Protein AF-A0A1I8GLC5-F1 (afdb_monomer_lite)

pLDDT: mean 78.35, std 17.38, range [21.5, 97.81]

Organism: NCBI:txid282301

Secondary structure (DSSP, 8-state):
----------------------------------------------------GGGS--EEEEETTEEEEEEEETTEEEEPPEEEEE--TT---EEETTEEEEEEEEEEE--PPP---TT--EEE--EEEEEEEE-SHHHHTTTTTTEEEEEEEETTEEEEEEEESSHHHHHHHHHHHHTT-HHHHHHHTTEEEEEEEEETTEEEEEEEE----S-------EEETTEEEEEEEESSSS--HHHHHHS-------SSSS--SEEE-GGGTTTTTTTTT--EEEEEEEETTEEEEEEEEE-STTGGG--TTTSS-TTTEEEEESS---SS--SEEESS-BTTTTEEEEEEEE-SSTTT-EEEEEEESS--SSTTTTTS--SSSPEEEE-SSTT--GGGTT-EE-SEEEEEEESS------------EETTTEEEEEEEETTSS--HHHHHHSPP--PPPTT----SEEE-GGGGGHHHHHHHHT--EEEEEEEETTEEEEEEEEE-STTGGG--TTTSSSTTTEEEEESSPPPSS--SEEESS-BTTTTEEEEEEEE-SSTTT-EEEEEEESS--SSTTTGGG-SSSSPEEEE-SSTT--GGGTT-EE-SEEEEEEES------PPPP---EETTTEEEEEEEESSSS--HHHHHHS-------TT----SEEE-GGGTTHHHHHHHH---EEEEEEEETTEEEEEEEEE-STTGGG--TTTTSSTTTEEEEESSPPPSS--SEEESS-BTTTTEEEEEEEE--STTT-EEEEEEESS--SSHHHHTT-SSSS-EEEE-SSTT--TTTTT-EEESEEEEEEE---GGGGTTTTT--S-----SSSPPSS---GGGGGHHHHHHHH---EEEEEEEETTEEEEEEEEE-SSS-TT--TTTTSSGGGEEEEESS---SSS-SEEESS-BGGGTBEEEEEEE-SSTTT-EEEEEEE---S--TT--S-S-EEEEESSTT--IIIIIEEE-SEEEEEEESS-PPP----PPPEEETTTEEEEEEEETT-SS-HHHHHHS-------TT----SEEE-GGGTTHHHHHHHH---EEEEEEEETTEEEEEEEEE-SSSGGG--TTTSSSGGGEEEEESS---SS--SEEETT-BTTTTEEEEEEEE--HHHH-EEEEEEESS--SSTTTGGG--SSS-EEEEESSS--GGGTTEEEESEEEEEE-

Structure (mmCIF, N/CA/C/O backbone):
data_AF-A0A1I8GLC5-F1
#
_entry.id   AF-A0A1I8GLC5-F1
#
loop_
_atom_site.group_PDB
_atom_site.id
_atom_site.type_symbol
_atom_site.label_atom_id
_atom_site.label_alt_id
_atom_site.label_comp_id
_atom_site.label_asym_id
_atom_site.label_entity_id
_atom_site.label_seq_id
_atom_site.pdbx_PDB_ins_code
_atom_site.Cartn_x
_atom_site.Cartn_y
_atom_site.Cartn_z
_atom_site.occupancy
_atom_site.B_iso_or_equiv
_atom_site.auth_seq_id
_atom_site.auth_comp_id
_atom_site.auth_asym_id
_atom_site.auth_atom_id
_atom_site.pdbx_PDB_model_num
ATOM 1 N N . MET A 1 1 ? 18.248 10.975 38.204 1.00 25.31 1 MET A N 1
ATOM 2 C CA . MET A 1 1 ? 18.566 12.358 38.638 1.00 25.31 1 MET A CA 1
ATOM 3 C C . MET A 1 1 ? 17.620 13.337 37.953 1.00 25.31 1 MET A C 1
ATOM 5 O O . MET A 1 1 ? 17.096 12.977 36.908 1.00 25.31 1 MET A O 1
ATOM 9 N N . ARG A 1 2 ? 17.449 14.540 38.527 1.00 27.22 2 ARG A N 1
ATOM 10 C CA . ARG A 1 2 ? 16.588 15.653 38.061 1.00 27.22 2 ARG A CA 1
ATOM 11 C C . ARG A 1 2 ? 15.065 15.410 38.123 1.00 27.22 2 ARG A C 1
ATOM 13 O O . ARG A 1 2 ? 14.393 15.241 37.114 1.00 27.22 2 ARG A O 1
ATOM 20 N N . ARG A 1 3 ? 14.549 15.455 39.359 1.00 21.73 3 ARG A N 1
ATOM 21 C CA . ARG A 1 3 ? 13.333 16.224 39.717 1.00 21.73 3 ARG A CA 1
ATOM 22 C C . ARG A 1 3 ? 13.726 17.711 39.934 1.00 21.73 3 ARG A C 1
ATOM 24 O O . ARG A 1 3 ? 14.911 18.017 39.823 1.00 21.73 3 ARG A O 1
ATOM 31 N N . LEU A 1 4 ? 12.755 18.530 40.367 1.00 25.20 4 LEU A N 1
ATOM 32 C CA . LEU A 1 4 ? 12.850 19.884 40.961 1.00 25.20 4 LEU A CA 1
ATOM 33 C C . LEU A 1 4 ? 12.924 21.083 39.996 1.00 25.20 4 LEU A C 1
ATOM 35 O O . LEU A 1 4 ? 13.971 21.368 39.424 1.00 25.20 4 LEU A O 1
ATOM 39 N N . ALA A 1 5 ? 11.816 21.829 39.933 1.00 24.53 5 ALA A N 1
ATOM 40 C CA . ALA A 1 5 ? 11.692 23.193 40.476 1.00 24.53 5 ALA A CA 1
ATOM 41 C C . ALA A 1 5 ? 10.202 23.455 40.826 1.00 24.53 5 ALA A C 1
ATOM 43 O O . ALA A 1 5 ? 9.338 22.768 40.276 1.00 24.53 5 ALA A O 1
ATOM 44 N N . ALA A 1 6 ? 9.897 24.376 41.749 1.00 24.80 6 ALA A N 1
ATOM 45 C CA . ALA A 1 6 ? 8.532 24.754 42.162 1.00 24.80 6 ALA A CA 1
ATOM 46 C C . ALA A 1 6 ? 8.525 26.114 42.900 1.00 24.80 6 ALA A C 1
ATOM 48 O O . ALA A 1 6 ? 9.559 26.466 43.466 1.00 24.80 6 ALA A O 1
ATOM 49 N N . SER A 1 7 ? 7.358 26.786 42.963 1.00 24.36 7 SER A N 1
ATOM 50 C CA . SER A 1 7 ? 7.078 28.021 43.749 1.00 24.36 7 SER A CA 1
ATOM 51 C C . SER A 1 7 ? 7.859 29.280 43.296 1.00 24.36 7 SER A C 1
ATOM 53 O O . SER A 1 7 ? 8.857 29.144 42.599 1.00 24.36 7 SER A O 1
ATOM 55 N N . LEU A 1 8 ? 7.498 30.544 43.581 1.00 24.31 8 LEU A N 1
ATOM 56 C CA . LEU A 1 8 ? 6.339 31.264 44.187 1.00 24.31 8 LEU A CA 1
ATOM 57 C C . LEU A 1 8 ? 6.307 32.678 43.484 1.00 24.31 8 LEU A C 1
ATOM 59 O O . LEU A 1 8 ? 7.102 32.860 42.567 1.00 24.31 8 LEU A O 1
ATOM 63 N N . LEU A 1 9 ? 5.533 33.751 43.743 1.00 23.97 9 LEU A N 1
ATOM 64 C CA . LEU A 1 9 ? 4.415 34.190 44.613 1.00 23.97 9 LEU A CA 1
ATOM 65 C C . LEU A 1 9 ? 3.821 35.479 43.971 1.00 23.97 9 LEU A C 1
ATOM 67 O O . LEU A 1 9 ? 4.621 36.240 43.433 1.00 23.97 9 LEU A O 1
ATOM 71 N N . LEU A 1 10 ? 2.518 35.813 44.100 1.00 23.16 10 LEU A N 1
ATOM 72 C CA . LEU A 1 10 ? 2.083 37.235 44.164 1.00 23.16 10 LEU A CA 1
ATOM 73 C C . LEU A 1 10 ? 0.655 37.480 44.734 1.00 23.16 10 LEU A C 1
ATOM 75 O O . LEU A 1 10 ? -0.323 37.045 44.143 1.00 23.16 10 LEU A O 1
ATOM 79 N N . LEU A 1 11 ? 0.614 38.220 45.854 1.00 24.47 11 LEU A N 1
ATOM 80 C CA . LEU A 1 11 ? -0.368 39.203 46.388 1.00 24.47 11 LEU A CA 1
ATOM 81 C C . LEU A 1 11 ? -1.914 39.015 46.395 1.00 24.47 11 LEU A C 1
ATOM 83 O O . LEU A 1 11 ? -2.546 38.515 45.471 1.00 24.47 11 LEU A O 1
ATOM 87 N N . LEU A 1 12 ? -2.504 39.552 47.480 1.00 23.91 12 LEU A N 1
ATOM 88 C CA . LEU A 1 12 ? -3.933 39.856 47.721 1.00 23.91 12 LEU A CA 1
ATOM 89 C C . LEU A 1 12 ? -4.229 41.360 47.359 1.00 23.91 12 LEU A C 1
ATOM 91 O O . LEU A 1 12 ? -3.319 42.005 46.850 1.00 23.91 12 LEU A O 1
ATOM 95 N N . ILE A 1 13 ? -5.386 42.034 47.565 1.00 25.25 13 ILE A N 1
ATOM 96 C CA . ILE A 1 13 ? -6.577 41.818 48.428 1.00 25.25 13 ILE A CA 1
ATOM 97 C C . ILE A 1 13 ? -7.810 42.684 47.986 1.00 25.25 13 ILE A C 1
ATOM 99 O O . ILE A 1 13 ? -7.617 43.711 47.347 1.00 25.25 13 ILE A O 1
ATOM 103 N N . LEU A 1 14 ? -9.037 42.305 48.409 1.00 23.02 14 LEU A N 1
ATOM 104 C CA . LEU A 1 14 ? -10.309 43.091 48.542 1.00 23.02 14 LEU A CA 1
ATOM 105 C C . LEU A 1 14 ? -11.090 43.721 47.338 1.00 23.02 14 LEU A C 1
ATOM 107 O O . LEU A 1 14 ? -10.535 44.080 46.310 1.00 23.02 14 LEU A O 1
ATOM 111 N N . GLY A 1 15 ? -12.419 43.896 47.554 1.00 21.50 15 GLY A N 1
ATOM 112 C CA . GLY A 1 15 ? -13.416 44.628 46.721 1.00 21.50 15 GLY A CA 1
ATOM 113 C C . GLY A 1 15 ? -14.234 43.749 45.744 1.00 21.50 15 GLY A C 1
ATOM 114 O O . GLY A 1 15 ? -13.701 43.372 44.711 1.00 21.50 15 GLY A O 1
ATOM 115 N N . VAL A 1 16 ? -15.489 43.298 45.951 1.00 23.27 16 VAL A N 1
ATOM 116 C CA . VAL A 1 16 ? -16.696 43.817 46.661 1.00 23.27 16 VAL A CA 1
ATOM 117 C C . VAL A 1 16 ? -17.223 45.102 45.994 1.00 23.27 16 VAL A C 1
ATOM 119 O O . VAL A 1 16 ? -16.496 46.083 45.941 1.00 23.27 16 VAL A O 1
ATOM 122 N N . SER A 1 17 ? -18.432 45.142 45.409 1.00 22.12 17 SER A N 1
ATOM 123 C CA . SER A 1 17 ? -19.719 45.144 46.138 1.00 22.12 17 SER A CA 1
ATOM 124 C C . SER A 1 17 ? -20.967 44.745 45.307 1.00 22.12 17 SER A C 1
ATOM 126 O O . SER A 1 17 ? -20.898 44.508 44.103 1.00 22.12 17 SER A O 1
ATOM 128 N N . VAL A 1 18 ? -22.124 44.665 45.985 1.00 26.56 18 VAL A N 1
ATOM 129 C CA . VAL A 1 18 ? -23.480 44.481 45.425 1.00 26.56 18 VAL A CA 1
ATOM 130 C C . VAL A 1 18 ? -24.325 45.728 45.727 1.00 26.56 18 VAL A C 1
ATOM 132 O O . VAL A 1 18 ? -24.171 46.329 46.788 1.00 26.56 18 VAL A O 1
ATOM 135 N N . SER A 1 19 ? -25.258 46.073 44.840 1.00 22.52 19 SER A N 1
ATOM 136 C CA . SER A 1 19 ? -26.329 47.065 45.037 1.00 22.52 19 SER A CA 1
ATOM 137 C C . SER A 1 19 ? -27.596 46.578 44.311 1.00 22.52 19 SER A C 1
ATOM 139 O O . SER A 1 19 ? -27.486 45.826 43.345 1.00 22.52 19 SER A O 1
ATOM 141 N N . ALA A 1 20 ? -28.835 46.906 44.686 1.00 25.66 20 ALA A N 1
ATOM 142 C CA . ALA A 1 20 ? -29.449 47.428 45.921 1.00 25.66 20 ALA A CA 1
ATOM 143 C C . ALA A 1 20 ? -30.917 46.895 45.922 1.00 25.66 20 ALA A C 1
ATOM 145 O O . ALA A 1 20 ? -31.362 46.364 44.908 1.00 25.66 20 ALA A O 1
ATOM 146 N N . GLY A 1 21 ? -31.756 46.943 46.961 1.00 22.64 21 GLY A N 1
ATOM 147 C CA . GLY A 1 21 ? -31.679 47.571 48.282 1.00 22.64 21 GLY A CA 1
ATOM 148 C C . GLY A 1 21 ? -32.977 48.350 48.557 1.00 22.64 21 GLY A C 1
ATOM 149 O O . GLY A 1 21 ? -33.245 49.333 47.876 1.00 22.64 21 GLY A O 1
ATOM 150 N N . VAL A 1 22 ? -33.785 47.913 49.532 1.00 22.28 22 VAL A N 1
ATOM 151 C CA . VAL A 1 22 ? -34.987 48.621 50.029 1.00 22.28 22 VAL A CA 1
ATOM 152 C C . VAL A 1 22 ? -35.002 48.530 51.561 1.00 22.28 22 VAL A C 1
ATOM 154 O O . VAL A 1 22 ? -34.568 47.523 52.118 1.00 22.28 22 VAL A O 1
ATOM 157 N N . LYS A 1 23 ? -35.440 49.609 52.222 1.00 23.50 23 LYS A N 1
ATOM 158 C CA . LYS A 1 23 ? -35.367 49.834 53.677 1.00 23.50 23 LYS A CA 1
ATOM 159 C C . LYS A 1 23 ? -36.230 48.887 54.523 1.00 23.50 23 LYS A C 1
ATOM 161 O O . LYS A 1 23 ? -37.310 48.484 54.100 1.00 23.50 23 LYS A O 1
ATOM 166 N N . LEU A 1 24 ? -35.827 48.740 55.786 1.00 23.31 24 LEU A N 1
ATOM 167 C CA . LEU A 1 24 ? -36.687 48.982 56.955 1.00 23.31 24 LEU A CA 1
ATOM 168 C C . LEU A 1 24 ? -35.820 49.538 58.105 1.00 23.31 24 LEU A C 1
ATOM 170 O O . LEU A 1 24 ? -34.596 49.418 58.048 1.00 23.31 24 LEU A O 1
ATOM 174 N N . GLU A 1 25 ? -36.436 50.233 59.063 1.00 26.02 25 GLU A N 1
ATOM 175 C CA . GLU A 1 25 ? -35.759 51.103 60.046 1.00 26.02 25 GLU A CA 1
ATOM 176 C C . GLU A 1 25 ? -35.763 50.509 61.480 1.00 26.02 25 GLU A C 1
ATOM 178 O O . GLU A 1 25 ? -35.969 49.308 61.643 1.00 26.02 25 GLU A O 1
ATOM 183 N N . GLN A 1 26 ? -35.391 51.313 62.483 1.00 23.59 26 GLN A N 1
ATOM 184 C CA . GLN A 1 26 ? -34.868 50.899 63.803 1.00 23.59 26 GLN A CA 1
ATOM 185 C C . GLN A 1 26 ? -35.939 50.618 64.893 1.00 23.59 26 GLN A C 1
ATOM 187 O O . GLN A 1 26 ? -37.137 50.630 64.617 1.00 23.59 26 GLN A O 1
ATOM 192 N N . LEU A 1 27 ? -35.439 50.492 66.137 1.00 22.84 27 LEU A N 1
ATOM 193 C CA . LEU A 1 27 ? -36.086 50.558 67.461 1.00 22.84 27 LEU A CA 1
ATOM 194 C C . LEU A 1 27 ? -36.580 49.208 68.038 1.00 22.84 27 LEU A C 1
ATOM 196 O O . LEU A 1 27 ? -37.245 48.451 67.333 1.00 22.84 27 LEU A O 1
ATOM 200 N N . ASP A 1 28 ? -36.311 48.827 69.299 1.00 23.92 28 ASP A N 1
ATOM 201 C CA . ASP A 1 28 ? -35.378 49.347 70.335 1.00 23.92 28 ASP A CA 1
ATOM 202 C C . ASP A 1 28 ? -35.092 48.255 71.409 1.00 23.92 28 ASP A C 1
ATOM 204 O O . ASP A 1 28 ? -35.753 47.216 71.397 1.00 23.92 28 ASP A O 1
ATOM 208 N N . ASP A 1 29 ? -34.122 48.525 72.302 1.00 22.20 29 ASP A N 1
ATOM 209 C CA . ASP A 1 29 ? -33.812 47.938 73.634 1.00 22.20 29 ASP A CA 1
ATOM 210 C C . ASP A 1 29 ? -33.606 46.401 73.810 1.00 22.20 29 ASP A C 1
ATOM 212 O O . ASP A 1 29 ? -34.290 45.582 73.202 1.00 22.20 29 ASP A O 1
ATOM 216 N N . VAL A 1 30 ? -32.638 45.838 74.565 1.00 25.30 30 VAL A N 1
ATOM 217 C CA . VAL A 1 30 ? -31.755 46.199 75.718 1.00 25.30 30 VAL A CA 1
ATOM 218 C C . VAL A 1 30 ? -32.147 45.475 77.031 1.00 25.30 30 VAL A C 1
ATOM 220 O O . VAL A 1 30 ? -33.319 45.306 77.341 1.00 25.30 30 VAL A O 1
ATOM 223 N N . ASP A 1 31 ? -31.109 44.990 77.730 1.00 25.58 31 ASP A N 1
ATOM 224 C CA . ASP A 1 31 ? -31.003 44.391 79.078 1.00 25.58 31 ASP A CA 1
ATOM 225 C C . ASP A 1 31 ? -31.865 43.188 79.529 1.00 25.58 31 ASP A C 1
ATOM 227 O O . ASP A 1 31 ? -33.080 43.246 79.696 1.00 25.58 31 ASP A O 1
ATOM 231 N N . ALA A 1 32 ? -31.166 42.102 79.897 1.00 26.16 32 ALA A N 1
ATOM 232 C CA . ALA A 1 32 ? -30.929 41.769 81.313 1.00 26.16 32 ALA A CA 1
ATOM 233 C C . ALA A 1 32 ? -29.782 40.738 81.464 1.00 26.16 32 ALA A C 1
ATOM 235 O O . ALA A 1 32 ? -29.655 39.816 80.652 1.00 26.16 32 ALA A O 1
ATOM 236 N N . LEU A 1 33 ? -28.962 40.896 82.507 1.00 24.92 33 LEU A N 1
ATOM 237 C CA . LEU A 1 33 ? -27.822 40.040 82.878 1.00 24.92 33 LEU A CA 1
ATOM 238 C C . LEU A 1 33 ? -28.159 39.109 84.064 1.00 24.92 33 LEU A C 1
ATOM 240 O O . LEU A 1 33 ? -29.128 39.363 84.773 1.00 24.92 33 LEU A O 1
ATOM 244 N N . GLU A 1 34 ? -27.293 38.102 84.278 1.00 27.39 34 GLU A N 1
ATOM 245 C CA . GLU A 1 34 ? -26.980 37.477 85.590 1.00 27.39 34 GLU A CA 1
ATOM 246 C C . GLU A 1 34 ? -28.140 36.734 86.333 1.00 27.39 34 GLU A C 1
ATOM 248 O O . GLU A 1 34 ? -29.308 36.814 85.961 1.00 27.39 34 GLU A O 1
ATOM 253 N N . GLU A 1 35 ? -27.926 35.840 87.311 1.00 26.84 35 GLU A N 1
ATOM 254 C CA . GLU A 1 35 ? -26.699 35.288 87.925 1.00 26.84 35 GLU A CA 1
ATOM 255 C C . GLU A 1 35 ? -26.924 33.818 88.404 1.00 26.84 35 GLU A C 1
ATOM 257 O O . GLU A 1 35 ? -27.913 33.183 88.028 1.00 26.84 35 GLU A O 1
ATOM 262 N N . LEU A 1 36 ? -26.040 33.313 89.283 1.00 27.16 36 LEU A N 1
ATOM 263 C CA . LEU A 1 36 ? -26.113 32.065 90.071 1.00 27.16 36 LEU A CA 1
ATOM 264 C C . LEU A 1 36 ? -25.784 30.741 89.347 1.00 27.16 36 LEU A C 1
ATOM 266 O O . LEU A 1 36 ? -26.641 29.884 89.119 1.00 27.16 36 LEU A O 1
ATOM 270 N N . ASP A 1 37 ? -24.501 30.587 89.009 1.00 24.52 37 ASP A N 1
ATOM 271 C CA . ASP A 1 37 ? -23.523 29.734 89.721 1.00 24.52 37 ASP A CA 1
ATOM 272 C C . ASP A 1 37 ? -23.910 28.372 90.329 1.00 24.52 37 ASP A C 1
ATOM 274 O O . ASP A 1 37 ? -25.022 28.113 90.785 1.00 24.52 37 ASP A O 1
ATOM 278 N N . GLY A 1 38 ? -22.866 27.549 90.505 1.00 23.28 38 GLY A N 1
ATOM 279 C CA . GLY A 1 38 ? -22.768 26.689 91.687 1.00 23.28 38 GLY A CA 1
ATOM 280 C C . GLY A 1 38 ? -22.690 25.188 91.434 1.00 23.28 38 GLY A C 1
ATOM 281 O O . GLY A 1 38 ? -23.600 24.463 91.828 1.00 23.28 38 GLY A O 1
ATOM 282 N N . LEU A 1 39 ? -21.587 24.717 90.835 1.00 25.98 39 LEU A N 1
ATOM 283 C CA . LEU A 1 39 ? -20.775 23.594 91.350 1.00 25.98 39 LEU A CA 1
ATOM 284 C C . LEU A 1 39 ? -19.629 23.264 90.380 1.00 25.98 39 LEU A C 1
ATOM 286 O O . LEU A 1 39 ? -19.792 22.467 89.453 1.00 25.98 39 LEU A O 1
ATOM 290 N N . ASP A 1 40 ? -18.459 23.850 90.632 1.00 27.70 40 ASP A N 1
ATOM 291 C CA . ASP A 1 40 ? -17.203 23.341 90.084 1.00 27.70 40 ASP A CA 1
ATOM 292 C C . ASP A 1 40 ? -16.794 22.027 90.765 1.00 27.70 40 ASP A C 1
ATOM 294 O O . ASP A 1 40 ? -17.152 21.737 91.908 1.00 27.70 40 ASP A O 1
ATOM 298 N N . GLY A 1 41 ? -16.025 21.221 90.036 1.00 26.56 41 GLY A N 1
ATOM 299 C CA . GLY A 1 41 ? -15.488 19.947 90.502 1.00 26.56 41 GLY A CA 1
ATOM 300 C C . GLY A 1 41 ? -14.312 19.544 89.626 1.00 26.56 41 GLY A C 1
ATOM 301 O O . GLY A 1 41 ? -14.499 18.993 88.540 1.00 26.56 41 GLY A O 1
ATOM 302 N N . GLU A 1 42 ? -13.104 19.879 90.074 1.00 28.58 42 GLU A N 1
ATOM 303 C CA . GLU A 1 42 ? -11.890 19.791 89.264 1.00 28.58 42 GLU A CA 1
ATOM 304 C C . GLU A 1 42 ? -11.562 18.365 88.796 1.00 28.58 42 GLU A C 1
ATOM 306 O O . GLU A 1 42 ? -11.506 17.418 89.579 1.00 28.58 42 GLU A O 1
ATOM 311 N N . ILE A 1 43 ? -11.191 18.249 87.520 1.00 28.53 43 ILE A N 1
ATOM 312 C CA . ILE A 1 43 ? -10.132 17.331 87.086 1.00 28.53 43 ILE A CA 1
ATOM 313 C C . ILE A 1 43 ? -9.217 18.153 86.177 1.00 28.53 43 ILE A C 1
ATOM 315 O O . ILE A 1 43 ? -9.510 18.340 84.995 1.00 28.53 43 ILE A O 1
ATOM 319 N N . GLY A 1 44 ? -8.156 18.716 86.755 1.00 26.56 44 GLY A N 1
ATOM 320 C CA . GLY A 1 44 ? -7.232 19.598 86.043 1.00 26.56 44 GLY A CA 1
ATOM 321 C C . GLY A 1 44 ? -6.339 18.876 85.026 1.00 26.56 44 GLY A C 1
ATOM 322 O O . GLY A 1 44 ? -6.214 17.653 85.029 1.00 26.56 44 GLY A O 1
ATOM 323 N N . GLY A 1 45 ? -5.655 19.663 84.188 1.00 31.56 45 GLY A N 1
ATOM 324 C CA . GLY A 1 45 ? -4.452 19.201 83.487 1.00 31.56 45 GLY A CA 1
ATOM 325 C C . GLY A 1 45 ? -4.631 18.510 82.131 1.00 31.56 45 GLY A C 1
ATOM 326 O O . GLY A 1 45 ? -3.884 17.582 81.846 1.00 31.56 45 GLY A O 1
ATOM 327 N N . LEU A 1 46 ? -5.539 18.974 81.261 1.00 31.23 46 LEU A N 1
ATOM 328 C CA . LEU A 1 46 ? -5.522 18.623 79.828 1.00 31.23 46 LEU A CA 1
ATOM 329 C C . LEU A 1 46 ? -5.559 19.885 78.953 1.00 31.23 46 LEU A C 1
ATOM 331 O O . LEU A 1 46 ? -6.372 20.780 79.179 1.00 31.23 46 LEU A O 1
ATOM 335 N N . THR A 1 47 ? -4.681 19.964 77.948 1.00 32.59 47 THR A N 1
ATOM 336 C CA . THR A 1 47 ? -4.574 21.135 77.063 1.00 32.59 47 THR A CA 1
ATOM 337 C C . THR A 1 47 ? -5.770 21.241 76.119 1.00 32.59 47 THR A C 1
ATOM 339 O O . THR A 1 47 ? -6.089 20.318 75.368 1.00 32.59 47 THR A O 1
ATOM 342 N N . GLN A 1 48 ? -6.432 22.399 76.134 1.00 32.72 48 GLN A N 1
ATOM 343 C CA . GLN A 1 48 ? -7.671 22.646 75.393 1.00 32.72 48 GLN A CA 1
ATOM 344 C C . GLN A 1 48 ? -7.412 23.046 73.925 1.00 32.72 48 GLN A C 1
ATOM 346 O O . GLN A 1 48 ? -7.871 24.090 73.461 1.00 32.72 48 GLN A O 1
ATOM 351 N N . ASP A 1 49 ? -6.688 22.206 73.177 1.00 31.98 49 ASP A N 1
ATOM 352 C CA . ASP A 1 49 ? -6.500 22.370 71.727 1.00 31.98 49 ASP A CA 1
ATOM 353 C C . ASP A 1 49 ? -7.867 22.318 71.018 1.00 31.98 49 ASP A C 1
ATOM 355 O O . ASP A 1 49 ? -8.476 21.257 70.853 1.00 31.98 49 ASP A O 1
ATOM 359 N N . SER A 1 50 ? -8.382 23.483 70.615 1.00 33.62 50 SER A N 1
ATOM 360 C CA . SER A 1 50 ? -9.728 23.601 70.045 1.00 33.62 50 SER A CA 1
ATOM 361 C C . SER A 1 50 ? -9.859 22.811 68.731 1.00 33.62 50 SER A C 1
ATOM 363 O O . SER A 1 50 ? -9.218 23.127 67.727 1.00 33.62 50 SER A O 1
ATOM 365 N N . ALA A 1 51 ? -10.704 21.774 68.733 1.00 33.66 51 ALA A N 1
ATOM 366 C CA . ALA A 1 51 ? -10.776 20.737 67.695 1.00 33.66 51 ALA A CA 1
ATOM 367 C C . ALA A 1 51 ? -11.449 21.177 66.370 1.00 33.66 51 ALA A C 1
ATOM 369 O O . ALA A 1 51 ? -12.353 20.518 65.857 1.00 33.66 51 ALA A O 1
ATOM 370 N N . SER A 1 52 ? -10.996 22.290 65.792 1.00 35.09 52 SER A N 1
ATOM 371 C CA . SER A 1 52 ? -11.450 22.819 64.498 1.00 35.09 52 SER A CA 1
ATOM 372 C C . SER A 1 52 ? -10.830 22.100 63.286 1.00 35.09 52 SER A C 1
ATOM 374 O O . SER A 1 52 ? -11.446 22.047 62.221 1.00 35.09 52 SER A O 1
ATOM 376 N N . GLU A 1 53 ? -9.662 21.465 63.440 1.00 37.19 53 GLU A N 1
ATOM 377 C CA . GLU A 1 53 ? -8.964 20.756 62.350 1.00 37.19 53 GLU A CA 1
ATOM 378 C C . GLU A 1 53 ? -9.588 19.396 61.966 1.00 37.19 53 GLU A C 1
ATOM 380 O O . GLU A 1 53 ? -9.215 18.797 60.956 1.00 37.19 53 GLU A O 1
ATOM 385 N N . ALA A 1 54 ? -10.581 18.900 62.714 1.00 36.59 54 ALA A N 1
ATOM 386 C CA . ALA A 1 54 ? -11.227 17.605 62.456 1.00 36.59 54 ALA A CA 1
ATOM 387 C C . ALA A 1 54 ? -12.158 17.584 61.218 1.00 36.59 54 ALA A C 1
ATOM 389 O O . ALA A 1 54 ? -12.705 16.536 60.870 1.00 36.59 54 ALA A O 1
ATOM 390 N N . ALA A 1 55 ? -12.326 18.712 60.517 1.00 38.28 55 ALA A N 1
ATOM 391 C CA . ALA A 1 55 ? -13.202 18.861 59.347 1.00 38.28 55 ALA A CA 1
ATOM 392 C C . ALA A 1 55 ? -12.705 18.155 58.057 1.00 38.28 55 ALA A C 1
ATOM 394 O O . ALA A 1 55 ? -13.297 18.309 56.986 1.00 38.28 55 ALA A O 1
ATOM 395 N N . ALA A 1 56 ? -11.630 17.365 58.133 1.00 39.59 56 ALA A N 1
ATOM 396 C CA . ALA A 1 56 ? -10.960 16.725 57.000 1.00 39.59 56 ALA A CA 1
ATOM 397 C C . ALA A 1 56 ? -11.545 15.346 56.605 1.00 39.59 56 ALA A C 1
ATOM 399 O O . ALA A 1 56 ? -10.820 14.360 56.509 1.00 39.59 56 ALA A O 1
ATOM 400 N N . GLY A 1 57 ? -12.848 15.299 56.305 1.00 47.00 57 GLY A N 1
ATOM 401 C CA . GLY A 1 57 ? -13.494 14.177 55.606 1.00 47.00 57 GLY A CA 1
ATOM 402 C C . GLY A 1 57 ? -13.946 12.992 56.473 1.00 47.00 57 GLY A C 1
ATOM 403 O O . GLY A 1 57 ? -13.147 12.291 57.086 1.00 47.00 57 GLY A O 1
ATOM 404 N N . VAL A 1 58 ? -15.252 12.703 56.433 1.00 56.50 58 VAL A N 1
ATOM 405 C CA . VAL A 1 58 ? -15.804 11.414 56.883 1.00 56.50 58 VAL A CA 1
ATOM 406 C C . VAL A 1 58 ? -15.401 10.337 55.874 1.00 56.50 58 VAL A C 1
ATOM 408 O O . VAL A 1 58 ? -15.680 10.466 54.678 1.00 56.50 58 VAL A O 1
ATOM 411 N N . HIS A 1 59 ? -14.773 9.260 56.338 1.00 63.50 59 HIS A N 1
ATOM 412 C CA . HIS A 1 59 ? -14.419 8.117 55.501 1.00 63.50 59 HIS A CA 1
ATOM 413 C C . HIS A 1 59 ? -15.364 6.938 55.754 1.00 63.50 59 HIS A C 1
ATOM 415 O O . HIS A 1 59 ? -15.692 6.631 56.895 1.00 63.50 59 HIS A O 1
ATOM 421 N N . HIS A 1 60 ? -15.774 6.248 54.688 1.00 71.88 60 HIS A N 1
ATOM 422 C CA . HIS A 1 60 ? -16.561 5.016 54.767 1.00 71.88 60 HIS A CA 1
ATOM 423 C C . HIS A 1 60 ? -15.664 3.792 54.543 1.00 71.88 60 HIS A C 1
ATOM 425 O O . HIS A 1 60 ? -14.774 3.800 53.687 1.00 71.88 60 HIS A O 1
ATOM 431 N N . TYR A 1 61 ? -15.905 2.718 55.289 1.00 65.88 61 TYR A N 1
ATOM 432 C CA . TYR A 1 61 ? -15.250 1.426 55.110 1.00 65.88 61 TYR A CA 1
ATOM 433 C C . TYR A 1 61 ? -16.244 0.296 55.372 1.00 65.88 61 TYR A C 1
ATOM 435 O O . TYR A 1 61 ? -16.848 0.232 56.437 1.00 65.88 61 TYR A O 1
ATOM 443 N N . ASN A 1 62 ? -16.416 -0.612 54.409 1.00 67.00 62 ASN A N 1
ATOM 444 C CA . ASN A 1 62 ? -17.259 -1.787 54.605 1.00 67.00 62 ASN A CA 1
ATOM 445 C C . ASN A 1 62 ? -16.423 -2.939 55.186 1.00 67.00 62 ASN A C 1
ATOM 447 O O . ASN A 1 62 ? -15.481 -3.402 54.538 1.00 67.00 62 ASN A O 1
ATOM 451 N N . HIS A 1 63 ? -16.777 -3.400 56.386 1.00 58.12 63 HIS A N 1
ATOM 452 C CA . HIS A 1 63 ? -16.183 -4.566 57.034 1.00 58.12 63 HIS A CA 1
ATOM 453 C C . HIS A 1 63 ? -17.247 -5.650 57.218 1.00 58.12 63 HIS A C 1
ATOM 455 O O . HIS A 1 63 ? -18.282 -5.409 57.831 1.00 58.12 63 HIS A O 1
ATOM 461 N N . ASN A 1 64 ? -17.015 -6.840 56.656 1.00 53.59 64 ASN A N 1
ATOM 462 C CA . ASN A 1 64 ? -17.909 -8.004 56.753 1.00 53.59 64 ASN A CA 1
ATOM 463 C C . ASN A 1 64 ? -19.392 -7.728 56.393 1.00 53.59 64 ASN A C 1
ATOM 465 O O . ASN A 1 64 ? -20.290 -8.431 56.848 1.00 53.59 64 ASN A O 1
ATOM 469 N N . GLY A 1 65 ? -19.661 -6.722 55.550 1.00 48.78 65 GLY A N 1
ATOM 470 C CA . GLY A 1 65 ? -21.009 -6.288 55.166 1.00 48.78 65 GLY A CA 1
ATOM 471 C C . GLY A 1 65 ? -21.550 -5.093 55.961 1.00 48.78 65 GLY A C 1
ATOM 472 O O . GLY A 1 65 ? -22.482 -4.445 55.489 1.00 48.78 65 GLY A O 1
ATOM 473 N N . VAL A 1 66 ? -20.946 -4.746 57.100 1.00 52.44 66 VAL A N 1
ATOM 474 C CA . VAL A 1 66 ? -21.276 -3.558 57.902 1.00 52.44 66 VAL A CA 1
ATOM 475 C C . VAL A 1 66 ? -20.543 -2.339 57.343 1.00 52.44 66 VAL A C 1
ATOM 477 O O . VAL A 1 66 ? -19.336 -2.385 57.114 1.00 52.44 66 VAL A O 1
ATOM 480 N N . GLU A 1 67 ? -21.255 -1.236 57.123 1.00 61.91 67 GLU A N 1
ATOM 481 C CA . GLU A 1 67 ? -20.650 0.040 56.733 1.00 61.91 67 GLU A CA 1
ATOM 482 C C . GLU A 1 67 ? -20.260 0.847 57.979 1.00 61.91 67 GLU A C 1
ATOM 484 O O . GLU A 1 67 ? -21.114 1.227 58.780 1.00 61.91 67 GLU A O 1
ATOM 489 N N . LEU A 1 68 ? -18.955 1.070 58.145 1.00 68.06 68 LEU A N 1
ATOM 490 C CA . LEU A 1 68 ? -18.356 1.840 59.229 1.00 68.06 68 LEU A CA 1
ATOM 491 C C . LEU A 1 68 ? -17.971 3.229 58.711 1.00 68.06 68 LEU A C 1
ATOM 493 O O . LEU A 1 68 ? -17.206 3.349 57.749 1.00 68.06 68 LEU A O 1
ATOM 497 N N . PHE A 1 69 ? -18.462 4.268 59.379 1.00 72.56 69 PHE A N 1
ATOM 498 C CA . PHE A 1 69 ? -18.012 5.646 59.186 1.00 72.56 69 PHE A CA 1
ATOM 499 C C . PHE A 1 69 ? -16.891 5.929 60.184 1.00 72.56 69 PHE A C 1
ATOM 501 O O . PHE A 1 69 ? -16.977 5.520 61.340 1.00 72.56 69 PHE A O 1
ATOM 508 N N . TYR A 1 70 ? -15.799 6.549 59.742 1.00 73.81 70 TYR A N 1
ATOM 509 C CA . TYR A 1 70 ? -14.634 6.789 60.589 1.00 73.81 70 TYR A CA 1
ATOM 510 C C . TYR A 1 70 ? -13.883 8.069 60.217 1.00 73.81 70 TYR A C 1
ATOM 512 O O . TYR A 1 70 ? -13.887 8.517 59.067 1.00 73.81 70 TYR A O 1
ATOM 520 N N . HIS A 1 71 ? -13.176 8.615 61.204 1.00 70.56 71 HIS A N 1
ATOM 521 C CA . HIS A 1 71 ? -12.280 9.759 61.064 1.00 70.56 71 HIS A CA 1
ATOM 522 C C . HIS A 1 71 ? -10.820 9.319 61.242 1.00 70.56 71 HIS A C 1
ATOM 524 O O . HIS A 1 71 ? -10.526 8.390 61.999 1.00 70.56 71 HIS A O 1
ATOM 530 N N . VAL A 1 72 ? -9.895 9.981 60.540 1.00 68.06 72 VAL A N 1
ATOM 531 C CA . VAL A 1 72 ? -8.446 9.762 60.692 1.00 68.06 72 VAL A CA 1
ATOM 532 C C . VAL A 1 72 ? -7.869 10.856 61.583 1.00 68.06 72 VAL A C 1
ATOM 534 O O . VAL A 1 72 ? -7.964 12.031 61.242 1.00 68.06 72 VAL A O 1
ATOM 537 N N . PHE A 1 73 ? -7.226 10.484 62.691 1.00 59.62 73 PHE A N 1
ATOM 538 C CA . PHE A 1 73 ? -6.589 11.442 63.600 1.00 59.62 73 PHE A CA 1
ATOM 539 C C . PHE A 1 73 ? -5.246 10.916 64.113 1.00 59.62 73 PHE A C 1
ATOM 541 O O . PHE A 1 73 ? -5.178 9.817 64.658 1.00 59.62 73 PHE A O 1
ATOM 548 N N . ARG A 1 74 ? -4.166 11.688 63.909 1.00 60.97 74 ARG A N 1
ATOM 549 C CA . ARG A 1 74 ? -2.780 11.376 64.335 1.00 60.97 74 ARG A CA 1
ATOM 550 C C . ARG A 1 74 ? -2.331 9.914 64.071 1.00 60.97 74 ARG A C 1
ATOM 552 O O . ARG A 1 74 ? -1.548 9.352 64.825 1.00 60.97 74 ARG A O 1
ATOM 559 N N . GLY A 1 75 ? -2.816 9.305 62.981 1.00 63.72 75 GLY A N 1
ATOM 560 C CA . GLY A 1 75 ? -2.508 7.925 62.559 1.00 63.72 75 GLY A CA 1
ATOM 561 C C . GLY A 1 75 ? -3.561 6.866 62.926 1.00 63.72 75 GLY A C 1
ATOM 562 O O . GLY A 1 75 ? -3.593 5.806 62.302 1.00 63.72 75 GLY A O 1
ATOM 563 N N . TYR A 1 76 ? -4.459 7.164 63.865 1.00 68.50 76 TYR A N 1
ATOM 564 C CA . TYR A 1 76 ? -5.555 6.288 64.284 1.00 68.50 76 TYR A CA 1
ATOM 565 C C . TYR A 1 76 ? -6.788 6.434 63.386 1.00 68.50 76 TYR A C 1
ATOM 567 O O . TYR A 1 76 ? -6.996 7.473 62.750 1.00 68.50 76 TYR A O 1
ATOM 575 N N . ARG A 1 77 ? -7.632 5.397 63.368 1.00 79.94 77 ARG A N 1
ATOM 576 C CA . ARG A 1 77 ? -8.967 5.418 62.752 1.00 79.94 77 ARG A CA 1
ATOM 577 C C . ARG A 1 77 ? -10.035 5.249 63.821 1.00 79.94 77 ARG A C 1
ATOM 579 O O . ARG A 1 77 ? -10.193 4.151 64.348 1.00 79.94 77 ARG A O 1
ATOM 586 N N . VAL A 1 78 ? -10.748 6.327 64.125 1.00 76.50 78 VAL A N 1
ATOM 587 C CA . VAL A 1 78 ? -11.798 6.349 65.151 1.00 76.50 78 VAL A CA 1
ATOM 588 C C . VAL A 1 78 ? -13.156 6.202 64.471 1.00 76.50 78 VAL A C 1
ATOM 590 O O . VAL A 1 78 ? -13.509 7.027 63.627 1.00 76.50 78 VAL A O 1
ATOM 593 N N . VAL A 1 79 ? -13.885 5.135 64.799 1.00 77.81 79 VAL A N 1
ATOM 594 C CA . VAL A 1 79 ? -15.200 4.811 64.220 1.00 77.81 79 VAL A CA 1
ATOM 595 C C . VAL A 1 79 ? -16.302 5.633 64.893 1.00 77.81 79 VAL A C 1
ATOM 597 O O . VAL A 1 79 ? -16.310 5.796 66.111 1.00 77.81 79 VAL A O 1
ATOM 600 N N . GLU A 1 80 ? -17.227 6.162 64.094 1.00 74.25 80 GLU A N 1
ATOM 601 C CA . GLU A 1 80 ? -18.361 6.964 64.554 1.00 74.25 80 GLU A CA 1
ATOM 602 C C . GLU A 1 80 ? -19.467 6.068 65.163 1.00 74.25 80 GLU A C 1
ATOM 604 O O . GLU A 1 80 ? -19.877 5.079 64.542 1.00 74.25 80 GLU A O 1
ATOM 609 N N . PRO A 1 81 ? -19.985 6.386 66.365 1.00 73.62 81 PRO A N 1
ATOM 610 C CA . PRO A 1 81 ? -21.082 5.640 66.973 1.00 73.62 81 PRO A CA 1
ATOM 611 C C . PRO A 1 81 ? -22.416 5.954 66.280 1.00 73.62 81 PRO A C 1
ATOM 613 O O . PRO A 1 81 ? -22.722 7.106 65.973 1.00 73.62 81 PRO A O 1
ATOM 616 N N . GLN A 1 82 ? -23.266 4.943 66.093 1.00 74.06 82 GLN A N 1
ATOM 617 C CA . GLN A 1 82 ? -24.625 5.144 65.580 1.00 74.06 82 GLN A CA 1
ATOM 618 C C . GLN A 1 82 ? -25.595 5.380 66.742 1.00 74.06 82 GLN A C 1
ATOM 620 O O . GLN A 1 82 ? -25.648 4.588 67.685 1.00 74.06 82 GLN A O 1
ATOM 625 N N . LEU A 1 83 ? -26.381 6.458 66.658 1.00 70.69 83 LEU A N 1
ATOM 626 C CA . LEU A 1 83 ? -27.409 6.802 67.640 1.00 70.69 83 LEU A CA 1
ATOM 627 C C . LEU A 1 83 ? -28.810 6.391 67.170 1.00 70.69 83 LEU A C 1
ATOM 629 O O . LEU A 1 83 ? -29.243 6.719 66.066 1.00 70.69 83 LEU A O 1
ATOM 633 N N . GLY A 1 84 ? -29.549 5.739 68.064 1.00 69.69 84 GLY A N 1
ATOM 634 C CA . GLY A 1 84 ? -30.983 5.487 67.959 1.00 69.69 84 GLY A CA 1
ATOM 635 C C . GLY A 1 84 ? -31.695 5.757 69.285 1.00 69.69 84 GLY A C 1
ATOM 636 O O . GLY A 1 84 ? -31.063 6.030 70.306 1.00 69.69 84 GLY A O 1
ATOM 637 N N . VAL A 1 85 ? -33.025 5.667 69.282 1.00 71.69 85 VAL A N 1
ATOM 638 C CA . VAL A 1 85 ? -33.847 5.717 70.502 1.00 71.69 85 VAL A CA 1
ATOM 639 C C . VAL A 1 85 ? -34.916 4.636 70.485 1.00 71.69 85 VAL A C 1
ATOM 641 O O . VAL A 1 85 ? -35.484 4.342 69.432 1.00 71.69 85 VAL A O 1
ATOM 644 N N . VAL A 1 86 ? -35.211 4.078 71.658 1.00 70.44 86 VAL A N 1
ATOM 645 C CA . VAL A 1 86 ? -36.265 3.078 71.865 1.00 70.44 86 VAL A CA 1
ATOM 646 C C . VAL A 1 86 ? -37.202 3.481 73.004 1.00 70.44 86 VAL A C 1
ATOM 648 O O . VAL A 1 86 ? -36.889 4.316 73.855 1.00 70.44 86 VAL A O 1
ATOM 651 N N . MET A 1 87 ? -38.398 2.896 72.978 1.00 68.38 87 MET A N 1
ATOM 652 C CA . MET A 1 87 ? -39.400 3.009 74.034 1.00 68.38 87 MET A CA 1
ATOM 653 C C . MET A 1 87 ? -39.145 1.889 75.053 1.00 68.38 87 MET A C 1
ATOM 655 O O . MET A 1 87 ? -39.661 0.789 74.877 1.00 68.38 87 MET A O 1
ATOM 659 N N . GLY A 1 88 ? -38.336 2.151 76.082 1.00 59.66 88 GLY A N 1
ATOM 660 C CA . GLY A 1 88 ? -38.181 1.234 77.220 1.00 59.66 88 GLY A CA 1
ATOM 661 C C . GLY A 1 88 ? -39.447 1.181 78.088 1.00 59.66 88 GLY A C 1
ATOM 662 O O . GLY A 1 88 ? -40.327 2.041 77.966 1.00 59.66 88 GLY A O 1
ATOM 663 N N . GLU A 1 89 ? -39.545 0.205 78.991 1.00 53.69 89 GLU A N 1
ATOM 664 C CA . GLU A 1 89 ? -40.718 0.038 79.870 1.00 53.69 89 GLU A CA 1
ATOM 665 C C . GLU A 1 89 ? -40.952 1.284 80.754 1.00 53.69 89 GLU A C 1
ATOM 667 O O . GLU A 1 89 ? -42.082 1.765 80.872 1.00 53.69 89 GLU A O 1
ATOM 672 N N . ASP A 1 90 ? -39.866 1.928 81.197 1.00 52.59 90 ASP A N 1
ATOM 673 C CA . ASP A 1 90 ? -39.828 3.217 81.909 1.00 52.59 90 ASP A CA 1
ATOM 674 C C . ASP A 1 90 ? -40.267 4.453 81.082 1.00 52.59 90 ASP A C 1
ATOM 676 O O . ASP A 1 90 ? -40.028 5.600 81.481 1.00 52.59 90 ASP A O 1
ATOM 680 N N . THR A 1 91 ? -40.942 4.293 79.934 1.00 56.06 91 THR A N 1
ATOM 681 C CA . THR A 1 91 ? -41.452 5.428 79.131 1.00 56.06 91 THR A CA 1
ATOM 682 C C . THR A 1 91 ? -42.705 6.065 79.764 1.00 56.06 91 THR A C 1
ATOM 684 O O . THR A 1 91 ? -43.812 6.069 79.200 1.00 56.06 91 THR A O 1
ATOM 687 N N . VAL A 1 92 ? -42.532 6.623 80.963 1.00 59.31 92 VAL A N 1
ATOM 688 C CA . VAL A 1 92 ? -43.561 7.199 81.836 1.00 59.31 92 VAL A CA 1
ATOM 689 C C . VAL A 1 92 ? -43.677 8.716 81.639 1.00 59.31 92 VAL A C 1
ATOM 691 O O . VAL A 1 92 ? -42.692 9.450 81.536 1.00 59.31 92 VAL A O 1
ATOM 694 N N . LEU A 1 93 ? -44.919 9.211 81.601 1.00 62.62 93 LEU A N 1
ATOM 695 C CA . LEU A 1 93 ? -45.239 10.637 81.471 1.00 62.62 93 LEU A CA 1
ATOM 696 C C . LEU A 1 93 ? -45.182 11.341 82.841 1.00 62.62 93 LEU A C 1
ATOM 698 O O . LEU A 1 93 ? -46.217 11.637 83.440 1.00 62.62 93 LEU A O 1
ATOM 702 N N . HIS A 1 94 ? -43.980 11.624 83.338 1.00 62.84 94 HIS A N 1
ATOM 703 C CA . HIS A 1 94 ? -43.814 12.310 84.623 1.00 62.84 94 HIS A CA 1
ATOM 704 C C . HIS A 1 94 ? -44.200 13.798 84.554 1.00 62.84 94 HIS A C 1
ATOM 706 O O . HIS A 1 94 ? -43.883 14.504 83.590 1.00 62.84 94 HIS A O 1
ATOM 712 N N . ARG A 1 95 ? -44.811 14.299 85.634 1.00 62.19 95 ARG A N 1
ATOM 713 C CA . ARG A 1 95 ? -44.857 15.731 85.966 1.00 62.19 95 ARG A CA 1
ATOM 714 C C . ARG A 1 95 ? -43.541 16.099 86.660 1.00 62.19 95 ARG A C 1
ATOM 716 O O . ARG A 1 95 ? -43.123 15.401 87.575 1.00 62.19 95 ARG A O 1
ATOM 723 N N . HIS A 1 96 ? -42.892 17.169 86.217 1.00 54.97 96 HIS A N 1
ATOM 724 C CA . HIS A 1 96 ? -41.599 17.638 86.719 1.00 54.97 96 HIS A CA 1
ATOM 725 C C . HIS A 1 96 ? -41.702 19.154 86.937 1.00 54.97 96 HIS A C 1
ATOM 727 O O . HIS A 1 96 ? -41.660 19.936 85.982 1.00 54.97 96 HIS A O 1
ATOM 733 N N . HIS A 1 97 ? -41.941 19.560 88.187 1.00 62.84 97 HIS A N 1
ATOM 734 C CA . HIS A 1 97 ? -42.461 20.889 88.544 1.00 62.84 97 HIS A CA 1
ATOM 735 C C . HIS A 1 97 ? -43.690 21.264 87.675 1.00 62.84 97 HIS A C 1
ATOM 737 O O . HIS A 1 97 ? -44.650 20.492 87.571 1.00 62.84 97 HIS A O 1
ATOM 743 N N . HIS A 1 98 ? -43.663 22.425 87.013 1.00 59.34 98 HIS A N 1
ATOM 744 C CA . HIS A 1 98 ? -44.734 22.935 86.144 1.00 59.34 98 HIS A CA 1
ATOM 745 C C . HIS A 1 98 ? -44.676 22.412 84.691 1.00 59.34 98 HIS A C 1
ATOM 747 O O . HIS A 1 98 ? -45.373 22.932 83.821 1.00 59.34 98 HIS A O 1
ATOM 753 N N . ARG A 1 99 ? -43.843 21.406 84.384 1.00 66.81 99 ARG A N 1
ATOM 754 C CA . ARG A 1 99 ? -43.695 20.835 83.030 1.00 66.81 99 ARG A CA 1
ATOM 755 C C . ARG A 1 99 ? -43.922 19.322 83.030 1.00 66.81 99 ARG A C 1
ATOM 757 O O . ARG A 1 99 ? -43.941 18.675 84.074 1.00 66.81 99 ARG A O 1
ATOM 764 N N . TYR A 1 100 ? -44.100 18.756 81.842 1.00 79.25 100 TYR A N 1
ATOM 765 C CA . TYR A 1 100 ? -44.254 17.314 81.627 1.00 79.25 100 TYR A CA 1
ATOM 766 C C . TYR A 1 100 ? -43.016 16.767 80.916 1.00 79.25 100 TYR A C 1
ATOM 768 O O . TYR A 1 100 ? -42.432 17.475 80.097 1.00 79.25 100 TYR A O 1
ATOM 776 N N . ARG A 1 101 ? -42.618 15.525 81.204 1.00 83.31 101 ARG A N 1
ATOM 777 C CA . ARG A 1 101 ? -41.468 14.859 80.574 1.00 83.31 101 ARG A CA 1
ATOM 778 C C . ARG A 1 101 ? -41.899 13.561 79.892 1.00 83.31 101 ARG A C 1
ATOM 780 O O . ARG A 1 101 ? -42.705 12.815 80.439 1.00 83.31 101 ARG A O 1
ATOM 787 N N . VAL A 1 102 ? -41.327 13.288 78.723 1.00 83.19 102 VAL A N 1
ATOM 788 C CA . VAL A 1 102 ? -41.242 11.949 78.121 1.00 83.19 102 VAL A CA 1
ATOM 789 C C . VAL A 1 102 ? -39.761 11.606 78.033 1.00 83.19 102 VAL A C 1
ATOM 791 O O . VAL A 1 102 ? -38.993 12.392 77.482 1.00 83.19 102 VAL A O 1
ATOM 794 N N . SER A 1 103 ? -39.362 10.468 78.589 1.00 82.12 103 SER A N 1
ATOM 795 C CA . SER A 1 103 ? -37.994 9.950 78.515 1.00 82.12 103 SER A CA 1
ATOM 796 C C . SER A 1 103 ? -37.973 8.764 77.549 1.00 82.12 103 SER A C 1
ATOM 798 O O . SER A 1 103 ? -38.826 7.890 77.658 1.00 82.12 103 SER A O 1
ATOM 800 N N . LEU A 1 104 ? -37.035 8.759 76.602 1.00 82.56 104 LEU A N 1
ATOM 801 C CA . LEU A 1 104 ? -36.728 7.637 75.713 1.00 82.56 104 LEU A CA 1
ATOM 802 C C . LEU A 1 104 ? -35.328 7.123 76.033 1.00 82.56 104 LEU A C 1
ATOM 804 O O . LEU A 1 104 ? -34.442 7.914 76.363 1.00 82.56 104 LEU A O 1
ATOM 808 N N . GLU A 1 105 ? -35.113 5.826 75.889 1.00 82.75 105 GLU A N 1
ATOM 809 C CA . GLU A 1 105 ? -33.793 5.223 76.046 1.00 82.75 105 GLU A CA 1
ATOM 810 C C . GLU A 1 105 ? -32.973 5.438 74.765 1.00 82.75 105 GLU A C 1
ATOM 812 O O . GLU A 1 105 ? -33.508 5.315 73.660 1.00 82.75 105 GLU A O 1
ATOM 817 N N . MET A 1 106 ? -31.690 5.792 74.886 1.00 80.94 106 MET A N 1
ATOM 818 C CA . MET A 1 106 ? -30.793 5.951 73.738 1.00 80.94 106 MET A CA 1
ATOM 819 C C . MET A 1 106 ? -30.010 4.666 73.485 1.00 80.94 106 MET A C 1
ATOM 821 O O . MET A 1 106 ? -29.184 4.261 74.297 1.00 80.94 106 MET A O 1
ATOM 825 N N . VAL A 1 107 ? -30.208 4.072 72.310 1.00 78.38 107 VAL A N 1
ATOM 826 C CA . VAL A 1 107 ? -29.386 2.954 71.837 1.00 78.38 107 VAL A CA 1
ATOM 827 C C . VAL A 1 107 ? -28.161 3.537 71.144 1.00 78.38 107 VAL A C 1
ATOM 829 O O . VAL A 1 107 ? -28.285 4.220 70.127 1.00 78.38 107 VAL A O 1
ATOM 832 N N . ILE A 1 108 ? -26.979 3.276 71.699 1.00 77.19 108 ILE A N 1
ATOM 833 C CA . ILE A 1 108 ? -25.694 3.721 71.154 1.00 77.19 108 ILE A CA 1
ATOM 834 C C . ILE A 1 108 ? -24.964 2.487 70.630 1.00 77.19 108 ILE A C 1
ATOM 836 O O . ILE A 1 108 ? -24.465 1.692 71.423 1.00 77.19 108 ILE A O 1
ATOM 840 N N . LYS A 1 109 ? -24.882 2.326 69.306 1.00 76.75 109 LYS A N 1
ATOM 841 C CA . LYS A 1 109 ? -24.092 1.250 68.700 1.00 76.75 109 LYS A CA 1
ATOM 842 C C . LYS A 1 109 ? -22.671 1.734 68.429 1.00 76.75 109 LYS A C 1
ATOM 844 O O . LYS A 1 109 ? -22.460 2.665 67.651 1.00 76.75 109 LYS A O 1
ATOM 849 N N . ASN A 1 110 ? -21.712 1.109 69.100 1.00 72.94 110 ASN A N 1
ATOM 850 C CA . ASN A 1 110 ? -20.306 1.531 69.156 1.00 72.94 110 ASN A CA 1
ATOM 851 C C . ASN A 1 110 ? -19.341 0.350 69.401 1.00 72.94 110 ASN A C 1
ATOM 853 O O . ASN A 1 110 ? -18.136 0.510 69.516 1.00 72.94 110 ASN A O 1
ATOM 857 N N . ASP A 1 111 ? -19.891 -0.848 69.496 1.00 69.81 111 ASP A N 1
ATOM 858 C CA . ASP A 1 111 ? -19.291 -2.143 69.791 1.00 69.81 111 ASP A CA 1
ATOM 859 C C . ASP A 1 111 ? -18.933 -2.897 68.497 1.00 69.81 111 ASP A C 1
ATOM 861 O O . ASP A 1 111 ? -19.163 -4.094 68.356 1.00 69.81 111 ASP A O 1
ATOM 865 N N . TYR A 1 112 ? -18.408 -2.182 67.499 1.00 75.56 112 TYR A N 1
ATOM 866 C CA . TYR A 1 112 ? -18.074 -2.775 66.204 1.00 75.56 112 TYR A CA 1
ATOM 867 C C . TYR A 1 112 ? -16.864 -3.710 66.313 1.00 75.56 112 TYR A C 1
ATOM 869 O O . TYR A 1 112 ? -15.853 -3.344 66.915 1.00 75.56 112 TYR A O 1
ATOM 877 N N . GLU A 1 113 ? -16.932 -4.875 65.662 1.00 73.50 113 GLU A N 1
ATOM 878 C CA . GLU A 1 113 ? -15.748 -5.689 65.370 1.00 73.50 113 GLU A CA 1
ATOM 879 C C . GLU A 1 113 ? -14.815 -4.905 64.436 1.00 73.50 113 GLU A C 1
ATOM 881 O O . GLU A 1 113 ? -15.211 -4.495 63.338 1.00 73.50 113 GLU A O 1
ATOM 886 N N . LEU A 1 114 ? -13.578 -4.669 64.878 1.00 74.12 114 LEU A N 1
ATOM 887 C CA . LEU A 1 114 ? -12.619 -3.827 64.164 1.00 74.12 114 LEU A CA 1
ATOM 888 C C . LEU A 1 114 ? -11.587 -4.655 63.381 1.00 74.12 114 LEU A C 1
ATOM 890 O O . LEU A 1 114 ? -11.156 -5.709 63.853 1.00 74.12 114 LEU A O 1
ATOM 894 N N . PRO A 1 115 ? -11.121 -4.182 62.207 1.00 69.25 115 PRO A N 1
ATOM 895 C CA . PRO A 1 115 ? -10.188 -4.950 61.390 1.00 69.25 115 PRO A CA 1
ATOM 896 C C . PRO A 1 115 ? -8.812 -5.086 62.055 1.00 69.25 115 PRO A C 1
ATOM 898 O O . PRO A 1 115 ? -8.065 -4.111 62.163 1.00 69.25 115 PRO A O 1
ATOM 901 N N . HIS A 1 116 ? -8.425 -6.312 62.414 1.00 58.12 116 HIS A N 1
ATOM 902 C CA . HIS A 1 116 ? -7.060 -6.619 62.846 1.00 58.12 116 HIS A CA 1
ATOM 903 C C . HIS A 1 116 ? -6.063 -6.358 61.702 1.00 58.12 116 HIS A C 1
ATOM 905 O O . HIS A 1 116 ? -5.947 -7.139 60.756 1.00 58.12 116 HIS A O 1
ATOM 911 N N . SER A 1 117 ? -5.334 -5.242 61.786 1.00 54.81 117 SER A N 1
ATOM 912 C CA . SER A 1 117 ? -4.345 -4.816 60.794 1.00 54.81 117 SER A CA 1
ATOM 913 C C . SER A 1 117 ? -3.033 -4.441 61.476 1.00 54.81 117 SER A C 1
ATOM 915 O O . SER A 1 117 ? -2.988 -3.534 62.300 1.00 54.81 117 SER A O 1
ATOM 917 N N . THR A 1 118 ? -1.939 -5.102 61.099 1.00 47.34 118 THR A N 1
ATOM 918 C CA . THR A 1 118 ? -0.598 -4.904 61.687 1.00 47.34 118 THR A CA 1
ATOM 919 C C . THR A 1 118 ? 0.062 -3.566 61.331 1.00 47.34 118 THR A C 1
ATOM 921 O O . THR A 1 118 ? 1.193 -3.318 61.738 1.00 47.34 118 THR A O 1
ATOM 924 N N . SER A 1 119 ? -0.614 -2.702 60.567 1.00 50.06 119 SER A N 1
ATOM 925 C CA . SER A 1 119 ? -0.106 -1.397 60.126 1.00 50.06 119 SER A CA 1
ATOM 926 C C . SER A 1 119 ? -1.074 -0.227 60.344 1.00 50.06 119 SER A C 1
ATOM 928 O O . SER A 1 119 ? -0.736 0.899 59.978 1.00 50.06 119 SER A O 1
ATOM 930 N N . ILE A 1 120 ? -2.273 -0.464 60.897 1.00 59.41 120 ILE A N 1
ATOM 931 C CA . ILE A 1 120 ? -3.320 0.557 61.078 1.00 59.41 120 ILE A CA 1
ATOM 932 C C . ILE A 1 120 ? -4.104 0.278 62.367 1.00 59.41 120 ILE A C 1
ATOM 934 O O . ILE A 1 120 ? -4.856 -0.694 62.439 1.00 59.41 120 ILE A O 1
ATOM 938 N N . SER A 1 121 ? -3.997 1.177 63.346 1.00 72.00 121 SER A N 1
ATOM 939 C CA . SER A 1 121 ? -4.747 1.103 64.605 1.00 72.00 121 SER A CA 1
ATOM 940 C C . SER A 1 121 ? -6.172 1.649 64.445 1.00 72.00 121 SER A C 1
ATOM 942 O O . SER A 1 121 ? -6.373 2.856 64.277 1.00 72.00 121 SER A O 1
ATOM 944 N N . TRP A 1 122 ? -7.163 0.760 64.512 1.00 77.00 122 TRP A N 1
ATOM 945 C CA . TRP A 1 122 ? -8.589 1.101 64.585 1.00 77.00 122 TRP A CA 1
ATOM 946 C C . TRP A 1 122 ? -9.058 1.192 66.042 1.00 77.00 122 TRP A C 1
ATOM 948 O O . TRP A 1 122 ? -8.599 0.420 66.880 1.00 77.00 122 TRP A O 1
ATOM 958 N N . MET A 1 123 ? -9.990 2.102 66.337 1.00 77.00 123 MET A N 1
ATOM 959 C CA . MET A 1 123 ? -10.593 2.278 67.665 1.00 77.00 123 MET A CA 1
ATOM 960 C C . MET A 1 123 ? -12.085 2.630 67.557 1.00 77.00 123 MET A C 1
ATOM 962 O O . MET A 1 123 ? -12.487 3.399 66.683 1.00 77.00 123 MET A O 1
ATOM 966 N N . ASN A 1 124 ? -12.894 2.102 68.477 1.00 79.50 124 ASN A N 1
ATOM 967 C CA . ASN A 1 124 ? -14.278 2.534 68.696 1.00 79.50 124 ASN A CA 1
ATOM 968 C C . ASN A 1 124 ? -14.293 3.787 69.592 1.00 79.50 124 ASN A C 1
ATOM 970 O O . ASN A 1 124 ? -13.369 3.992 70.380 1.00 79.50 124 ASN A O 1
ATOM 974 N N . PHE A 1 125 ? -15.314 4.640 69.483 1.00 79.56 125 PHE A N 1
ATOM 975 C CA . PHE A 1 125 ? -15.337 5.949 70.145 1.00 79.56 125 PHE A CA 1
ATOM 976 C C . PHE A 1 125 ? -15.906 5.872 71.578 1.00 79.56 125 PHE A C 1
ATOM 978 O O . PHE A 1 125 ? -17.094 5.602 71.749 1.00 79.56 125 PHE A O 1
ATOM 985 N N . PRO A 1 126 ? -15.128 6.118 72.647 1.00 78.06 126 PRO A N 1
ATOM 986 C CA . PRO A 1 126 ? -15.614 5.979 74.020 1.00 78.06 126 PRO A CA 1
ATOM 987 C C . PRO A 1 126 ? -16.507 7.166 74.421 1.00 78.06 126 PRO A C 1
ATOM 989 O O . PRO A 1 126 ? -16.023 8.198 74.885 1.00 78.06 126 PRO A O 1
ATOM 992 N N . VAL A 1 127 ? -17.827 7.022 74.257 1.00 79.44 127 VAL A N 1
ATOM 993 C CA . VAL A 1 127 ? -18.822 8.055 74.602 1.00 79.44 127 VAL A CA 1
ATOM 994 C C . VAL A 1 127 ? -18.847 8.314 76.118 1.00 79.44 127 VAL A C 1
ATOM 996 O O . VAL A 1 127 ? -19.444 7.562 76.894 1.00 79.44 127 VAL A O 1
ATOM 999 N N . LYS A 1 128 ? -18.238 9.424 76.550 1.00 82.56 128 LYS A N 1
ATOM 1000 C CA . LYS A 1 128 ? -18.239 9.894 77.945 1.00 82.56 128 LYS A CA 1
ATOM 1001 C C . LYS A 1 128 ? -19.552 10.614 78.272 1.00 82.56 128 LYS A C 1
ATOM 1003 O O . LYS A 1 128 ? -20.201 10.261 79.263 1.00 82.56 128 LYS A O 1
ATOM 1008 N N . SER A 1 129 ? -19.982 11.548 77.417 1.00 82.38 129 SER A N 1
ATOM 1009 C CA . SER A 1 129 ? -21.254 12.280 77.538 1.00 82.38 129 SER A CA 1
ATOM 1010 C C . SER A 1 129 ? -21.927 12.549 76.181 1.00 82.38 129 SER A C 1
ATOM 1012 O O . SER A 1 129 ? -21.308 12.421 75.125 1.00 82.38 129 SER A O 1
ATOM 1014 N N . ILE A 1 130 ? -23.216 12.908 76.211 1.00 84.00 130 ILE A N 1
ATOM 1015 C CA . ILE A 1 130 ? -24.003 13.353 75.051 1.00 84.00 130 ILE A CA 1
ATOM 1016 C C . ILE A 1 130 ? -24.872 14.539 75.487 1.00 84.00 130 ILE A C 1
ATOM 1018 O O . ILE A 1 130 ? -25.480 14.492 76.556 1.00 84.00 130 ILE A O 1
ATOM 1022 N N . THR A 1 131 ? -24.992 15.566 74.645 1.00 83.94 131 THR A N 1
ATOM 1023 C CA . THR A 1 131 ? -26.030 16.611 74.741 1.00 83.94 131 THR A CA 1
ATOM 1024 C C . THR A 1 131 ? -26.885 16.647 73.466 1.00 83.94 131 THR A C 1
ATOM 1026 O O . THR A 1 131 ? -26.511 16.061 72.452 1.00 83.94 131 THR A O 1
ATOM 1029 N N . SER A 1 132 ? -28.055 17.298 73.497 1.00 85.44 132 SER A N 1
ATOM 1030 C CA . SER A 1 132 ? -29.000 17.338 72.363 1.00 85.44 132 SER A CA 1
ATOM 1031 C C . SER A 1 132 ? -29.691 18.695 72.225 1.00 85.44 132 SER A C 1
ATOM 1033 O O . SER A 1 132 ? -30.276 19.176 73.202 1.00 85.44 132 SER A O 1
ATOM 1035 N N . ARG A 1 133 ? -29.740 19.264 71.017 1.00 81.25 133 ARG A N 1
ATOM 1036 C CA . ARG A 1 133 ? -30.475 20.505 70.720 1.00 81.25 133 ARG A CA 1
ATOM 1037 C C . ARG A 1 133 ? -31.326 20.391 69.456 1.00 81.25 133 ARG A C 1
ATOM 1039 O O . ARG A 1 133 ? -30.930 19.759 68.484 1.00 81.25 133 ARG A O 1
ATOM 1046 N N . PHE A 1 134 ? -32.473 21.071 69.446 1.00 76.94 134 PHE A N 1
ATOM 1047 C CA . PHE A 1 134 ? -33.261 21.258 68.226 1.00 76.94 134 PHE A CA 1
ATOM 1048 C C . PHE A 1 134 ? -32.605 22.284 67.293 1.00 76.94 134 PHE A C 1
ATOM 1050 O O . PHE A 1 134 ? -32.555 23.472 67.630 1.00 76.94 134 PHE A O 1
ATOM 1057 N N . VAL A 1 135 ? -32.169 21.835 66.116 1.00 65.00 135 VAL A N 1
ATOM 1058 C CA . VAL A 1 135 ? -31.732 22.681 64.993 1.00 65.00 135 VAL A CA 1
ATOM 1059 C C . VAL A 1 135 ? -32.928 23.124 64.141 1.00 65.00 135 VAL A C 1
ATOM 1061 O O . VAL A 1 135 ? -33.991 22.510 64.175 1.00 65.00 135 VAL A O 1
ATOM 1064 N N . GLN A 1 136 ? -32.771 24.234 63.406 1.00 60.91 136 GLN A N 1
ATOM 1065 C CA . GLN A 1 136 ? -33.774 24.781 62.473 1.00 60.91 136 GLN A CA 1
ATOM 1066 C C . GLN A 1 136 ? -35.218 24.835 63.030 1.00 60.91 136 GLN A C 1
ATOM 1068 O O . GLN A 1 136 ? -36.176 24.432 62.370 1.00 60.91 136 GLN A O 1
ATOM 1073 N N . ARG A 1 137 ? -35.404 25.364 64.250 1.00 57.22 137 ARG A N 1
ATOM 1074 C CA . ARG A 1 137 ? -36.710 25.372 64.951 1.00 57.22 137 ARG A CA 1
ATOM 1075 C C . ARG A 1 137 ? -37.887 25.909 64.124 1.00 57.22 137 ARG A C 1
ATOM 1077 O O . ARG A 1 137 ? -39.005 25.432 64.306 1.00 57.22 137 ARG A O 1
ATOM 1084 N N . VAL A 1 138 ? -37.637 26.858 63.218 1.00 53.62 138 VAL A N 1
ATOM 1085 C CA . VAL A 1 138 ? -38.642 27.417 62.295 1.00 53.62 138 VAL A CA 1
ATOM 1086 C C . VAL A 1 138 ? -39.188 26.342 61.341 1.00 53.62 138 VAL A C 1
ATOM 1088 O O . VAL A 1 138 ? -40.401 26.225 61.196 1.00 53.62 138 VAL A O 1
ATOM 1091 N N . ALA A 1 139 ? -38.324 25.496 60.768 1.00 55.97 139 ALA A N 1
ATOM 1092 C CA . ALA A 1 139 ? -38.717 24.410 59.863 1.00 55.97 139 ALA A CA 1
ATOM 1093 C C . ALA A 1 139 ? -39.433 23.250 60.584 1.00 55.97 139 ALA A C 1
ATOM 1095 O O . ALA A 1 139 ? -40.333 22.631 60.018 1.00 55.97 139 ALA A O 1
ATOM 1096 N N . CYS A 1 140 ? -39.100 22.987 61.854 1.00 61.75 140 CYS A N 1
ATOM 1097 C CA . CYS A 1 140 ? -39.795 21.973 62.658 1.00 61.75 140 CYS A CA 1
ATOM 1098 C C . CYS A 1 140 ? -41.252 22.361 63.010 1.00 61.75 140 CYS A C 1
ATOM 1100 O O . CYS A 1 140 ? -42.102 21.494 63.253 1.00 61.75 140 CYS A O 1
ATOM 1102 N N . GLY A 1 141 ? -41.561 23.663 63.055 1.00 67.88 141 GLY A N 1
ATOM 1103 C CA . GLY A 1 141 ? -42.914 24.192 63.234 1.00 67.88 141 GLY A CA 1
ATOM 1104 C C . GLY A 1 141 ? -43.686 23.575 64.413 1.00 67.88 141 GLY A C 1
ATOM 1105 O O . GLY A 1 141 ? -43.205 23.492 65.546 1.00 67.88 141 GLY A O 1
ATOM 1106 N N . ASN A 1 142 ? -44.913 23.116 64.148 1.00 69.19 142 ASN A N 1
ATOM 1107 C CA . ASN A 1 142 ? -45.834 22.598 65.169 1.00 69.19 142 ASN A CA 1
ATOM 1108 C C . ASN A 1 142 ? -45.412 21.261 65.823 1.00 69.19 142 ASN A C 1
ATOM 1110 O O . ASN A 1 142 ? -46.070 20.843 66.784 1.00 69.19 142 ASN A O 1
ATOM 1114 N N . LEU A 1 143 ? -44.345 20.599 65.351 1.00 67.44 143 LEU A N 1
ATOM 1115 C CA . LEU A 1 143 ? -43.772 19.411 66.001 1.00 67.44 143 LEU A CA 1
ATOM 1116 C C . LEU A 1 143 ? -42.939 19.809 67.232 1.00 67.44 143 LEU A C 1
ATOM 1118 O O . LEU A 1 143 ? -43.218 19.321 68.327 1.00 67.44 143 LEU A O 1
ATOM 1122 N N . CYS A 1 144 ? -41.998 20.747 67.077 1.00 71.56 144 CYS A N 1
ATOM 1123 C CA . CYS A 1 144 ? -41.127 21.228 68.159 1.00 71.56 144 CYS A CA 1
ATOM 1124 C C . CYS A 1 144 ? -41.773 22.303 69.056 1.00 71.56 144 CYS A C 1
ATOM 1126 O O . CYS A 1 144 ? -41.272 22.576 70.148 1.00 71.56 144 CYS A O 1
ATOM 1128 N N . ARG A 1 145 ? -42.868 22.947 68.621 1.00 78.38 145 ARG A N 1
ATOM 1129 C CA . ARG A 1 145 ? -43.515 24.043 69.368 1.00 78.38 145 ARG A CA 1
ATOM 1130 C C . ARG A 1 145 ? -43.917 23.602 70.786 1.00 78.38 145 ARG A C 1
ATOM 1132 O O . ARG A 1 145 ? -44.773 22.737 70.957 1.00 78.38 145 ARG A O 1
ATOM 1139 N N . GLY A 1 146 ? -43.303 24.223 71.797 1.00 74.62 146 GLY A N 1
ATOM 1140 C CA . GLY A 1 146 ? -43.537 23.924 73.216 1.00 74.62 146 GLY A CA 1
ATOM 1141 C C . GLY A 1 146 ? -42.778 22.708 73.770 1.00 74.62 146 GLY A C 1
ATOM 1142 O O . GLY A 1 146 ? -43.155 22.225 74.840 1.00 74.62 146 GLY A O 1
ATOM 1143 N N . VAL A 1 147 ? -41.741 22.224 73.071 1.00 80.44 147 VAL A N 1
ATOM 1144 C CA . VAL A 1 147 ? -40.891 21.084 73.462 1.00 80.44 147 VAL A CA 1
ATOM 1145 C C . VAL A 1 147 ? -39.416 21.514 73.565 1.00 80.44 147 VAL A C 1
ATOM 1147 O O . VAL A 1 147 ? -38.908 22.214 72.690 1.00 80.44 147 VAL A O 1
ATOM 1150 N N . LYS A 1 148 ? -38.705 21.073 74.611 1.00 83.81 148 LYS A N 1
ATOM 1151 C CA . LYS A 1 148 ? -37.235 21.154 74.744 1.00 83.81 148 LYS A CA 1
ATOM 1152 C C . LYS A 1 148 ? -36.633 19.745 74.850 1.00 83.81 148 LYS A C 1
ATOM 1154 O O . LYS A 1 148 ? -37.258 18.865 75.434 1.00 83.81 148 LYS A O 1
ATOM 1159 N N . SER A 1 149 ? -35.434 19.547 74.308 1.00 86.19 149 SER A N 1
ATOM 1160 C CA . SER A 1 149 ? -34.662 18.295 74.349 1.00 86.19 149 SER A CA 1
ATOM 1161 C C . SER A 1 149 ? -33.493 18.391 75.334 1.00 86.19 149 SER A C 1
ATOM 1163 O O . SER A 1 149 ? -32.797 19.404 75.323 1.00 86.19 149 SER A O 1
ATOM 1165 N N . ALA A 1 150 ? -33.229 17.346 76.120 1.00 84.88 150 ALA A N 1
ATOM 1166 C CA . ALA A 1 150 ? -31.962 17.175 76.841 1.00 84.88 150 ALA A CA 1
ATOM 1167 C C . ALA A 1 150 ? -31.653 15.689 77.082 1.00 84.88 150 ALA A C 1
ATOM 1169 O O . ALA A 1 150 ? -32.564 14.897 77.332 1.00 84.88 150 ALA A O 1
ATOM 1170 N N . VAL A 1 151 ? -30.375 15.312 77.056 1.00 86.06 151 VAL A N 1
ATOM 1171 C CA . VAL A 1 151 ? -29.925 13.945 77.364 1.00 86.06 151 VAL A CA 1
ATOM 1172 C C . VAL A 1 151 ? -29.450 13.867 78.816 1.00 86.06 151 VAL A C 1
ATOM 1174 O O . VAL A 1 151 ? -28.799 14.784 79.306 1.00 86.06 151 VAL A O 1
ATOM 1177 N N . THR A 1 152 ? -29.785 12.779 79.511 1.00 84.31 152 THR A N 1
ATOM 1178 C CA . THR A 1 152 ? -29.348 12.494 80.890 1.00 84.31 152 THR A CA 1
ATOM 1179 C C . THR A 1 152 ? -28.783 11.082 80.982 1.00 84.31 152 THR A C 1
ATOM 1181 O O . THR A 1 152 ? -29.396 10.161 80.444 1.00 84.31 152 THR A O 1
ATOM 1184 N N . LYS A 1 153 ? -27.681 10.885 81.710 1.00 82.50 153 LYS A N 1
ATOM 1185 C CA . LYS A 1 153 ? -27.128 9.554 82.009 1.00 82.50 153 LYS A CA 1
ATOM 1186 C C . LYS A 1 153 ? -27.683 9.044 83.348 1.00 82.50 153 LYS A C 1
ATOM 1188 O O . LYS A 1 153 ? -27.741 9.816 84.301 1.00 82.50 153 LYS A O 1
ATOM 1193 N N . ARG A 1 154 ? -28.109 7.779 83.430 1.00 78.56 154 ARG A N 1
ATOM 1194 C CA . ARG A 1 154 ? -28.586 7.108 84.661 1.00 78.56 154 ARG A CA 1
ATOM 1195 C C . ARG A 1 154 ? -28.184 5.638 84.628 1.00 78.56 154 ARG A C 1
ATOM 1197 O O . ARG A 1 154 ? -28.400 4.994 83.610 1.00 78.56 154 ARG A O 1
ATOM 1204 N N . GLY A 1 155 ? -27.600 5.114 85.709 1.00 72.69 155 GLY A N 1
ATOM 1205 C CA . GLY A 1 155 ? -27.162 3.708 85.765 1.00 72.69 155 GLY A CA 1
ATOM 1206 C C . GLY A 1 155 ? -26.193 3.317 84.638 1.00 72.69 155 GLY A C 1
ATOM 1207 O O . GLY A 1 155 ? -26.239 2.201 84.143 1.00 72.69 155 GLY A O 1
ATOM 1208 N N . GLY A 1 156 ? -25.384 4.265 84.150 1.00 71.88 156 GLY A N 1
ATOM 1209 C CA . GLY A 1 156 ? -24.543 4.103 82.957 1.00 71.88 156 GLY A CA 1
ATOM 1210 C C . GLY A 1 156 ? -25.247 4.393 81.621 1.00 71.88 156 GLY A C 1
ATOM 1211 O O . GLY A 1 156 ? -24.601 4.933 80.724 1.00 71.88 156 GLY A O 1
ATOM 1212 N N . GLN A 1 157 ? -26.553 4.133 81.508 1.00 81.12 157 GLN A N 1
ATOM 1213 C CA . GLN A 1 157 ? -27.328 4.274 80.270 1.00 81.12 157 GLN A CA 1
ATOM 1214 C C . GLN A 1 157 ? -27.723 5.730 79.963 1.00 81.12 157 GLN A C 1
ATOM 1216 O O . GLN A 1 157 ? -27.942 6.542 80.867 1.00 81.12 157 GLN A O 1
ATOM 1221 N N . PHE A 1 158 ? -27.829 6.077 78.677 1.00 85.56 158 PHE A N 1
ATOM 1222 C CA . PHE A 1 158 ? -28.220 7.415 78.216 1.00 85.56 158 PHE A CA 1
ATOM 1223 C C . PHE A 1 158 ? -29.713 7.496 77.866 1.00 85.56 158 PHE A C 1
ATOM 1225 O O . PHE A 1 158 ? -30.273 6.602 77.239 1.00 85.56 158 PHE A O 1
ATOM 1232 N N . TRP A 1 159 ? -30.354 8.607 78.236 1.00 84.69 159 TRP A N 1
ATOM 1233 C CA . TRP A 1 159 ? -31.791 8.834 78.054 1.00 84.69 159 TRP A CA 1
ATOM 1234 C C . TRP A 1 159 ? -32.063 10.190 77.405 1.00 84.69 159 TRP A C 1
ATOM 1236 O O . TRP A 1 159 ? -31.645 11.221 77.935 1.00 84.69 159 TRP A O 1
ATOM 1246 N N . LEU A 1 160 ? -32.809 10.207 76.299 1.00 87.69 160 LEU A N 1
ATOM 1247 C CA . LEU A 1 160 ? -33.283 11.422 75.637 1.00 87.69 160 LEU A CA 1
ATOM 1248 C C . LEU A 1 160 ? -34.607 11.870 76.261 1.00 87.69 160 LEU A C 1
ATOM 1250 O O . LEU A 1 160 ? -35.614 11.169 76.196 1.00 87.69 160 LEU A O 1
ATOM 1254 N N . ASN A 1 161 ? -34.630 13.070 76.831 1.00 86.12 161 ASN A N 1
ATOM 1255 C CA . ASN A 1 161 ? -35.798 13.631 77.494 1.00 86.12 161 ASN A CA 1
ATOM 1256 C C . ASN A 1 161 ? -36.410 14.756 76.655 1.00 86.12 161 ASN A C 1
ATOM 1258 O O . ASN A 1 161 ? -35.757 15.761 76.365 1.00 86.12 161 ASN A O 1
ATOM 1262 N N . PHE A 1 162 ? -37.697 14.624 76.343 1.00 86.12 162 PHE A N 1
ATOM 1263 C CA . PHE A 1 162 ? -38.528 15.696 75.808 1.00 86.12 162 PHE A CA 1
ATOM 1264 C C . PHE A 1 162 ? -39.329 16.336 76.945 1.00 86.12 162 PHE A C 1
ATOM 1266 O O . PHE A 1 162 ? -40.196 15.700 77.545 1.00 86.12 162 PHE A O 1
ATOM 1273 N N . TYR A 1 163 ? -39.048 17.605 77.230 1.00 84.31 163 TYR A N 1
ATOM 1274 C CA . TYR A 1 163 ? -39.758 18.415 78.218 1.00 84.31 163 TYR A CA 1
ATOM 1275 C C . TYR A 1 163 ? -40.795 19.290 77.516 1.00 84.31 163 TYR A C 1
ATOM 1277 O O . TYR A 1 163 ? -40.444 20.088 76.647 1.00 84.31 163 TYR A O 1
ATOM 1285 N N . CYS A 1 164 ? -42.062 19.177 77.908 1.00 83.19 164 CYS A N 1
ATOM 1286 C CA . CYS A 1 164 ? -43.176 19.894 77.297 1.00 83.19 164 CYS A CA 1
ATOM 1287 C C . CYS A 1 164 ? -43.862 20.846 78.276 1.00 83.19 164 CYS A C 1
ATOM 1289 O O . CYS A 1 164 ? -44.074 20.517 79.445 1.00 83.19 164 CYS A O 1
ATOM 1291 N N . HIS A 1 165 ? -44.318 21.988 77.764 1.00 77.38 165 HIS A N 1
ATOM 1292 C CA . HIS A 1 165 ? -45.063 22.978 78.550 1.00 77.38 165 HIS A CA 1
ATOM 1293 C C . HIS A 1 165 ? -46.511 22.558 78.896 1.00 77.38 165 HIS A C 1
ATOM 1295 O O . HIS A 1 165 ? -47.165 23.245 79.670 1.00 77.38 165 HIS A O 1
ATOM 1301 N N . SER A 1 166 ? -47.037 21.437 78.375 1.00 80.44 166 SER A N 1
ATOM 1302 C CA . SER A 1 166 ? -48.339 20.900 78.811 1.00 80.44 166 SER A CA 1
ATOM 1303 C C . SER A 1 166 ? -48.492 19.387 78.605 1.00 80.44 166 SER A C 1
ATOM 1305 O O . SER A 1 166 ? -47.826 18.782 77.755 1.00 80.44 166 SER A O 1
ATOM 1307 N N . LYS A 1 167 ? -49.432 18.783 79.353 1.00 78.62 167 LYS A N 1
ATOM 1308 C CA . LYS A 1 167 ? -49.775 17.349 79.288 1.00 78.62 167 LYS A CA 1
ATOM 1309 C C . LYS A 1 167 ? -50.136 16.926 77.861 1.00 78.62 167 LYS A C 1
ATOM 1311 O O . LYS A 1 167 ? -49.622 15.932 77.361 1.00 78.62 167 LYS A O 1
ATOM 1316 N N . LYS A 1 168 ? -50.953 17.735 77.172 1.00 80.75 168 LYS A N 1
ATOM 1317 C CA . LYS A 1 168 ? -51.420 17.498 75.793 1.00 80.75 168 LYS A CA 1
ATOM 1318 C C . LYS A 1 168 ? -50.261 17.428 74.788 1.00 80.75 168 LYS A C 1
ATOM 1320 O O . LYS A 1 168 ? -50.293 16.593 73.887 1.00 80.75 168 LYS A O 1
ATOM 1325 N N . VAL A 1 169 ? -49.218 18.248 74.963 1.00 80.81 169 VAL A N 1
ATOM 1326 C CA . VAL A 1 169 ? -48.028 18.233 74.094 1.00 80.81 169 VAL A CA 1
ATOM 1327 C C . VAL A 1 169 ? -47.169 16.991 74.350 1.00 80.81 169 VAL A C 1
ATOM 1329 O O . VAL A 1 169 ? -46.810 16.313 73.390 1.00 80.81 169 VAL A O 1
ATOM 1332 N N . CYS A 1 170 ? -46.894 16.626 75.606 1.00 82.31 170 CYS A N 1
ATOM 1333 C CA . CYS A 1 170 ? -46.072 15.441 75.892 1.00 82.31 170 CYS A CA 1
ATOM 1334 C C . CYS A 1 170 ? -46.799 14.114 75.617 1.00 82.31 170 CYS A C 1
ATOM 1336 O O . CYS A 1 170 ? -46.180 13.198 75.083 1.00 82.31 170 CYS A O 1
ATOM 1338 N N . SER A 1 171 ? -48.118 14.019 75.828 1.00 80.12 171 SER A N 1
ATOM 1339 C CA . SER A 1 171 ? -48.902 12.861 75.364 1.00 80.12 171 SER A CA 1
ATOM 1340 C C . SER A 1 171 ? -48.851 12.698 73.839 1.00 80.12 171 SER A C 1
ATOM 1342 O O . SER A 1 171 ? -48.792 11.575 73.344 1.00 80.12 171 SER A O 1
ATOM 1344 N N . ARG A 1 172 ? -48.823 13.806 73.082 1.00 82.44 172 ARG A N 1
ATOM 1345 C CA . ARG A 1 172 ? -48.651 13.799 71.619 1.00 82.44 172 ARG A CA 1
ATOM 1346 C C . ARG A 1 172 ? -47.252 13.320 71.210 1.00 82.44 172 ARG A C 1
ATOM 1348 O O . ARG A 1 172 ? -47.156 12.491 70.313 1.00 82.44 172 ARG A O 1
ATOM 1355 N N . VAL A 1 173 ? -46.196 13.778 71.891 1.00 77.88 173 VAL A N 1
ATOM 1356 C CA . VAL A 1 173 ? -44.814 13.302 71.667 1.00 77.88 173 VAL A CA 1
ATOM 1357 C C . VAL A 1 173 ? -44.693 11.805 71.979 1.00 77.88 173 VAL A C 1
ATOM 1359 O O . VAL A 1 173 ? -44.244 11.054 71.117 1.00 77.88 173 VAL A O 1
ATOM 1362 N N . ARG A 1 174 ? -45.180 11.345 73.145 1.00 81.12 174 ARG A N 1
ATOM 1363 C CA . ARG A 1 174 ? -45.216 9.916 73.518 1.00 81.12 174 ARG A CA 1
ATOM 1364 C C . ARG A 1 174 ? -45.921 9.080 72.446 1.00 81.12 174 ARG A C 1
ATOM 1366 O O . ARG A 1 174 ? -45.398 8.044 72.053 1.00 81.12 174 ARG A O 1
ATOM 1373 N N . ARG A 1 175 ? -47.061 9.560 71.925 1.00 78.00 175 ARG A N 1
ATOM 1374 C CA . ARG A 1 175 ? -47.829 8.869 70.876 1.00 78.00 175 ARG A CA 1
ATOM 1375 C C . ARG A 1 175 ? -47.082 8.763 69.545 1.00 78.00 175 ARG A C 1
ATOM 1377 O O . ARG A 1 175 ? -47.263 7.769 68.859 1.00 78.00 175 ARG A O 1
ATOM 1384 N N . TYR A 1 176 ? -46.257 9.739 69.161 1.00 79.00 176 TYR A N 1
ATOM 1385 C CA . TYR A 1 176 ? -45.455 9.623 67.935 1.00 79.00 176 TYR A CA 1
ATOM 1386 C C . TYR A 1 176 ? -44.444 8.470 68.034 1.00 79.00 176 TYR A C 1
ATOM 1388 O O . TYR A 1 176 ? -44.353 7.650 67.122 1.00 79.00 176 TYR A O 1
ATOM 1396 N N . PHE A 1 177 ? -43.709 8.383 69.148 1.00 72.06 177 PHE A N 1
ATOM 1397 C CA . PHE A 1 177 ? -42.704 7.334 69.345 1.00 72.06 177 PHE A CA 1
ATOM 1398 C C . PHE A 1 177 ? -43.333 5.958 69.621 1.00 72.06 177 PHE A C 1
ATOM 1400 O O . PHE A 1 177 ? -42.841 4.966 69.090 1.00 72.06 177 PHE A O 1
ATOM 1407 N N . SER A 1 178 ? -44.471 5.882 70.325 1.00 67.75 178 SER A N 1
ATOM 1408 C CA . SER A 1 178 ? -45.139 4.605 70.641 1.00 67.75 178 SER A CA 1
ATOM 1409 C C . SER A 1 178 ? -45.737 3.861 69.438 1.00 67.75 178 SER A C 1
ATOM 1411 O O . SER A 1 178 ? -46.119 2.707 69.584 1.00 67.75 178 SER A O 1
ATOM 1413 N N . ILE A 1 179 ? -45.861 4.505 68.272 1.00 59.53 179 ILE A N 1
ATOM 1414 C CA . ILE A 1 179 ? -46.244 3.857 67.001 1.00 59.53 179 ILE A CA 1
ATOM 1415 C C . ILE A 1 179 ? -45.193 4.060 65.892 1.00 59.53 179 ILE A C 1
ATOM 1417 O O . ILE A 1 179 ? -45.511 3.895 64.717 1.00 59.53 179 ILE A O 1
ATOM 1421 N N . ASN A 1 180 ? -43.960 4.451 66.255 1.00 61.97 180 ASN A N 1
ATOM 1422 C CA . ASN A 1 180 ? -42.836 4.718 65.341 1.00 61.97 180 ASN A CA 1
ATOM 1423 C C . ASN A 1 180 ? -43.236 5.522 64.080 1.00 61.97 180 ASN A C 1
ATOM 1425 O O . ASN A 1 180 ? -42.936 5.143 62.945 1.00 61.97 180 ASN A O 1
ATOM 1429 N N . SER A 1 181 ? -44.002 6.600 64.269 1.00 64.12 181 SER A N 1
ATOM 1430 C CA . SER A 1 181 ? -44.665 7.277 63.155 1.00 64.12 181 SER A CA 1
ATOM 1431 C C . SER A 1 181 ? -43.717 8.180 62.346 1.00 64.12 181 SER A C 1
ATOM 1433 O O . SER A 1 181 ? -42.677 8.617 62.845 1.00 64.12 181 SER A O 1
ATOM 1435 N N . PRO A 1 182 ? -44.089 8.600 61.121 1.00 64.50 182 PRO A N 1
ATOM 1436 C CA . PRO A 1 182 ? -43.322 9.604 60.374 1.00 64.50 182 PRO A CA 1
ATOM 1437 C C . PRO A 1 182 ? -43.106 10.919 61.149 1.00 64.50 182 PRO A C 1
ATOM 1439 O O . PRO A 1 182 ? -42.166 11.662 60.874 1.00 64.50 182 PRO A O 1
ATOM 1442 N N . GLN A 1 183 ? -43.954 11.215 62.144 1.00 72.50 183 GLN A N 1
ATOM 1443 C CA . GLN A 1 183 ? -43.795 12.364 63.034 1.00 72.50 183 GLN A CA 1
ATOM 1444 C C . GLN A 1 183 ? -42.742 12.149 64.134 1.00 72.50 183 GLN A C 1
ATOM 1446 O O . GLN A 1 183 ? -42.118 13.136 64.515 1.00 72.50 183 GLN A O 1
ATOM 1451 N N . SER A 1 184 ? -42.490 10.924 64.624 1.00 69.12 184 SER A N 1
ATOM 1452 C CA . SER A 1 184 ? -41.347 10.684 65.526 1.00 69.12 184 SER A CA 1
ATOM 1453 C C . SER A 1 184 ? -40.036 10.762 64.757 1.00 69.12 184 SER A C 1
ATOM 1455 O O . SER A 1 184 ? -39.115 11.435 65.206 1.00 69.12 184 SER A O 1
ATOM 1457 N N . GLN A 1 185 ? -39.989 10.175 63.559 1.00 67.31 185 GLN A N 1
ATOM 1458 C CA . GLN A 1 185 ? -38.823 10.233 62.674 1.00 67.31 185 GLN A CA 1
ATOM 1459 C C . GLN A 1 185 ? -38.484 11.682 62.289 1.00 67.31 185 GLN A C 1
ATOM 1461 O O . GLN A 1 185 ? -37.321 12.070 62.348 1.00 67.31 185 GLN A O 1
ATOM 1466 N N . ARG A 1 186 ? -39.487 12.529 62.005 1.00 70.62 186 ARG A N 1
ATOM 1467 C CA . ARG A 1 186 ? -39.277 13.979 61.821 1.00 70.62 186 ARG A CA 1
ATOM 1468 C C . ARG A 1 186 ? -38.882 14.714 63.097 1.00 70.62 186 ARG A C 1
ATOM 1470 O O . ARG A 1 186 ? -37.982 15.538 63.039 1.00 70.62 186 ARG A O 1
ATOM 1477 N N . LEU A 1 187 ? -39.520 14.444 64.236 1.00 74.44 187 LEU A N 1
ATOM 1478 C CA . LEU A 1 187 ? -39.188 15.121 65.496 1.00 74.44 187 LEU A CA 1
ATOM 1479 C C . LEU A 1 187 ? -37.765 14.780 65.975 1.00 74.44 187 LEU A C 1
ATOM 1481 O O . LEU A 1 187 ? -37.080 15.651 66.503 1.00 74.44 187 LEU A O 1
ATOM 1485 N N . PHE A 1 188 ? -37.311 13.547 65.747 1.00 72.88 188 PHE A N 1
ATOM 1486 C CA . PHE A 1 188 ? -35.925 13.126 65.952 1.00 72.88 188 PHE A CA 1
ATOM 1487 C C . PHE A 1 188 ? -34.996 13.749 64.895 1.00 72.88 188 PHE A C 1
ATOM 1489 O O . PHE A 1 188 ? -33.961 14.294 65.254 1.00 72.88 188 PHE A O 1
ATOM 1496 N N . GLY A 1 189 ? -35.423 13.807 63.626 1.00 67.44 189 GLY A N 1
ATOM 1497 C CA . GLY A 1 189 ? -34.731 14.455 62.498 1.00 67.44 189 GLY A CA 1
ATOM 1498 C C . GLY A 1 189 ? -34.498 15.971 62.594 1.00 67.44 189 GLY A C 1
ATOM 1499 O O . GLY A 1 189 ? -33.832 16.529 61.730 1.00 67.44 189 GLY A O 1
ATOM 1500 N N . PHE A 1 190 ? -35.011 16.647 63.627 1.00 74.69 190 PHE A N 1
ATOM 1501 C CA . PHE A 1 190 ? -34.646 18.033 63.956 1.00 74.69 190 PHE A CA 1
ATOM 1502 C C . PHE A 1 190 ? -33.688 18.138 65.157 1.00 74.69 190 PHE A C 1
ATOM 1504 O O . PHE A 1 190 ? -33.414 19.245 65.622 1.00 74.69 190 PHE A O 1
ATOM 1511 N N . LEU A 1 191 ? -33.168 17.017 65.669 1.00 75.50 191 LEU A N 1
ATOM 1512 C CA . LEU A 1 191 ? -32.169 16.987 66.736 1.00 75.50 191 LEU A CA 1
ATOM 1513 C C . LEU A 1 191 ? -30.745 16.858 66.187 1.00 75.50 191 LEU A C 1
ATOM 1515 O O . LEU A 1 191 ? -30.407 15.956 65.417 1.00 75.50 191 LEU A O 1
ATOM 1519 N N . GLU A 1 192 ? -29.894 17.749 66.678 1.00 81.19 192 GLU A N 1
ATOM 1520 C CA . GLU A 1 192 ? -28.444 17.641 66.628 1.00 81.19 192 GLU A CA 1
ATOM 1521 C C . GLU A 1 192 ? -27.952 17.208 68.011 1.00 81.19 192 GLU A C 1
ATOM 1523 O O . GLU A 1 192 ? -28.302 17.813 69.030 1.00 81.19 192 GLU A O 1
ATOM 1528 N N . PHE A 1 193 ? -27.158 16.145 68.040 1.00 80.06 193 PHE A N 1
ATOM 1529 C CA . PHE A 1 193 ? -26.540 15.586 69.229 1.00 80.06 193 PHE A CA 1
ATOM 1530 C C . PHE A 1 193 ? -25.049 15.909 69.217 1.00 80.06 193 PHE A C 1
ATOM 1532 O O . PHE A 1 193 ? -24.383 15.758 68.196 1.00 80.06 193 PHE A O 1
ATOM 1539 N N . THR A 1 194 ? -24.516 16.319 70.361 1.00 80.75 194 THR A N 1
ATOM 1540 C CA . THR A 1 194 ? -23.077 16.525 70.542 1.00 80.75 194 THR A CA 1
ATOM 1541 C C . THR A 1 194 ? -22.569 15.454 71.492 1.00 80.75 194 THR A C 1
ATOM 1543 O O . THR A 1 194 ? -22.885 15.491 72.682 1.00 80.75 194 THR A O 1
ATOM 1546 N N . LEU A 1 195 ? -21.825 14.484 70.964 1.00 82.12 195 LEU A N 1
ATOM 1547 C CA . LEU A 1 195 ? -21.191 13.424 71.741 1.00 82.12 195 LEU A CA 1
ATOM 1548 C C . LEU A 1 195 ? -19.777 13.862 72.120 1.00 82.12 195 LEU A C 1
ATOM 1550 O O . LEU A 1 195 ? -19.066 14.423 71.288 1.00 82.12 195 LEU A O 1
ATOM 1554 N N . VAL A 1 196 ? -19.357 13.561 73.347 1.00 80.38 196 VAL A N 1
ATOM 1555 C CA . VAL A 1 196 ? -18.001 13.825 73.840 1.00 80.38 196 VAL A CA 1
ATOM 1556 C C . VAL A 1 196 ? -17.373 12.517 74.302 1.00 80.38 196 VAL A C 1
ATOM 1558 O O . VAL A 1 196 ? -17.997 11.757 75.045 1.00 80.38 196 VAL A O 1
ATOM 1561 N N . GLY A 1 197 ? -16.135 12.264 73.889 1.00 78.12 197 GLY A N 1
ATOM 1562 C CA . GLY A 1 197 ? -15.335 11.111 74.303 1.00 78.12 197 GLY A CA 1
ATOM 1563 C C . GLY A 1 197 ? -13.907 11.510 74.658 1.00 78.12 197 GLY A C 1
ATOM 1564 O O . GLY A 1 197 ? -13.487 12.624 74.354 1.00 78.12 197 GLY A O 1
ATOM 1565 N N . ILE A 1 198 ? -13.162 10.618 75.314 1.00 74.31 198 ILE A N 1
ATOM 1566 C CA . ILE A 1 198 ? -11.737 10.824 75.626 1.00 74.31 198 ILE A CA 1
ATOM 1567 C C . ILE A 1 198 ? -10.949 9.593 75.180 1.00 74.31 198 ILE A C 1
ATOM 1569 O O . ILE A 1 198 ? -11.273 8.479 75.585 1.00 74.31 198 ILE A O 1
ATOM 1573 N N . ILE A 1 199 ? -9.922 9.793 74.354 1.00 67.12 199 ILE A N 1
ATOM 1574 C CA . ILE A 1 199 ? -9.024 8.740 73.855 1.00 67.12 199 ILE A CA 1
ATOM 1575 C C . ILE A 1 199 ? -7.592 9.217 74.092 1.00 67.12 199 ILE A C 1
ATOM 1577 O O . ILE A 1 199 ? -7.219 10.249 73.543 1.00 67.12 199 ILE A O 1
ATOM 1581 N N . HIS A 1 200 ? -6.807 8.463 74.873 1.00 61.97 200 HIS A N 1
ATOM 1582 C CA . HIS A 1 200 ? -5.396 8.757 75.182 1.00 61.97 200 HIS A CA 1
ATOM 1583 C C . HIS A 1 200 ? -5.167 10.252 75.484 1.00 61.97 200 HIS A C 1
ATOM 1585 O O . HIS A 1 200 ? -4.552 10.966 74.698 1.00 61.97 200 HIS A O 1
ATOM 1591 N N . GLU A 1 201 ? -5.757 10.719 76.592 1.00 66.38 201 GLU A N 1
ATOM 1592 C CA . GLU A 1 201 ? -5.676 12.098 77.118 1.00 66.38 201 GLU A CA 1
ATOM 1593 C C . GLU A 1 201 ? -6.300 13.215 76.253 1.00 66.38 201 GLU A C 1
ATOM 1595 O O . GLU A 1 201 ? -6.498 14.321 76.742 1.00 66.38 201 GLU A O 1
ATOM 1600 N N . HIS A 1 202 ? -6.741 12.955 75.020 1.00 63.47 202 HIS A N 1
ATOM 1601 C CA . HIS A 1 202 ? -7.420 13.967 74.201 1.00 63.47 202 HIS A CA 1
ATOM 1602 C C . HIS A 1 202 ? -8.951 13.856 74.256 1.00 63.47 202 HIS A C 1
ATOM 1604 O O . HIS A 1 202 ? -9.515 12.766 74.123 1.00 63.47 202 HIS A O 1
ATOM 1610 N N . GLN A 1 203 ? -9.636 14.998 74.407 1.00 71.19 203 GLN A N 1
ATOM 1611 C CA . GLN A 1 203 ? -11.094 15.105 74.298 1.00 71.19 203 GLN A CA 1
ATOM 1612 C C . GLN A 1 203 ? -11.522 15.251 72.830 1.00 71.19 203 GLN A C 1
ATOM 1614 O O . GLN A 1 203 ? -11.052 16.129 72.113 1.00 71.19 203 GLN A O 1
ATOM 1619 N N . PHE A 1 204 ? -12.479 14.428 72.407 1.00 67.81 204 PHE A N 1
ATOM 1620 C CA . PHE A 1 204 ? -13.055 14.429 71.063 1.00 67.81 204 PHE A CA 1
ATOM 1621 C C . PHE A 1 204 ? -14.536 14.802 71.115 1.00 67.81 204 PHE A C 1
ATOM 1623 O O . PHE A 1 204 ? -15.244 14.411 72.046 1.00 67.81 204 PHE A O 1
ATOM 1630 N N . VAL A 1 205 ? -15.012 15.520 70.095 1.00 69.00 205 VAL A N 1
ATOM 1631 C CA . VAL A 1 205 ? -16.401 15.986 69.990 1.00 69.00 205 VAL A CA 1
ATOM 1632 C C . VAL A 1 205 ? -16.965 15.640 68.611 1.00 69.00 205 VAL A C 1
ATOM 1634 O O . VAL A 1 205 ? -16.389 16.022 67.596 1.00 69.00 205 VAL A O 1
ATOM 1637 N N . PHE A 1 206 ? -18.105 14.945 68.570 1.00 70.69 206 PHE A N 1
ATOM 1638 C CA . PHE A 1 206 ? -18.851 14.657 67.339 1.00 70.69 206 PHE A CA 1
ATOM 1639 C C . PHE A 1 206 ? -20.210 15.365 67.354 1.00 70.69 206 PHE A C 1
ATOM 1641 O O . PHE A 1 206 ? -20.976 15.219 68.307 1.00 70.69 206 PHE A O 1
ATOM 1648 N N . HIS A 1 207 ? -20.535 16.089 66.278 1.00 69.12 207 HIS A N 1
ATOM 1649 C CA . HIS A 1 207 ? -21.851 16.701 66.063 1.00 69.12 207 HIS A CA 1
ATOM 1650 C C . HIS A 1 207 ? -22.703 15.825 65.137 1.00 69.12 207 HIS A C 1
ATOM 1652 O O . HIS A 1 207 ? -22.758 16.033 63.924 1.00 69.12 207 HIS A O 1
ATOM 1658 N N . TRP A 1 208 ? -23.373 14.837 65.722 1.00 63.44 208 TRP A N 1
ATOM 1659 C CA . TRP A 1 208 ? -24.241 13.908 65.008 1.00 63.44 208 TRP A CA 1
ATOM 1660 C C . TRP A 1 208 ? -25.619 14.535 64.771 1.00 63.44 208 TRP A C 1
ATOM 1662 O O . TRP A 1 208 ? -26.363 14.818 65.714 1.00 63.44 208 TRP A O 1
ATOM 1672 N N . ARG A 1 209 ? -25.999 14.752 63.510 1.00 63.25 209 ARG A N 1
ATOM 1673 C CA . ARG A 1 209 ? -27.370 15.150 63.154 1.00 63.25 209 ARG A CA 1
ATOM 1674 C C . ARG A 1 209 ? -28.181 13.918 62.801 1.00 63.25 209 ARG A C 1
ATOM 1676 O O . ARG A 1 209 ? -27.794 13.172 61.904 1.00 63.25 209 ARG A O 1
ATOM 1683 N N . SER A 1 210 ? -29.355 13.770 63.414 1.00 54.38 210 SER A N 1
ATOM 1684 C CA . SER A 1 210 ? -30.362 12.871 62.857 1.00 54.38 210 SER A CA 1
ATOM 1685 C C . SER A 1 210 ? -30.754 13.417 61.485 1.00 54.38 210 SER A C 1
ATOM 1687 O O . SER A 1 210 ? -31.371 14.476 61.404 1.00 54.38 210 SER A O 1
ATOM 1689 N N . GLY A 1 211 ? -30.374 12.718 60.413 1.00 44.72 211 GLY A N 1
ATOM 1690 C CA . GLY A 1 211 ? -30.649 13.155 59.043 1.00 44.72 211 GLY A CA 1
ATOM 1691 C C . GLY A 1 211 ? -32.138 13.420 58.799 1.00 44.72 211 GLY A C 1
ATOM 1692 O O . GLY A 1 211 ? -33.000 12.774 59.402 1.00 44.72 211 GLY A O 1
ATOM 1693 N N . GLU A 1 212 ? -32.439 14.377 57.919 1.00 34.59 212 GLU A N 1
ATOM 1694 C CA . GLU A 1 212 ? -33.811 14.812 57.656 1.00 34.59 212 GLU A CA 1
ATOM 1695 C C . GLU A 1 212 ? -34.722 13.638 57.271 1.00 34.59 212 GLU A C 1
ATOM 1697 O O . GLU A 1 212 ? -34.532 12.989 56.240 1.00 34.59 212 GLU A O 1
ATOM 1702 N N . ALA A 1 213 ? -35.813 13.454 58.019 1.00 32.94 213 ALA A N 1
ATOM 1703 C CA . ALA A 1 213 ? -36.973 12.694 57.556 1.00 32.94 213 ALA A CA 1
ATOM 1704 C C . ALA A 1 213 ? -37.812 13.526 56.558 1.00 32.94 213 ALA A C 1
ATOM 1706 O O . ALA A 1 213 ? -39.026 13.739 56.709 1.00 32.94 213 ALA A O 1
ATOM 1707 N N . GLY A 1 214 ? -37.140 13.986 55.499 1.00 32.12 214 GLY A N 1
ATOM 1708 C CA . GLY A 1 214 ? -37.763 14.094 54.188 1.00 32.12 214 GLY A CA 1
ATOM 1709 C C . GLY A 1 214 ? -38.217 12.709 53.712 1.00 32.12 214 GLY A C 1
ATOM 1710 O O . GLY A 1 214 ? -37.961 11.687 54.353 1.00 32.12 214 GLY A O 1
ATOM 1711 N N . GLU A 1 215 ? -38.912 12.651 52.582 1.00 34.19 215 GLU A N 1
ATOM 1712 C CA . GLU A 1 215 ? -39.121 11.362 51.920 1.00 34.19 215 GLU A CA 1
ATOM 1713 C C . GLU A 1 215 ? -37.738 10.789 51.584 1.00 34.19 215 GLU A C 1
ATOM 1715 O O . GLU A 1 215 ? -36.969 11.461 50.896 1.00 34.19 215 GLU A O 1
ATOM 1720 N N . LYS A 1 216 ? -37.396 9.583 52.075 1.00 33.59 216 LYS A N 1
ATOM 1721 C CA . LYS A 1 216 ? -36.138 8.920 51.686 1.00 33.59 216 LYS A CA 1
ATOM 1722 C C . LYS A 1 216 ? -36.088 8.916 50.153 1.00 33.59 216 LYS A C 1
ATOM 1724 O O . LYS A 1 216 ? -36.974 8.294 49.558 1.00 33.59 216 LYS A O 1
ATOM 1729 N N . PRO A 1 217 ? -35.124 9.604 49.509 1.00 40.31 217 PRO A N 1
ATOM 1730 C CA . PRO A 1 217 ? -35.125 9.740 48.060 1.00 40.31 217 PRO A CA 1
ATOM 1731 C C . PRO A 1 217 ? -35.048 8.340 47.462 1.00 40.31 217 PRO A C 1
ATOM 1733 O O . PRO A 1 217 ? -34.103 7.606 47.750 1.00 40.31 217 PRO A O 1
ATOM 1736 N N . VAL A 1 218 ? -36.084 7.951 46.706 1.00 53.84 218 VAL A N 1
ATOM 1737 C CA . VAL A 1 218 ? -36.282 6.559 46.270 1.00 53.84 218 VAL A CA 1
ATOM 1738 C C . VAL A 1 218 ? -35.012 6.072 45.589 1.00 53.84 218 VAL A C 1
ATOM 1740 O O . VAL A 1 218 ? -34.630 6.600 44.542 1.00 53.84 218 VAL A O 1
ATOM 1743 N N . GLU A 1 219 ? -34.349 5.099 46.212 1.00 59.88 219 GLU A N 1
ATOM 1744 C CA . GLU A 1 219 ? -32.957 4.792 45.910 1.00 59.88 219 GLU A CA 1
ATOM 1745 C C . GLU A 1 219 ? -32.797 4.340 44.451 1.00 59.88 219 GLU A C 1
ATOM 1747 O O . GLU A 1 219 ? -33.468 3.429 43.951 1.00 59.88 219 GLU A O 1
ATOM 1752 N N . ALA A 1 220 ? -31.915 5.035 43.740 1.00 67.06 220 ALA A N 1
ATOM 1753 C CA . ALA A 1 220 ? -31.698 4.840 42.321 1.00 67.06 220 ALA A CA 1
ATOM 1754 C C . ALA A 1 220 ? -30.929 3.534 42.068 1.00 67.06 220 ALA A C 1
ATOM 1756 O O . ALA A 1 220 ? -29.726 3.465 42.313 1.00 67.06 220 ALA A O 1
ATOM 1757 N N . PHE A 1 221 ? -31.579 2.505 41.508 1.00 79.88 221 PHE A N 1
ATOM 1758 C CA . PHE A 1 221 ? -30.862 1.283 41.127 1.00 79.88 221 PHE A CA 1
ATOM 1759 C C . PHE A 1 221 ? -29.908 1.550 39.950 1.00 79.88 221 PHE A C 1
ATOM 1761 O O . PHE A 1 221 ? -30.295 1.546 38.775 1.00 79.88 221 PHE A O 1
ATOM 1768 N N . HIS A 1 222 ? -28.640 1.782 40.280 1.00 83.00 222 HIS A N 1
ATOM 1769 C CA . HIS A 1 222 ? -27.560 2.007 39.330 1.00 83.00 222 HIS A CA 1
ATOM 1770 C C . HIS A 1 222 ? -27.000 0.682 38.793 1.00 83.00 222 HIS A C 1
ATOM 1772 O O . HIS A 1 222 ? -26.462 -0.137 39.536 1.00 83.00 222 HIS A O 1
ATOM 1778 N N . PHE A 1 223 ? -27.113 0.480 37.476 1.00 81.44 223 PHE A N 1
ATOM 1779 C CA . PHE A 1 223 ? -26.698 -0.759 36.792 1.00 81.44 223 PHE A CA 1
ATOM 1780 C C . PHE A 1 223 ? -25.528 -0.572 35.812 1.00 81.44 223 PHE A C 1
ATOM 1782 O O . PHE A 1 223 ? -24.906 -1.546 35.397 1.00 81.44 223 PHE A O 1
ATOM 1789 N N . GLU A 1 224 ? -25.262 0.673 35.423 1.00 81.75 224 GLU A N 1
ATOM 1790 C CA . GLU A 1 224 ? -24.216 1.142 34.511 1.00 81.75 224 GLU A CA 1
ATOM 1791 C C . GLU A 1 224 ? -23.867 2.580 34.942 1.00 81.75 224 GLU A C 1
ATOM 1793 O O . GLU A 1 224 ? -24.741 3.299 35.439 1.00 81.75 224 GLU A O 1
ATOM 1798 N N . ASP A 1 225 ? -22.616 3.008 34.757 1.00 77.94 225 ASP A N 1
ATOM 1799 C CA . ASP A 1 225 ? -22.158 4.332 35.200 1.00 77.94 225 ASP A CA 1
ATOM 1800 C C . ASP A 1 225 ? -23.026 5.456 34.606 1.00 77.94 225 ASP A C 1
ATOM 1802 O O . ASP A 1 225 ? -23.336 5.466 33.411 1.00 77.94 225 ASP A O 1
ATOM 1806 N N . GLY A 1 226 ? -23.465 6.389 35.456 1.00 80.69 226 GLY A N 1
ATOM 1807 C CA . GLY A 1 226 ? -24.335 7.500 35.056 1.00 80.69 226 GLY A CA 1
ATOM 1808 C C . GLY A 1 226 ? -25.767 7.113 34.649 1.00 80.69 226 GLY A C 1
ATOM 1809 O O . GLY A 1 226 ? -26.445 7.931 34.020 1.00 80.69 226 GLY A O 1
ATOM 1810 N N . LYS A 1 227 ? -26.242 5.895 34.969 1.00 89.38 227 LYS A N 1
ATOM 1811 C CA . LYS A 1 227 ? -27.605 5.427 34.646 1.00 89.38 227 LYS A CA 1
ATOM 1812 C C . LYS A 1 227 ? -28.362 4.883 35.856 1.00 89.38 227 LYS A C 1
ATOM 1814 O O . LYS A 1 227 ? -27.962 3.870 36.428 1.00 89.38 227 LYS A O 1
ATOM 1819 N N . ALA A 1 228 ? -29.498 5.502 36.173 1.00 89.31 228 ALA A N 1
ATOM 1820 C CA . ALA A 1 228 ? -30.435 5.051 37.204 1.00 89.31 228 ALA A CA 1
ATOM 1821 C C . ALA A 1 228 ? -31.647 4.355 36.561 1.00 89.31 228 ALA A C 1
ATOM 1823 O O . ALA A 1 228 ? -32.325 4.933 35.709 1.00 89.31 228 ALA A O 1
ATOM 1824 N N . LEU A 1 229 ? -31.912 3.095 36.913 1.00 90.44 229 LEU A N 1
ATOM 1825 C CA . LEU A 1 229 ? -32.956 2.292 36.274 1.00 90.44 229 LEU A CA 1
ATOM 1826 C C . LEU A 1 229 ? -34.360 2.670 36.771 1.00 90.44 229 LEU A C 1
ATOM 1828 O O . LEU A 1 229 ? -34.648 2.559 37.957 1.00 90.44 229 LEU A O 1
ATOM 1832 N N . LEU A 1 230 ? -35.266 2.995 35.845 1.00 90.00 230 LEU A N 1
ATOM 1833 C CA . LEU A 1 230 ? -36.690 3.180 36.144 1.00 90.00 230 LEU A CA 1
ATOM 1834 C C . LEU A 1 230 ? -37.497 1.898 35.903 1.00 90.00 230 LEU A C 1
ATOM 1836 O O . LEU A 1 230 ? -38.403 1.574 36.666 1.00 90.00 230 LEU A O 1
ATOM 1840 N N . TYR A 1 231 ? -37.185 1.153 34.839 1.00 92.38 231 TYR A N 1
ATOM 1841 C CA . TYR A 1 231 ? -37.903 -0.071 34.477 1.00 92.38 231 TYR A CA 1
ATOM 1842 C C . TYR A 1 231 ? -37.042 -1.007 33.623 1.00 92.38 231 TYR A C 1
ATOM 1844 O O . TYR A 1 231 ? -36.273 -0.561 32.772 1.00 92.38 231 TYR A O 1
ATOM 1852 N N . THR A 1 232 ? -37.209 -2.321 33.772 1.00 93.38 232 THR A N 1
ATOM 1853 C CA . THR A 1 232 ? -36.755 -3.285 32.758 1.00 93.38 232 THR A CA 1
ATOM 1854 C C . THR A 1 232 ? -37.633 -4.525 32.733 1.00 93.38 232 THR A C 1
ATOM 1856 O O . THR A 1 232 ? -38.126 -4.963 33.769 1.00 93.38 232 THR A O 1
ATOM 1859 N N . ILE A 1 233 ? -37.763 -5.132 31.554 1.00 93.88 233 ILE A N 1
ATOM 1860 C CA . ILE A 1 233 ? -38.407 -6.431 31.365 1.00 93.88 233 ILE A CA 1
ATOM 1861 C C . ILE A 1 233 ? -37.681 -7.239 30.283 1.00 93.88 233 ILE A C 1
ATOM 1863 O O . ILE A 1 233 ? -37.285 -6.707 29.242 1.00 93.88 233 ILE A O 1
ATOM 1867 N N . LYS A 1 234 ? -37.473 -8.534 30.531 1.00 94.62 234 LYS A N 1
ATOM 1868 C CA . LYS A 1 234 ? -36.994 -9.498 29.532 1.00 94.62 234 LYS A CA 1
ATOM 1869 C C . LYS A 1 234 ? -38.175 -9.985 28.681 1.00 94.62 234 LYS A C 1
ATOM 1871 O O . LYS A 1 234 ? -39.258 -10.203 29.210 1.00 94.62 234 LYS A O 1
ATOM 1876 N N . SER A 1 235 ? -37.969 -10.191 27.381 1.00 94.69 235 SER A N 1
ATOM 1877 C CA . SER A 1 235 ? -38.987 -10.787 26.503 1.00 94.69 235 SER A CA 1
ATOM 1878 C C . SER A 1 235 ? -39.379 -12.192 26.975 1.00 94.69 235 SER A C 1
ATOM 1880 O O . SER A 1 235 ? -38.497 -12.929 27.428 1.00 94.69 235 SER A O 1
ATOM 1882 N N . ASN A 1 236 ? -40.623 -12.602 26.728 1.00 94.12 236 ASN A N 1
ATOM 1883 C CA . ASN A 1 236 ? -41.115 -13.967 26.939 1.00 94.12 236 ASN A CA 1
ATOM 1884 C C . ASN A 1 236 ? -40.940 -14.485 28.388 1.00 94.12 236 ASN A C 1
ATOM 1886 O O . ASN A 1 236 ? -40.291 -15.506 28.612 1.00 94.12 236 ASN A O 1
ATOM 1890 N N . ILE A 1 237 ? -41.504 -13.776 29.375 1.00 93.44 237 ILE A N 1
ATOM 1891 C CA . ILE A 1 237 ? -41.468 -14.152 30.808 1.00 93.44 237 ILE A CA 1
ATOM 1892 C C . ILE A 1 237 ? -42.849 -14.326 31.471 1.00 93.44 237 ILE A C 1
ATOM 1894 O O . ILE A 1 237 ? -42.914 -14.526 32.679 1.00 93.44 237 ILE A O 1
ATOM 1898 N N . GLY A 1 238 ? -43.947 -14.230 30.715 1.00 91.94 238 GLY A N 1
ATOM 1899 C CA . GLY A 1 238 ? -45.317 -14.366 31.234 1.00 91.94 238 GLY A CA 1
ATOM 1900 C C . GLY A 1 238 ? -45.884 -13.099 31.883 1.00 91.94 238 GLY A C 1
ATOM 1901 O O . GLY A 1 238 ? -46.833 -13.183 32.650 1.00 91.94 238 GLY A O 1
ATOM 1902 N N . GLN A 1 239 ? -45.307 -11.928 31.604 1.00 91.69 239 GLN A N 1
ATOM 1903 C CA . GLN A 1 239 ? -45.678 -10.653 32.229 1.00 91.69 239 GLN A CA 1
ATOM 1904 C C . GLN A 1 239 ? -45.919 -9.585 31.158 1.00 91.69 239 GLN A C 1
ATOM 1906 O O . GLN A 1 239 ? -45.201 -9.543 30.161 1.00 91.69 239 GLN A O 1
ATOM 1911 N N . THR A 1 240 ? -46.917 -8.721 31.354 1.00 91.31 240 THR A N 1
ATOM 1912 C CA . THR A 1 240 ? -47.240 -7.641 30.404 1.00 91.31 240 THR A CA 1
ATOM 1913 C C . THR A 1 240 ? -46.531 -6.348 30.787 1.00 91.31 240 THR A C 1
ATOM 1915 O O . THR A 1 240 ? -46.497 -5.971 31.960 1.00 91.31 240 THR A O 1
ATOM 1918 N N . VAL A 1 241 ? -45.962 -5.646 29.810 1.00 92.75 241 VAL A N 1
ATOM 1919 C CA . VAL A 1 241 ? -45.262 -4.376 30.019 1.00 92.75 241 VAL A CA 1
ATOM 1920 C C . VAL A 1 241 ? -46.209 -3.320 30.549 1.00 92.75 241 VAL A C 1
ATOM 1922 O O . VAL A 1 241 ? -45.869 -2.669 31.530 1.00 92.75 241 VAL A O 1
ATOM 1925 N N . TYR A 1 242 ? -47.403 -3.182 29.965 1.00 90.50 242 TYR A N 1
ATOM 1926 C CA . TYR A 1 242 ? -48.340 -2.144 30.390 1.00 90.50 242 TYR A CA 1
ATOM 1927 C C . TYR A 1 242 ? -48.700 -2.270 31.873 1.00 90.50 242 TYR A C 1
ATOM 1929 O O . TYR A 1 242 ? -48.389 -1.366 32.642 1.00 90.50 242 TYR A O 1
ATOM 1937 N N . ALA A 1 243 ? -49.252 -3.412 32.306 1.00 89.56 243 ALA A N 1
ATOM 1938 C CA . ALA A 1 243 ? -49.656 -3.584 33.702 1.00 89.56 243 ALA A CA 1
ATOM 1939 C C . ALA A 1 243 ? -48.454 -3.532 34.658 1.00 89.56 243 ALA A C 1
ATOM 1941 O O . ALA A 1 243 ? -48.499 -2.843 35.672 1.00 89.56 243 ALA A O 1
ATOM 1942 N N . THR A 1 244 ? -47.337 -4.193 34.326 1.00 90.38 244 THR A N 1
ATOM 1943 C CA . THR A 1 244 ? -46.164 -4.208 35.221 1.00 90.38 244 THR A CA 1
ATOM 1944 C C . THR A 1 244 ? -45.387 -2.892 35.277 1.00 90.38 244 THR A C 1
ATOM 1946 O O . THR A 1 244 ? -44.497 -2.782 36.125 1.00 90.38 244 THR A O 1
ATOM 1949 N N . TYR A 1 245 ? -45.716 -1.925 34.414 1.00 89.75 245 TYR A N 1
ATOM 1950 C CA . TYR A 1 245 ? -45.239 -0.544 34.450 1.00 89.75 245 TYR A CA 1
ATOM 1951 C C . TYR A 1 245 ? -46.241 0.394 35.152 1.00 89.75 245 TYR A C 1
ATOM 1953 O O . TYR A 1 245 ? -45.826 1.232 35.953 1.00 89.75 245 TYR A O 1
ATOM 1961 N N . THR A 1 246 ? -47.550 0.257 34.895 1.00 87.31 246 THR A N 1
ATOM 1962 C CA . THR A 1 246 ? -48.578 1.150 35.466 1.00 87.31 246 THR A CA 1
ATOM 1963 C C . THR A 1 246 ? -48.972 0.818 36.902 1.00 87.31 246 THR A C 1
ATOM 1965 O O . THR A 1 246 ? -49.355 1.721 37.639 1.00 87.31 246 THR A O 1
ATOM 1968 N N . THR A 1 247 ? -48.908 -0.448 37.315 1.00 82.38 247 THR A N 1
ATOM 1969 C CA . THR A 1 247 ? -49.320 -0.862 38.662 1.00 82.38 247 THR A CA 1
ATOM 1970 C C . THR A 1 247 ? -48.270 -0.473 39.702 1.00 82.38 247 THR A C 1
ATOM 1972 O O . THR A 1 247 ? -47.102 -0.850 39.576 1.00 82.38 247 THR A O 1
ATOM 1975 N N . LYS A 1 248 ? -48.703 0.235 40.755 1.00 68.00 248 LYS A N 1
ATOM 1976 C CA . LYS A 1 248 ? -47.915 0.445 41.978 1.00 68.00 248 LYS A CA 1
ATOM 1977 C C . LYS A 1 248 ? -47.630 -0.904 42.627 1.00 68.00 248 LYS A C 1
ATOM 1979 O O . LYS A 1 248 ? -48.558 -1.650 42.926 1.00 68.00 248 LYS A O 1
ATOM 1984 N N . GLY A 1 249 ? -46.360 -1.226 42.824 1.00 55.53 249 GLY A N 1
ATOM 1985 C CA . GLY A 1 249 ? -45.956 -2.507 43.386 1.00 55.53 249 GLY A CA 1
ATOM 1986 C C . GLY A 1 249 ? -44.458 -2.544 43.611 1.00 55.53 249 GLY A C 1
ATOM 1987 O O . GLY A 1 249 ? -43.694 -2.579 42.643 1.00 55.53 249 GLY A O 1
ATOM 1988 N N . GLN A 1 250 ? -44.067 -2.552 44.885 1.00 53.69 250 GLN A N 1
ATOM 1989 C CA . GLN A 1 250 ? -42.674 -2.596 45.312 1.00 53.69 250 GLN A CA 1
ATOM 1990 C C . GLN A 1 250 ? -41.964 -3.794 44.676 1.00 53.69 250 GLN A C 1
ATOM 1992 O O . GLN A 1 250 ? -42.364 -4.948 44.846 1.00 53.69 250 GLN A O 1
ATOM 1997 N N . ARG A 1 251 ? -40.882 -3.525 43.945 1.00 60.56 251 ARG A N 1
ATOM 1998 C CA . ARG A 1 251 ? -39.952 -4.555 43.476 1.00 60.56 251 ARG A CA 1
ATOM 1999 C C . ARG A 1 251 ? -38.604 -4.287 44.113 1.00 60.56 251 ARG A C 1
ATOM 2001 O O . ARG A 1 251 ? -37.903 -3.370 43.699 1.00 60.56 251 ARG A O 1
ATOM 2008 N N . VAL A 1 252 ? -38.293 -5.098 45.126 1.00 58.09 252 VAL A N 1
ATOM 2009 C CA . VAL A 1 252 ? -37.085 -5.014 45.960 1.00 58.09 252 VAL A CA 1
ATOM 2010 C C . VAL A 1 252 ? -35.850 -4.712 45.110 1.00 58.09 252 VAL A C 1
ATOM 2012 O O . VAL A 1 252 ? -35.622 -5.353 44.078 1.00 58.09 252 VAL A O 1
ATOM 2015 N N . ILE A 1 253 ? -35.066 -3.726 45.551 1.00 61.31 253 ILE A N 1
ATOM 2016 C CA . ILE A 1 253 ? -33.833 -3.304 44.886 1.00 61.31 253 ILE A CA 1
ATOM 2017 C C . ILE A 1 253 ? -32.894 -4.521 44.790 1.00 61.31 253 ILE A C 1
ATOM 2019 O O . ILE A 1 253 ? -32.605 -5.147 45.812 1.00 61.31 253 ILE A O 1
ATOM 2023 N N . PRO A 1 254 ? -32.432 -4.914 43.586 1.00 60.06 254 PRO A N 1
ATOM 2024 C CA . PRO A 1 254 ? -31.595 -6.098 43.440 1.00 60.06 254 PRO A CA 1
ATOM 2025 C C . PRO A 1 254 ? -30.271 -5.967 44.204 1.00 60.06 254 PRO A C 1
ATOM 2027 O O . PRO A 1 254 ? -29.441 -5.125 43.873 1.00 60.06 254 PRO A O 1
ATOM 2030 N N . SER A 1 255 ? -30.010 -6.882 45.143 1.00 54.94 255 SER A N 1
ATOM 2031 C CA . SER A 1 255 ? -28.775 -6.948 45.954 1.00 54.94 255 SER A CA 1
ATOM 2032 C C . SER A 1 255 ? -27.492 -7.275 45.167 1.00 54.94 255 SER A C 1
ATOM 2034 O O . SER A 1 255 ? -26.438 -7.539 45.741 1.00 54.94 255 SER A O 1
ATOM 2036 N N . LYS A 1 256 ? -27.560 -7.286 43.832 1.00 56.22 256 LYS A N 1
ATOM 2037 C CA . LYS A 1 256 ? -26.443 -7.509 42.908 1.00 56.22 256 LYS A CA 1
ATOM 2038 C C . LYS A 1 256 ? -26.564 -6.503 41.765 1.00 56.22 256 LYS A C 1
ATOM 2040 O O . LYS A 1 256 ? -27.662 -6.307 41.246 1.00 56.22 256 LYS A O 1
ATOM 2045 N N . LYS A 1 257 ? -25.437 -5.946 41.296 1.00 59.06 257 LYS A N 1
ATOM 2046 C CA . LYS A 1 257 ? -25.337 -4.972 40.176 1.00 59.06 257 LYS A CA 1
ATOM 2047 C C . LYS A 1 257 ? -25.718 -5.544 38.787 1.00 59.06 257 LYS A C 1
ATOM 2049 O O . LYS A 1 257 ? -25.193 -5.130 37.760 1.00 59.06 257 LYS A O 1
ATOM 2054 N N . SER A 1 258 ? -26.607 -6.535 38.729 1.00 72.88 258 SER A N 1
ATOM 2055 C CA . SER A 1 258 ? -27.038 -7.243 37.522 1.00 72.88 258 SER A CA 1
ATOM 2056 C C . SER A 1 258 ? -28.524 -7.011 37.251 1.00 72.88 258 SER A C 1
ATOM 2058 O O . SER A 1 258 ? -29.354 -7.199 38.136 1.00 72.88 258 SER A O 1
ATOM 2060 N N . LEU A 1 259 ? -28.873 -6.673 36.008 1.00 83.62 259 LEU A N 1
ATOM 2061 C CA . LEU A 1 259 ? -30.250 -6.371 35.601 1.00 83.62 259 LEU A CA 1
ATOM 2062 C C . LEU A 1 259 ? -31.213 -7.569 35.825 1.00 83.62 259 LEU A C 1
ATOM 2064 O O . LEU A 1 259 ? -31.086 -8.577 35.117 1.00 83.62 259 LEU A O 1
ATOM 2068 N N . PRO A 1 260 ? -32.230 -7.466 36.707 1.00 86.06 260 PRO A N 1
ATOM 2069 C CA . PRO A 1 260 ? -33.182 -8.551 36.989 1.00 86.06 260 PRO A CA 1
ATOM 2070 C C . PRO A 1 260 ? -34.058 -8.885 35.768 1.00 86.06 260 PRO A C 1
ATOM 2072 O O . PRO A 1 260 ? -34.066 -8.148 34.781 1.00 86.06 260 PRO A O 1
ATOM 2075 N N . LYS A 1 261 ? -34.811 -9.998 35.787 1.00 88.56 261 LYS A N 1
ATOM 2076 C CA . LYS A 1 261 ? -35.732 -10.354 34.677 1.00 88.56 261 LYS A CA 1
ATOM 2077 C C . LYS A 1 261 ? -36.840 -9.306 34.475 1.00 88.56 261 LYS A C 1
ATOM 2079 O O . LYS A 1 261 ? -37.250 -9.085 33.338 1.00 88.56 261 LYS A O 1
ATOM 2084 N N . LEU A 1 262 ? -37.293 -8.689 35.566 1.00 89.69 262 LEU A N 1
ATOM 2085 C CA . LEU A 1 262 ? -38.335 -7.667 35.632 1.00 89.69 262 LEU A CA 1
ATOM 2086 C C . LEU A 1 262 ? -38.057 -6.755 36.838 1.00 89.69 262 LEU A C 1
ATOM 2088 O O . LEU A 1 262 ? -37.751 -7.265 37.912 1.00 89.69 262 LEU A O 1
ATOM 2092 N N . TYR A 1 263 ? -38.154 -5.437 36.668 1.00 89.06 263 TYR A N 1
ATOM 2093 C CA . TYR A 1 263 ? -38.070 -4.440 37.744 1.00 89.06 263 TYR A CA 1
ATOM 2094 C C . TYR A 1 263 ? -38.806 -3.155 37.347 1.00 89.06 263 TYR A C 1
ATOM 2096 O O . TYR A 1 263 ? -38.887 -2.826 36.163 1.00 89.06 263 TYR A O 1
ATOM 2104 N N . ARG A 1 264 ? -39.328 -2.447 38.350 1.00 88.44 264 ARG A N 1
ATOM 2105 C CA . ARG A 1 264 ? -39.970 -1.130 38.280 1.00 88.44 264 ARG A CA 1
ATOM 2106 C C . ARG A 1 264 ? -39.493 -0.357 39.511 1.00 88.44 264 ARG A C 1
ATOM 2108 O O . ARG A 1 264 ? -39.546 -0.923 40.597 1.00 88.44 264 ARG A O 1
ATOM 2115 N N . SER A 1 265 ? -39.039 0.878 39.334 1.00 85.19 265 SER A N 1
ATOM 2116 C CA . SER A 1 265 ? -38.692 1.783 40.431 1.00 85.19 265 SER A CA 1
ATOM 2117 C C . SER A 1 265 ? -39.904 2.608 40.851 1.00 85.19 265 SER A C 1
ATOM 2119 O O . SER A 1 265 ? -40.654 3.084 39.995 1.00 85.19 265 SER A O 1
ATOM 2121 N N . ASP A 1 266 ? -40.047 2.851 42.151 1.00 79.75 266 ASP A N 1
ATOM 2122 C CA . ASP A 1 266 ? -41.083 3.733 42.702 1.00 79.75 266 ASP A CA 1
ATOM 2123 C C . ASP A 1 266 ? -40.795 5.223 42.386 1.00 79.75 266 ASP A C 1
ATOM 2125 O O . ASP A 1 266 ? -41.674 6.076 42.504 1.00 79.75 266 ASP A O 1
ATOM 2129 N N . GLN A 1 267 ? -39.611 5.544 41.832 1.00 80.62 267 GLN A N 1
ATOM 2130 C CA . GLN A 1 267 ? -39.326 6.836 41.184 1.00 80.62 267 GLN A CA 1
ATOM 2131 C C . GLN A 1 267 ? -40.337 7.179 40.074 1.00 80.62 267 GLN A C 1
ATOM 2133 O O . GLN A 1 267 ? -40.544 8.353 39.776 1.00 80.62 267 GLN A O 1
ATOM 2138 N N . LEU A 1 268 ? -40.986 6.175 39.472 1.00 84.19 268 LEU A N 1
ATOM 2139 C CA . LEU A 1 268 ? -42.010 6.368 38.444 1.00 84.19 268 LEU A CA 1
ATOM 2140 C C . LEU A 1 268 ? -43.341 6.922 38.977 1.00 84.19 268 LEU A C 1
ATOM 2142 O O . LEU A 1 268 ? -44.083 7.521 38.198 1.00 84.19 268 LEU A O 1
ATOM 2146 N N . ASP A 1 269 ? -43.656 6.743 40.264 1.00 81.06 269 ASP A N 1
ATOM 2147 C CA . ASP A 1 269 ? -44.953 7.156 40.823 1.00 81.06 269 ASP A CA 1
ATOM 2148 C C . ASP A 1 269 ? -45.050 8.659 41.093 1.00 81.06 269 ASP A C 1
ATOM 2150 O O . ASP A 1 269 ? -46.116 9.241 40.897 1.00 81.06 269 ASP A O 1
ATOM 2154 N N . SER A 1 270 ? -43.928 9.287 41.451 1.00 78.06 270 SER A N 1
ATOM 2155 C CA . SER A 1 270 ? -43.795 10.741 41.620 1.00 78.06 270 SER A CA 1
ATOM 2156 C C . SER A 1 270 ? -42.701 11.282 40.689 1.00 78.06 270 SER A C 1
ATOM 2158 O O . SER A 1 270 ? -41.771 11.964 41.109 1.00 78.06 270 SER A O 1
ATOM 2160 N N . LEU A 1 271 ? -42.778 10.939 39.398 1.00 80.81 271 LEU A N 1
ATOM 2161 C CA . LEU A 1 271 ? -41.713 11.202 38.416 1.00 80.81 271 LEU A CA 1
ATOM 2162 C C . LEU A 1 271 ? -41.334 12.692 38.263 1.00 80.81 271 LEU A C 1
ATOM 2164 O O . LEU A 1 271 ? -40.224 12.989 37.837 1.00 80.81 271 LEU A O 1
ATOM 2168 N N . SER A 1 272 ? -42.215 13.635 38.605 1.00 81.31 272 SER A N 1
ATOM 2169 C CA . SER A 1 272 ? -41.921 15.077 38.582 1.00 81.31 272 SER A CA 1
ATOM 2170 C C . SER A 1 272 ? -41.019 15.548 39.731 1.00 81.31 272 SER A C 1
ATOM 2172 O O . SER A 1 272 ? -40.216 16.456 39.515 1.00 81.31 272 SER A O 1
ATOM 2174 N N . SER A 1 273 ? -41.115 14.941 40.921 1.00 77.38 273 SER A N 1
ATOM 2175 C CA . SER A 1 273 ? -40.230 15.213 42.067 1.00 77.38 273 SER A CA 1
ATOM 2176 C C . SER A 1 273 ? -38.982 14.330 42.041 1.00 77.38 273 SER A C 1
ATOM 2178 O O . SER A 1 273 ? -37.869 14.806 42.253 1.00 77.38 273 SER A O 1
ATOM 2180 N N . ASN A 1 274 ? -39.148 13.049 41.707 1.00 76.31 274 ASN A N 1
ATOM 2181 C CA . ASN A 1 274 ? -38.131 12.013 41.910 1.00 76.31 274 ASN A CA 1
ATOM 2182 C C . ASN A 1 274 ? -37.045 11.984 40.818 1.00 76.31 274 ASN A C 1
ATOM 2184 O O . ASN A 1 274 ? -36.195 11.096 40.813 1.00 76.31 274 ASN A O 1
ATOM 2188 N N . ILE A 1 275 ? -37.062 12.941 39.884 1.00 76.25 275 ILE A N 1
ATOM 2189 C CA . ILE A 1 275 ? -36.119 13.002 38.761 1.00 76.25 275 ILE A CA 1
ATOM 2190 C C . ILE A 1 275 ? -34.796 13.701 39.094 1.00 76.25 275 ILE A C 1
ATOM 2192 O O . ILE A 1 275 ? -33.835 13.567 38.338 1.00 76.25 275 ILE A O 1
ATOM 2196 N N . GLY A 1 276 ? -34.733 14.445 40.206 1.00 77.56 276 GLY A N 1
ATOM 2197 C CA . GLY A 1 276 ? -33.536 15.177 40.630 1.00 77.56 276 GLY A CA 1
ATOM 2198 C C . GLY A 1 276 ? -32.939 16.030 39.505 1.00 77.56 276 GLY A C 1
ATOM 2199 O O . GLY A 1 276 ? -33.665 16.697 38.760 1.00 77.56 276 GLY A O 1
ATOM 2200 N N . ASP A 1 277 ? -31.619 15.964 39.340 1.00 82.75 277 ASP A N 1
ATOM 2201 C CA . ASP A 1 277 ? -30.879 16.686 38.296 1.00 82.75 277 ASP A CA 1
ATOM 2202 C C . ASP A 1 277 ? -30.876 16.007 36.919 1.00 82.75 277 ASP A C 1
ATOM 2204 O O . ASP A 1 277 ? -30.331 16.572 35.967 1.00 82.75 277 ASP A O 1
ATOM 2208 N N . TYR A 1 278 ? -31.480 14.821 36.774 1.00 88.00 278 TYR A N 1
ATOM 2209 C CA . TYR A 1 278 ? -31.426 14.075 35.519 1.00 88.00 278 TYR A CA 1
ATOM 2210 C C . TYR A 1 278 ? -32.110 14.822 34.368 1.00 88.00 278 TYR A C 1
ATOM 2212 O O . TYR A 1 278 ? -33.280 15.206 34.438 1.00 88.00 278 TYR A O 1
ATOM 2220 N N . LYS A 1 279 ? -31.363 15.009 33.276 1.00 91.38 279 LYS A N 1
ATOM 2221 C CA . LYS A 1 279 ? -31.819 15.758 32.094 1.00 91.38 279 LYS A CA 1
ATOM 2222 C C . LYS A 1 279 ? -32.571 14.899 31.078 1.00 91.38 279 LYS A C 1
ATOM 2224 O O . LYS A 1 279 ? -33.374 15.441 30.319 1.00 91.38 279 LYS A O 1
ATOM 2229 N N . LEU A 1 280 ? -32.327 13.585 31.053 1.00 94.25 280 LEU A N 1
ATOM 2230 C CA . LEU A 1 280 ? -32.843 12.673 30.028 1.00 94.25 280 LEU A CA 1
ATOM 2231 C C . LEU A 1 280 ? -33.497 11.419 30.627 1.00 94.25 280 LEU A C 1
ATOM 2233 O O . LEU A 1 280 ? -32.913 10.769 31.495 1.00 94.25 280 LEU A O 1
ATOM 2237 N N . ILE A 1 281 ? -34.645 11.014 30.067 1.00 95.31 281 ILE A N 1
ATOM 2238 C CA . ILE A 1 281 ? -35.120 9.621 30.137 1.00 95.31 281 ILE A CA 1
ATOM 2239 C C . ILE A 1 281 ? -34.782 8.929 28.817 1.00 95.31 281 ILE A C 1
ATOM 2241 O O . ILE A 1 281 ? -35.008 9.462 27.730 1.00 95.31 281 ILE A O 1
ATOM 2245 N N . VAL A 1 282 ? -34.265 7.709 28.907 1.00 96.12 282 VAL A N 1
ATOM 2246 C CA . VAL A 1 282 ? -33.922 6.866 27.763 1.00 96.12 282 VAL A CA 1
ATOM 2247 C C . VAL A 1 282 ? -34.759 5.600 27.813 1.00 96.12 282 VAL A C 1
ATOM 2249 O O . VAL A 1 282 ? -34.743 4.886 28.813 1.00 96.12 282 VAL A O 1
ATOM 2252 N N . ALA A 1 283 ? -35.444 5.293 26.714 1.00 96.94 283 ALA A N 1
ATOM 2253 C CA . ALA A 1 283 ? -36.037 3.983 26.479 1.00 96.94 283 ALA A CA 1
ATOM 2254 C C . ALA A 1 283 ? -35.155 3.217 25.484 1.00 96.94 283 ALA A C 1
ATOM 2256 O O . ALA A 1 283 ? -34.796 3.757 24.436 1.00 96.94 283 ALA A O 1
ATOM 2257 N N . GLU A 1 284 ? -34.817 1.954 25.752 1.00 95.94 284 GLU A N 1
ATOM 2258 C CA . GLU A 1 284 ? -34.030 1.145 24.813 1.00 95.94 284 GLU A CA 1
ATOM 2259 C C . GLU A 1 284 ? -34.378 -0.346 24.818 1.00 95.94 284 GLU A C 1
ATOM 2261 O O . GLU A 1 284 ? -34.769 -0.933 25.825 1.00 95.94 284 GLU A O 1
ATOM 2266 N N . MET A 1 285 ? -34.175 -0.980 23.665 1.00 96.19 285 MET A N 1
ATOM 2267 C CA . MET A 1 285 ? -34.230 -2.425 23.484 1.00 96.19 285 MET A CA 1
ATOM 2268 C C . MET A 1 285 ? -32.816 -2.984 23.319 1.00 96.19 285 MET A C 1
ATOM 2270 O O . MET A 1 285 ? -32.007 -2.449 22.553 1.00 96.19 285 MET A O 1
ATOM 2274 N N . ARG A 1 286 ? -32.523 -4.100 23.994 1.00 92.44 286 ARG A N 1
ATOM 2275 C CA . ARG A 1 286 ? -31.240 -4.811 23.920 1.00 92.44 286 ARG A CA 1
ATOM 2276 C C . ARG A 1 286 ? -31.384 -6.229 23.372 1.00 92.44 286 ARG A C 1
ATOM 2278 O O . ARG A 1 286 ? -32.323 -6.947 23.716 1.00 92.44 286 ARG A O 1
ATOM 2285 N N . LYS A 1 287 ? -30.395 -6.659 22.585 1.00 89.31 287 LYS A N 1
ATOM 2286 C CA . LYS A 1 287 ? -30.195 -8.047 22.152 1.00 89.31 287 LYS A CA 1
ATOM 2287 C C . LYS A 1 287 ? -28.783 -8.513 22.495 1.00 89.31 287 LYS A C 1
ATOM 2289 O O . LYS A 1 287 ? -27.822 -7.811 22.191 1.00 89.31 287 LYS A O 1
ATOM 2294 N N . HIS A 1 288 ? -28.651 -9.665 23.151 1.00 83.75 288 HIS A N 1
ATOM 2295 C CA . HIS A 1 288 ? -27.382 -10.197 23.671 1.00 83.75 288 HIS A CA 1
ATOM 2296 C C . HIS A 1 288 ? -26.561 -9.119 24.420 1.00 83.75 288 HIS A C 1
ATOM 2298 O O . HIS A 1 288 ? -25.378 -8.908 24.158 1.00 83.75 288 HIS A O 1
ATOM 2304 N N . GLY A 1 289 ? -27.235 -8.348 25.284 1.00 80.19 289 GLY A N 1
ATOM 2305 C CA . GLY A 1 289 ? -26.657 -7.235 26.052 1.00 80.19 289 GLY A CA 1
ATOM 2306 C C . GLY A 1 289 ? -26.399 -5.928 25.280 1.00 80.19 289 GLY A C 1
ATOM 2307 O O . GLY A 1 289 ? -26.170 -4.903 25.913 1.00 80.19 289 GLY A O 1
ATOM 2308 N N . ARG A 1 290 ? -26.475 -5.917 23.942 1.00 82.31 290 ARG A N 1
ATOM 2309 C CA . ARG A 1 290 ? -26.191 -4.744 23.092 1.00 82.31 290 ARG A CA 1
ATOM 2310 C C . ARG A 1 290 ? -27.466 -3.982 22.739 1.00 82.31 290 ARG A C 1
ATOM 2312 O O . ARG A 1 290 ? -28.469 -4.610 22.418 1.00 82.31 290 ARG A O 1
ATOM 2319 N N . VAL A 1 291 ? -27.420 -2.650 22.731 1.00 89.00 291 VAL A N 1
ATOM 2320 C CA . VAL A 1 291 ? -28.537 -1.800 22.275 1.00 89.00 291 VAL A CA 1
ATOM 2321 C C . VAL A 1 291 ? -28.810 -2.038 20.786 1.00 89.00 291 VAL A C 1
ATOM 2323 O O . VAL A 1 291 ? -27.885 -2.016 19.973 1.00 89.00 291 VAL A O 1
ATOM 2326 N N . VAL A 1 292 ? -30.076 -2.277 20.434 1.00 85.38 292 VAL A N 1
ATOM 2327 C CA . VAL A 1 292 ? -30.528 -2.521 19.050 1.00 85.38 292 VAL A CA 1
ATOM 2328 C C . VAL A 1 292 ? -31.573 -1.518 18.558 1.00 85.38 292 VAL A C 1
ATOM 2330 O O . VAL A 1 292 ? -31.625 -1.264 17.357 1.00 85.38 292 VAL A O 1
ATOM 2333 N N . ALA A 1 293 ? -32.324 -0.900 19.473 1.00 91.88 293 ALA A N 1
ATOM 2334 C CA . ALA A 1 293 ? -33.138 0.289 19.228 1.00 91.88 293 ALA A CA 1
ATOM 2335 C C . ALA A 1 293 ? -33.181 1.162 20.494 1.00 91.88 293 ALA A C 1
ATOM 2337 O O . ALA A 1 293 ? -33.105 0.625 21.600 1.00 91.88 293 ALA A O 1
ATOM 2338 N N . GLN A 1 294 ? -33.279 2.484 20.350 1.00 95.06 294 GLN A N 1
ATOM 2339 C CA . GLN A 1 294 ? -33.278 3.443 21.462 1.00 95.06 294 GLN A CA 1
ATOM 2340 C C . GLN A 1 294 ? -33.987 4.748 21.072 1.00 95.06 294 GLN A C 1
ATOM 2342 O O . GLN A 1 294 ? -33.848 5.206 19.937 1.00 95.06 294 GLN A O 1
ATOM 2347 N N . LEU A 1 295 ? -34.692 5.347 22.034 1.00 95.88 295 LEU A N 1
ATOM 2348 C CA . LEU A 1 295 ? -35.275 6.690 21.980 1.00 95.88 295 LEU A CA 1
ATOM 2349 C C . LEU A 1 295 ? -34.841 7.474 23.226 1.00 95.88 295 LEU A C 1
ATOM 2351 O O . LEU A 1 295 ? -34.902 6.948 24.340 1.00 95.88 295 LEU A O 1
ATOM 2355 N N . VAL A 1 296 ? -34.411 8.722 23.040 1.00 95.31 296 VAL A N 1
ATOM 2356 C CA . VAL A 1 296 ? -33.944 9.617 24.113 1.00 95.31 296 VAL A CA 1
ATOM 2357 C C . VAL A 1 296 ? -34.896 10.805 24.234 1.00 95.31 296 VAL A C 1
ATOM 2359 O O . VAL A 1 296 ? -35.214 11.425 23.222 1.00 95.31 296 VAL A O 1
ATOM 2362 N N . PHE A 1 297 ? -35.329 11.140 25.450 1.00 95.00 297 PHE A N 1
ATOM 2363 C CA . PHE A 1 297 ? -36.328 12.177 25.729 1.00 95.00 297 PHE A CA 1
ATOM 2364 C C . PHE A 1 297 ? -35.801 13.224 26.717 1.00 95.00 297 PHE A C 1
ATOM 2366 O O . PHE A 1 297 ? -35.239 12.863 27.750 1.00 95.00 297 PHE A O 1
ATOM 2373 N N . ASP A 1 298 ? -36.025 14.507 26.423 1.00 92.75 298 ASP A N 1
ATOM 2374 C CA . ASP A 1 298 ? -35.741 15.622 27.328 1.00 92.75 298 ASP A CA 1
ATOM 2375 C C . ASP A 1 298 ? -36.834 15.763 28.395 1.00 92.75 298 ASP A C 1
ATOM 2377 O O . ASP A 1 298 ? -38.036 15.876 28.116 1.00 92.75 298 ASP A O 1
ATOM 2381 N N . VAL A 1 299 ? -36.370 15.777 29.638 1.00 90.88 299 VAL A N 1
ATOM 2382 C CA . VAL A 1 299 ? -37.159 15.913 30.864 1.00 90.88 299 VAL A CA 1
ATOM 2383 C C . VAL A 1 299 ? -36.631 17.032 31.764 1.00 90.88 299 VAL A C 1
ATOM 2385 O O . VAL A 1 299 ? -37.207 17.294 32.817 1.00 90.88 299 VAL A O 1
ATOM 2388 N N . SER A 1 300 ? -35.575 17.738 31.340 1.00 85.44 300 SER A N 1
ATOM 2389 C CA . SER A 1 300 ? -35.085 18.935 32.028 1.00 85.44 300 SER A CA 1
ATOM 2390 C C . SER A 1 300 ? -36.103 20.079 31.969 1.00 85.44 300 SER A C 1
ATOM 2392 O O . SER A 1 300 ? -36.254 20.829 32.934 1.00 85.44 300 SER A O 1
ATOM 2394 N N . THR A 1 301 ? -36.857 20.165 30.868 1.00 78.69 301 THR A N 1
ATOM 2395 C CA . THR A 1 301 ? -37.884 21.181 30.621 1.00 78.69 301 THR A CA 1
ATOM 2396 C C . THR A 1 301 ? -39.272 20.772 31.135 1.00 78.69 301 THR A C 1
ATOM 2398 O O . THR A 1 301 ? -39.736 19.636 30.970 1.00 78.69 301 THR A O 1
ATOM 2401 N N . ASN A 1 302 ? -39.980 21.734 31.738 1.00 75.75 302 ASN A N 1
ATOM 2402 C CA . ASN A 1 302 ? -41.348 21.594 32.254 1.00 75.75 302 ASN A CA 1
ATOM 2403 C C . ASN A 1 302 ? -41.540 20.441 33.267 1.00 75.75 302 ASN A C 1
ATOM 2405 O O . ASN A 1 302 ? -42.561 19.760 33.234 1.00 75.75 302 ASN A O 1
ATOM 2409 N N . LYS A 1 303 ? -40.585 20.226 34.191 1.00 80.25 303 LYS A N 1
ATOM 2410 C CA . LYS A 1 303 ? -40.632 19.149 35.212 1.00 80.25 303 LYS A CA 1
ATOM 2411 C C . LYS A 1 303 ? -41.964 19.061 35.976 1.00 80.25 303 LYS A C 1
ATOM 2413 O O . LYS A 1 303 ? -42.465 17.962 36.183 1.00 80.25 303 LYS A O 1
ATOM 2418 N N . LYS A 1 304 ? -42.587 20.201 36.317 1.00 77.06 304 LYS A N 1
ATOM 2419 C CA . LYS A 1 304 ? -43.892 20.261 37.012 1.00 77.06 304 LYS A CA 1
ATOM 2420 C C . LYS A 1 304 ? -45.033 19.544 36.270 1.00 77.06 304 LYS A C 1
ATOM 2422 O O . LYS A 1 304 ? -45.977 19.110 36.916 1.00 77.06 304 LYS A O 1
ATOM 2427 N N . THR A 1 305 ? -44.965 19.414 34.940 1.00 80.56 305 THR A N 1
ATOM 2428 C CA . THR A 1 305 ? -45.992 18.717 34.142 1.00 80.56 305 THR A CA 1
ATOM 2429 C C . THR A 1 305 ? -45.672 17.243 33.896 1.00 80.56 305 THR A C 1
ATOM 2431 O O . THR A 1 305 ? -46.487 16.537 33.302 1.00 80.56 305 THR A O 1
ATOM 2434 N N . LEU A 1 306 ? -44.490 16.768 34.299 1.00 86.75 306 LEU A N 1
ATOM 2435 C CA . LEU A 1 306 ? -44.007 15.426 33.991 1.00 86.75 306 LEU A CA 1
ATOM 2436 C C . LEU A 1 306 ? -44.776 14.367 34.790 1.00 86.75 306 LEU A C 1
ATOM 2438 O O . LEU A 1 306 ? -44.933 14.478 36.002 1.00 86.75 306 LEU A O 1
ATOM 2442 N N . ASN A 1 307 ? -45.242 13.320 34.116 1.00 85.94 307 ASN A N 1
ATOM 2443 C CA . ASN A 1 307 ? -45.933 12.202 34.748 1.00 85.94 307 ASN A CA 1
ATOM 2444 C C . ASN A 1 307 ? -45.548 10.866 34.102 1.00 85.94 307 ASN A C 1
ATOM 2446 O O . ASN A 1 307 ? -44.873 10.827 33.071 1.00 85.94 307 ASN A O 1
ATOM 2450 N N . LEU A 1 308 ? -46.028 9.775 34.704 1.00 86.62 308 LEU A N 1
ATOM 2451 C CA . LEU A 1 308 ? -45.793 8.381 34.316 1.00 86.62 308 LEU A CA 1
ATOM 2452 C C . LEU A 1 308 ? -45.956 8.088 32.810 1.00 86.62 308 LEU A C 1
ATOM 2454 O O . LEU A 1 308 ? -45.325 7.162 32.308 1.00 86.62 308 LEU A O 1
ATOM 2458 N N . MET A 1 309 ? -46.785 8.858 32.092 1.00 85.81 309 MET A N 1
ATOM 2459 C CA . MET A 1 309 ? -47.183 8.592 30.705 1.00 85.81 309 MET A CA 1
ATOM 2460 C C . MET A 1 309 ? -46.666 9.622 29.687 1.00 85.81 309 MET A C 1
ATOM 2462 O O . MET A 1 309 ? -46.465 9.272 28.525 1.00 85.81 309 MET A O 1
ATOM 2466 N N . ASN A 1 310 ? -46.478 10.891 30.074 1.00 88.44 310 ASN A N 1
ATOM 2467 C CA . ASN A 1 310 ? -46.223 11.984 29.120 1.00 88.44 310 ASN A CA 1
ATOM 2468 C C . ASN A 1 310 ? -44.738 12.281 28.840 1.00 88.44 310 ASN A C 1
ATOM 2470 O O . ASN A 1 310 ? -44.432 13.080 27.951 1.00 88.44 310 ASN A O 1
ATOM 2474 N N . TRP A 1 311 ? -43.811 11.623 29.545 1.00 92.38 311 TRP A N 1
ATOM 2475 C CA . TRP A 1 311 ? -42.385 11.671 29.209 1.00 92.38 311 TRP A CA 1
ATOM 2476 C C . TRP A 1 311 ? -42.109 11.026 27.838 1.00 92.38 311 TRP A C 1
ATOM 2478 O O . TRP A 1 311 ? -41.296 11.536 27.067 1.00 92.38 311 TRP A O 1
ATOM 2488 N N . PHE A 1 312 ? -42.842 9.958 27.497 1.00 94.88 312 PHE A N 1
ATOM 2489 C CA . PHE A 1 312 ? -42.752 9.238 26.222 1.00 94.88 312 PHE A CA 1
ATOM 2490 C C . PHE A 1 312 ? -43.563 9.946 25.121 1.00 94.88 312 PHE A C 1
ATOM 2492 O O . PHE A 1 312 ? -44.511 9.400 24.555 1.00 94.88 312 PHE A O 1
ATOM 2499 N N . SER A 1 313 ? -43.201 11.198 24.840 1.00 91.88 313 SER A N 1
ATOM 2500 C CA . SER A 1 313 ? -43.867 12.068 23.864 1.00 91.88 313 SER A CA 1
ATOM 2501 C C . SER A 1 313 ? -42.938 12.407 22.691 1.00 91.88 313 SER A C 1
ATOM 2503 O O . SER A 1 313 ? -41.764 12.713 22.926 1.00 91.88 313 SER A O 1
ATOM 2505 N N . PRO A 1 314 ? -43.434 12.470 21.438 1.00 92.38 314 PRO A N 1
ATOM 2506 C CA . PRO A 1 314 ? -42.631 12.929 20.306 1.00 92.38 314 PRO A CA 1
ATOM 2507 C C . PRO A 1 314 ? -42.170 14.389 20.459 1.00 92.38 314 PRO A C 1
ATOM 2509 O O . PRO A 1 314 ? -41.127 14.753 19.920 1.00 92.38 314 PRO A O 1
ATOM 2512 N N . THR A 1 315 ? -42.872 15.225 21.239 1.00 90.31 315 THR A N 1
ATOM 2513 C CA . THR A 1 315 ? -42.424 16.602 21.527 1.00 90.31 315 THR A CA 1
ATOM 2514 C C . THR A 1 315 ? -41.128 16.621 22.339 1.00 90.31 315 THR A C 1
ATOM 2516 O O . THR A 1 315 ? -40.228 17.406 22.032 1.00 90.31 315 THR A O 1
ATOM 2519 N N . ARG A 1 316 ? -40.992 15.706 23.308 1.00 91.69 316 ARG A N 1
ATOM 2520 C CA . ARG A 1 316 ? -39.816 15.549 24.180 1.00 91.69 316 ARG A CA 1
ATOM 2521 C C . ARG A 1 316 ? -38.662 14.781 23.530 1.00 91.69 316 ARG A C 1
ATOM 2523 O O . ARG A 1 316 ? -37.568 14.781 24.081 1.00 91.69 316 ARG A O 1
ATOM 2530 N N . LEU A 1 317 ? -38.862 14.143 22.376 1.00 93.19 317 LEU A N 1
ATOM 2531 C CA . LEU A 1 317 ? -37.818 13.368 21.698 1.00 93.19 317 LEU A CA 1
ATOM 2532 C C . LEU A 1 317 ? -36.583 14.234 21.362 1.00 93.19 317 LEU A C 1
ATOM 2534 O O . LEU A 1 317 ? -36.712 15.351 20.856 1.00 93.19 317 LEU A O 1
ATOM 2538 N N . VAL A 1 318 ? -35.390 13.699 21.623 1.00 89.31 318 VAL A N 1
ATOM 2539 C CA . VAL A 1 318 ? -34.079 14.331 21.379 1.00 89.31 318 VAL A CA 1
ATOM 2540 C C . VAL A 1 318 ? -33.327 13.624 20.253 1.00 89.31 318 VAL A C 1
ATOM 2542 O O . VAL A 1 318 ? -32.813 14.282 19.353 1.00 89.31 318 VAL A O 1
ATOM 2545 N N . SER A 1 319 ? -33.253 12.292 20.302 1.00 87.44 319 SER A N 1
ATOM 2546 C CA . SER A 1 319 ? -32.547 11.471 19.311 1.00 87.44 319 SER A CA 1
ATOM 2547 C C . SER A 1 319 ? -33.042 10.025 19.305 1.00 87.44 319 SER A C 1
ATOM 2549 O O . SER A 1 319 ? -33.743 9.575 20.221 1.00 87.44 319 SER A O 1
ATOM 2551 N N . SER A 1 320 ? -32.685 9.292 18.250 1.00 88.31 320 SER A N 1
ATOM 2552 C CA . SER A 1 320 ? -33.209 7.954 17.982 1.00 88.31 320 SER A CA 1
ATOM 2553 C C . SER A 1 320 ? -32.240 7.056 17.203 1.00 88.31 320 SER A C 1
ATOM 2555 O O . SER A 1 320 ? -31.410 7.495 16.410 1.00 88.31 320 SER A O 1
ATOM 2557 N N . PHE A 1 321 ? -32.324 5.752 17.461 1.00 85.12 321 PHE A N 1
ATOM 2558 C CA . PHE A 1 321 ? -31.411 4.739 16.927 1.00 85.12 321 PHE A CA 1
ATOM 2559 C C . PHE A 1 321 ? -32.186 3.435 16.666 1.00 85.12 321 PHE A C 1
ATOM 2561 O O . PHE A 1 321 ? -32.935 3.027 17.551 1.00 85.12 321 PHE A O 1
ATOM 2568 N N . PRO A 1 322 ? -32.020 2.733 15.523 1.00 70.62 322 PRO A N 1
ATOM 2569 C CA . PRO A 1 322 ? -30.861 2.755 14.619 1.00 70.62 322 PRO A CA 1
ATOM 2570 C C . PRO A 1 322 ? -30.880 3.789 13.484 1.00 70.62 322 PRO A C 1
ATOM 2572 O O . PRO A 1 322 ? -29.920 3.860 12.716 1.00 70.62 322 PRO A O 1
ATOM 2575 N N . TYR A 1 323 ? -31.936 4.589 13.374 1.00 72.75 323 TYR A N 1
ATOM 2576 C CA . TYR A 1 323 ? -32.053 5.700 12.431 1.00 72.75 323 TYR A CA 1
ATOM 2577 C C . TYR A 1 323 ? -32.844 6.841 13.077 1.00 72.75 323 TYR A C 1
ATOM 2579 O O . TYR A 1 323 ? -33.637 6.585 13.982 1.00 72.75 323 TYR A O 1
ATOM 2587 N N . GLU A 1 324 ? -32.648 8.071 12.596 1.00 78.50 324 GLU A N 1
ATOM 2588 C CA . GLU A 1 324 ? -33.337 9.232 13.164 1.00 78.50 324 GLU A CA 1
ATOM 2589 C C . GLU A 1 324 ? -34.805 9.322 12.730 1.00 78.50 324 GLU A C 1
ATOM 2591 O O . GLU A 1 324 ? -35.147 9.045 11.573 1.00 78.50 324 GLU A O 1
ATOM 2596 N N . ILE A 1 325 ? -35.664 9.730 13.664 1.00 82.31 325 ILE A N 1
ATOM 2597 C CA . ILE A 1 325 ? -37.111 9.882 13.495 1.00 82.31 325 ILE A CA 1
ATOM 2598 C C . ILE A 1 325 ? -37.526 11.320 13.836 1.00 82.31 325 ILE A C 1
ATOM 2600 O O . ILE A 1 325 ? -36.943 11.955 14.711 1.00 82.31 325 ILE A O 1
ATOM 2604 N N . GLY A 1 326 ? -38.522 11.852 13.123 1.00 81.00 326 GLY A N 1
ATOM 2605 C CA . GLY A 1 326 ? -39.033 13.205 13.368 1.00 81.00 326 GLY A CA 1
ATOM 2606 C C . GLY A 1 326 ? -39.873 13.315 14.647 1.00 81.00 326 GLY A C 1
ATOM 2607 O O . GLY A 1 326 ? -40.072 12.336 15.360 1.00 81.00 326 GLY A O 1
ATOM 2608 N N . LYS A 1 327 ? -40.425 14.509 14.901 1.00 87.31 327 LYS A N 1
ATOM 2609 C CA . LYS A 1 327 ? -41.407 14.762 15.980 1.00 87.31 327 LYS A CA 1
ATOM 2610 C C . LYS A 1 327 ? -42.872 14.676 15.518 1.00 87.31 327 LYS A C 1
ATOM 2612 O O . LYS A 1 327 ? -43.783 14.916 16.300 1.00 87.31 327 LYS A O 1
ATOM 2617 N N . THR A 1 328 ? -43.106 14.350 14.248 1.00 86.81 328 THR A N 1
ATOM 2618 C CA . THR A 1 328 ? -44.422 14.333 13.587 1.00 86.81 328 THR A CA 1
ATOM 2619 C C . THR A 1 328 ? -44.524 13.152 12.613 1.00 86.81 328 THR A C 1
ATOM 2621 O O . THR A 1 328 ? -43.542 12.446 12.380 1.00 86.81 328 THR A O 1
ATOM 2624 N N . GLY A 1 329 ? -45.714 12.912 12.047 1.00 85.69 329 GLY A N 1
ATOM 2625 C CA . GLY A 1 329 ? -45.938 11.822 11.086 1.00 85.69 329 GLY A CA 1
ATOM 2626 C C . GLY A 1 329 ? -46.129 10.438 11.720 1.00 85.69 329 GLY A C 1
ATOM 2627 O O . GLY A 1 329 ? -45.945 9.426 11.047 1.00 85.69 329 GLY A O 1
ATOM 2628 N N . PHE A 1 330 ? -46.488 10.388 13.005 1.00 91.94 330 PHE A N 1
ATOM 2629 C CA . PHE A 1 330 ? -46.860 9.163 13.713 1.00 91.94 330 PHE A CA 1
ATOM 2630 C C . PHE A 1 330 ? -48.375 9.062 13.852 1.00 91.94 330 PHE A C 1
ATOM 2632 O O . PHE A 1 330 ? -49.030 10.062 14.133 1.00 91.94 330 PHE A O 1
ATOM 2639 N N . ASN A 1 331 ? -48.912 7.848 13.748 1.00 90.50 331 ASN A N 1
ATOM 2640 C CA . ASN A 1 331 ? -50.288 7.550 14.149 1.00 90.50 331 ASN A CA 1
ATOM 2641 C C . ASN A 1 331 ? -50.381 6.762 15.466 1.00 90.50 331 ASN A C 1
ATOM 2643 O O . ASN A 1 331 ? -51.440 6.729 16.082 1.00 90.50 331 ASN A O 1
ATOM 2647 N N . TYR A 1 332 ? -49.257 6.224 15.949 1.00 92.44 332 TYR A N 1
ATOM 2648 C CA . TYR A 1 332 ? -49.062 5.898 17.360 1.00 92.44 332 TYR A CA 1
ATOM 2649 C C . TYR A 1 332 ? -47.685 6.393 17.803 1.00 92.44 332 TYR A C 1
ATOM 2651 O O . TYR A 1 332 ? -46.681 6.071 17.175 1.00 92.44 332 TYR A O 1
ATOM 2659 N N . PHE A 1 333 ? -47.634 7.153 18.893 1.00 95.00 333 PHE A N 1
ATOM 2660 C CA . PHE A 1 333 ? -46.417 7.411 19.665 1.00 95.00 333 PHE A CA 1
ATOM 2661 C C . PHE A 1 333 ? -46.849 7.517 21.129 1.00 95.00 333 PHE A C 1
ATOM 2663 O O . PHE A 1 333 ? -47.038 8.610 21.656 1.00 95.00 333 PHE A O 1
ATOM 2670 N N . SER A 1 334 ? -47.138 6.378 21.761 1.00 93.12 334 SER A N 1
ATOM 2671 C CA . SER A 1 334 ? -47.619 6.363 23.146 1.00 93.12 334 SER A CA 1
ATOM 2672 C C . SER A 1 334 ? -47.390 5.025 23.846 1.00 93.12 334 SER A C 1
ATOM 2674 O O . SER A 1 334 ? -47.276 3.966 23.226 1.00 93.12 334 SER A O 1
ATOM 2676 N N . MET A 1 335 ? -47.358 5.069 25.177 1.00 91.31 335 MET A N 1
ATOM 2677 C CA . MET A 1 335 ? -47.134 3.892 26.022 1.00 91.31 335 MET A CA 1
ATOM 2678 C C . MET A 1 335 ? -48.328 2.932 26.027 1.00 91.31 335 MET A C 1
ATOM 2680 O O . MET A 1 335 ? -48.130 1.719 25.992 1.00 91.31 335 MET A O 1
ATOM 2684 N N . ALA A 1 336 ? -49.555 3.462 25.984 1.00 88.69 336 ALA A N 1
ATOM 2685 C CA . ALA A 1 336 ? -50.777 2.667 25.843 1.00 88.69 336 ALA A CA 1
ATOM 2686 C C . ALA A 1 336 ? -50.967 2.086 24.427 1.00 88.69 336 ALA A C 1
ATOM 2688 O O . ALA A 1 336 ? -51.605 1.043 24.283 1.00 88.69 336 ALA A O 1
ATOM 2689 N N . GLY A 1 337 ? -50.417 2.753 23.402 1.00 91.06 337 GLY A N 1
ATOM 2690 C CA . GLY A 1 337 ? -50.408 2.306 22.011 1.00 91.06 337 GLY A CA 1
ATOM 2691 C C . GLY A 1 337 ? -51.778 1.855 21.493 1.00 91.06 337 GLY A C 1
ATOM 2692 O O . GLY A 1 337 ? -52.771 2.571 21.629 1.00 91.06 337 GLY A O 1
ATOM 2693 N N . HIS A 1 338 ? -51.840 0.666 20.889 1.00 91.25 338 HIS A N 1
ATOM 2694 C CA . HIS A 1 338 ? -53.087 0.102 20.372 1.00 91.25 338 HIS A CA 1
ATOM 2695 C C . HIS A 1 338 ? -53.694 -0.907 21.362 1.00 91.25 338 HIS A C 1
ATOM 2697 O O . HIS A 1 338 ? -53.363 -2.099 21.354 1.00 91.25 338 HIS A O 1
ATOM 2703 N N . LYS A 1 339 ? -54.616 -0.417 22.207 1.00 87.94 339 LYS A N 1
ATOM 2704 C CA . LYS A 1 339 ? -55.248 -1.164 23.315 1.00 87.94 339 LYS A CA 1
ATOM 2705 C C . LYS A 1 339 ? -55.866 -2.509 22.896 1.00 87.94 339 LYS A C 1
ATOM 2707 O O . LYS A 1 339 ? -55.672 -3.496 23.603 1.00 87.94 339 LYS A O 1
ATOM 2712 N N . ALA A 1 340 ? -56.566 -2.578 21.758 1.00 88.00 340 ALA A N 1
ATOM 2713 C CA . ALA A 1 340 ? -57.273 -3.789 21.316 1.00 88.00 340 ALA A CA 1
ATOM 2714 C C . ALA A 1 340 ? -56.318 -4.957 20.992 1.00 88.00 340 ALA A C 1
ATOM 2716 O O . ALA A 1 340 ? -56.538 -6.100 21.411 1.00 88.00 340 ALA A O 1
ATOM 2717 N N . LEU A 1 341 ? -55.197 -4.671 20.319 1.00 89.12 341 LEU A N 1
ATOM 2718 C CA . LEU A 1 341 ? -54.139 -5.658 20.069 1.00 89.12 341 LEU A CA 1
ATOM 2719 C C . LEU A 1 341 ? -53.103 -5.753 21.202 1.00 89.12 341 LEU A C 1
ATOM 2721 O O . LEU A 1 341 ? -52.231 -6.610 21.127 1.00 89.12 341 LEU A O 1
ATOM 2725 N N . LYS A 1 342 ? -53.231 -4.949 22.269 1.00 92.81 342 LYS A N 1
ATOM 2726 C CA . LYS A 1 342 ? -52.277 -4.860 23.392 1.00 92.81 342 LYS A CA 1
ATOM 2727 C C . LYS A 1 342 ? -50.841 -4.576 22.905 1.00 92.81 342 LYS A C 1
ATOM 2729 O O . LYS A 1 342 ? -49.884 -5.194 23.367 1.00 92.81 342 LYS A O 1
ATOM 2734 N N . ARG A 1 343 ? -50.711 -3.643 21.950 1.00 94.06 343 ARG A N 1
ATOM 2735 C CA . ARG A 1 343 ? -49.420 -3.122 21.465 1.00 94.06 343 ARG A CA 1
ATOM 2736 C C . ARG A 1 343 ? -49.042 -1.878 22.259 1.00 94.06 343 ARG A C 1
ATOM 2738 O O . ARG A 1 343 ? -49.702 -0.855 22.101 1.00 94.06 343 ARG A O 1
ATOM 2745 N N . THR A 1 344 ? -48.014 -1.961 23.091 1.00 94.44 344 THR A N 1
ATOM 2746 C CA . THR A 1 344 ? -47.620 -0.952 24.087 1.00 94.44 344 THR A CA 1
ATOM 2747 C C . THR A 1 344 ? -46.216 -0.407 23.792 1.00 94.44 344 THR A C 1
ATOM 2749 O O . THR A 1 344 ? -45.494 -0.951 22.951 1.00 94.44 344 THR A O 1
ATOM 2752 N N . PHE A 1 345 ? -45.871 0.753 24.373 1.00 94.94 345 PHE A N 1
ATOM 2753 C CA . PHE A 1 345 ? -44.710 1.577 23.963 1.00 94.94 345 PHE A CA 1
ATOM 2754 C C . PHE A 1 345 ? -44.6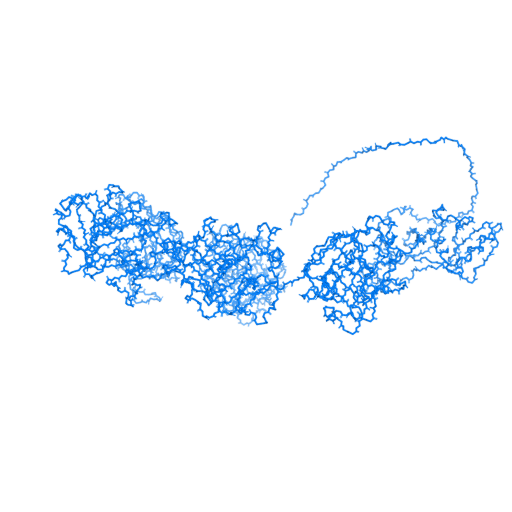15 1.755 22.432 1.00 94.94 345 PHE A C 1
ATOM 2756 O O . PHE A 1 345 ? -43.541 1.712 21.833 1.00 94.94 345 PHE A O 1
ATOM 2763 N N . PHE A 1 346 ? -45.765 1.907 21.774 1.00 94.75 346 PHE A N 1
ATOM 2764 C CA . PHE A 1 346 ? -45.897 1.726 20.334 1.00 94.75 346 PHE A CA 1
ATOM 2765 C C . PHE A 1 346 ? -45.560 3.021 19.586 1.00 94.75 346 PHE A C 1
ATOM 2767 O O . PHE A 1 346 ? -46.162 4.066 19.845 1.00 94.75 346 PHE A O 1
ATOM 2774 N N . VAL A 1 347 ? -44.600 2.940 18.656 1.00 96.38 347 VAL A N 1
ATOM 2775 C CA . VAL A 1 347 ? -44.143 4.068 17.827 1.00 96.38 347 VAL A CA 1
ATOM 2776 C C . VAL A 1 347 ? -44.241 3.674 16.357 1.00 96.38 347 VAL A C 1
ATOM 2778 O O . VAL A 1 347 ? -43.479 2.835 15.868 1.00 96.38 347 VAL A O 1
ATOM 2781 N N . ASN A 1 348 ? -45.209 4.256 15.652 1.00 92.88 348 ASN A N 1
ATOM 2782 C CA . ASN A 1 348 ? -45.671 3.808 14.346 1.00 92.88 348 ASN A CA 1
ATOM 2783 C C . ASN A 1 348 ? -46.106 4.976 13.446 1.00 92.88 348 ASN A C 1
ATOM 2785 O O . ASN A 1 348 ? -46.788 5.891 13.901 1.00 92.88 348 ASN A O 1
ATOM 2789 N N . TYR A 1 349 ? -45.726 4.921 12.166 1.00 88.44 349 TYR A N 1
ATOM 2790 C CA . TYR A 1 349 ? -46.015 5.959 11.168 1.00 88.44 349 TYR A CA 1
ATOM 2791 C C . TYR A 1 349 ? -47.296 5.654 10.389 1.00 88.44 349 TYR A C 1
ATOM 2793 O O . TYR A 1 349 ? -48.166 6.504 10.231 1.00 88.44 349 TYR A O 1
ATOM 2801 N N . VAL A 1 350 ? -47.410 4.416 9.895 1.00 86.38 350 VAL A N 1
ATOM 2802 C CA . VAL A 1 350 ? -48.510 3.962 9.037 1.00 86.38 350 VAL A CA 1
ATOM 2803 C C . VAL A 1 350 ? -49.081 2.676 9.615 1.00 86.38 350 VAL A C 1
ATOM 2805 O O . VAL A 1 350 ? -48.349 1.710 9.828 1.00 86.38 350 VAL A O 1
ATOM 2808 N N . TYR A 1 351 ? -50.384 2.675 9.883 1.00 82.06 351 TYR A N 1
ATOM 2809 C CA . TYR A 1 351 ? -51.133 1.556 10.462 1.00 82.06 351 TYR A CA 1
ATOM 2810 C C . TYR A 1 351 ? -52.251 1.216 9.483 1.00 82.06 351 TYR A C 1
ATOM 2812 O O . TYR A 1 351 ? -53.196 1.987 9.338 1.00 82.06 351 TYR A O 1
ATOM 2820 N N . ARG A 1 352 ? -52.065 0.151 8.702 1.00 80.75 352 ARG A N 1
ATOM 2821 C CA . ARG A 1 352 ? -52.935 -0.209 7.561 1.00 80.75 352 ARG A CA 1
ATOM 2822 C C . ARG A 1 352 ? -53.031 -1.732 7.438 1.00 80.75 352 ARG A C 1
ATOM 2824 O O . ARG A 1 352 ? -52.840 -2.303 6.364 1.00 80.75 352 ARG A O 1
ATOM 2831 N N . GLY A 1 353 ? -53.243 -2.380 8.583 1.00 75.38 353 GLY A N 1
ATOM 2832 C CA . GLY A 1 353 ? -53.221 -3.832 8.736 1.00 75.38 353 GLY A CA 1
ATOM 2833 C C . GLY A 1 353 ? -51.819 -4.435 8.598 1.00 75.38 353 GLY A C 1
ATOM 2834 O O . GLY A 1 353 ? -50.873 -3.802 8.124 1.00 75.38 353 GLY A O 1
ATOM 2835 N N . CYS A 1 354 ? -51.686 -5.709 8.973 1.00 83.38 354 CYS A N 1
ATOM 2836 C CA . CYS A 1 354 ? -50.397 -6.405 9.040 1.00 83.38 354 CYS A CA 1
ATOM 2837 C C . CYS A 1 354 ? -49.483 -6.242 7.805 1.00 83.38 354 CYS A C 1
ATOM 2839 O O . CYS A 1 354 ? -48.279 -6.074 8.002 1.00 83.38 354 CYS A O 1
ATOM 2841 N N . PRO A 1 355 ? -49.971 -6.266 6.545 1.00 82.81 355 PRO A N 1
ATOM 2842 C CA . PRO A 1 355 ? -49.106 -6.070 5.381 1.00 82.81 355 PRO A CA 1
ATOM 2843 C C . PRO A 1 355 ? -48.625 -4.621 5.205 1.00 82.81 355 PRO A C 1
ATOM 2845 O O . PRO A 1 355 ? -47.598 -4.409 4.558 1.00 82.81 355 PRO A O 1
ATOM 2848 N N . GLY A 1 356 ? -49.358 -3.634 5.733 1.00 79.81 356 GLY A N 1
ATOM 2849 C CA . GLY A 1 356 ? -49.096 -2.198 5.597 1.00 79.81 356 GLY A CA 1
ATOM 2850 C C . GLY A 1 356 ? -48.305 -1.564 6.745 1.00 79.81 356 GLY A C 1
ATOM 2851 O O . GLY A 1 356 ? -47.640 -0.553 6.511 1.00 79.81 356 GLY A O 1
ATOM 2852 N N . ASP A 1 357 ? -48.351 -2.154 7.942 1.00 86.25 357 ASP A N 1
ATOM 2853 C CA . ASP A 1 357 ? -47.770 -1.589 9.166 1.00 86.25 357 ASP A CA 1
ATOM 2854 C C . ASP A 1 357 ? -46.281 -1.217 9.014 1.00 86.25 357 ASP A C 1
ATOM 2856 O O . ASP A 1 357 ? -45.428 -2.041 8.661 1.00 86.25 357 ASP A O 1
ATOM 2860 N N . THR A 1 358 ? -45.976 0.054 9.291 1.00 84.44 358 THR A N 1
ATOM 2861 C CA . THR A 1 358 ? -44.637 0.656 9.210 1.00 84.44 358 THR A CA 1
ATOM 2862 C C . THR A 1 358 ? -44.412 1.547 10.427 1.00 84.44 358 THR A C 1
ATOM 2864 O O . THR A 1 358 ? -45.088 2.565 10.591 1.00 84.44 358 THR A O 1
ATOM 2867 N N . GLY A 1 359 ? -43.433 1.194 11.259 1.00 89.31 359 GLY A N 1
ATOM 2868 C CA . GLY A 1 359 ? -43.128 1.892 12.504 1.00 89.31 359 GLY A CA 1
ATOM 2869 C C . GLY A 1 359 ? -41.667 1.776 12.919 1.00 89.31 359 GLY A C 1
ATOM 2870 O O . GLY A 1 359 ? -40.864 1.151 12.230 1.00 89.31 359 GLY A O 1
ATOM 2871 N N . PHE A 1 360 ? -41.345 2.390 14.055 1.00 92.94 360 PHE A N 1
ATOM 2872 C CA . PHE A 1 360 ? -40.024 2.336 14.669 1.00 92.94 360 PHE A CA 1
ATOM 2873 C C . PHE A 1 360 ? -39.877 1.098 15.561 1.00 92.94 360 PHE A C 1
ATOM 2875 O O . PHE A 1 360 ? -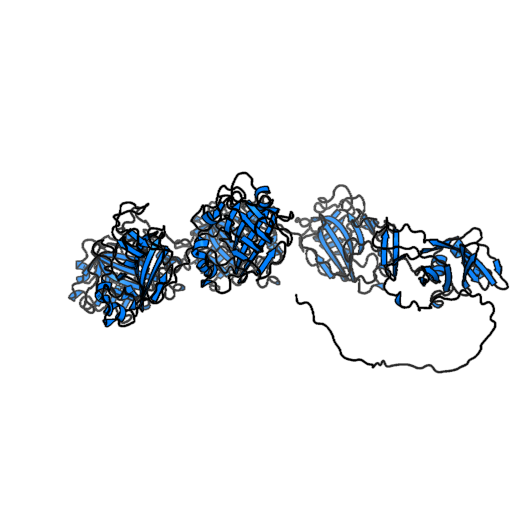38.972 0.290 15.334 1.00 92.94 360 PHE A O 1
ATOM 2882 N N . TRP A 1 361 ? -40.783 0.925 16.533 1.00 96.19 361 TRP A N 1
ATOM 2883 C CA . TRP A 1 361 ? -40.837 -0.250 17.409 1.00 96.19 361 TRP A CA 1
ATOM 2884 C C . TRP A 1 361 ? -42.237 -0.513 17.981 1.00 96.19 361 TRP A C 1
ATOM 2886 O O . TRP A 1 361 ? -43.157 0.295 17.821 1.00 96.19 361 TRP A O 1
ATOM 2896 N N . MET A 1 362 ? -42.403 -1.660 18.637 1.00 93.88 362 MET A N 1
ATOM 2897 C CA . MET A 1 362 ? -43.656 -2.142 19.213 1.00 93.88 362 MET A CA 1
ATOM 2898 C C . MET A 1 362 ? -43.375 -3.195 20.293 1.00 93.88 362 MET A C 1
ATOM 2900 O O . MET A 1 362 ? -42.554 -4.087 20.079 1.00 93.88 362 MET A O 1
ATOM 2904 N N . ILE A 1 363 ? -44.070 -3.128 21.429 1.00 96.25 363 ILE A N 1
ATOM 2905 C CA . ILE A 1 363 ? -44.093 -4.215 22.413 1.00 96.25 363 ILE A CA 1
ATOM 2906 C C . ILE A 1 363 ? -45.468 -4.884 22.381 1.00 96.25 363 ILE A C 1
ATOM 2908 O O . ILE A 1 363 ? -46.480 -4.194 22.452 1.00 96.25 363 ILE A O 1
ATOM 2912 N N . ALA A 1 364 ? -45.520 -6.210 22.254 1.00 94.62 364 ALA A N 1
ATOM 2913 C CA . ALA A 1 364 ? -46.770 -6.965 22.262 1.00 94.62 364 ALA A CA 1
ATOM 2914 C C . ALA A 1 364 ? -46.963 -7.669 23.610 1.00 94.62 364 ALA A C 1
ATOM 2916 O O . ALA A 1 364 ? -46.223 -8.591 23.963 1.00 94.62 364 ALA A O 1
ATOM 2917 N N . ASP A 1 365 ? -48.002 -7.254 24.336 1.00 93.81 365 ASP A N 1
ATOM 2918 C CA . ASP A 1 365 ? -48.387 -7.808 25.639 1.00 93.81 365 ASP A CA 1
ATOM 2919 C C . ASP A 1 365 ? -49.326 -9.028 25.526 1.00 93.81 365 ASP A C 1
ATOM 2921 O O . ASP A 1 365 ? -49.749 -9.598 26.530 1.00 93.81 365 ASP A O 1
ATOM 2925 N N . LYS A 1 366 ? -49.624 -9.473 24.299 1.00 92.31 366 LYS A N 1
ATOM 2926 C CA . LYS A 1 366 ? -50.233 -10.774 23.977 1.00 92.31 366 LYS A CA 1
ATOM 2927 C C . LYS A 1 366 ? -49.677 -11.294 22.647 1.00 92.31 366 LYS A C 1
ATOM 2929 O O . LYS A 1 366 ? -49.044 -10.536 21.916 1.00 92.31 366 LYS A O 1
ATOM 2934 N N . LYS A 1 367 ? -49.960 -12.556 22.304 1.00 92.38 367 LYS A N 1
ATOM 2935 C CA . LYS A 1 367 ? -49.620 -13.143 20.996 1.00 92.38 367 LYS A CA 1
ATOM 2936 C C . LYS A 1 367 ? -50.286 -12.321 19.887 1.00 92.38 367 LYS A C 1
ATOM 2938 O O . LYS A 1 367 ? -51.504 -12.375 19.721 1.00 92.38 367 LYS A O 1
ATOM 2943 N N . ASP A 1 368 ? -49.499 -11.522 19.174 1.00 92.00 368 ASP A N 1
ATOM 2944 C CA . ASP A 1 368 ? -50.021 -10.583 18.180 1.00 92.00 368 ASP A CA 1
ATOM 2945 C C . ASP A 1 368 ? -50.617 -11.318 16.966 1.00 92.00 368 ASP A C 1
ATOM 2947 O O . ASP A 1 368 ? -50.227 -12.441 16.642 1.00 92.00 368 ASP A O 1
ATOM 2951 N N . VAL A 1 369 ? -51.574 -10.693 16.276 1.00 89.88 369 VAL A N 1
ATOM 2952 C CA . VAL A 1 369 ? -52.250 -11.272 15.102 1.00 89.88 369 VAL A CA 1
ATOM 2953 C C . VAL A 1 369 ? -51.349 -11.341 13.860 1.00 89.88 369 VAL A C 1
ATOM 2955 O O . VAL A 1 369 ? -51.501 -12.254 13.042 1.00 89.88 369 VAL A O 1
ATOM 2958 N N . CYS A 1 370 ? -50.375 -10.440 13.722 1.00 89.12 370 CYS A N 1
ATOM 2959 C CA . CYS A 1 370 ? -49.555 -10.300 12.524 1.00 89.12 370 CYS A CA 1
ATOM 2960 C C . CYS A 1 370 ? -48.416 -11.324 12.438 1.00 89.12 370 CYS A C 1
ATOM 2962 O O . CYS A 1 370 ? -47.629 -11.505 13.363 1.00 89.12 370 CYS A O 1
ATOM 2964 N N . SER A 1 371 ? -48.254 -11.937 11.263 1.00 85.94 371 SER A N 1
ATOM 2965 C CA . SER A 1 371 ? -47.202 -12.927 10.970 1.00 85.94 371 SER A CA 1
ATOM 2966 C C . SER A 1 371 ? -45.768 -12.379 11.019 1.00 85.94 371 SER A C 1
ATOM 2968 O O . SER A 1 371 ? -44.824 -13.157 11.161 1.00 85.94 371 SER A O 1
ATOM 2970 N N . TRP A 1 372 ? -45.587 -11.058 10.915 1.00 85.00 372 TRP A N 1
ATOM 2971 C CA . TRP A 1 372 ? -44.297 -10.397 11.136 1.00 85.00 372 TRP A CA 1
ATOM 2972 C C . TRP A 1 372 ? -44.002 -10.114 12.608 1.00 85.00 372 TRP A C 1
ATOM 2974 O O . TRP A 1 372 ? -42.845 -9.879 12.924 1.00 85.00 372 TRP A O 1
ATOM 2984 N N . ALA A 1 373 ? -45.008 -10.119 13.488 1.00 83.69 373 ALA A N 1
ATOM 2985 C CA . ALA A 1 373 ? -44.784 -10.079 14.926 1.00 83.69 373 ALA A CA 1
ATOM 2986 C C . ALA A 1 373 ? -44.429 -11.498 15.378 1.00 83.69 373 ALA A C 1
ATOM 2988 O O . ALA A 1 373 ? -43.250 -11.770 15.537 1.00 83.69 373 ALA A O 1
ATOM 2989 N N . LYS A 1 374 ? -45.409 -12.421 15.358 1.00 83.06 374 LYS A N 1
ATOM 2990 C CA . LYS A 1 374 ? -45.421 -13.843 15.802 1.00 83.06 374 LYS A CA 1
ATOM 2991 C C . LYS A 1 374 ? -44.115 -14.676 15.816 1.00 83.06 374 LYS A C 1
ATOM 2993 O O . LYS A 1 374 ? -44.101 -15.706 16.479 1.00 83.06 374 LYS A O 1
ATOM 2998 N N . LYS A 1 375 ? -43.054 -14.326 15.083 1.00 82.56 375 LYS A N 1
ATOM 2999 C CA . LYS A 1 375 ? -41.772 -15.054 15.008 1.00 82.56 375 LYS A CA 1
ATOM 3000 C C . LYS A 1 375 ? -40.847 -14.843 16.217 1.00 82.56 375 LYS A C 1
ATOM 3002 O O . LYS A 1 375 ? -39.942 -15.653 16.403 1.00 82.56 375 LYS A O 1
ATOM 3007 N N . GLY A 1 376 ? -41.011 -13.778 17.004 1.00 80.88 376 GLY A N 1
ATOM 3008 C CA . GLY A 1 376 ? -40.287 -13.584 18.270 1.00 80.88 376 GLY A CA 1
ATOM 3009 C C . GLY A 1 376 ? -41.055 -14.077 19.504 1.00 80.88 376 GLY A C 1
ATOM 3010 O O . GLY A 1 376 ? -40.470 -14.148 20.590 1.00 80.88 376 GLY A O 1
ATOM 3011 N N . TRP A 1 377 ? -42.328 -14.455 19.338 1.00 88.62 377 TRP A N 1
ATOM 3012 C CA . TRP A 1 377 ? -43.173 -15.063 20.365 1.00 88.62 377 TRP A CA 1
ATOM 3013 C C . TRP A 1 377 ? -42.727 -16.495 20.692 1.00 88.62 377 TRP A C 1
ATOM 3015 O O . TRP A 1 377 ? -42.731 -17.379 19.837 1.00 88.62 377 TRP A O 1
ATOM 3025 N N . LYS A 1 378 ? -42.393 -16.745 21.959 1.00 88.88 378 LYS A N 1
ATOM 3026 C CA . LYS A 1 378 ? -41.934 -18.033 22.507 1.00 88.88 378 LYS A CA 1
ATOM 3027 C C . LYS A 1 378 ? -42.868 -18.524 23.616 1.00 88.88 378 LYS A C 1
ATOM 3029 O O . LYS A 1 378 ? -42.433 -18.841 24.717 1.00 88.88 378 LYS A O 1
ATOM 3034 N N . GLY A 1 379 ? -44.167 -18.513 23.335 1.00 86.38 379 GLY A N 1
ATOM 3035 C CA . GLY A 1 379 ? -45.223 -18.950 24.254 1.00 86.38 379 GLY A CA 1
ATOM 3036 C C . GLY A 1 379 ? -45.826 -17.827 25.104 1.00 86.38 379 GLY A C 1
ATOM 3037 O O . GLY A 1 379 ? -47.047 -17.792 25.235 1.00 86.38 379 GLY A O 1
ATOM 3038 N N . SER A 1 380 ? -45.018 -16.871 25.574 1.00 92.75 380 SER A N 1
ATOM 3039 C CA . SER A 1 380 ? -45.407 -15.938 26.647 1.00 92.75 380 SER A CA 1
ATOM 3040 C C . SER A 1 380 ? -45.104 -14.464 26.348 1.00 92.75 380 SER A C 1
ATOM 3042 O O . SER A 1 380 ? -44.191 -14.145 25.594 1.00 92.75 380 SER A O 1
ATOM 3044 N N . ALA A 1 381 ? -45.812 -13.545 27.015 1.00 90.69 381 ALA A N 1
ATOM 3045 C CA . ALA A 1 381 ? -45.553 -12.102 26.935 1.00 90.69 381 ALA A CA 1
ATOM 3046 C C . ALA A 1 381 ? -44.269 -11.676 27.695 1.00 90.69 381 ALA A C 1
ATOM 3048 O O . ALA A 1 381 ? -43.845 -12.382 28.616 1.00 90.69 381 ALA A O 1
ATOM 3049 N N . PRO A 1 382 ? -43.640 -10.533 27.362 1.00 94.94 382 PRO A N 1
ATOM 3050 C CA . PRO A 1 382 ? -43.925 -9.680 26.212 1.00 94.94 382 PRO A CA 1
ATOM 3051 C C . PRO A 1 382 ? -43.032 -10.043 25.016 1.00 94.94 382 PRO A C 1
ATOM 3053 O O . PRO A 1 382 ? -41.915 -10.544 25.184 1.00 94.94 382 PRO A O 1
ATOM 3056 N N . GLU A 1 383 ? -43.479 -9.728 23.805 1.00 94.81 383 GLU A N 1
ATOM 3057 C CA . GLU A 1 383 ? -42.632 -9.755 22.607 1.00 94.81 383 GLU A CA 1
ATOM 3058 C C . GLU A 1 383 ? -42.129 -8.340 22.274 1.00 94.81 383 GLU A C 1
ATOM 3060 O O . GLU A 1 383 ? -42.896 -7.381 22.283 1.00 94.81 383 GLU A O 1
ATOM 3065 N N . LEU A 1 384 ? -40.828 -8.200 21.990 1.00 96.31 384 LEU A N 1
ATOM 3066 C CA . LEU A 1 384 ? -40.156 -6.909 21.796 1.00 96.31 384 LEU A CA 1
ATOM 3067 C C . LEU A 1 384 ? -39.726 -6.746 20.332 1.00 96.31 384 LEU A C 1
ATOM 3069 O O . LEU A 1 384 ? -38.680 -7.270 19.936 1.00 96.31 384 LEU A O 1
ATOM 3073 N N . VAL A 1 385 ? -40.520 -6.032 19.531 1.00 94.94 385 VAL A N 1
ATOM 3074 C CA . VAL A 1 385 ? -40.295 -5.841 18.089 1.00 94.94 385 VAL A CA 1
ATOM 3075 C C . VAL A 1 385 ? -39.730 -4.449 17.803 1.00 94.94 385 VAL A C 1
ATOM 3077 O O . VAL A 1 385 ? -40.254 -3.445 18.273 1.00 94.94 385 VAL A O 1
ATOM 3080 N N . TYR A 1 386 ? -38.694 -4.362 16.974 1.00 93.31 386 TYR A N 1
ATOM 3081 C CA . TYR A 1 386 ? -38.126 -3.103 16.488 1.00 93.31 386 TYR A CA 1
ATOM 3082 C C . TYR A 1 386 ? -37.786 -3.178 14.995 1.00 93.31 386 TYR A C 1
ATOM 3084 O O . TYR A 1 386 ? -37.707 -4.261 14.410 1.00 93.31 386 TYR A O 1
ATOM 3092 N N . SER A 1 387 ? -37.577 -2.016 14.379 1.00 83.75 387 SER A N 1
ATOM 3093 C CA . SER A 1 387 ? -37.162 -1.871 12.981 1.00 83.75 387 SER A CA 1
ATOM 3094 C C . SER A 1 387 ? -35.691 -1.471 12.845 1.00 83.75 387 SER A C 1
ATOM 3096 O O . SER A 1 387 ? -35.119 -0.841 13.732 1.00 83.75 387 SER A O 1
ATOM 3098 N N . GLN A 1 388 ? -35.063 -1.809 11.713 1.00 71.88 388 GLN A N 1
ATOM 3099 C CA . GLN A 1 388 ? -33.683 -1.389 11.409 1.00 71.88 388 GLN A CA 1
ATOM 3100 C C . GLN A 1 388 ? -33.582 -0.336 10.299 1.00 71.88 388 GLN A C 1
ATOM 3102 O O . GLN A 1 388 ? -32.515 0.247 10.111 1.00 71.88 388 GLN A O 1
ATOM 3107 N N . VAL A 1 389 ? -34.662 -0.093 9.551 1.00 61.00 389 VAL A N 1
ATOM 3108 C CA . VAL A 1 389 ? -34.671 0.818 8.396 1.00 61.00 389 VAL A CA 1
ATOM 3109 C C . VAL A 1 389 ? -35.959 1.641 8.376 1.00 61.00 389 VAL A C 1
ATOM 3111 O O . VAL A 1 389 ? -37.047 1.068 8.369 1.00 61.00 389 VAL A O 1
ATOM 3114 N N . SER A 1 390 ? -35.837 2.969 8.299 1.00 73.56 390 SER A N 1
ATOM 3115 C CA . SER A 1 390 ? -36.989 3.869 8.153 1.00 73.56 390 SER A CA 1
ATOM 3116 C C . SER A 1 390 ? -37.788 3.586 6.875 1.00 73.56 390 SER A C 1
ATOM 3118 O O . SER A 1 390 ? -37.221 3.237 5.833 1.00 73.56 390 SER A O 1
ATOM 3120 N N . GLY A 1 391 ? -39.111 3.745 6.952 1.00 67.69 391 GLY A N 1
ATOM 3121 C CA . GLY A 1 391 ? -40.021 3.658 5.805 1.00 67.69 391 GLY A CA 1
ATOM 3122 C C . GLY A 1 391 ? -40.163 2.273 5.156 1.00 67.69 391 GLY A C 1
ATOM 3123 O O . GLY A 1 391 ? -40.714 2.185 4.062 1.00 67.69 391 GLY A O 1
ATOM 3124 N N . ILE A 1 392 ? -39.673 1.194 5.781 1.00 67.25 392 ILE A N 1
ATOM 3125 C CA . ILE A 1 392 ? -39.907 -0.184 5.317 1.00 67.25 392 ILE A CA 1
ATOM 3126 C C . ILE A 1 392 ? -40.908 -0.886 6.235 1.00 67.25 392 ILE A C 1
ATOM 3128 O O . ILE A 1 392 ? -40.729 -0.934 7.452 1.00 67.25 392 ILE A O 1
ATOM 3132 N N . LYS A 1 393 ? -41.938 -1.477 5.627 1.00 79.19 393 LYS A N 1
ATOM 3133 C CA . LYS A 1 393 ? -43.004 -2.220 6.308 1.00 79.19 393 LYS A CA 1
ATOM 3134 C C . LYS A 1 393 ? -42.440 -3.392 7.111 1.00 79.19 393 LYS A C 1
ATOM 3136 O O . LYS A 1 393 ? -41.554 -4.101 6.627 1.00 79.19 393 LYS A O 1
ATOM 3141 N N . TYR A 1 394 ? -42.994 -3.667 8.290 1.00 78.06 394 TYR A N 1
ATOM 3142 C CA . TYR A 1 394 ? -42.577 -4.814 9.110 1.00 78.06 394 TYR A CA 1
ATOM 3143 C C . TYR A 1 394 ? -42.715 -6.148 8.348 1.00 78.06 394 TYR A C 1
ATOM 3145 O O . TYR A 1 394 ? -41.814 -6.991 8.389 1.00 78.06 394 TYR A O 1
ATOM 3153 N N . SER A 1 395 ? -43.786 -6.273 7.555 1.00 78.12 395 SER A N 1
ATOM 3154 C CA . SER A 1 395 ? -44.068 -7.383 6.631 1.00 78.12 395 SER A CA 1
ATOM 3155 C C . SER A 1 395 ? -42.951 -7.669 5.616 1.00 78.12 395 SER A C 1
ATOM 3157 O O . SER A 1 395 ? -42.764 -8.817 5.221 1.00 78.12 395 SER A O 1
ATOM 3159 N N . GLN A 1 396 ? -42.157 -6.664 5.232 1.00 73.62 396 GLN A N 1
ATOM 3160 C CA . GLN A 1 396 ? -41.067 -6.776 4.252 1.00 73.62 396 GLN A CA 1
ATOM 3161 C C . GLN A 1 396 ? -39.729 -7.219 4.879 1.00 73.62 396 GLN A C 1
ATOM 3163 O O . GLN A 1 396 ? -38.660 -6.972 4.322 1.00 73.62 396 GLN A O 1
ATOM 3168 N N . GLY A 1 397 ? -39.769 -7.870 6.047 1.00 67.75 397 GLY A N 1
ATOM 3169 C CA . GLY A 1 397 ? -38.575 -8.342 6.757 1.00 67.75 397 GLY A CA 1
ATOM 3170 C C . GLY A 1 397 ? -37.848 -7.251 7.549 1.00 67.75 397 GLY A C 1
ATOM 3171 O O . GLY A 1 397 ? -36.645 -7.365 7.776 1.00 67.75 397 GLY A O 1
ATOM 3172 N N . ASN A 1 398 ? -38.568 -6.199 7.957 1.00 77.31 398 ASN A N 1
ATOM 3173 C CA . ASN A 1 398 ? -38.061 -5.136 8.835 1.00 77.31 398 ASN A CA 1
ATOM 3174 C C . ASN A 1 398 ? -38.526 -5.294 10.297 1.00 77.31 398 ASN A C 1
ATOM 3176 O O . ASN A 1 398 ? -38.269 -4.415 11.107 1.00 77.31 398 ASN A O 1
ATOM 3180 N N . ALA A 1 399 ? -39.203 -6.394 10.643 1.00 84.25 399 ALA A N 1
ATOM 3181 C CA . ALA A 1 399 ? -39.448 -6.787 12.029 1.00 84.25 399 ALA A CA 1
ATOM 3182 C C . ALA A 1 399 ? -38.248 -7.569 12.589 1.00 84.25 399 ALA A C 1
ATOM 3184 O O . ALA A 1 399 ? -37.891 -8.633 12.074 1.00 84.25 399 ALA A O 1
ATOM 3185 N N . PHE A 1 400 ? -37.638 -7.038 13.647 1.00 88.88 400 PHE A N 1
ATOM 3186 C CA . PHE A 1 400 ? -36.532 -7.645 14.384 1.00 88.88 400 PHE A CA 1
ATOM 3187 C C . PHE A 1 400 ? -36.882 -7.751 15.870 1.00 88.88 400 PHE A C 1
ATOM 3189 O O . PHE A 1 400 ? -37.620 -6.925 16.394 1.00 88.88 400 PHE A O 1
ATOM 3196 N N . TYR A 1 401 ? -36.318 -8.744 16.561 1.00 92.62 401 TYR A N 1
ATOM 3197 C CA . TYR A 1 401 ? -36.732 -9.106 17.923 1.00 92.62 401 TYR A CA 1
ATOM 3198 C C . TYR A 1 401 ? -35.605 -8.870 18.930 1.00 92.62 401 TYR A C 1
ATOM 3200 O O . TYR A 1 401 ? -34.479 -9.345 18.728 1.00 92.62 401 TYR A O 1
ATOM 3208 N N . ALA A 1 402 ? -35.901 -8.154 20.011 1.00 94.25 402 ALA A N 1
ATOM 3209 C CA . ALA A 1 402 ? -34.990 -7.892 21.124 1.00 94.25 402 ALA A CA 1
ATOM 3210 C C . ALA A 1 402 ? -35.250 -8.840 22.309 1.00 94.25 402 ALA A C 1
ATOM 3212 O O . ALA A 1 402 ? -36.324 -9.424 22.422 1.00 94.25 402 ALA A O 1
ATOM 3213 N N . ASP A 1 403 ? -34.267 -8.991 23.200 1.00 94.56 403 ASP A N 1
ATOM 3214 C CA . ASP A 1 403 ? -34.364 -9.914 24.341 1.00 94.56 403 ASP A CA 1
ATOM 3215 C C . ASP A 1 403 ? -34.783 -9.197 25.639 1.00 94.56 403 ASP A C 1
ATOM 3217 O O . ASP A 1 403 ? -35.238 -9.841 26.583 1.00 94.56 403 ASP A O 1
ATOM 3221 N N . ARG A 1 404 ? -34.599 -7.870 25.718 1.00 95.25 404 ARG A N 1
ATOM 3222 C CA . ARG A 1 404 ? -34.884 -7.033 26.898 1.00 95.25 404 ARG A CA 1
ATOM 3223 C C . ARG A 1 404 ? -35.260 -5.604 26.494 1.00 95.25 404 ARG A C 1
ATOM 3225 O O . ARG A 1 404 ? -34.651 -5.054 25.579 1.00 95.25 404 ARG A O 1
ATOM 3232 N N . PHE A 1 405 ? -36.191 -4.997 27.225 1.00 97.38 405 PHE A N 1
ATOM 3233 C CA . PHE A 1 405 ? -36.520 -3.568 27.194 1.00 97.38 405 PHE A CA 1
ATOM 3234 C C . PHE A 1 405 ? -36.087 -2.895 28.508 1.00 97.38 405 PHE A C 1
ATOM 3236 O O . PHE A 1 405 ? -36.091 -3.536 29.566 1.00 97.38 405 PHE A O 1
ATOM 3243 N N . LEU A 1 406 ? -35.669 -1.630 28.444 1.00 95.38 406 LEU A N 1
ATOM 3244 C CA . LEU A 1 406 ? -35.235 -0.816 29.582 1.00 95.38 406 LEU A CA 1
ATOM 3245 C C . LEU A 1 406 ? -35.771 0.616 29.459 1.00 95.38 406 LEU A C 1
ATOM 3247 O O . LEU A 1 406 ? -35.844 1.154 28.355 1.00 95.38 406 LEU A O 1
ATOM 3251 N N . VAL A 1 407 ? -36.041 1.241 30.605 1.00 95.44 407 VAL A N 1
ATOM 3252 C CA . VAL A 1 407 ? -36.211 2.691 30.766 1.00 95.44 407 VAL A CA 1
ATOM 3253 C C . VAL A 1 407 ? -35.303 3.152 31.909 1.00 95.44 407 VAL A C 1
ATOM 3255 O O . VAL A 1 407 ? -35.312 2.536 32.977 1.00 95.44 407 VAL A O 1
ATOM 3258 N N . TYR A 1 408 ? -34.506 4.201 31.703 1.00 93.50 408 TYR A N 1
ATOM 3259 C CA . TYR A 1 408 ? -33.580 4.737 32.711 1.00 93.50 408 TYR A CA 1
ATOM 3260 C C . TYR A 1 408 ? -33.378 6.250 32.598 1.00 93.50 408 TYR A C 1
ATOM 3262 O O . TYR A 1 408 ? -33.596 6.839 31.540 1.00 93.50 408 TYR A O 1
ATOM 3270 N N . LEU A 1 409 ? -32.927 6.850 33.697 1.00 92.62 409 LEU A N 1
ATOM 3271 C CA . LEU A 1 409 ? -32.492 8.239 33.805 1.00 92.62 409 LEU A CA 1
ATOM 3272 C C . LEU A 1 409 ? -30.990 8.367 33.545 1.00 92.62 409 LEU A C 1
ATOM 3274 O O . LEU A 1 409 ? -30.214 7.489 33.932 1.00 92.62 409 LEU A O 1
ATOM 3278 N N . THR A 1 410 ? -30.575 9.458 32.899 1.00 92.44 410 THR A N 1
ATOM 3279 C CA . THR A 1 410 ? -29.158 9.805 32.711 1.00 92.44 410 THR A CA 1
ATOM 3280 C C . THR A 1 410 ? -28.962 11.299 32.412 1.00 92.44 410 THR A C 1
ATOM 3282 O O . THR A 1 410 ? -29.914 12.020 32.110 1.00 92.44 410 THR A O 1
ATOM 3285 N N . ASN A 1 411 ? -27.715 11.768 32.507 1.00 88.81 411 ASN A N 1
ATOM 3286 C CA . ASN A 1 411 ? -27.308 13.140 32.184 1.00 88.81 411 ASN A CA 1
ATOM 3287 C C . ASN A 1 411 ? -26.572 13.274 30.843 1.00 88.81 411 ASN A C 1
ATOM 3289 O O . ASN A 1 411 ? -26.449 14.386 30.332 1.00 88.81 411 ASN A O 1
ATOM 3293 N N . GLU A 1 412 ? -26.128 12.168 30.241 1.00 86.00 412 GLU A N 1
ATOM 3294 C CA . GLU A 1 412 ? -25.497 12.168 28.920 1.00 86.00 412 GLU A CA 1
ATOM 3295 C C . GLU A 1 412 ? -26.408 11.535 27.870 1.00 86.00 412 GLU A C 1
ATOM 3297 O O . GLU A 1 412 ? -26.926 10.440 28.077 1.00 86.00 412 GLU A O 1
ATOM 3302 N N . THR A 1 413 ? -26.539 12.161 26.696 1.00 80.88 413 THR A N 1
ATOM 3303 C CA . THR A 1 413 ? -27.184 11.530 25.534 1.00 80.88 413 THR A CA 1
ATOM 3304 C C . THR A 1 413 ? -26.412 10.261 25.160 1.00 80.88 413 THR A C 1
ATOM 3306 O O . THR A 1 413 ? -25.274 10.377 24.676 1.00 80.88 413 THR A O 1
ATOM 3309 N N . PRO A 1 414 ? -26.979 9.049 25.334 1.00 78.75 414 PRO A N 1
ATOM 3310 C CA . PRO A 1 414 ? -26.238 7.832 25.055 1.00 78.75 414 PRO A CA 1
ATOM 3311 C C . PRO A 1 414 ? -25.858 7.769 23.579 1.00 78.75 414 PRO A C 1
ATOM 3313 O O . PRO A 1 414 ? -26.635 8.123 22.695 1.00 78.75 414 PRO A O 1
ATOM 3316 N N . LYS A 1 415 ? -24.646 7.289 23.303 1.00 70.75 415 LYS A N 1
ATOM 3317 C CA . LYS A 1 415 ? -24.143 7.074 21.941 1.00 70.75 415 LYS A CA 1
ATOM 3318 C C . LYS A 1 415 ? -24.155 5.565 21.668 1.00 70.75 415 LYS A C 1
ATOM 3320 O O . LYS A 1 415 ? -23.127 4.912 21.878 1.00 70.75 415 LYS A O 1
ATOM 3325 N N . PRO A 1 416 ? -25.304 4.972 21.279 1.00 60.38 416 PRO A N 1
ATOM 3326 C CA . PRO A 1 416 ? -25.417 3.533 21.072 1.00 60.38 416 PRO A CA 1
ATOM 3327 C C . PRO A 1 416 ? -24.405 3.082 20.020 1.00 60.38 416 PRO A C 1
ATOM 3329 O O . PRO A 1 416 ? -24.303 3.669 18.943 1.00 60.38 416 PRO A O 1
ATOM 3332 N N . ARG A 1 417 ? -23.626 2.039 20.332 1.00 50.28 417 ARG A N 1
ATOM 3333 C CA . ARG A 1 417 ? -22.632 1.488 19.400 1.00 50.28 417 ARG A CA 1
ATOM 3334 C C . ARG A 1 417 ? -23.387 0.741 18.287 1.00 50.28 417 ARG A C 1
ATOM 3336 O O . ARG A 1 417 ? -23.942 -0.319 18.579 1.00 50.28 417 ARG A O 1
ATOM 3343 N N . PRO A 1 418 ? -23.437 1.256 17.041 1.00 49.44 418 PRO A N 1
ATOM 3344 C CA . PRO A 1 418 ? -24.306 0.720 15.996 1.00 49.44 418 PRO A CA 1
ATOM 3345 C C . PRO A 1 418 ? -24.058 -0.762 15.719 1.00 49.44 418 PRO A C 1
ATOM 3347 O O . PRO A 1 418 ? -22.905 -1.191 15.609 1.00 49.44 418 PRO A O 1
ATOM 3350 N N . VAL A 1 419 ? -25.151 -1.526 15.583 1.00 46.62 419 VAL A N 1
ATOM 3351 C CA . VAL A 1 419 ? -25.132 -2.987 15.425 1.00 46.62 419 VAL A CA 1
ATOM 3352 C C . VAL A 1 419 ? -24.163 -3.376 14.299 1.00 46.62 419 VAL A C 1
ATOM 3354 O O . VAL A 1 419 ? -24.366 -2.970 13.150 1.00 46.62 419 VAL A O 1
ATOM 3357 N N . PRO A 1 420 ? -23.096 -4.146 14.592 1.00 52.09 420 PRO A N 1
ATOM 3358 C CA . PRO A 1 420 ? -22.105 -4.503 13.589 1.00 52.09 420 PRO A CA 1
ATOM 3359 C C . PRO A 1 420 ? -22.681 -5.393 12.479 1.00 52.09 420 PRO A C 1
ATOM 3361 O O . PRO A 1 420 ? -22.650 -6.616 12.586 1.00 52.09 420 PRO A O 1
ATOM 3364 N N . TYR A 1 421 ? -23.123 -4.801 11.363 1.00 59.78 421 TYR A N 1
ATOM 3365 C CA . TYR A 1 421 ? -23.254 -5.551 10.111 1.00 59.78 421 TYR A CA 1
ATOM 3366 C C . TYR A 1 421 ? -21.893 -6.206 9.811 1.00 59.78 421 TYR A C 1
ATOM 3368 O O . TYR A 1 421 ? -20.888 -5.478 9.748 1.00 59.78 421 TYR A O 1
ATOM 3376 N N . PRO A 1 422 ? -21.808 -7.541 9.682 1.00 62.00 422 PRO A N 1
ATOM 3377 C CA . PRO A 1 422 ? -20.548 -8.201 9.378 1.00 62.00 422 PRO A CA 1
ATOM 3378 C C . PRO A 1 422 ? -20.067 -7.776 7.989 1.00 62.00 422 PRO A C 1
ATOM 3380 O O . PRO A 1 422 ? -20.834 -7.747 7.027 1.00 62.00 422 PRO A O 1
ATOM 3383 N N . PHE A 1 423 ? -18.785 -7.429 7.890 1.00 72.25 423 PHE A N 1
ATOM 3384 C CA . PHE A 1 423 ? -18.134 -7.268 6.597 1.00 72.25 423 PHE A CA 1
ATOM 3385 C C . PHE A 1 423 ? -17.870 -8.673 6.055 1.00 72.25 423 PHE A C 1
ATOM 3387 O O . PHE A 1 423 ? -17.084 -9.404 6.653 1.00 72.25 423 PHE A O 1
ATOM 3394 N N . PHE A 1 424 ? -18.503 -9.056 4.944 1.00 81.12 424 PHE A N 1
ATOM 3395 C CA . PHE A 1 424 ? -18.048 -10.233 4.210 1.00 81.12 424 PHE A CA 1
ATOM 3396 C C . PHE A 1 424 ? -16.688 -9.888 3.598 1.00 81.12 424 PHE A C 1
ATOM 3398 O O . PHE A 1 424 ? -16.598 -9.014 2.734 1.00 81.12 424 PHE A O 1
ATOM 3405 N N . ARG A 1 425 ? -15.629 -10.507 4.122 1.00 84.88 425 ARG A N 1
ATOM 3406 C CA . ARG A 1 425 ? -14.251 -10.296 3.680 1.00 84.88 425 ARG A CA 1
ATOM 3407 C C . ARG A 1 425 ? -13.837 -11.393 2.713 1.00 84.88 425 ARG A C 1
ATOM 3409 O O . ARG A 1 425 ? -14.141 -12.556 2.948 1.00 84.88 425 ARG A O 1
ATOM 3416 N N . PHE A 1 426 ? -13.117 -11.012 1.669 1.00 83.31 426 PHE A N 1
ATOM 3417 C CA . PHE A 1 426 ? -12.453 -11.920 0.738 1.00 83.31 426 PHE A CA 1
ATOM 3418 C C . PHE A 1 426 ? -11.066 -11.355 0.415 1.00 83.31 426 PHE A C 1
ATOM 3420 O O . PHE A 1 426 ? -10.865 -10.147 0.516 1.00 83.31 426 PHE A O 1
ATOM 3427 N N . GLU A 1 427 ? -10.106 -12.211 0.050 1.00 83.44 427 GLU A N 1
ATOM 3428 C CA . GLU A 1 427 ? -8.747 -11.785 -0.346 1.00 83.44 427 GLU A CA 1
ATOM 3429 C C . GLU A 1 427 ? -8.089 -10.816 0.665 1.00 83.44 427 GLU A C 1
ATOM 3431 O O . GLU A 1 427 ? -7.511 -9.793 0.297 1.00 83.44 427 GLU A O 1
ATOM 3436 N N . GLY A 1 428 ? -8.210 -11.128 1.960 1.00 79.06 428 GLY A N 1
ATOM 3437 C CA . GLY A 1 428 ? -7.696 -10.301 3.052 1.00 79.06 428 GLY A CA 1
ATOM 3438 C C . GLY A 1 428 ? -8.687 -9.231 3.516 1.00 79.06 428 GLY A C 1
ATOM 3439 O O . GLY A 1 428 ? -9.666 -9.531 4.204 1.00 79.06 428 GLY A O 1
ATOM 3440 N N . ASP A 1 429 ? -8.404 -7.962 3.216 1.00 81.50 429 ASP A N 1
ATOM 3441 C CA . ASP A 1 429 ? -9.108 -6.811 3.790 1.00 81.50 429 ASP A CA 1
ATOM 3442 C C . ASP A 1 429 ? -10.272 -6.271 2.937 1.00 81.50 429 ASP A C 1
ATOM 3444 O O . ASP A 1 429 ? -11.054 -5.455 3.436 1.00 81.50 429 ASP A O 1
ATOM 3448 N N . LYS A 1 430 ? -10.476 -6.776 1.713 1.00 90.50 430 LYS A N 1
ATOM 3449 C CA . LYS A 1 430 ? -11.566 -6.347 0.820 1.00 90.50 430 LYS A CA 1
ATOM 3450 C C . LYS A 1 430 ? -12.933 -6.699 1.410 1.00 90.50 430 LYS A C 1
ATOM 3452 O O . LYS A 1 430 ? -13.279 -7.870 1.562 1.00 90.50 430 LYS A O 1
ATOM 3457 N N . ALA A 1 431 ? -13.744 -5.689 1.714 1.00 91.19 431 ALA A N 1
ATOM 3458 C CA . ALA A 1 431 ? -15.109 -5.876 2.197 1.00 91.19 431 ALA A CA 1
ATOM 3459 C C . ALA A 1 431 ? -16.103 -5.876 1.025 1.00 91.19 431 ALA A C 1
ATOM 3461 O O . ALA A 1 431 ? -16.352 -4.834 0.415 1.00 91.19 431 ALA A O 1
ATOM 3462 N N . LEU A 1 432 ? -16.683 -7.034 0.705 1.00 91.44 432 LEU A N 1
ATOM 3463 C CA . LEU A 1 432 ? -17.560 -7.200 -0.452 1.00 91.44 432 LEU A CA 1
ATOM 3464 C C . LEU A 1 432 ? -18.853 -6.380 -0.307 1.00 91.44 432 LEU A C 1
ATOM 3466 O O . LEU A 1 432 ? -19.601 -6.515 0.666 1.00 91.44 432 LEU A O 1
ATOM 3470 N N . LEU A 1 433 ? -19.137 -5.552 -1.313 1.00 91.94 433 LEU A N 1
ATOM 3471 C CA . LEU A 1 433 ? -20.383 -4.795 -1.431 1.00 91.94 433 LEU A CA 1
ATOM 3472 C C . LEU A 1 433 ? -21.343 -5.467 -2.419 1.00 91.94 433 LEU A C 1
ATOM 3474 O O . LEU A 1 433 ? -22.532 -5.587 -2.124 1.00 91.94 433 LEU A O 1
ATOM 3478 N N . TYR A 1 434 ? -20.835 -5.932 -3.562 1.00 93.62 434 TYR A N 1
ATOM 3479 C CA . TYR A 1 434 ? -21.612 -6.598 -4.606 1.00 93.62 434 TYR A CA 1
ATOM 3480 C C . TYR A 1 434 ? -20.736 -7.541 -5.443 1.00 93.62 434 TYR A C 1
ATOM 3482 O O . TYR A 1 434 ? -19.559 -7.262 -5.653 1.00 93.62 434 TYR A O 1
ATOM 3490 N N . THR A 1 435 ? -21.295 -8.627 -5.972 1.00 94.06 435 THR A N 1
ATOM 3491 C CA . THR A 1 435 ? -20.703 -9.358 -7.107 1.00 94.06 435 THR A CA 1
ATOM 3492 C C . THR A 1 435 ? -21.790 -10.033 -7.932 1.00 94.06 435 THR A C 1
ATOM 3494 O O . THR A 1 435 ? -22.828 -10.410 -7.387 1.00 94.06 435 THR A O 1
ATOM 3497 N N . ILE A 1 436 ? -21.538 -10.186 -9.232 1.00 94.38 436 ILE A N 1
ATOM 3498 C CA . ILE A 1 436 ? -22.352 -10.962 -10.167 1.00 94.38 436 ILE A CA 1
ATOM 3499 C C . ILE A 1 436 ? -21.431 -11.655 -11.185 1.00 94.38 436 ILE A C 1
ATOM 3501 O O . ILE A 1 436 ? -20.509 -11.025 -11.710 1.00 94.38 436 ILE A O 1
ATOM 3505 N N . LYS A 1 437 ? -21.639 -12.950 -11.445 1.00 94.56 437 LYS A N 1
ATOM 3506 C CA . LYS A 1 437 ? -21.035 -13.658 -12.589 1.00 94.56 437 LYS A CA 1
ATOM 3507 C C . LYS A 1 437 ? -21.787 -13.327 -13.883 1.00 94.56 437 LYS A C 1
ATOM 3509 O O . LYS A 1 437 ? -22.979 -13.038 -13.841 1.00 94.56 437 LYS A O 1
ATOM 3514 N N . SER A 1 438 ? -21.109 -13.405 -15.025 1.00 94.94 438 SER A N 1
ATOM 3515 C CA . SER A 1 438 ? -21.758 -13.333 -16.339 1.00 94.94 438 SER A CA 1
ATOM 3516 C C . SER A 1 438 ? -22.701 -14.523 -16.570 1.00 94.94 438 SER A C 1
ATOM 3518 O O . SER A 1 438 ? -22.444 -15.604 -16.043 1.00 94.94 438 SER A O 1
ATOM 3520 N N . ASN A 1 439 ? -23.718 -14.354 -17.417 1.00 93.44 439 ASN A N 1
ATOM 3521 C CA . ASN A 1 439 ? -24.587 -15.422 -17.928 1.00 93.44 439 ASN A CA 1
ATOM 3522 C C . ASN A 1 439 ? -25.355 -16.251 -16.861 1.00 93.44 439 ASN A C 1
ATOM 3524 O O . ASN A 1 439 ? -25.709 -17.396 -17.113 1.00 93.44 439 ASN A O 1
ATOM 3528 N N . ILE A 1 440 ? -25.670 -15.687 -15.683 1.00 90.50 440 ILE A N 1
ATOM 3529 C CA . ILE A 1 440 ? -26.374 -16.396 -14.584 1.00 90.50 440 ILE A CA 1
ATOM 3530 C C . ILE A 1 440 ? -27.909 -16.220 -14.550 1.00 90.50 440 ILE A C 1
ATOM 3532 O O . ILE A 1 440 ? -28.544 -16.524 -13.540 1.00 90.50 440 ILE A O 1
ATOM 3536 N N . GLY A 1 441 ? -28.512 -15.649 -15.593 1.00 89.75 441 GLY A N 1
ATOM 3537 C CA . GLY A 1 441 ? -29.956 -15.388 -15.668 1.00 89.75 441 GLY A CA 1
ATOM 3538 C C . GLY A 1 441 ? -30.447 -14.254 -14.754 1.00 89.75 441 GLY A C 1
ATOM 3539 O O . GLY A 1 441 ? -31.633 -14.185 -14.436 1.00 89.75 441 GLY A O 1
ATOM 3540 N N . GLN A 1 442 ? -29.559 -13.363 -14.297 1.00 89.38 442 GLN A N 1
ATOM 3541 C CA . GLN A 1 442 ? -29.891 -12.275 -13.365 1.00 89.38 442 GLN A CA 1
ATOM 3542 C C . GLN A 1 442 ? -29.448 -10.916 -13.910 1.00 89.38 442 GLN A C 1
ATOM 3544 O O . GLN A 1 442 ? -28.367 -10.776 -14.469 1.00 89.38 442 GLN A O 1
ATOM 3549 N N . THR A 1 443 ? -30.275 -9.893 -13.702 1.00 92.06 443 THR A N 1
ATOM 3550 C CA . THR A 1 443 ? -30.012 -8.520 -14.159 1.00 92.06 443 THR A CA 1
ATOM 3551 C C . THR A 1 443 ? -29.302 -7.713 -13.076 1.00 92.06 443 THR A C 1
ATOM 3553 O O . THR A 1 443 ? -29.836 -7.519 -11.980 1.00 92.06 443 THR A O 1
ATOM 3556 N N . ALA A 1 444 ? -28.095 -7.234 -13.376 1.00 92.69 444 ALA A N 1
ATOM 3557 C CA . ALA A 1 444 ? -27.212 -6.549 -12.449 1.00 92.69 444 ALA A CA 1
ATOM 3558 C C . ALA A 1 444 ? -27.828 -5.269 -11.872 1.00 92.69 444 ALA A C 1
ATOM 3560 O O . ALA A 1 444 ? -27.676 -5.000 -10.681 1.00 92.69 444 ALA A O 1
ATOM 3561 N N . TYR A 1 445 ? -28.571 -4.489 -12.664 1.00 92.12 445 TYR A N 1
ATOM 3562 C CA . TYR A 1 445 ? -29.227 -3.283 -12.151 1.00 92.12 445 TYR A CA 1
ATOM 3563 C C . TYR A 1 445 ? -30.361 -3.620 -11.169 1.00 92.12 445 TYR A C 1
ATOM 3565 O O . TYR A 1 445 ? -30.486 -2.978 -10.122 1.00 92.12 445 TYR A O 1
ATOM 3573 N N . LYS A 1 446 ? -31.158 -4.659 -11.457 1.00 90.25 446 LYS A N 1
ATOM 3574 C CA . LYS A 1 446 ? -32.262 -5.117 -10.593 1.00 90.25 446 LYS A CA 1
ATOM 3575 C C . LYS A 1 446 ? -31.732 -5.671 -9.269 1.00 90.25 446 LYS A C 1
ATOM 3577 O O . LYS A 1 446 ? -32.236 -5.304 -8.206 1.00 90.25 446 LYS A O 1
ATOM 3582 N N . THR A 1 447 ? -30.706 -6.519 -9.318 1.00 89.88 447 THR A N 1
ATOM 3583 C CA . THR A 1 447 ? -30.119 -7.151 -8.128 1.00 89.88 447 THR A CA 1
ATOM 3584 C C . THR A 1 447 ? -29.307 -6.165 -7.288 1.00 89.88 447 THR A C 1
ATOM 3586 O O . THR A 1 447 ? -29.433 -6.195 -6.067 1.00 89.88 447 THR A O 1
ATOM 3589 N N . PHE A 1 448 ? -28.556 -5.238 -7.895 1.00 90.12 448 PHE A N 1
ATOM 3590 C CA . PHE A 1 448 ? -27.829 -4.185 -7.174 1.00 90.12 448 PHE A CA 1
ATOM 3591 C C . PHE A 1 448 ? -28.777 -3.211 -6.448 1.00 90.12 448 PHE A C 1
ATOM 3593 O O . PHE A 1 448 ? -28.549 -2.863 -5.283 1.00 90.12 448 PHE A O 1
ATOM 3600 N N . LYS A 1 449 ? -29.875 -2.806 -7.109 1.00 86.69 449 LYS A N 1
ATOM 3601 C CA . LYS A 1 449 ? -30.899 -1.888 -6.571 1.00 86.69 449 LYS A CA 1
ATOM 3602 C C . LYS A 1 449 ? -31.777 -2.513 -5.476 1.00 86.69 449 LYS A C 1
ATOM 3604 O O . LYS A 1 449 ? -32.299 -1.777 -4.639 1.00 86.69 449 LYS A O 1
ATOM 3609 N N . LYS A 1 450 ? -31.939 -3.841 -5.441 1.00 80.44 450 LYS A N 1
ATOM 3610 C CA . LYS A 1 450 ? -32.696 -4.551 -4.392 1.00 80.44 450 LYS A CA 1
ATOM 3611 C C . LYS A 1 450 ? -32.061 -4.305 -3.010 1.00 80.44 450 LYS A C 1
ATOM 3613 O O . LYS A 1 450 ? -30.880 -4.591 -2.822 1.00 80.44 450 LYS A O 1
ATOM 3618 N N . LYS A 1 451 ? -32.834 -3.799 -2.033 1.00 63.62 451 LYS A N 1
ATOM 3619 C CA . LYS A 1 451 ? -32.375 -3.665 -0.630 1.00 63.62 451 LYS A CA 1
ATOM 3620 C C . LYS A 1 451 ? -31.945 -5.042 -0.095 1.00 63.62 451 LYS A C 1
ATOM 3622 O O . LYS A 1 451 ? -32.578 -6.049 -0.408 1.00 63.62 451 LYS A O 1
ATOM 3627 N N . GLY A 1 452 ? -30.833 -5.095 0.642 1.00 56.88 452 GLY A N 1
ATOM 3628 C CA . GLY A 1 452 ? -30.009 -6.311 0.733 1.00 56.88 452 GLY A CA 1
ATOM 3629 C C . GLY A 1 452 ? -30.665 -7.530 1.401 1.00 56.88 452 GLY A C 1
ATOM 3630 O O . GLY A 1 452 ? -30.948 -7.506 2.600 1.00 56.88 452 GLY A O 1
ATOM 3631 N N . THR A 1 453 ? -30.801 -8.630 0.647 1.00 56.06 453 THR A N 1
ATOM 3632 C CA . THR A 1 453 ? -31.259 -9.950 1.127 1.00 56.06 453 THR A CA 1
ATOM 3633 C C . THR A 1 453 ? -30.365 -11.085 0.598 1.00 56.06 453 THR A C 1
ATOM 3635 O O . THR A 1 453 ? -30.734 -11.788 -0.341 1.00 56.06 453 THR A O 1
ATOM 3638 N N . THR A 1 454 ? -29.195 -11.269 1.207 1.00 53.16 454 THR A N 1
ATOM 3639 C CA . THR A 1 454 ? -28.343 -12.466 1.058 1.00 53.16 454 THR A CA 1
ATOM 3640 C C . THR A 1 454 ? -27.627 -12.709 2.382 1.00 53.16 454 THR A C 1
ATOM 3642 O O . THR A 1 454 ? -27.122 -11.754 2.978 1.00 53.16 454 THR A O 1
ATOM 3645 N N . MET A 1 455 ? -27.585 -13.960 2.845 1.00 53.81 455 MET A N 1
ATOM 3646 C CA . MET A 1 455 ? -26.710 -14.352 3.957 1.00 53.81 455 MET A CA 1
ATOM 3647 C C . MET A 1 455 ? -25.243 -14.303 3.495 1.00 53.81 455 MET A C 1
ATOM 3649 O O . MET A 1 455 ? -24.970 -14.299 2.293 1.00 53.81 455 MET A O 1
ATOM 3653 N N . ILE A 1 456 ? -24.297 -14.234 4.433 1.00 62.44 456 ILE A N 1
ATOM 3654 C CA . ILE A 1 456 ? -22.879 -14.437 4.103 1.00 62.44 456 ILE A CA 1
ATOM 3655 C C . ILE A 1 456 ? -22.663 -15.951 3.942 1.00 62.44 456 ILE A C 1
ATOM 3657 O O . ILE A 1 456 ? -23.101 -16.683 4.832 1.00 62.44 456 ILE A O 1
ATOM 3661 N N . PRO A 1 457 ? -22.032 -16.432 2.853 1.00 58.84 457 PRO A N 1
ATOM 3662 C CA . PRO A 1 457 ? -21.697 -17.847 2.700 1.00 58.84 457 PRO A CA 1
ATOM 3663 C C . PRO A 1 457 ? -20.827 -18.343 3.858 1.00 58.84 457 PRO A C 1
ATOM 3665 O O . PRO A 1 457 ? -19.839 -17.699 4.214 1.00 58.84 457 PRO A O 1
ATOM 3668 N N . SER A 1 458 ? -21.186 -19.487 4.440 1.00 53.62 458 SER A N 1
ATOM 3669 C CA . SER A 1 458 ? -20.452 -20.106 5.553 1.00 53.62 458 SER A CA 1
ATOM 3670 C C . SER A 1 458 ? -19.058 -20.602 5.156 1.00 53.62 458 SER A C 1
ATOM 3672 O O . SER A 1 458 ? -18.186 -20.692 6.013 1.00 53.62 458 SER A O 1
ATOM 3674 N N . ASP A 1 459 ? -18.830 -20.869 3.868 1.00 60.31 459 ASP A N 1
ATOM 3675 C CA . ASP A 1 459 ? -17.543 -21.300 3.310 1.00 60.31 459 ASP A CA 1
ATOM 3676 C C . ASP A 1 459 ? -16.591 -20.139 2.955 1.00 60.31 459 ASP A C 1
ATOM 3678 O O . ASP A 1 459 ? -15.461 -20.371 2.526 1.00 60.31 459 ASP A O 1
ATOM 3682 N N . GLY A 1 460 ? -17.047 -18.888 3.093 1.00 61.91 460 GLY A N 1
ATOM 3683 C CA . GLY A 1 460 ? -16.280 -17.683 2.770 1.00 61.91 460 GLY A CA 1
ATOM 3684 C C . GLY A 1 460 ? -15.985 -17.453 1.278 1.00 61.91 460 GLY A C 1
ATOM 3685 O O . GLY A 1 460 ? -15.270 -16.501 0.954 1.00 61.91 460 GLY A O 1
ATOM 3686 N N . LYS A 1 461 ? -16.508 -18.270 0.351 1.00 75.75 461 LYS A N 1
ATOM 3687 C CA . LYS A 1 461 ? -16.207 -18.153 -1.089 1.00 75.75 461 LYS A CA 1
ATOM 3688 C C . LYS A 1 461 ? -17.091 -17.111 -1.775 1.00 75.75 461 LYS A C 1
ATOM 3690 O O . LYS A 1 461 ? -18.196 -16.813 -1.332 1.00 75.75 461 LYS A O 1
ATOM 3695 N N . LEU A 1 462 ? -16.616 -16.550 -2.893 1.00 82.31 462 LEU A N 1
ATOM 3696 C CA . LEU A 1 462 ? -17.368 -15.563 -3.680 1.00 82.31 462 LEU A CA 1
ATOM 3697 C C . LEU A 1 462 ? -18.563 -16.218 -4.410 1.00 82.31 462 LEU A C 1
ATOM 3699 O O . LEU A 1 462 ? -18.352 -16.890 -5.427 1.00 82.31 462 LEU A O 1
ATOM 3703 N N . PRO A 1 463 ? -19.821 -15.981 -3.988 1.00 83.25 463 PRO A N 1
ATOM 3704 C CA . PRO A 1 463 ? -20.990 -16.602 -4.608 1.00 83.25 463 PRO A CA 1
ATOM 3705 C C . PRO A 1 463 ? -21.238 -16.026 -6.008 1.00 83.25 463 PRO A C 1
ATOM 3707 O O . PRO A 1 463 ? -20.733 -14.955 -6.348 1.00 83.25 463 PRO A O 1
ATOM 3710 N N . ASN A 1 464 ? -22.042 -16.702 -6.832 1.00 86.50 464 ASN A N 1
ATOM 3711 C CA . ASN A 1 464 ? -22.359 -16.229 -8.190 1.00 86.50 464 ASN A CA 1
ATOM 3712 C C . ASN A 1 464 ? -23.106 -14.881 -8.202 1.00 86.50 464 ASN A C 1
ATOM 3714 O O . ASN A 1 464 ? -22.953 -14.113 -9.148 1.00 86.50 464 ASN A O 1
ATOM 3718 N N . LEU A 1 465 ? -23.860 -14.575 -7.141 1.00 88.06 465 LEU A N 1
ATOM 3719 C CA . LEU A 1 465 ? -24.517 -13.291 -6.901 1.00 88.06 465 LEU A CA 1
ATOM 3720 C C . LEU A 1 465 ? -24.492 -12.969 -5.399 1.00 88.06 465 LEU A C 1
ATOM 3722 O O . LEU A 1 465 ? -24.815 -13.827 -4.581 1.00 88.06 465 LEU A O 1
ATOM 3726 N N . TYR A 1 466 ? -24.165 -11.730 -5.026 1.00 86.81 466 TYR A N 1
ATOM 3727 C CA . TYR A 1 466 ? -24.325 -11.222 -3.655 1.00 86.81 466 TYR A CA 1
ATOM 3728 C C . TYR A 1 466 ? -24.482 -9.703 -3.644 1.00 86.81 466 TYR A C 1
ATOM 3730 O O . TYR A 1 466 ? -23.834 -9.011 -4.427 1.00 86.81 466 TYR A O 1
ATOM 3738 N N . ARG A 1 467 ? -25.303 -9.174 -2.724 1.00 87.75 467 ARG A N 1
ATOM 3739 C CA . ARG A 1 467 ? -25.517 -7.729 -2.535 1.00 87.75 467 ARG A CA 1
ATOM 3740 C C . ARG A 1 467 ? -25.603 -7.397 -1.041 1.00 87.75 467 ARG A C 1
ATOM 3742 O O . ARG A 1 467 ? -26.569 -7.738 -0.361 1.00 87.75 467 ARG A O 1
ATOM 3749 N N . SER A 1 468 ? -24.594 -6.697 -0.531 1.00 85.56 468 SER A N 1
ATOM 3750 C CA . SER A 1 468 ? -24.435 -6.366 0.889 1.00 85.56 468 SER A CA 1
ATOM 3751 C C . SER A 1 468 ? -25.457 -5.340 1.396 1.00 85.56 468 SER A C 1
ATOM 3753 O O . SER A 1 468 ? -25.828 -4.411 0.676 1.00 85.56 468 SER A O 1
ATOM 3755 N N . LYS A 1 469 ? -25.844 -5.424 2.678 1.00 79.94 469 LYS A N 1
ATOM 3756 C CA . LYS A 1 469 ? -26.572 -4.342 3.381 1.00 79.94 469 LYS A CA 1
ATOM 3757 C C . LYS A 1 469 ? -25.701 -3.097 3.632 1.00 79.94 469 LYS A C 1
ATOM 3759 O O . LYS A 1 469 ? -26.228 -2.012 3.868 1.00 79.94 469 LYS A O 1
ATOM 3764 N N . LEU A 1 470 ? -24.374 -3.212 3.515 1.00 82.31 470 LEU A N 1
ATOM 3765 C CA . LEU A 1 470 ? -23.453 -2.072 3.620 1.00 82.31 470 LEU A CA 1
ATOM 3766 C C . LEU A 1 470 ? -23.679 -1.027 2.510 1.00 82.31 470 LEU A C 1
ATOM 3768 O O . LEU A 1 470 ? -23.420 0.153 2.726 1.00 82.31 470 LEU A O 1
ATOM 3772 N N . LEU A 1 471 ? -24.233 -1.433 1.358 1.00 86.12 471 LEU A N 1
ATOM 3773 C CA . LEU A 1 471 ? -24.641 -0.522 0.279 1.00 86.12 471 LEU A CA 1
ATOM 3774 C C . LEU A 1 471 ? -25.810 0.400 0.668 1.00 86.12 471 LEU A C 1
ATOM 3776 O O . LEU A 1 471 ? -25.875 1.528 0.187 1.00 86.12 471 LEU A O 1
ATOM 3780 N N . ASP A 1 472 ? -26.701 -0.041 1.562 1.00 82.50 472 ASP A N 1
ATOM 3781 C CA . ASP A 1 472 ? -27.799 0.792 2.077 1.00 82.50 472 ASP A CA 1
ATOM 3782 C C . ASP A 1 472 ? -27.313 1.781 3.157 1.00 82.50 472 ASP A C 1
ATOM 3784 O O . ASP A 1 472 ? -28.012 2.732 3.492 1.00 82.50 472 ASP A O 1
ATOM 3788 N N . THR A 1 473 ? -26.109 1.569 3.705 1.00 77.50 473 THR A N 1
ATOM 3789 C CA . THR A 1 473 ? -25.557 2.290 4.868 1.00 77.50 473 THR A CA 1
ATOM 3790 C C . THR A 1 473 ? -24.144 2.837 4.610 1.00 77.50 473 THR A C 1
ATOM 3792 O O . THR A 1 473 ? -23.343 2.980 5.534 1.00 77.50 473 THR A O 1
ATOM 3795 N N . LEU A 1 474 ? -23.826 3.171 3.350 1.00 82.81 474 LEU A N 1
ATOM 3796 C CA . LEU A 1 474 ? -22.465 3.506 2.897 1.00 82.81 474 LEU A CA 1
ATOM 3797 C C . LEU A 1 474 ? -21.694 4.521 3.770 1.00 82.81 474 LEU A C 1
ATOM 3799 O O . LEU A 1 474 ? -20.546 4.217 4.099 1.00 82.81 474 LEU A O 1
ATOM 3803 N N . PRO A 1 475 ? -22.259 5.667 4.210 1.00 83.69 475 PRO A N 1
ATOM 3804 C CA . PRO A 1 475 ? -21.548 6.601 5.092 1.00 83.69 475 PRO A CA 1
ATOM 3805 C C . PRO A 1 475 ? -21.062 5.963 6.395 1.00 83.69 475 PRO A C 1
ATOM 3807 O O . PRO A 1 475 ? -19.948 6.224 6.851 1.00 83.69 475 PRO A O 1
ATOM 3810 N N . PHE A 1 476 ? -21.888 5.093 6.981 1.00 74.88 476 PHE A N 1
ATOM 3811 C CA . PHE A 1 476 ? -21.544 4.349 8.183 1.00 74.88 476 PHE A CA 1
ATOM 3812 C C . PHE A 1 476 ? -20.550 3.221 7.885 1.00 74.88 476 PHE A C 1
ATOM 3814 O O . PHE A 1 476 ? -19.593 3.049 8.638 1.00 74.88 476 PHE A O 1
ATOM 3821 N N . ALA A 1 477 ? -20.720 2.496 6.775 1.00 80.00 477 ALA A N 1
ATOM 3822 C CA . ALA A 1 477 ? -19.788 1.451 6.351 1.00 80.00 477 ALA A CA 1
ATOM 3823 C C . ALA A 1 477 ? -18.359 1.998 6.166 1.00 80.00 477 ALA A C 1
ATOM 3825 O O . ALA A 1 477 ? -17.413 1.400 6.678 1.00 80.00 477 ALA A O 1
ATOM 3826 N N . VAL A 1 478 ? -18.212 3.165 5.525 1.00 85.56 478 VAL A N 1
ATOM 3827 C CA . VAL A 1 478 ? -16.940 3.901 5.393 1.00 85.56 478 VAL A CA 1
ATOM 3828 C C . VAL A 1 478 ? -16.409 4.319 6.766 1.00 85.56 478 VAL A C 1
ATOM 3830 O O . VAL A 1 478 ? -15.311 3.914 7.145 1.00 85.56 478 VAL A O 1
ATOM 3833 N N . LYS A 1 479 ? -17.201 5.058 7.561 1.00 79.00 479 LYS A N 1
ATOM 3834 C CA . LYS A 1 479 ? -16.759 5.577 8.871 1.00 79.00 479 LYS A CA 1
ATOM 3835 C C . LYS A 1 479 ? -16.345 4.468 9.852 1.00 79.00 479 LYS A C 1
ATOM 3837 O O . LYS A 1 479 ? -15.417 4.668 10.625 1.00 79.00 479 LYS A O 1
ATOM 3842 N N . ARG A 1 480 ? -17.017 3.310 9.833 1.00 74.38 480 ARG A N 1
ATOM 3843 C CA . ARG A 1 480 ? -16.738 2.173 10.731 1.00 74.38 480 ARG A CA 1
ATOM 3844 C C . ARG A 1 480 ? -15.565 1.298 10.278 1.00 74.38 480 ARG A C 1
ATOM 3846 O O . ARG A 1 480 ? -14.947 0.659 11.121 1.00 74.38 480 ARG A O 1
ATOM 3853 N N . SER A 1 481 ? -15.287 1.215 8.979 1.00 78.94 481 SER A N 1
ATOM 3854 C CA . SER A 1 481 ? -14.167 0.415 8.457 1.00 78.94 481 SER A CA 1
ATOM 3855 C C . SER A 1 481 ? -12.849 1.188 8.384 1.00 78.94 481 SER A C 1
ATOM 3857 O O . SER A 1 481 ? -11.791 0.568 8.358 1.00 78.94 481 SER A O 1
ATOM 3859 N N . GLY A 1 482 ? -12.907 2.523 8.305 1.00 82.62 482 GLY A N 1
ATOM 3860 C CA . GLY A 1 482 ? -11.755 3.354 7.940 1.00 82.62 482 GLY A CA 1
ATOM 3861 C C . GLY A 1 482 ? -11.380 3.246 6.455 1.00 82.62 482 GLY A C 1
ATOM 3862 O O . GLY A 1 482 ? -10.331 3.734 6.041 1.00 82.62 482 GLY A O 1
ATOM 3863 N N . TYR A 1 483 ? -12.208 2.591 5.636 1.00 91.19 483 TYR A N 1
ATOM 3864 C CA . TYR A 1 483 ? -11.899 2.297 4.239 1.00 91.19 483 TYR A CA 1
ATOM 3865 C C . TYR A 1 483 ? -12.316 3.453 3.334 1.00 91.19 483 TYR A C 1
ATOM 3867 O O . TYR A 1 483 ? -13.497 3.679 3.070 1.00 91.19 483 TYR A O 1
ATOM 3875 N N . GLY A 1 484 ? -11.318 4.202 2.866 1.00 90.31 484 GLY A N 1
ATOM 3876 C CA . GLY A 1 484 ? -11.519 5.410 2.073 1.00 90.31 484 GLY A CA 1
ATOM 3877 C C . GLY A 1 484 ? -11.853 5.186 0.598 1.00 90.31 484 GLY A C 1
ATOM 3878 O O . GLY A 1 484 ? -12.199 6.165 -0.062 1.00 90.31 484 GLY A O 1
ATOM 3879 N N . LYS A 1 485 ? -11.746 3.959 0.060 1.00 95.25 485 LYS A N 1
ATOM 3880 C CA . LYS A 1 485 ? -11.955 3.674 -1.371 1.00 95.25 485 LYS A CA 1
ATOM 3881 C C . LYS A 1 485 ? -13.018 2.598 -1.596 1.00 95.25 485 LYS A C 1
ATOM 3883 O O . LYS A 1 485 ? -13.003 1.559 -0.937 1.00 95.25 485 LYS A O 1
ATOM 3888 N N . ILE A 1 486 ? -13.898 2.819 -2.573 1.00 96.38 486 ILE A N 1
ATOM 3889 C CA . ILE A 1 486 ? -14.677 1.744 -3.204 1.00 96.38 486 ILE A CA 1
ATOM 3890 C C . ILE A 1 486 ? -14.010 1.405 -4.531 1.00 96.38 486 ILE A C 1
ATOM 3892 O O . ILE A 1 486 ? -13.662 2.294 -5.304 1.00 96.38 486 ILE A O 1
ATOM 3896 N N . VAL A 1 487 ? -13.855 0.118 -4.802 1.00 96.62 487 VAL A N 1
ATOM 3897 C CA . VAL A 1 487 ? -13.345 -0.406 -6.064 1.00 96.62 487 VAL A CA 1
ATOM 3898 C C . VAL A 1 487 ? -14.473 -1.156 -6.758 1.00 96.62 487 VAL A C 1
ATOM 3900 O O . VAL A 1 487 ? -15.141 -1.981 -6.134 1.00 96.62 487 VAL A O 1
ATOM 3903 N N . ALA A 1 488 ? -14.678 -0.874 -8.041 1.00 97.19 488 ALA A N 1
ATOM 3904 C CA . ALA A 1 488 ? -15.431 -1.733 -8.945 1.00 97.19 488 ALA A CA 1
ATOM 3905 C C . ALA A 1 488 ? -14.437 -2.400 -9.904 1.00 97.19 488 ALA A C 1
ATOM 3907 O O . ALA A 1 488 ? -13.543 -1.727 -10.415 1.00 97.19 488 ALA A O 1
ATOM 3908 N N . GLU A 1 489 ? -14.571 -3.699 -10.158 1.00 96.88 489 GLU A N 1
ATOM 3909 C CA . GLU A 1 489 ? -13.681 -4.436 -11.059 1.00 96.88 489 GLU A CA 1
ATOM 3910 C C . GLU A 1 489 ? -14.383 -5.570 -11.812 1.00 96.88 489 GLU A C 1
ATOM 3912 O O . GLU A 1 489 ? -15.347 -6.167 -11.333 1.00 96.88 489 GLU A O 1
ATOM 3917 N N . MET A 1 490 ? -13.864 -5.867 -12.999 1.00 97.56 490 MET A N 1
ATOM 3918 C CA . MET A 1 490 ? -14.180 -7.041 -13.803 1.00 97.56 490 MET A CA 1
ATOM 3919 C C . MET A 1 490 ? -12.999 -8.009 -13.779 1.00 97.56 490 MET A C 1
ATOM 3921 O O . MET A 1 490 ? -11.837 -7.585 -13.783 1.00 97.56 490 MET A O 1
ATOM 3925 N N . ARG A 1 491 ? -13.292 -9.308 -13.786 1.00 94.94 491 ARG A N 1
ATOM 3926 C CA . ARG A 1 491 ? -12.300 -10.384 -13.770 1.00 94.94 491 ARG A CA 1
ATOM 3927 C C . ARG A 1 491 ? -12.511 -11.396 -14.885 1.00 94.94 491 ARG A C 1
ATOM 3929 O O . ARG A 1 491 ? -13.601 -11.490 -15.438 1.00 94.94 491 ARG A O 1
ATOM 3936 N N . THR A 1 492 ? -11.462 -12.166 -15.145 1.00 93.38 492 THR A N 1
ATOM 3937 C CA . THR A 1 492 ? -11.529 -13.426 -15.884 1.00 93.38 492 THR A CA 1
ATOM 3938 C C . THR A 1 492 ? -10.807 -14.471 -15.037 1.00 93.38 492 THR A C 1
ATOM 3940 O O . THR A 1 492 ? -9.578 -14.462 -14.932 1.00 93.38 492 THR A O 1
ATOM 3943 N N . GLY A 1 493 ? -11.573 -15.311 -14.339 1.00 88.56 493 GLY A N 1
ATOM 3944 C CA . GLY A 1 493 ? -11.048 -16.201 -13.305 1.00 88.56 493 GLY A CA 1
ATOM 3945 C C . GLY A 1 493 ? -10.586 -15.411 -12.074 1.00 88.56 493 GLY A C 1
ATOM 3946 O O . GLY A 1 493 ? -11.323 -14.591 -11.526 1.00 88.56 493 GLY A O 1
ATOM 3947 N N . SER A 1 494 ? -9.351 -15.634 -11.619 1.00 83.94 494 SER A N 1
ATOM 3948 C CA . SER A 1 494 ? -8.765 -14.884 -10.494 1.00 83.94 494 SER A CA 1
ATOM 3949 C C . SER A 1 494 ? -8.277 -13.479 -10.879 1.00 83.94 494 SER A C 1
ATOM 3951 O O . SER A 1 494 ? -8.210 -12.598 -10.019 1.00 83.94 494 SER A O 1
ATOM 3953 N N . LYS A 1 495 ? -7.957 -13.256 -12.158 1.00 88.06 495 LYS A N 1
ATOM 3954 C CA . LYS A 1 495 ? -7.262 -12.073 -12.685 1.00 88.06 495 LYS A CA 1
ATOM 3955 C C . LYS A 1 495 ? -8.207 -10.896 -12.917 1.00 88.06 495 LYS A C 1
ATOM 3957 O O . LYS A 1 495 ? -9.243 -11.050 -13.556 1.00 88.06 495 LYS A O 1
ATOM 3962 N N . VAL A 1 496 ? -7.816 -9.703 -12.463 1.00 92.38 496 VAL A N 1
ATOM 3963 C CA . VAL A 1 496 ? -8.527 -8.449 -12.767 1.00 92.38 496 VAL A CA 1
ATOM 3964 C C . VAL A 1 496 ? -8.185 -7.985 -14.182 1.00 92.38 496 VAL A C 1
ATOM 3966 O O . VAL A 1 496 ? -7.011 -7.889 -14.536 1.00 92.38 496 VAL A O 1
ATOM 3969 N N . VAL A 1 497 ? -9.211 -7.692 -14.984 1.00 91.50 497 VAL A N 1
ATOM 3970 C CA . VAL A 1 497 ? -9.075 -7.302 -16.401 1.00 91.50 497 VAL A CA 1
ATOM 3971 C C . VAL A 1 497 ? -9.543 -5.872 -16.690 1.00 91.50 497 VAL A C 1
ATOM 3973 O O . VAL A 1 497 ? -9.018 -5.241 -17.606 1.00 91.50 497 VAL A O 1
ATOM 3976 N N . ALA A 1 498 ? -10.431 -5.321 -15.857 1.00 94.31 498 ALA A N 1
ATOM 3977 C CA . ALA A 1 498 ? -10.743 -3.892 -15.810 1.00 94.31 498 ALA A CA 1
ATOM 3978 C C . ALA A 1 498 ? -11.090 -3.458 -14.374 1.00 94.31 498 ALA A C 1
ATOM 3980 O O . ALA A 1 498 ? -11.662 -4.239 -13.616 1.00 94.31 498 ALA A O 1
ATOM 3981 N N . GLN A 1 499 ? -10.763 -2.225 -13.983 1.00 96.00 499 GLN A N 1
ATOM 3982 C CA . GLN A 1 499 ? -11.033 -1.685 -12.643 1.00 96.00 499 GLN A CA 1
ATOM 3983 C C . GLN A 1 499 ? -11.265 -0.167 -12.688 1.00 96.00 499 GLN A C 1
ATOM 3985 O O . GLN A 1 499 ? -10.618 0.536 -13.464 1.00 96.00 499 GLN A O 1
ATOM 3990 N N . VAL A 1 500 ? -12.141 0.343 -11.817 1.00 95.38 500 VAL A N 1
ATOM 3991 C CA . VAL A 1 500 ? -12.300 1.778 -11.524 1.00 95.38 500 VAL A CA 1
ATOM 3992 C C . VAL A 1 500 ? -12.348 1.996 -10.012 1.00 95.38 500 VAL A C 1
ATOM 3994 O O . VAL A 1 500 ? -13.039 1.280 -9.281 1.00 95.38 500 VAL A O 1
ATOM 3997 N N . VAL A 1 501 ? -11.606 3.000 -9.550 1.00 95.44 501 VAL A N 1
ATOM 3998 C CA . VAL A 1 501 ? -11.382 3.307 -8.134 1.00 95.44 501 VAL A CA 1
ATOM 3999 C C . VAL A 1 501 ? -12.083 4.613 -7.769 1.00 95.44 501 VAL A C 1
ATOM 4001 O O . VAL A 1 501 ? -11.896 5.631 -8.438 1.00 95.44 501 VAL A O 1
ATOM 4004 N N . PHE A 1 502 ? -12.861 4.601 -6.687 1.00 94.88 502 PHE A N 1
ATOM 4005 C CA . PHE A 1 502 ? -13.687 5.719 -6.232 1.00 94.88 502 PHE A CA 1
ATOM 4006 C C . PHE A 1 502 ? -13.319 6.174 -4.821 1.00 94.88 502 PHE A C 1
ATOM 4008 O O . PHE A 1 502 ? -13.202 5.360 -3.904 1.00 94.88 502 PHE A O 1
ATOM 4015 N N . ASP A 1 503 ? -13.202 7.486 -4.629 1.00 93.50 503 ASP A N 1
ATOM 4016 C CA . ASP A 1 503 ? -12.962 8.099 -3.330 1.00 93.50 503 ASP A CA 1
ATOM 4017 C C . ASP A 1 503 ? -14.256 8.318 -2.543 1.00 93.50 503 ASP A C 1
ATOM 4019 O O . ASP A 1 503 ? -15.177 9.012 -2.988 1.00 93.50 503 ASP A O 1
ATOM 4023 N N . VAL A 1 504 ? -14.310 7.749 -1.342 1.00 93.50 504 VAL A N 1
ATOM 4024 C CA . VAL A 1 504 ? -15.444 7.854 -0.417 1.00 93.50 504 VAL A CA 1
ATOM 4025 C C . VAL A 1 504 ? -15.054 8.406 0.960 1.00 93.50 504 VAL A C 1
ATOM 4027 O O . VAL A 1 504 ? -15.944 8.667 1.776 1.00 93.50 504 VAL A O 1
ATOM 4030 N N . SER A 1 505 ? -13.761 8.662 1.214 1.00 88.56 505 SER A N 1
ATOM 4031 C CA . SER A 1 505 ? -13.322 9.345 2.443 1.00 88.56 505 SER A CA 1
ATOM 4032 C C . SER A 1 505 ? -13.705 10.829 2.451 1.00 88.56 505 SER A C 1
ATOM 4034 O O . SER A 1 505 ? -13.957 11.398 3.510 1.00 88.56 505 SER A O 1
ATOM 4036 N N . THR A 1 506 ? -13.799 11.460 1.278 1.00 81.38 506 THR A N 1
ATOM 4037 C CA . THR A 1 506 ? -14.200 12.866 1.148 1.00 81.38 506 THR A CA 1
ATOM 4038 C C . THR A 1 506 ? -15.722 13.025 1.067 1.00 81.38 506 THR A C 1
ATOM 4040 O O . THR A 1 506 ? -16.437 12.261 0.404 1.00 81.38 506 THR A O 1
ATOM 4043 N N . ASN A 1 507 ? -16.241 14.059 1.740 1.00 81.75 507 ASN A N 1
ATOM 4044 C CA . ASN A 1 507 ? -17.670 14.388 1.788 1.00 81.75 507 ASN A CA 1
ATOM 4045 C C . ASN A 1 507 ? -18.574 13.210 2.213 1.00 81.75 507 ASN A C 1
ATOM 4047 O O . ASN A 1 507 ? -19.673 13.045 1.683 1.00 81.75 507 ASN A O 1
ATOM 4051 N N . THR A 1 508 ? -18.143 12.388 3.178 1.00 80.81 508 THR A N 1
ATOM 4052 C CA . THR A 1 508 ? -18.873 11.177 3.607 1.00 80.81 508 THR A CA 1
ATOM 4053 C C . THR A 1 508 ? -20.276 11.481 4.149 1.00 80.81 508 THR A C 1
ATOM 4055 O O . THR A 1 508 ? -21.181 10.679 3.947 1.00 80.81 508 THR A O 1
ATOM 4058 N N . LYS A 1 509 ? -20.511 12.671 4.735 1.00 74.56 509 LYS A N 1
ATOM 4059 C CA . LYS A 1 509 ? -21.863 13.149 5.114 1.00 74.56 509 LYS A CA 1
ATOM 4060 C C . LYS A 1 509 ? -22.838 13.231 3.923 1.00 74.56 509 LYS A C 1
ATOM 4062 O O . LYS A 1 509 ? -24.036 13.097 4.122 1.00 74.56 509 LYS A O 1
ATOM 4067 N N . LYS A 1 510 ? -22.332 13.457 2.702 1.00 80.75 510 LYS A N 1
ATOM 4068 C CA . LYS A 1 510 ? -23.111 13.532 1.450 1.00 80.75 510 LYS A CA 1
ATOM 4069 C C . LYS A 1 510 ? -23.010 12.249 0.606 1.00 80.75 510 LYS A C 1
ATOM 4071 O O . LYS A 1 510 ? -23.536 12.217 -0.502 1.00 80.75 510 LYS A O 1
ATOM 4076 N N . LEU A 1 511 ? -22.313 11.206 1.067 1.00 86.12 511 LEU A N 1
ATOM 4077 C CA . LEU A 1 511 ? -22.191 9.928 0.353 1.00 86.12 511 LEU A CA 1
ATOM 4078 C C . LEU A 1 511 ? -23.519 9.156 0.407 1.00 86.12 511 LEU A C 1
ATOM 4080 O O . LEU A 1 511 ? -24.163 9.103 1.449 1.00 86.12 511 LEU A O 1
ATOM 4084 N N . ASN A 1 512 ? -23.930 8.525 -0.693 1.00 83.31 512 ASN A N 1
ATOM 4085 C CA . ASN A 1 512 ? -25.113 7.663 -0.714 1.00 83.31 512 ASN A CA 1
ATOM 4086 C C . ASN A 1 512 ? -24.998 6.539 -1.763 1.00 83.31 512 ASN A C 1
ATOM 4088 O O . ASN A 1 512 ? -24.039 6.477 -2.534 1.00 83.31 512 ASN A O 1
ATOM 4092 N N . PHE A 1 513 ? -25.996 5.648 -1.795 1.00 83.44 513 PHE A N 1
ATOM 4093 C CA . PHE A 1 513 ? -26.082 4.517 -2.732 1.00 83.44 513 PHE A CA 1
ATOM 4094 C C . PHE A 1 513 ? -25.992 4.923 -4.215 1.00 83.44 513 PHE A C 1
ATOM 4096 O O . PHE A 1 513 ? -25.557 4.124 -5.041 1.00 83.44 513 PHE A O 1
ATOM 4103 N N . GLN A 1 514 ? -26.380 6.153 -4.562 1.00 79.56 514 GLN A N 1
ATOM 4104 C CA . GLN A 1 514 ? -26.398 6.629 -5.943 1.00 79.56 514 GLN A CA 1
ATOM 4105 C C . GLN A 1 514 ? -25.080 7.304 -6.357 1.00 79.56 514 GLN A C 1
ATOM 4107 O O . GLN A 1 514 ? -24.620 7.108 -7.478 1.00 79.56 514 GLN A O 1
ATOM 4112 N N . ASN A 1 515 ? -24.462 8.093 -5.472 1.00 86.06 515 ASN A N 1
ATOM 4113 C CA . ASN A 1 515 ? -23.381 9.010 -5.849 1.00 86.06 515 ASN A CA 1
ATOM 4114 C C . ASN A 1 515 ? -21.949 8.490 -5.630 1.00 86.06 515 ASN A C 1
ATOM 4116 O O . ASN A 1 515 ? -21.001 9.205 -5.961 1.00 86.06 515 ASN A O 1
ATOM 4120 N N . TRP A 1 516 ? -21.763 7.269 -5.116 1.00 92.31 516 TRP A N 1
ATOM 4121 C CA . TRP A 1 516 ? -20.429 6.665 -4.990 1.00 92.31 516 TRP A CA 1
ATOM 4122 C C . TRP A 1 516 ? -19.792 6.370 -6.364 1.00 92.31 516 TRP A C 1
ATOM 4124 O O . TRP A 1 516 ? -18.617 6.665 -6.564 1.00 92.31 516 TRP A O 1
ATOM 4134 N N . PHE A 1 517 ? -20.579 5.871 -7.326 1.00 93.81 517 PHE A N 1
ATOM 4135 C CA . PHE A 1 517 ? -20.153 5.582 -8.702 1.00 93.81 517 PHE A CA 1
ATOM 4136 C C . PHE A 1 517 ? -20.338 6.830 -9.579 1.00 93.81 517 PHE A C 1
ATOM 4138 O O . PHE A 1 517 ? -21.290 6.937 -10.352 1.00 93.81 517 PHE A O 1
ATOM 4145 N N . THR A 1 518 ? -19.461 7.823 -9.415 1.00 89.69 518 THR A N 1
ATOM 4146 C CA . THR A 1 518 ? -19.531 9.104 -10.143 1.00 89.69 518 THR A CA 1
ATOM 4147 C C . THR A 1 518 ? -18.156 9.590 -10.600 1.00 89.69 518 THR A C 1
ATOM 4149 O O . THR A 1 518 ? -17.150 9.387 -9.919 1.00 89.69 518 THR A O 1
ATOM 4152 N N . ARG A 1 519 ? -18.112 10.302 -11.739 1.00 88.81 519 ARG A N 1
ATOM 4153 C CA . ARG A 1 519 ? -16.870 10.856 -12.321 1.00 88.81 519 ARG A CA 1
ATOM 4154 C C . ARG A 1 519 ? -16.090 11.770 -11.365 1.00 88.81 519 ARG A C 1
ATOM 4156 O O . ARG A 1 519 ? -14.873 11.866 -11.461 1.00 88.81 519 ARG A O 1
ATOM 4163 N N . THR A 1 520 ? -16.784 12.435 -10.439 1.00 88.19 520 THR A N 1
ATOM 4164 C CA . THR A 1 520 ? -16.197 13.342 -9.439 1.00 88.19 520 THR A CA 1
ATOM 4165 C C . THR A 1 520 ? -15.495 12.598 -8.305 1.00 88.19 520 THR A C 1
ATOM 4167 O O . THR A 1 520 ? -14.555 13.138 -7.730 1.00 88.19 520 THR A O 1
ATOM 4170 N N . ARG A 1 521 ? -15.902 11.355 -8.014 1.00 90.88 521 ARG A N 1
ATOM 4171 C CA . ARG A 1 521 ? -15.226 10.464 -7.059 1.00 90.88 521 ARG A CA 1
ATOM 4172 C C . ARG A 1 521 ? -14.158 9.582 -7.706 1.00 90.88 521 ARG A C 1
ATOM 4174 O O . ARG A 1 521 ? -13.384 8.975 -6.978 1.00 90.88 521 ARG A O 1
ATOM 4181 N N . MET A 1 522 ? -14.089 9.498 -9.035 1.00 91.75 522 MET A N 1
ATOM 4182 C CA . MET A 1 522 ? -13.097 8.671 -9.729 1.00 91.75 522 MET A CA 1
ATOM 4183 C C . MET A 1 522 ? -11.659 9.137 -9.433 1.00 91.75 522 MET A C 1
ATOM 4185 O O . MET A 1 522 ? -11.304 10.302 -9.648 1.00 91.75 522 MET A O 1
ATOM 4189 N N . VAL A 1 523 ? -10.836 8.202 -8.954 1.00 90.12 523 VAL A N 1
ATOM 4190 C CA . VAL A 1 523 ? -9.413 8.387 -8.627 1.00 90.12 523 VAL A CA 1
ATOM 4191 C C . VAL A 1 523 ? -8.534 7.876 -9.764 1.00 90.12 523 VAL A C 1
ATOM 4193 O O . VAL A 1 523 ? -7.698 8.620 -10.267 1.00 90.12 523 VAL A O 1
ATOM 4196 N N . SER A 1 524 ? -8.737 6.623 -10.171 1.00 89.88 524 SER A N 1
ATOM 4197 C CA . SER A 1 524 ? -7.928 5.923 -11.170 1.00 89.88 524 SER A CA 1
ATOM 4198 C C . SER A 1 524 ? -8.720 4.792 -11.837 1.00 89.88 524 SER A C 1
ATOM 4200 O O . SER A 1 524 ? -9.817 4.429 -11.396 1.00 89.88 524 SER A O 1
ATOM 4202 N N . SER A 1 525 ? -8.165 4.248 -12.921 1.00 91.00 525 SER A N 1
ATOM 4203 C CA . SER A 1 525 ? -8.766 3.180 -13.721 1.00 91.00 525 SER A CA 1
ATOM 4204 C C . SER A 1 525 ? -7.706 2.315 -14.411 1.00 91.00 525 SER A C 1
ATOM 4206 O O . SER A 1 525 ? -6.576 2.747 -14.631 1.00 91.00 525 SER A O 1
ATOM 4208 N N . PHE A 1 526 ? -8.095 1.095 -14.770 1.00 90.50 526 PHE A N 1
ATOM 4209 C CA . PHE A 1 526 ? -7.270 0.067 -15.410 1.00 90.50 526 PHE A CA 1
ATOM 4210 C C . PHE A 1 526 ? -8.136 -0.687 -16.437 1.00 90.50 526 PHE A C 1
ATOM 4212 O O . PHE A 1 526 ? -9.282 -0.987 -16.102 1.00 90.50 526 PHE A O 1
ATOM 4219 N N . PRO A 1 527 ? -7.657 -1.017 -17.653 1.00 84.81 527 PRO A N 1
ATOM 4220 C CA . PRO A 1 527 ? -6.253 -1.061 -18.080 1.00 84.81 527 PRO A CA 1
ATOM 4221 C C . PRO A 1 527 ? -5.675 0.254 -18.635 1.00 84.81 527 PRO A C 1
ATOM 4223 O O . PRO A 1 527 ? -4.548 0.263 -19.125 1.00 84.81 527 PRO A O 1
ATOM 4226 N N . TYR A 1 528 ? -6.390 1.377 -18.558 1.00 83.25 528 TYR A N 1
ATOM 4227 C CA . TYR A 1 528 ? -5.834 2.692 -18.892 1.00 83.25 528 TYR A CA 1
ATOM 4228 C C . TYR A 1 528 ? -6.473 3.823 -18.081 1.00 83.25 528 TYR A C 1
ATOM 4230 O O . TYR A 1 528 ? -7.576 3.680 -17.549 1.00 83.25 528 TYR A O 1
ATOM 4238 N N . GLU A 1 529 ? -5.773 4.958 -18.008 1.00 82.62 529 GLU A N 1
ATOM 4239 C CA . GLU A 1 529 ? -6.221 6.167 -17.312 1.00 82.62 529 GLU A CA 1
ATOM 4240 C C . GLU A 1 529 ? -7.418 6.809 -18.036 1.00 82.62 529 GLU A C 1
ATOM 4242 O O . GLU A 1 529 ? -7.351 7.168 -19.215 1.00 82.62 529 GLU A O 1
ATOM 4247 N N . LEU A 1 530 ? -8.530 6.958 -17.318 1.00 85.38 530 LEU A N 1
ATOM 4248 C CA . LEU A 1 530 ? -9.725 7.646 -17.782 1.00 85.38 530 LEU A CA 1
ATOM 4249 C C . LEU A 1 530 ? -9.655 9.142 -17.456 1.00 85.38 530 LEU A C 1
ATOM 4251 O O . LEU A 1 530 ? -9.512 9.543 -16.300 1.00 85.38 530 LEU A O 1
ATOM 4255 N N . LYS A 1 531 ? -9.851 9.985 -18.476 1.00 80.75 531 LYS A N 1
ATOM 4256 C CA . LYS A 1 531 ? -10.050 11.431 -18.290 1.00 80.75 531 LYS A CA 1
ATOM 4257 C C . LYS A 1 531 ? -11.321 11.683 -17.470 1.00 80.75 531 LYS A C 1
ATOM 4259 O O . LYS A 1 531 ? -12.294 10.951 -17.594 1.00 80.75 531 LYS A O 1
ATOM 4264 N N . LYS A 1 532 ? -11.358 12.758 -16.675 1.00 78.31 532 LYS A N 1
ATOM 4265 C CA . LYS A 1 532 ? -12.552 13.142 -15.882 1.00 78.31 532 LYS A CA 1
ATOM 4266 C C . LYS A 1 532 ? -13.663 13.823 -16.707 1.00 78.31 532 LYS A C 1
ATOM 4268 O O . LYS A 1 532 ? -14.734 14.119 -16.177 1.00 78.31 532 LYS A O 1
ATOM 4273 N N . THR A 1 533 ? -13.423 14.055 -17.996 1.00 77.94 533 THR A N 1
ATOM 4274 C CA . THR A 1 533 ? -14.308 14.733 -18.956 1.00 77.94 533 THR A CA 1
ATOM 4275 C C . THR A 1 533 ? -14.447 13.914 -20.244 1.00 77.94 533 THR A C 1
ATOM 4277 O O . THR A 1 533 ? -13.631 13.036 -20.517 1.00 77.94 533 THR A O 1
ATOM 4280 N N . GLY A 1 534 ? -15.482 14.200 -21.044 1.00 79.38 534 GLY A N 1
ATOM 4281 C CA . GLY A 1 534 ? -15.729 13.503 -22.314 1.00 79.38 534 GLY A CA 1
ATOM 4282 C C . GLY A 1 534 ? -16.524 12.196 -22.206 1.00 79.38 534 GLY A C 1
ATOM 4283 O O . GLY A 1 534 ? -16.514 11.419 -23.152 1.00 79.38 534 GLY A O 1
ATOM 4284 N N . PHE A 1 535 ? -17.211 11.951 -21.084 1.00 85.81 535 PHE A N 1
ATOM 4285 C CA . PHE A 1 535 ? -18.199 10.874 -20.959 1.00 85.81 535 PHE A CA 1
ATOM 4286 C C . PHE A 1 535 ? -19.590 11.335 -21.382 1.00 85.81 535 PHE A C 1
ATOM 4288 O O . PHE A 1 535 ? -19.998 12.438 -21.016 1.00 85.81 535 PHE A O 1
ATOM 4295 N N . ASN A 1 536 ? -20.350 10.447 -22.024 1.00 86.12 536 ASN A N 1
ATOM 4296 C CA . ASN A 1 536 ? -21.799 10.590 -22.178 1.00 86.12 536 ASN A CA 1
ATOM 4297 C C . ASN A 1 536 ? -22.610 9.569 -21.359 1.00 86.12 536 ASN A C 1
ATOM 4299 O O . ASN A 1 536 ? -23.763 9.839 -21.041 1.00 86.12 536 ASN A O 1
ATOM 4303 N N . PHE A 1 537 ? -21.991 8.473 -20.904 1.00 88.81 537 PHE A N 1
ATOM 4304 C CA . PHE A 1 537 ? -22.518 7.660 -19.804 1.00 88.81 537 PHE A CA 1
ATOM 4305 C C . PHE A 1 537 ? -21.434 7.424 -18.750 1.00 88.81 537 PHE A C 1
ATOM 4307 O O . PHE A 1 537 ? -20.314 7.038 -19.075 1.00 88.81 537 PHE A O 1
ATOM 4314 N N . PHE A 1 538 ? -21.777 7.665 -17.484 1.00 92.62 538 PHE A N 1
ATOM 4315 C CA . PHE A 1 538 ? -20.967 7.311 -16.316 1.00 92.62 538 PHE A CA 1
ATOM 4316 C C . PHE A 1 538 ? -21.912 7.096 -15.123 1.00 92.62 538 PHE A C 1
ATOM 4318 O O . PHE A 1 538 ? -22.092 7.982 -14.287 1.00 92.62 538 PHE A O 1
ATOM 4325 N N . SER A 1 539 ? -22.603 5.954 -15.077 1.00 91.25 539 SER A N 1
ATOM 4326 C CA . SER A 1 539 ? -23.492 5.607 -13.955 1.00 91.25 539 SER A CA 1
ATOM 4327 C C . SER A 1 539 ? -23.782 4.104 -13.887 1.00 91.25 539 SER A C 1
ATOM 4329 O O . SER A 1 539 ? -23.727 3.400 -14.895 1.00 91.25 539 SER A O 1
ATOM 4331 N N . PHE A 1 540 ? -24.156 3.596 -12.706 1.00 91.25 540 PHE A N 1
ATOM 4332 C CA . PHE A 1 540 ? -24.600 2.201 -12.569 1.00 91.25 540 PHE A CA 1
ATOM 4333 C C . PHE A 1 54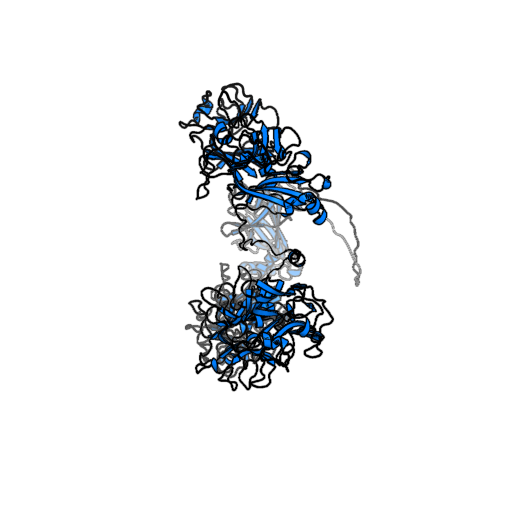0 ? -25.954 1.928 -13.244 1.00 91.25 540 PHE A C 1
ATOM 4335 O O . PHE A 1 540 ? -26.216 0.797 -13.643 1.00 91.25 540 PHE A O 1
ATOM 4342 N N . ALA A 1 541 ? -26.783 2.960 -13.436 1.00 89.56 541 ALA A N 1
ATOM 4343 C CA . ALA A 1 541 ? -28.005 2.867 -14.231 1.00 89.56 541 ALA A CA 1
ATOM 4344 C C . ALA A 1 541 ? -27.718 2.763 -15.740 1.00 89.56 541 ALA A C 1
ATOM 4346 O O . ALA A 1 541 ? -28.433 2.045 -16.436 1.00 89.56 541 ALA A O 1
ATOM 4347 N N . GLY A 1 542 ? -26.680 3.450 -16.228 1.00 90.44 542 GLY A N 1
ATOM 4348 C CA . GLY A 1 542 ? -26.271 3.459 -17.631 1.00 90.44 542 GLY A CA 1
ATOM 4349 C C . GLY A 1 542 ? -27.404 3.824 -18.597 1.00 90.44 542 GLY A C 1
ATOM 4350 O O . GLY A 1 542 ? -28.197 4.724 -18.319 1.00 90.44 542 GLY A O 1
ATOM 4351 N N . HIS A 1 543 ? -27.479 3.133 -19.736 1.00 90.44 543 HIS A N 1
ATOM 4352 C CA . HIS A 1 543 ? -28.496 3.370 -20.757 1.00 90.44 543 HIS A CA 1
ATOM 4353 C C . HIS A 1 543 ? -29.669 2.381 -20.635 1.00 90.44 543 HIS A C 1
ATOM 4355 O O . HIS A 1 543 ? -29.618 1.240 -21.104 1.00 90.44 543 HIS A O 1
ATOM 4361 N N . GLN A 1 544 ? -30.752 2.838 -19.999 1.00 87.50 544 GLN A N 1
ATOM 4362 C CA . GLN A 1 544 ? -31.898 2.005 -19.613 1.00 87.50 544 GLN A CA 1
ATOM 4363 C C . GLN A 1 544 ? -32.771 1.506 -20.776 1.00 87.50 544 GLN A C 1
ATOM 4365 O O . GLN A 1 544 ? -33.466 0.507 -20.590 1.00 87.50 544 GLN A O 1
ATOM 4370 N N . ALA A 1 545 ? -32.729 2.119 -21.964 1.00 86.38 545 ALA A N 1
ATOM 4371 C CA . ALA A 1 545 ? -33.431 1.595 -23.142 1.00 86.38 545 ALA A CA 1
ATOM 4372 C C . ALA A 1 545 ? -32.743 0.336 -23.702 1.00 86.38 545 ALA A C 1
ATOM 4374 O O . ALA A 1 545 ? -33.406 -0.673 -23.938 1.00 86.38 545 ALA A O 1
ATOM 4375 N N . HIS A 1 546 ? -31.406 0.329 -23.814 1.00 86.25 546 HIS A N 1
ATOM 4376 C CA . HIS A 1 546 ? -30.668 -0.873 -24.232 1.00 86.25 546 HIS A CA 1
ATOM 4377 C C . HIS A 1 546 ? -30.331 -1.847 -23.086 1.00 86.25 546 HIS A C 1
ATOM 4379 O O . HIS A 1 546 ? -29.982 -2.986 -23.369 1.00 86.25 546 HIS A O 1
ATOM 4385 N N . LYS A 1 547 ? -30.552 -1.459 -21.818 1.00 92.00 547 LYS A N 1
ATOM 4386 C CA . LYS A 1 547 ? -30.164 -2.197 -20.591 1.00 92.00 547 LYS A CA 1
ATOM 4387 C C . LYS A 1 547 ? -28.643 -2.363 -20.440 1.00 92.00 547 LYS A C 1
ATOM 4389 O O . LYS A 1 547 ? -28.163 -3.333 -19.863 1.00 92.00 547 LYS A O 1
ATOM 4394 N N . ARG A 1 548 ? -27.885 -1.365 -20.901 1.00 92.81 548 ARG A N 1
ATOM 4395 C CA . ARG A 1 548 ? -26.439 -1.246 -20.662 1.00 92.81 548 ARG A CA 1
ATOM 4396 C C . ARG A 1 548 ? -26.216 -0.600 -19.297 1.00 92.81 548 ARG A C 1
ATOM 4398 O O . ARG A 1 548 ? -26.440 0.598 -19.155 1.00 92.81 548 ARG A O 1
ATOM 4405 N N . THR A 1 549 ? -25.823 -1.377 -18.295 1.00 93.94 549 THR A N 1
ATOM 4406 C CA . THR A 1 549 ? -25.695 -0.966 -16.881 1.00 93.94 549 THR A CA 1
ATOM 4407 C C . THR A 1 549 ? -24.221 -0.875 -16.465 1.00 93.94 549 THR A C 1
ATOM 4409 O O . THR A 1 549 ? -23.345 -1.270 -17.236 1.00 93.94 549 THR A O 1
ATOM 4412 N N . PHE A 1 550 ? -23.912 -0.274 -15.303 1.00 94.31 550 PHE A N 1
ATOM 4413 C CA . PHE A 1 550 ? -22.520 0.039 -14.891 1.00 94.31 550 PHE A CA 1
ATOM 4414 C C . PHE A 1 550 ? -21.694 0.722 -15.994 1.00 94.31 550 PHE A C 1
ATOM 4416 O O . PHE A 1 550 ? -20.486 0.544 -16.107 1.00 94.31 550 PHE A O 1
ATOM 4423 N N . PHE A 1 551 ? -22.369 1.524 -16.816 1.00 93.44 551 PHE A N 1
ATOM 4424 C CA . PHE A 1 551 ? -21.890 1.918 -18.129 1.00 93.44 551 PHE A CA 1
ATOM 4425 C C . PHE A 1 551 ? -20.963 3.133 -18.028 1.00 93.44 551 PHE A C 1
ATOM 4427 O O . PHE A 1 551 ? -21.348 4.173 -17.480 1.00 93.44 551 PHE A O 1
ATOM 4434 N N . ILE A 1 552 ? -19.747 2.988 -18.563 1.00 94.38 552 ILE A N 1
ATOM 4435 C CA . ILE A 1 552 ? -18.757 4.062 -18.697 1.00 94.38 552 ILE A CA 1
ATOM 4436 C C . ILE A 1 552 ? -18.409 4.179 -20.180 1.00 94.38 552 ILE A C 1
ATOM 4438 O O . ILE A 1 552 ? -17.792 3.282 -20.761 1.00 94.38 552 ILE A O 1
ATOM 4442 N N . ASN A 1 553 ? -18.845 5.277 -20.795 1.00 90.25 553 ASN A N 1
ATOM 4443 C CA . ASN A 1 553 ? -18.810 5.466 -22.238 1.00 90.25 553 ASN A CA 1
ATOM 4444 C C . ASN A 1 553 ? -18.478 6.911 -22.631 1.00 90.25 553 ASN A C 1
ATOM 4446 O O . ASN A 1 553 ? -19.003 7.859 -22.041 1.00 90.25 553 ASN A O 1
ATOM 4450 N N . ASN A 1 554 ? -17.633 7.063 -23.654 1.00 84.44 554 ASN A N 1
ATOM 4451 C CA . ASN A 1 554 ? -17.085 8.349 -24.091 1.00 84.44 554 ASN A CA 1
ATOM 4452 C C . ASN A 1 554 ? -17.835 8.890 -25.318 1.00 84.44 554 ASN A C 1
ATOM 4454 O O . ASN A 1 554 ? -18.144 10.074 -25.412 1.00 84.44 554 ASN A O 1
ATOM 4458 N N . ARG A 1 555 ? -18.144 8.007 -26.274 1.00 82.38 555 ARG A N 1
ATOM 4459 C CA . ARG A 1 555 ? -18.832 8.333 -27.528 1.00 82.38 555 ARG A CA 1
ATOM 4460 C C . ARG A 1 555 ? -19.884 7.267 -27.790 1.00 82.38 555 ARG A C 1
ATOM 4462 O O . ARG A 1 555 ? -19.561 6.085 -27.815 1.00 82.38 555 ARG A O 1
ATOM 4469 N N . TYR A 1 556 ? -21.137 7.679 -27.938 1.00 77.31 556 TYR A N 1
ATOM 4470 C CA . TYR A 1 556 ? -22.270 6.800 -28.246 1.00 77.31 556 TYR A CA 1
ATOM 4471 C C . TYR A 1 556 ? -22.815 7.277 -29.589 1.00 77.31 556 TYR A C 1
ATOM 4473 O O . TYR A 1 556 ? -23.282 8.413 -29.678 1.00 77.31 556 TYR A O 1
ATOM 4481 N N . ARG A 1 557 ? -22.608 6.493 -30.648 1.00 78.62 557 ARG A N 1
ATOM 4482 C CA . ARG A 1 557 ? -22.943 6.851 -32.043 1.00 78.62 557 ARG A CA 1
ATOM 4483 C C . ARG A 1 557 ? -23.343 5.602 -32.843 1.00 78.62 557 ARG A C 1
ATOM 4485 O O . ARG A 1 557 ? -22.959 5.447 -33.999 1.00 78.62 557 ARG A O 1
ATOM 4492 N N . GLY A 1 558 ? -24.079 4.699 -32.197 1.00 76.06 558 GLY A N 1
ATOM 4493 C CA . GLY A 1 558 ? -24.494 3.419 -32.766 1.00 76.06 558 GLY A CA 1
ATOM 4494 C C . GLY A 1 558 ? -23.362 2.389 -32.809 1.00 76.06 558 GLY A C 1
ATOM 4495 O O . GLY A 1 558 ? -22.195 2.690 -32.557 1.00 76.06 558 GLY A O 1
ATOM 4496 N N . CYS A 1 559 ? -23.698 1.146 -33.154 1.00 80.06 559 CYS A N 1
ATOM 4497 C CA . CYS A 1 559 ? -22.812 -0.009 -32.969 1.00 80.06 559 CYS A CA 1
ATOM 4498 C C . CYS A 1 559 ? -21.429 0.114 -33.633 1.00 80.06 559 CYS A C 1
ATOM 4500 O O . CYS A 1 559 ? -20.446 -0.368 -33.074 1.00 80.06 559 CYS A O 1
ATOM 4502 N N . GLY A 1 560 ? -21.341 0.773 -34.794 1.00 77.62 560 GLY A N 1
ATOM 4503 C CA . GLY A 1 560 ? -20.082 1.039 -35.501 1.00 77.62 560 GLY A CA 1
ATOM 4504 C C . GLY A 1 560 ? -19.325 2.293 -35.037 1.00 77.62 560 GLY A C 1
ATOM 4505 O O . GLY A 1 560 ? -18.226 2.548 -35.528 1.00 77.62 560 GLY A O 1
ATOM 4506 N N . GLY A 1 561 ? -19.894 3.094 -34.131 1.00 81.12 561 GLY A N 1
ATOM 4507 C CA . GLY A 1 561 ? -19.352 4.365 -33.632 1.00 81.12 561 GLY A CA 1
ATOM 4508 C C . GLY A 1 561 ? -19.098 4.419 -32.118 1.00 81.12 561 GLY A C 1
ATOM 4509 O O . GLY A 1 561 ? -18.479 5.379 -31.652 1.00 81.12 561 GLY A O 1
ATOM 4510 N N . ASP A 1 562 ? -19.561 3.420 -31.362 1.00 85.19 562 ASP A N 1
ATOM 4511 C CA . ASP A 1 562 ? -19.460 3.374 -29.900 1.00 85.19 562 ASP A CA 1
ATOM 4512 C C . ASP A 1 562 ? -18.009 3.181 -29.407 1.00 85.19 562 ASP A C 1
ATOM 4514 O O . ASP A 1 562 ? -17.277 2.285 -29.842 1.00 85.19 562 ASP A O 1
ATOM 4518 N N . VAL A 1 563 ? -17.612 4.026 -28.449 1.00 87.38 563 VAL A N 1
ATOM 4519 C CA . VAL A 1 563 ? -16.304 4.032 -27.776 1.00 87.38 563 VAL A CA 1
ATOM 4520 C C . VAL A 1 563 ? -16.525 4.269 -26.283 1.00 87.38 563 VAL A C 1
ATOM 4522 O O . VAL A 1 563 ? -17.023 5.327 -25.884 1.00 87.38 563 VAL A O 1
ATOM 4525 N N . GLY A 1 564 ? -16.098 3.326 -25.447 1.00 90.12 564 GLY A N 1
ATOM 4526 C CA . GLY A 1 564 ? -16.221 3.429 -23.995 1.00 90.12 564 GLY A CA 1
ATOM 4527 C C . GLY A 1 564 ? -15.065 2.787 -23.241 1.00 90.12 564 GLY A C 1
ATOM 4528 O O . GLY A 1 564 ? -13.921 2.850 -23.688 1.00 90.12 564 GLY A O 1
ATOM 4529 N N . PHE A 1 565 ? -15.378 2.244 -22.068 1.00 93.50 565 PHE A N 1
ATOM 4530 C CA . PHE A 1 565 ? -14.429 1.585 -21.171 1.00 93.50 565 PHE A CA 1
ATOM 4531 C C . PHE A 1 565 ? -14.940 0.214 -20.711 1.00 93.50 565 PHE A C 1
ATOM 4533 O O . PHE A 1 565 ? -14.212 -0.775 -20.771 1.00 93.50 565 PHE A O 1
ATOM 4540 N N . TRP A 1 566 ? -16.203 0.154 -20.273 1.00 95.31 566 TRP A N 1
ATOM 4541 C CA . TRP A 1 566 ? -16.893 -1.097 -19.962 1.00 95.31 566 TRP A CA 1
ATOM 4542 C C . TRP A 1 566 ? -18.421 -0.961 -20.021 1.00 95.31 566 TRP A C 1
ATOM 4544 O O . TRP A 1 566 ? -18.964 0.151 -20.025 1.00 95.31 566 TRP A O 1
ATOM 4554 N N . VAL A 1 567 ? -19.115 -2.099 -20.025 1.00 94.50 567 VAL A N 1
ATOM 4555 C CA . VAL A 1 567 ? -20.569 -2.218 -19.871 1.00 94.50 567 VAL A CA 1
ATOM 4556 C C . VAL A 1 567 ? -20.940 -3.549 -19.207 1.00 94.50 567 VAL A C 1
ATOM 4558 O O . VAL A 1 567 ? -20.320 -4.580 -19.459 1.00 94.50 567 VAL A O 1
ATOM 4561 N N . VAL A 1 568 ? -21.974 -3.523 -18.364 1.00 96.31 568 VAL A N 1
ATOM 4562 C CA . VAL A 1 568 ? -22.664 -4.708 -17.839 1.00 96.31 568 VAL A CA 1
ATOM 4563 C C . VAL A 1 568 ? -24.027 -4.791 -18.526 1.00 96.31 568 VAL A C 1
ATOM 4565 O O . VAL A 1 568 ? -24.946 -4.036 -18.199 1.00 96.31 568 VAL A O 1
ATOM 4568 N N . SER A 1 569 ? -24.133 -5.650 -19.535 1.00 94.69 569 SER A N 1
ATOM 4569 C CA . SER A 1 569 ? -25.301 -5.759 -20.410 1.00 94.69 569 SER A CA 1
ATOM 4570 C C . SER A 1 569 ? -26.345 -6.694 -19.803 1.00 94.69 569 SER A C 1
ATOM 4572 O O . SER A 1 569 ? -26.127 -7.900 -19.692 1.00 94.69 569 SER A O 1
ATOM 4574 N N . ASP A 1 570 ? -27.484 -6.140 -19.386 1.00 94.06 570 ASP A N 1
ATOM 4575 C CA . ASP A 1 570 ? -28.558 -6.864 -18.688 1.00 94.06 570 ASP A CA 1
ATOM 4576 C C . ASP A 1 570 ? -29.530 -7.590 -19.650 1.00 94.06 570 ASP A C 1
ATOM 4578 O O . ASP A 1 570 ? -30.549 -8.128 -19.215 1.00 94.06 570 ASP A O 1
ATOM 4582 N N . ARG A 1 571 ? -29.233 -7.620 -20.958 1.00 91.75 571 ARG A N 1
ATOM 4583 C CA . ARG A 1 571 ? -29.925 -8.413 -21.994 1.00 91.75 571 ARG A CA 1
ATOM 4584 C C . ARG A 1 571 ? -29.015 -8.645 -23.208 1.00 91.75 571 ARG A C 1
ATOM 4586 O O . ARG A 1 571 ? -27.969 -8.015 -23.303 1.00 91.75 571 ARG A O 1
ATOM 4593 N N . LYS A 1 572 ? -29.455 -9.478 -24.160 1.00 90.31 572 LYS A N 1
ATOM 4594 C CA . LYS A 1 572 ? -28.850 -9.580 -25.498 1.00 90.31 572 LYS A CA 1
ATOM 4595 C C . LYS A 1 572 ? -28.990 -8.226 -26.203 1.00 90.31 572 LYS A C 1
ATOM 4597 O O . LYS A 1 572 ? -30.109 -7.727 -26.345 1.00 90.31 572 LYS A O 1
ATOM 4602 N N . ASP A 1 573 ? -27.876 -7.604 -26.569 1.00 86.94 573 ASP A N 1
ATOM 4603 C CA . ASP A 1 573 ? -27.856 -6.233 -27.085 1.00 86.94 573 ASP A CA 1
ATOM 4604 C C . ASP A 1 573 ? -28.110 -6.200 -28.606 1.00 86.94 573 ASP A C 1
ATOM 4606 O O . ASP A 1 573 ? -28.020 -7.209 -29.307 1.00 86.94 573 ASP A O 1
ATOM 4610 N N . VAL A 1 574 ? -28.441 -5.022 -29.134 1.00 86.56 574 VAL A N 1
ATOM 4611 C CA . VAL A 1 574 ? -28.607 -4.790 -30.577 1.00 86.56 574 VAL A CA 1
ATOM 4612 C C . VAL A 1 574 ? -27.266 -4.776 -31.323 1.00 86.56 574 VAL A C 1
ATOM 4614 O O . VAL A 1 574 ? -27.229 -4.982 -32.533 1.00 86.56 574 VAL A O 1
ATOM 4617 N N . CYS A 1 575 ? -26.150 -4.557 -30.621 1.00 85.06 575 CYS A N 1
ATOM 4618 C CA . CYS A 1 575 ? -24.819 -4.503 -31.208 1.00 85.06 575 CYS A CA 1
ATOM 4619 C C . CYS A 1 575 ? -24.087 -5.851 -31.161 1.00 85.06 575 CYS A C 1
ATOM 4621 O O . CYS A 1 575 ? -23.798 -6.407 -30.101 1.00 85.06 575 CYS A O 1
ATOM 4623 N N . SER A 1 576 ? -23.667 -6.326 -32.335 1.00 84.50 576 SER A N 1
ATOM 4624 C CA . SER A 1 576 ? -22.936 -7.590 -32.523 1.00 84.50 576 SER A CA 1
ATOM 4625 C C . SER A 1 576 ? -21.588 -7.684 -31.794 1.00 84.50 576 SER A C 1
ATOM 4627 O O . SER A 1 576 ? -21.077 -8.789 -31.615 1.00 84.50 576 SER A O 1
ATOM 4629 N N . TRP A 1 577 ? -21.008 -6.563 -31.345 1.00 84.81 577 TRP A N 1
ATOM 4630 C CA . TRP A 1 577 ? -19.776 -6.567 -30.548 1.00 84.81 577 TRP A CA 1
ATOM 4631 C C . TRP A 1 577 ? -19.976 -7.024 -29.096 1.00 84.81 577 TRP A C 1
ATOM 4633 O O . TRP A 1 577 ? -19.007 -7.467 -28.492 1.00 84.81 577 TRP A O 1
ATOM 4643 N N . ASP A 1 578 ? -21.194 -6.947 -28.550 1.00 81.75 578 ASP A N 1
ATOM 4644 C CA . ASP A 1 578 ? -21.539 -7.413 -27.193 1.00 81.75 578 ASP A CA 1
ATOM 4645 C C . ASP A 1 578 ? -21.943 -8.898 -27.223 1.00 81.75 578 ASP A C 1
ATOM 4647 O O . ASP A 1 578 ? -21.452 -9.733 -26.464 1.00 81.75 578 ASP A O 1
ATOM 4651 N N . ASN A 1 579 ? -22.754 -9.261 -28.221 1.00 85.69 579 ASN A N 1
ATOM 4652 C CA . ASN A 1 579 ? -23.358 -10.588 -28.362 1.00 85.69 579 ASN A CA 1
ATOM 4653 C C . ASN A 1 579 ? -22.364 -11.760 -28.498 1.00 85.69 579 ASN A C 1
ATOM 4655 O O . ASN A 1 579 ? -22.783 -12.907 -28.375 1.00 85.69 579 ASN A O 1
ATOM 4659 N N . LYS A 1 580 ? -21.062 -11.510 -28.697 1.00 85.62 580 LYS A N 1
ATOM 4660 C CA . LYS A 1 580 ? -20.022 -12.558 -28.669 1.00 85.62 580 LYS A CA 1
ATOM 4661 C C . LYS A 1 580 ? -19.798 -13.166 -27.275 1.00 85.62 580 LYS A C 1
ATOM 4663 O O . LYS A 1 580 ? -19.298 -14.281 -27.201 1.00 85.62 580 LYS A O 1
ATOM 4668 N N . GLY A 1 581 ? -20.167 -12.465 -26.198 1.00 86.06 581 GLY A N 1
ATOM 4669 C CA . GLY A 1 581 ? -20.135 -12.981 -24.821 1.00 86.06 581 GLY A CA 1
ATOM 4670 C C . GLY A 1 581 ? -21.487 -13.484 -24.297 1.00 86.06 581 GLY A C 1
ATOM 4671 O O . GLY A 1 581 ? -21.607 -13.790 -23.107 1.00 86.06 581 GLY A O 1
ATOM 4672 N N . TRP A 1 582 ? -22.519 -13.521 -25.152 1.00 89.38 582 TRP A N 1
ATOM 4673 C CA . TRP A 1 582 ? -23.875 -13.934 -24.787 1.00 89.38 582 TRP A CA 1
ATOM 4674 C C . TRP A 1 582 ? -24.044 -15.452 -24.929 1.00 89.38 582 TRP A C 1
ATOM 4676 O O . TRP A 1 582 ? -24.295 -15.971 -26.016 1.00 89.38 582 TRP A O 1
ATOM 4686 N N . HIS A 1 583 ? -23.989 -16.160 -23.805 1.00 88.62 583 HIS A N 1
ATOM 4687 C CA . HIS A 1 583 ? -24.199 -17.606 -23.697 1.00 88.62 583 HIS A CA 1
ATOM 4688 C C . HIS A 1 583 ? -25.604 -17.912 -23.151 1.00 88.62 583 HIS A C 1
ATOM 4690 O O . HIS A 1 583 ? -25.783 -18.654 -22.190 1.00 88.62 583 HIS A O 1
ATOM 4696 N N . GLY A 1 584 ? -26.619 -17.283 -23.752 1.00 83.00 584 GLY A N 1
ATOM 4697 C CA . GLY A 1 584 ? -28.035 -17.548 -23.470 1.00 83.00 584 GLY A CA 1
ATOM 4698 C C . GLY A 1 584 ? -28.636 -16.816 -22.264 1.00 83.00 584 GLY A C 1
ATOM 4699 O O . GLY A 1 584 ? -29.837 -16.943 -22.039 1.00 83.00 584 GLY A O 1
ATOM 4700 N N . SER A 1 585 ? -27.868 -16.040 -21.488 1.00 91.69 585 SER A N 1
ATOM 4701 C CA . SER A 1 585 ? -28.388 -15.401 -20.269 1.00 91.69 585 SER A CA 1
ATOM 4702 C C . SER A 1 585 ? -27.689 -14.102 -19.861 1.00 91.69 585 SER A C 1
ATOM 4704 O O . SER A 1 585 ? -26.554 -13.830 -20.228 1.00 91.69 585 SER A O 1
ATOM 4706 N N . ALA A 1 586 ? -28.370 -13.295 -19.041 1.00 91.19 586 ALA A N 1
ATOM 4707 C CA . ALA A 1 586 ? -27.822 -12.052 -18.496 1.00 91.19 586 ALA A CA 1
ATOM 4708 C C . ALA A 1 586 ? -26.980 -12.285 -17.216 1.00 91.19 586 ALA A C 1
ATOM 4710 O O . ALA A 1 586 ? -27.249 -13.238 -16.477 1.00 91.19 586 ALA A O 1
ATOM 4711 N N . PRO A 1 587 ? -26.001 -11.415 -16.903 1.00 96.00 587 PRO A N 1
ATOM 4712 C CA . PRO A 1 587 ? -25.518 -10.297 -17.712 1.00 96.00 587 PRO A CA 1
ATOM 4713 C C . PRO A 1 587 ? -24.312 -10.695 -18.581 1.00 96.00 587 PRO A C 1
ATOM 4715 O O . PRO A 1 587 ? -23.608 -11.654 -18.265 1.00 96.00 587 PRO A O 1
ATOM 4718 N N . VAL A 1 588 ? -24.001 -9.909 -19.610 1.00 96.12 588 VAL A N 1
ATOM 4719 C CA . VAL A 1 588 ? -22.690 -9.954 -20.290 1.00 96.12 588 VAL A CA 1
ATOM 4720 C C . VAL A 1 588 ? -21.804 -8.842 -19.735 1.00 96.12 588 VAL A C 1
ATOM 4722 O O . VAL A 1 588 ? -22.282 -7.753 -19.417 1.00 96.12 588 VAL A O 1
ATOM 4725 N N . LEU A 1 589 ? -20.514 -9.125 -19.552 1.00 96.94 589 LEU A N 1
ATOM 4726 C CA . LEU A 1 589 ? -19.552 -8.213 -18.933 1.00 96.94 589 LEU A CA 1
ATOM 4727 C C . LEU A 1 589 ? -18.475 -7.864 -19.963 1.00 96.94 589 LEU A C 1
ATOM 4729 O O . LEU A 1 589 ? -17.616 -8.696 -20.255 1.00 96.94 589 LEU A O 1
ATOM 4733 N N . VAL A 1 590 ? -18.532 -6.653 -20.520 1.00 95.50 590 VAL A N 1
ATOM 4734 C CA . VAL A 1 590 ? -17.621 -6.205 -21.585 1.00 95.50 590 VAL A CA 1
ATOM 4735 C C . VAL A 1 590 ? -16.715 -5.096 -21.078 1.00 95.50 590 VAL A C 1
ATOM 4737 O O . VAL A 1 590 ? -17.187 -4.157 -20.441 1.00 95.50 590 VAL A O 1
ATOM 4740 N N . TYR A 1 591 ? -15.433 -5.155 -21.421 1.00 94.75 591 TYR A N 1
ATOM 4741 C CA . TYR A 1 591 ? -14.452 -4.098 -21.184 1.00 94.75 591 TYR A CA 1
ATOM 4742 C C . TYR A 1 591 ? -13.569 -3.869 -22.419 1.00 94.75 591 TYR A C 1
ATOM 4744 O O . TYR A 1 591 ? -13.590 -4.646 -23.375 1.00 94.75 591 TYR A O 1
ATOM 4752 N N . THR A 1 592 ? -12.784 -2.793 -22.403 1.00 90.94 592 THR A N 1
ATOM 4753 C CA . THR A 1 592 ? -11.859 -2.416 -23.485 1.00 90.94 592 THR A CA 1
ATOM 4754 C C . THR A 1 592 ? -10.408 -2.367 -23.016 1.00 90.94 592 THR A C 1
ATOM 4756 O O . THR A 1 592 ? -10.135 -1.887 -21.915 1.00 90.94 592 THR A O 1
ATOM 4759 N N . GLN A 1 593 ? -9.459 -2.767 -23.869 1.00 83.75 593 GLN A N 1
ATOM 4760 C CA . GLN A 1 593 ? -8.022 -2.691 -23.556 1.00 83.75 593 GLN A CA 1
ATOM 4761 C C . GLN A 1 593 ? -7.316 -1.454 -24.124 1.00 83.75 593 GLN A C 1
ATOM 4763 O O . GLN A 1 593 ? -6.332 -1.003 -23.540 1.00 83.75 593 GLN A O 1
ATOM 4768 N N . VAL A 1 594 ? -7.797 -0.892 -25.240 1.00 80.56 594 VAL A N 1
ATOM 4769 C CA . VAL A 1 594 ? -7.152 0.246 -25.918 1.00 80.56 594 VAL A CA 1
ATOM 4770 C C . VAL A 1 594 ? -8.032 1.500 -25.810 1.00 80.56 594 VAL A C 1
ATOM 4772 O O . VAL A 1 594 ? -9.193 1.447 -26.222 1.00 80.56 594 VAL A O 1
ATOM 4775 N N . PRO A 1 595 ? -7.522 2.643 -25.310 1.00 83.06 595 PRO A N 1
ATOM 4776 C CA . PRO A 1 595 ? -8.306 3.870 -25.222 1.00 83.06 595 PRO A CA 1
ATOM 4777 C C . PRO A 1 595 ? -8.657 4.419 -26.609 1.00 83.06 595 PRO A C 1
ATOM 4779 O O . PRO A 1 595 ? -7.845 4.404 -27.530 1.00 83.06 595 PRO A O 1
ATOM 4782 N N . ASN A 1 596 ? -9.863 4.974 -26.735 1.00 81.12 596 ASN A N 1
ATOM 4783 C CA . ASN A 1 596 ? -10.406 5.625 -27.938 1.00 81.12 596 ASN A CA 1
ATOM 4784 C C . ASN A 1 596 ? -10.649 4.728 -29.175 1.00 81.12 596 ASN A C 1
ATOM 4786 O O . ASN A 1 596 ? -11.206 5.222 -30.155 1.00 81.12 596 ASN A O 1
ATOM 4790 N N . LYS A 1 597 ? -10.299 3.436 -29.137 1.00 83.88 597 LYS A N 1
ATOM 4791 C CA . LYS A 1 597 ? -10.610 2.455 -30.193 1.00 83.88 597 LYS A CA 1
ATOM 4792 C C . LYS A 1 597 ? -12.052 1.935 -30.042 1.00 83.88 597 LYS A C 1
ATOM 4794 O O . LYS A 1 597 ? -12.503 1.710 -28.916 1.00 83.88 597 LYS A O 1
ATOM 4799 N N . ARG A 1 598 ? -12.789 1.739 -31.142 1.00 85.94 598 ARG A N 1
ATOM 4800 C CA . ARG A 1 598 ? -14.217 1.350 -31.098 1.00 85.94 598 ARG A CA 1
ATOM 4801 C C . ARG A 1 598 ? -14.407 -0.104 -30.682 1.00 85.94 598 ARG A C 1
ATOM 4803 O O . ARG A 1 598 ? -13.583 -0.954 -31.017 1.00 85.94 598 ARG A O 1
ATOM 4810 N N . TYR A 1 599 ? -15.534 -0.417 -30.039 1.00 85.25 599 TYR A N 1
ATOM 4811 C CA . TYR A 1 599 ? -15.888 -1.806 -29.704 1.00 85.25 599 TYR A CA 1
ATOM 4812 C C . TYR A 1 599 ? -15.929 -2.705 -30.956 1.00 85.25 599 TYR A C 1
ATOM 4814 O O . TYR A 1 599 ? -15.365 -3.801 -30.948 1.00 85.25 599 TYR A O 1
ATOM 4822 N N . SER A 1 600 ? -16.509 -2.196 -32.051 1.00 83.31 600 SER A N 1
ATOM 4823 C CA . SER A 1 600 ? -16.612 -2.861 -33.360 1.00 83.31 600 SER A CA 1
ATOM 4824 C C . SER A 1 600 ? -15.267 -3.183 -34.022 1.00 83.31 600 SER A C 1
ATOM 4826 O O . SER A 1 600 ? -15.171 -4.160 -34.755 1.00 83.31 600 SER A O 1
ATOM 4828 N N . GLU A 1 601 ? -14.207 -2.424 -33.733 1.00 81.88 601 GLU A N 1
ATOM 4829 C CA . GLU A 1 601 ? -12.860 -2.610 -34.301 1.00 81.88 601 GLU A CA 1
ATOM 4830 C C . GLU A 1 601 ? -12.078 -3.746 -33.597 1.00 81.88 601 GLU A C 1
ATOM 4832 O O . GLU A 1 601 ? -10.847 -3.793 -33.648 1.00 81.88 601 GLU A O 1
ATOM 4837 N N . GLY A 1 602 ? -12.761 -4.642 -32.875 1.00 79.75 602 GLY A N 1
ATOM 4838 C CA . GLY A 1 602 ? -12.127 -5.649 -32.021 1.00 79.75 602 GLY A CA 1
ATOM 4839 C C . GLY A 1 602 ? -11.456 -5.012 -30.803 1.00 79.75 602 GLY A C 1
ATOM 4840 O O . GLY A 1 602 ? -10.256 -5.187 -30.586 1.00 79.75 602 GLY A O 1
ATOM 4841 N N . ASN A 1 603 ? -12.204 -4.191 -30.059 1.00 86.88 603 ASN A N 1
ATOM 4842 C CA . ASN A 1 603 ? -11.802 -3.679 -28.738 1.00 86.88 603 ASN A CA 1
ATOM 4843 C C . ASN A 1 603 ? -12.762 -4.125 -27.619 1.00 86.88 603 ASN A C 1
ATOM 4845 O O . ASN A 1 603 ? -12.557 -3.746 -26.474 1.00 86.88 603 ASN A O 1
ATOM 4849 N N . ALA A 1 604 ? -13.810 -4.893 -27.937 1.00 89.88 604 ALA A N 1
ATOM 4850 C CA . ALA A 1 604 ? -14.683 -5.530 -26.954 1.00 89.88 604 ALA A CA 1
ATOM 4851 C C . ALA A 1 604 ? -14.049 -6.839 -26.448 1.00 89.88 604 ALA A C 1
ATOM 4853 O O . ALA A 1 604 ? -13.809 -7.753 -27.236 1.00 89.88 604 ALA A O 1
ATOM 4854 N N . PHE A 1 605 ? -13.789 -6.916 -25.143 1.00 92.25 605 PHE A N 1
ATOM 4855 C CA . PHE A 1 605 ? -13.266 -8.090 -24.440 1.00 92.25 605 PHE A CA 1
ATOM 4856 C C . PHE A 1 605 ? -14.222 -8.497 -23.315 1.00 92.25 605 PHE A C 1
ATOM 4858 O O . PHE A 1 605 ? -14.912 -7.642 -22.762 1.00 92.25 605 PHE A O 1
ATOM 4865 N N . PHE A 1 606 ? -14.246 -9.782 -22.955 1.00 94.12 606 PHE A N 1
ATOM 4866 C CA . PHE A 1 606 ? -15.251 -10.347 -22.048 1.00 94.12 606 PHE A CA 1
ATOM 4867 C C . PHE A 1 606 ? -14.671 -10.791 -20.702 1.00 94.12 606 PHE A C 1
ATOM 4869 O O . PHE A 1 606 ? -13.558 -11.315 -20.622 1.00 94.12 606 PHE A O 1
ATOM 4876 N N . ALA A 1 607 ? -15.452 -10.576 -19.646 1.00 96.12 607 ALA A N 1
ATOM 4877 C CA . ALA A 1 607 ? -15.139 -10.905 -18.260 1.00 96.12 607 ALA A CA 1
ATOM 4878 C C . ALA A 1 607 ? -16.124 -11.952 -17.703 1.00 96.12 607 ALA A C 1
ATOM 4880 O O . ALA A 1 607 ? -17.300 -11.953 -18.062 1.00 96.12 607 ALA A O 1
ATOM 4881 N N . ASP A 1 608 ? -15.669 -12.822 -16.796 1.00 95.50 608 ASP A N 1
ATOM 4882 C CA . ASP A 1 608 ? -16.513 -13.859 -16.181 1.00 95.50 608 ASP A CA 1
ATOM 4883 C C . ASP A 1 608 ? -17.266 -13.355 -14.939 1.00 95.50 608 ASP A C 1
ATOM 4885 O O . ASP A 1 608 ? -18.329 -13.879 -14.595 1.00 95.50 608 ASP A O 1
ATOM 4889 N N . ARG A 1 609 ? -16.740 -12.325 -14.261 1.00 96.06 609 ARG A N 1
ATOM 4890 C CA . ARG A 1 609 ? -17.294 -11.795 -13.007 1.00 96.06 609 ARG A CA 1
ATOM 4891 C C . ARG A 1 609 ? -17.090 -10.288 -12.853 1.00 96.06 609 ARG A C 1
ATOM 4893 O O . ARG A 1 609 ? -16.006 -9.769 -13.098 1.00 96.06 609 ARG A O 1
ATOM 4900 N N . PHE A 1 610 ? -18.111 -9.605 -12.338 1.00 97.81 610 PHE A N 1
ATOM 4901 C CA . PHE A 1 610 ? -18.049 -8.227 -11.847 1.00 97.81 610 PHE A CA 1
ATOM 4902 C C . PHE A 1 610 ? -18.112 -8.203 -10.312 1.00 97.81 610 PHE A C 1
ATOM 4904 O O . PHE A 1 610 ? -18.830 -8.994 -9.690 1.00 97.81 610 PHE A O 1
ATOM 4911 N N . ILE A 1 611 ? -17.343 -7.313 -9.685 1.00 96.44 611 ILE A N 1
ATOM 4912 C CA . ILE A 1 611 ? -17.182 -7.197 -8.230 1.00 96.44 611 ILE A CA 1
ATOM 4913 C C . ILE A 1 611 ? -17.170 -5.713 -7.841 1.00 96.44 611 ILE A C 1
ATOM 4915 O O . ILE A 1 611 ? -16.537 -4.896 -8.502 1.00 96.44 611 ILE A O 1
ATOM 4919 N N . VAL A 1 612 ? -17.823 -5.365 -6.732 1.00 96.31 612 VAL A N 1
ATOM 4920 C CA . VAL A 1 612 ? -17.683 -4.071 -6.051 1.00 96.31 612 VAL A CA 1
ATOM 4921 C C . VAL A 1 612 ? -17.338 -4.326 -4.586 1.00 96.31 612 VAL A C 1
ATOM 4923 O O . VAL A 1 612 ? -18.029 -5.093 -3.911 1.00 96.31 612 VAL A O 1
ATOM 4926 N N . TYR A 1 613 ? -16.297 -3.678 -4.069 1.00 95.12 613 TYR A N 1
ATOM 4927 C CA . TYR A 1 613 ? -15.855 -3.823 -2.680 1.00 95.12 613 TYR A CA 1
ATOM 4928 C C . TYR A 1 613 ? -15.319 -2.518 -2.089 1.00 95.12 613 TYR A C 1
ATOM 4930 O O . TYR A 1 613 ? -14.943 -1.590 -2.799 1.00 95.12 613 TYR A O 1
ATOM 4938 N N . LEU A 1 614 ? -15.301 -2.456 -0.762 1.00 94.31 614 LEU A N 1
ATOM 4939 C CA . LEU A 1 614 ? -14.788 -1.351 0.040 1.00 94.31 614 LEU A CA 1
ATOM 4940 C C . LEU A 1 614 ? -13.414 -1.744 0.616 1.00 94.31 614 LEU A C 1
ATOM 4942 O O . LEU A 1 614 ? -13.260 -2.866 1.103 1.00 94.31 614 LEU A O 1
ATOM 4946 N N . THR A 1 615 ? -12.424 -0.849 0.562 1.00 93.69 615 THR A N 1
ATOM 4947 C CA . THR A 1 615 ? -11.037 -1.129 0.985 1.00 93.69 615 THR A CA 1
ATOM 4948 C C . THR A 1 615 ? -10.275 0.119 1.462 1.00 93.69 615 THR A C 1
ATOM 4950 O O . THR A 1 615 ? -10.596 1.253 1.089 1.00 93.69 615 THR A O 1
ATOM 4953 N N . SER A 1 616 ? -9.243 -0.078 2.286 1.00 87.25 616 SER A N 1
ATOM 4954 C CA . SER A 1 616 ? -8.194 0.919 2.546 1.00 87.25 616 SER A CA 1
ATOM 4955 C C . SER A 1 616 ? -7.062 0.851 1.514 1.00 87.25 616 SER A C 1
ATOM 4957 O O . SER A 1 616 ? -6.482 1.886 1.190 1.00 87.25 616 SER A O 1
ATOM 4959 N N . LYS A 1 617 ? -6.765 -0.341 0.978 1.00 85.62 617 LYS A N 1
ATOM 4960 C CA . LYS A 1 617 ? -5.690 -0.596 0.009 1.00 85.62 617 LYS A CA 1
ATOM 4961 C C . LYS A 1 617 ? -6.256 -0.968 -1.358 1.00 85.62 617 LYS A C 1
ATOM 4963 O O . LYS A 1 617 ? -7.045 -1.903 -1.490 1.00 85.62 617 LYS A O 1
ATOM 4968 N N . VAL A 1 618 ? -5.821 -0.248 -2.383 1.00 83.12 618 VAL A N 1
ATOM 4969 C CA . VAL A 1 618 ? -6.118 -0.552 -3.786 1.00 83.12 618 VAL A CA 1
ATOM 4970 C C . VAL A 1 618 ? -4.908 -1.297 -4.357 1.00 83.12 618 VAL A C 1
ATOM 4972 O O . VAL A 1 618 ? -3.798 -0.790 -4.206 1.00 83.12 618 VAL A O 1
ATOM 4975 N N . PRO A 1 619 ? -5.071 -2.480 -4.977 1.00 71.00 619 PRO A N 1
ATOM 4976 C CA . PRO A 1 619 ? -3.966 -3.151 -5.657 1.00 71.00 619 PRO A CA 1
ATOM 4977 C C . PRO A 1 619 ? -3.438 -2.295 -6.814 1.00 71.00 619 PRO A C 1
ATOM 4979 O O . PRO A 1 619 ? -4.224 -1.833 -7.641 1.00 71.00 619 PRO A O 1
ATOM 4982 N N . GLU A 1 620 ? -2.122 -2.115 -6.915 1.00 69.62 620 GLU A N 1
ATOM 4983 C CA . GLU A 1 620 ? -1.523 -1.495 -8.099 1.00 69.62 620 GLU A CA 1
ATOM 4984 C C . GLU A 1 620 ? -1.585 -2.479 -9.272 1.00 69.62 620 GLU A C 1
ATOM 4986 O O . GLU A 1 620 ? -0.858 -3.471 -9.331 1.00 69.62 620 GLU A O 1
ATOM 4991 N N . LEU A 1 621 ? -2.508 -2.225 -10.201 1.00 74.00 621 LEU A N 1
ATOM 4992 C CA . LEU A 1 621 ? -2.683 -3.030 -11.403 1.00 74.00 621 LEU A CA 1
ATOM 4993 C C . LEU A 1 621 ? -1.917 -2.398 -12.569 1.00 74.00 621 LEU A C 1
ATOM 4995 O O . LEU A 1 621 ? -2.136 -1.239 -12.925 1.00 74.00 621 LEU A O 1
ATOM 4999 N N . HIS A 1 622 ? -1.042 -3.175 -13.205 1.00 63.28 622 HIS A N 1
ATOM 5000 C CA . HIS A 1 622 ? -0.274 -2.738 -14.371 1.00 63.28 622 HIS A CA 1
ATOM 5001 C C . HIS A 1 622 ? -0.658 -3.574 -15.598 1.00 63.28 622 HIS A C 1
ATOM 5003 O O . HIS A 1 622 ? -0.497 -4.796 -15.541 1.00 63.28 622 HIS A O 1
ATOM 5009 N N . PRO A 1 623 ? -1.155 -2.970 -16.699 1.00 58.94 623 PRO A N 1
ATOM 5010 C CA . PRO A 1 623 ? -1.715 -3.721 -17.825 1.00 58.94 623 PRO A CA 1
ATOM 5011 C C . PRO A 1 623 ? -0.666 -4.665 -18.388 1.00 58.94 623 PRO A C 1
ATOM 5013 O O . PRO A 1 623 ? 0.433 -4.203 -18.710 1.00 58.94 623 PRO A O 1
ATOM 5016 N N . GLU A 1 624 ? -0.964 -5.967 -18.429 1.00 54.66 624 GLU A N 1
ATOM 5017 C CA . GLU A 1 624 ? -0.022 -6.981 -18.909 1.00 54.66 624 GLU A CA 1
ATOM 5018 C C . GLU A 1 624 ? 0.575 -6.550 -20.244 1.00 54.66 624 GLU A C 1
ATOM 5020 O O . GLU A 1 624 ? -0.141 -6.190 -21.180 1.00 54.66 624 GLU A O 1
ATOM 5025 N N . LEU A 1 625 ? 1.907 -6.524 -20.298 1.00 60.56 625 LEU A N 1
ATOM 5026 C CA . LEU A 1 625 ? 2.598 -6.125 -21.510 1.00 60.56 625 LEU A CA 1
ATOM 5027 C C . LEU A 1 625 ? 2.352 -7.189 -22.582 1.00 60.56 625 LEU A C 1
ATOM 5029 O O . LEU A 1 625 ? 2.580 -8.368 -22.298 1.00 60.56 625 LEU A O 1
ATOM 5033 N N . PRO A 1 626 ? 1.951 -6.799 -23.808 1.00 66.19 626 PRO A N 1
ATOM 5034 C CA . PRO A 1 626 ? 1.896 -7.734 -24.921 1.00 66.19 626 PRO A CA 1
ATOM 5035 C C . PRO A 1 626 ? 3.252 -8.441 -25.117 1.00 66.19 626 PRO A C 1
ATOM 5037 O O . PRO A 1 626 ? 4.283 -7.849 -24.770 1.00 66.19 626 PRO A O 1
ATOM 5040 N N . PRO A 1 627 ? 3.280 -9.674 -25.658 1.00 69.50 627 PRO A N 1
ATOM 5041 C CA . PRO A 1 627 ? 4.472 -10.521 -25.702 1.00 69.50 627 PRO A CA 1
ATOM 5042 C C . PRO A 1 627 ? 5.761 -9.814 -26.149 1.00 69.50 627 PRO A C 1
ATOM 5044 O O . PRO A 1 627 ? 5.804 -9.088 -27.143 1.00 69.50 627 PRO A O 1
ATOM 5047 N N . VAL A 1 628 ? 6.825 -10.031 -25.372 1.00 81.00 628 VAL A N 1
ATOM 5048 C CA . VAL A 1 628 ? 8.105 -9.316 -25.467 1.00 81.00 628 VAL A CA 1
ATOM 5049 C C . VAL A 1 628 ? 9.092 -10.136 -26.307 1.00 81.00 628 VAL A C 1
ATOM 5051 O O . VAL A 1 628 ? 9.852 -10.943 -25.766 1.00 81.00 628 VAL A O 1
ATOM 5054 N N . PHE A 1 629 ? 9.119 -9.934 -27.625 1.00 86.44 629 PHE A N 1
ATOM 5055 C CA . PHE A 1 629 ? 10.103 -10.593 -28.490 1.00 86.44 629 PHE A CA 1
ATOM 5056 C C . PHE A 1 629 ? 11.490 -9.956 -28.286 1.00 86.44 629 PHE A C 1
ATOM 5058 O O . PHE A 1 629 ? 11.826 -8.920 -28.863 1.00 86.44 629 PHE A O 1
ATOM 5065 N N . ARG A 1 630 ? 12.330 -10.595 -27.460 1.00 87.31 630 ARG A N 1
ATOM 5066 C CA . ARG A 1 630 ? 13.749 -10.234 -27.309 1.00 87.31 630 ARG A CA 1
ATOM 5067 C C . ARG A 1 630 ? 14.621 -10.905 -28.365 1.00 87.31 630 ARG A C 1
ATOM 5069 O O . ARG A 1 630 ? 14.557 -12.118 -28.528 1.00 87.31 630 ARG A O 1
ATOM 5076 N N . PHE A 1 631 ? 15.473 -10.113 -29.012 1.00 81.94 631 PHE A N 1
ATOM 5077 C CA . PHE A 1 631 ? 16.495 -10.565 -29.960 1.00 81.94 631 PHE A CA 1
ATOM 5078 C C . PHE A 1 631 ? 17.817 -9.818 -29.714 1.00 81.94 631 PHE A C 1
ATOM 5080 O O . PHE A 1 631 ? 17.835 -8.767 -29.067 1.00 81.94 631 PHE A O 1
ATOM 5087 N N . GLU A 1 632 ? 18.936 -10.368 -30.204 1.00 75.81 632 GLU A N 1
ATOM 5088 C CA . GLU A 1 632 ? 20.288 -9.790 -30.049 1.00 75.81 632 GLU A CA 1
ATOM 5089 C C . GLU A 1 632 ? 20.582 -9.353 -28.595 1.00 75.81 632 GLU A C 1
ATOM 5091 O O . GLU A 1 632 ? 20.958 -8.212 -28.295 1.00 75.81 632 GLU A O 1
ATOM 5096 N N . GLY A 1 633 ? 20.330 -10.280 -27.665 1.00 74.12 633 GLY A N 1
ATOM 5097 C CA . GLY A 1 633 ? 20.352 -10.046 -26.226 1.00 74.12 633 GLY A CA 1
ATOM 5098 C C . GLY A 1 633 ? 19.125 -9.264 -25.758 1.00 74.12 633 GLY A C 1
ATOM 5099 O O . GLY A 1 633 ? 18.129 -9.844 -25.338 1.00 74.12 633 GLY A O 1
ATOM 5100 N N . ASN A 1 634 ? 19.211 -7.932 -25.777 1.00 78.06 634 ASN A N 1
ATOM 5101 C CA . ASN A 1 634 ? 18.268 -7.056 -25.069 1.00 78.06 634 ASN A CA 1
ATOM 5102 C C . ASN A 1 634 ? 17.450 -6.099 -25.953 1.00 78.06 634 ASN A C 1
ATOM 5104 O O . ASN A 1 634 ? 16.719 -5.272 -25.403 1.00 78.06 634 ASN A O 1
ATOM 5108 N N . LYS A 1 635 ? 17.529 -6.191 -27.289 1.00 87.44 635 LYS A N 1
ATOM 5109 C CA . LYS A 1 635 ? 16.609 -5.444 -28.165 1.00 87.44 635 LYS A CA 1
ATOM 5110 C C . LYS A 1 635 ? 15.209 -6.049 -28.040 1.00 87.44 635 LYS A C 1
ATOM 5112 O O . LYS A 1 635 ? 15.075 -7.269 -28.001 1.00 87.44 635 LYS A O 1
ATOM 5117 N N . ASN A 1 636 ? 14.174 -5.217 -27.977 1.00 90.31 636 ASN A N 1
ATOM 5118 C CA . ASN A 1 636 ? 12.780 -5.667 -27.925 1.00 90.31 636 ASN A CA 1
ATOM 5119 C C . ASN A 1 636 ? 12.075 -5.326 -29.239 1.00 90.31 636 ASN A C 1
ATOM 5121 O O . ASN A 1 636 ? 11.858 -4.148 -29.529 1.00 90.31 636 ASN A O 1
ATOM 5125 N N . LEU A 1 637 ? 11.787 -6.343 -30.047 1.00 92.19 637 LEU A N 1
ATOM 5126 C CA . LEU A 1 637 ? 11.281 -6.205 -31.406 1.00 92.19 637 LEU A CA 1
ATOM 5127 C C . LEU A 1 637 ? 9.853 -5.649 -31.407 1.00 92.19 637 LEU A C 1
ATOM 5129 O O . LEU A 1 637 ? 8.954 -6.216 -30.793 1.00 92.19 637 LEU A O 1
ATOM 5133 N N . LEU A 1 638 ? 9.646 -4.550 -32.131 1.00 92.19 638 LEU A N 1
ATOM 5134 C CA . LEU A 1 638 ? 8.321 -3.991 -32.402 1.00 92.19 638 LEU A CA 1
ATOM 5135 C C . LEU A 1 638 ? 7.819 -4.380 -33.793 1.00 92.19 638 LEU A C 1
ATOM 5137 O O . LEU A 1 638 ? 6.629 -4.620 -33.966 1.00 92.19 638 LEU A O 1
ATOM 5141 N N . TYR A 1 639 ? 8.717 -4.435 -34.778 1.00 94.12 639 TYR A N 1
ATOM 5142 C CA . TYR A 1 639 ? 8.395 -4.801 -36.154 1.00 94.12 639 TYR A CA 1
ATOM 5143 C C . TYR A 1 639 ? 9.639 -5.306 -36.894 1.00 94.12 639 TYR A C 1
ATOM 5145 O O . TYR A 1 639 ? 10.734 -4.781 -36.688 1.00 94.12 639 TYR A O 1
ATOM 5153 N N . THR A 1 640 ? 9.495 -6.267 -37.804 1.00 94.25 640 THR A N 1
ATOM 5154 C CA . THR A 1 640 ? 10.493 -6.514 -38.859 1.00 94.25 640 THR A CA 1
ATOM 5155 C C . THR A 1 640 ? 9.816 -6.989 -40.130 1.00 94.25 640 THR A C 1
ATOM 5157 O O . THR A 1 640 ? 8.775 -7.637 -40.070 1.00 94.25 640 THR A O 1
ATOM 5160 N N . ILE A 1 641 ? 10.429 -6.685 -41.272 1.00 93.50 641 ILE A N 1
ATOM 5161 C CA . ILE A 1 641 ? 10.066 -7.256 -42.564 1.00 93.50 641 ILE A CA 1
ATOM 5162 C C . ILE A 1 641 ? 11.322 -7.435 -43.431 1.00 93.50 641 ILE A C 1
ATOM 5164 O O . ILE A 1 641 ? 12.236 -6.604 -43.375 1.00 93.50 641 ILE A O 1
ATOM 5168 N N . LYS A 1 642 ? 11.387 -8.514 -44.217 1.00 93.81 642 LYS A N 1
ATOM 5169 C CA . LYS A 1 642 ? 12.354 -8.665 -45.317 1.00 93.81 642 LYS A CA 1
ATOM 5170 C C . LYS A 1 642 ? 11.894 -7.922 -46.578 1.00 93.81 642 LYS A C 1
ATOM 5172 O O . LYS A 1 642 ? 10.702 -7.692 -46.757 1.00 93.81 642 LYS A O 1
ATOM 5177 N N . SER A 1 643 ? 12.827 -7.557 -47.455 1.00 93.00 643 SER A N 1
ATOM 5178 C CA . SER A 1 643 ? 12.484 -7.106 -48.809 1.00 93.00 643 SER A CA 1
ATOM 5179 C C . SER A 1 643 ? 12.002 -8.277 -49.678 1.00 93.00 643 SER A C 1
ATOM 5181 O O . SER A 1 643 ? 12.326 -9.430 -49.396 1.00 93.00 643 SER A O 1
ATOM 5183 N N . ASN A 1 644 ? 11.243 -7.978 -50.738 1.00 92.19 644 ASN A N 1
ATOM 5184 C CA . ASN A 1 644 ? 10.781 -8.946 -51.745 1.00 92.19 644 ASN A CA 1
ATOM 5185 C C . ASN A 1 644 ? 10.036 -10.184 -51.170 1.00 92.19 644 ASN A C 1
ATOM 5187 O O . ASN A 1 644 ? 10.371 -11.320 -51.506 1.00 92.19 644 ASN A O 1
ATOM 5191 N N . ILE A 1 645 ? 9.020 -9.981 -50.314 1.00 91.62 645 ILE A N 1
ATOM 5192 C CA . ILE A 1 645 ? 8.197 -11.063 -49.722 1.00 91.62 645 ILE A CA 1
ATOM 5193 C C . ILE A 1 645 ? 6.684 -10.995 -50.028 1.00 91.62 645 ILE A C 1
ATOM 5195 O O . ILE A 1 645 ? 5.919 -11.759 -49.449 1.00 91.62 645 ILE A O 1
ATOM 5199 N N . GLY A 1 646 ? 6.228 -10.072 -50.878 1.00 90.00 646 GLY A N 1
ATOM 5200 C CA . GLY A 1 646 ? 4.812 -9.858 -51.232 1.00 90.00 646 GLY A CA 1
ATOM 5201 C C . GLY A 1 646 ? 4.041 -8.904 -50.310 1.00 90.00 646 GLY A C 1
ATOM 5202 O O . GLY A 1 646 ? 3.072 -8.278 -50.742 1.00 90.00 646 GLY A O 1
ATOM 5203 N N . GLU A 1 647 ? 4.494 -8.741 -49.069 1.00 90.50 647 GLU A N 1
ATOM 5204 C CA . GLU A 1 647 ? 3.797 -7.985 -48.024 1.00 90.50 647 GLU A CA 1
ATOM 5205 C C . GLU A 1 647 ? 4.058 -6.471 -48.058 1.00 90.50 647 GLU A C 1
ATOM 5207 O O . GLU A 1 647 ? 5.168 -6.010 -48.327 1.00 90.50 647 GLU A O 1
ATOM 5212 N N . LYS A 1 648 ? 3.028 -5.676 -47.741 1.00 90.12 648 LYS A N 1
ATOM 5213 C CA . LYS A 1 648 ? 3.069 -4.201 -47.814 1.00 90.12 648 LYS A CA 1
ATOM 5214 C C . LYS A 1 648 ? 3.229 -3.600 -46.419 1.00 90.12 648 LYS A C 1
ATOM 5216 O O . LYS A 1 648 ? 2.347 -3.747 -45.569 1.00 90.12 648 LYS A O 1
ATOM 5221 N N . VAL A 1 649 ? 4.316 -2.864 -46.194 1.00 90.88 649 VAL A N 1
ATOM 5222 C CA . VAL A 1 649 ? 4.700 -2.331 -44.877 1.00 90.88 649 VAL A CA 1
ATOM 5223 C C . VAL A 1 649 ? 3.654 -1.385 -44.310 1.00 90.88 649 VAL A C 1
ATOM 5225 O O . VAL A 1 649 ? 3.402 -1.415 -43.106 1.00 90.88 649 VAL A O 1
ATOM 5228 N N . TYR A 1 650 ? 2.994 -0.575 -45.144 1.00 89.50 650 TYR A N 1
ATOM 5229 C CA . TYR A 1 650 ? 1.946 0.313 -44.643 1.00 89.50 650 TYR A CA 1
ATOM 5230 C C . TYR A 1 650 ? 0.781 -0.451 -43.994 1.00 89.50 650 TYR A C 1
ATOM 5232 O O . TYR A 1 650 ? 0.257 -0.001 -42.975 1.00 89.50 650 TYR A O 1
ATOM 5240 N N . THR A 1 651 ? 0.369 -1.597 -44.545 1.00 87.56 651 THR A N 1
ATOM 5241 C CA . THR A 1 651 ? -0.752 -2.382 -44.005 1.00 87.56 651 THR A CA 1
ATOM 5242 C C . THR A 1 651 ? -0.329 -3.263 -42.837 1.00 87.56 651 THR A C 1
ATOM 5244 O O . THR A 1 651 ? -1.022 -3.268 -41.820 1.00 87.56 651 THR A O 1
ATOM 5247 N N . THR A 1 652 ? 0.812 -3.948 -42.933 1.00 89.69 652 THR A N 1
ATOM 5248 C CA . THR A 1 652 ? 1.284 -4.879 -41.893 1.00 89.69 652 THR A CA 1
ATOM 5249 C C . THR A 1 652 ? 1.823 -4.174 -40.648 1.00 89.69 652 THR A C 1
ATOM 5251 O O . THR A 1 652 ? 1.719 -4.721 -39.557 1.00 89.69 652 THR A O 1
ATOM 5254 N N . PHE A 1 653 ? 2.342 -2.945 -40.757 1.00 89.00 653 PHE A N 1
ATOM 5255 C CA . PHE A 1 653 ? 2.717 -2.143 -39.585 1.00 89.00 653 PHE A CA 1
ATOM 5256 C C . PHE A 1 653 ? 1.486 -1.548 -38.871 1.00 89.00 653 PHE A C 1
ATOM 5258 O O . PHE A 1 653 ? 1.423 -1.514 -37.637 1.00 89.00 653 PHE A O 1
ATOM 5265 N N . LYS A 1 654 ? 0.503 -1.071 -39.652 1.00 84.50 654 LYS A N 1
ATOM 5266 C CA . LYS A 1 654 ? -0.699 -0.354 -39.184 1.00 84.50 654 LYS A CA 1
ATOM 5267 C C . LYS A 1 654 ? -1.743 -1.264 -38.543 1.00 84.50 654 LYS A C 1
ATOM 5269 O O . LYS A 1 654 ? -2.296 -0.904 -37.506 1.00 84.50 654 LYS A O 1
ATOM 5274 N N . ASN A 1 655 ? -2.045 -2.393 -39.172 1.00 80.00 655 ASN A N 1
ATOM 5275 C CA . ASN A 1 655 ? -3.093 -3.301 -38.718 1.00 80.00 655 ASN A CA 1
ATOM 5276 C C . ASN A 1 655 ? -2.530 -4.300 -37.690 1.00 80.00 655 ASN A C 1
ATOM 5278 O O . ASN A 1 655 ? -1.322 -4.517 -37.619 1.00 80.00 655 ASN A O 1
ATOM 5282 N N . ARG A 1 656 ? -3.405 -4.933 -36.898 1.00 68.44 656 ARG A N 1
ATOM 5283 C CA . ARG A 1 656 ? -3.025 -6.141 -36.149 1.00 68.44 656 ARG A CA 1
ATOM 5284 C C . ARG A 1 656 ? -3.012 -7.329 -37.104 1.00 68.44 656 ARG A C 1
ATOM 5286 O O . ARG A 1 656 ? -3.996 -7.543 -37.806 1.00 68.44 656 ARG A O 1
ATOM 5293 N N . GLY A 1 657 ? -1.919 -8.081 -37.106 1.00 61.75 657 GLY A N 1
ATOM 5294 C CA . GLY A 1 657 ? -1.728 -9.248 -37.956 1.00 61.75 657 GLY A CA 1
ATOM 5295 C C . GLY A 1 657 ? -0.301 -9.775 -37.838 1.00 61.75 657 GLY A C 1
ATOM 5296 O O . GLY A 1 657 ? 0.646 -8.993 -37.827 1.00 61.75 657 GLY A O 1
ATOM 5297 N N . ASN A 1 658 ? -0.180 -11.101 -37.774 1.00 59.84 658 ASN A N 1
ATOM 5298 C CA . ASN A 1 658 ? 1.071 -11.851 -37.651 1.00 59.84 658 ASN A CA 1
ATOM 5299 C C . ASN A 1 658 ? 1.911 -11.513 -36.392 1.00 59.84 658 ASN A C 1
ATOM 5301 O O . ASN A 1 658 ? 2.936 -10.823 -36.438 1.00 59.84 658 ASN A O 1
ATOM 5305 N N . ASN A 1 659 ? 1.432 -12.033 -35.255 1.00 63.34 659 ASN A N 1
ATOM 5306 C CA . ASN A 1 659 ? 1.991 -11.824 -33.914 1.00 63.34 659 ASN A CA 1
ATOM 5307 C C . ASN A 1 659 ? 2.852 -13.011 -33.418 1.00 63.34 659 ASN A C 1
ATOM 5309 O O . ASN A 1 659 ? 3.316 -12.982 -32.275 1.00 63.34 659 ASN A O 1
ATOM 5313 N N . GLU A 1 660 ? 3.032 -14.065 -34.220 1.00 69.50 660 GLU A N 1
ATOM 5314 C CA . GLU A 1 660 ? 3.724 -15.286 -33.794 1.00 69.50 660 GLU A CA 1
ATOM 5315 C C . GLU A 1 660 ? 5.222 -15.044 -33.570 1.00 69.50 660 GLU A C 1
ATOM 5317 O O . GLU A 1 660 ? 5.907 -14.392 -34.361 1.00 69.50 660 GLU A O 1
ATOM 5322 N N . ILE A 1 661 ? 5.733 -15.560 -32.450 1.00 79.06 661 ILE A N 1
ATOM 5323 C CA . ILE A 1 661 ? 7.150 -15.504 -32.088 1.00 79.06 661 ILE A CA 1
ATOM 5324 C C . ILE A 1 661 ? 7.724 -16.903 -32.339 1.00 79.06 661 ILE A C 1
ATOM 5326 O O . ILE A 1 661 ? 7.301 -17.831 -31.647 1.00 79.06 661 ILE A O 1
ATOM 5330 N N . PRO A 1 662 ? 8.674 -17.071 -33.279 1.00 78.19 662 PRO A N 1
ATOM 5331 C CA . PRO A 1 662 ? 9.343 -18.348 -33.511 1.00 78.19 662 PRO A CA 1
ATOM 5332 C C . PRO A 1 662 ? 9.933 -18.942 -32.225 1.00 78.19 662 PRO A C 1
ATOM 5334 O O . PRO A 1 662 ? 10.465 -18.213 -31.381 1.00 78.19 662 PRO A O 1
ATOM 5337 N N . SER A 1 663 ? 9.853 -20.265 -32.075 1.00 76.12 663 SER A N 1
ATOM 5338 C CA . SER A 1 663 ? 10.326 -20.993 -30.887 1.00 76.12 663 SER A CA 1
ATOM 5339 C C . SER A 1 663 ? 11.835 -20.830 -30.656 1.00 76.12 663 SER A C 1
ATOM 5341 O O . SER A 1 663 ? 12.268 -20.647 -29.518 1.00 76.12 663 SER A O 1
ATOM 5343 N N . ASP A 1 664 ? 12.615 -20.796 -31.737 1.00 76.88 664 ASP A N 1
ATOM 5344 C CA . ASP A 1 664 ? 14.055 -20.500 -31.769 1.00 76.88 664 ASP A CA 1
ATOM 5345 C C . ASP A 1 664 ? 14.395 -19.009 -31.534 1.00 76.88 664 ASP A C 1
ATOM 5347 O O . ASP A 1 664 ? 15.555 -18.649 -31.321 1.00 76.88 664 ASP A O 1
ATOM 5351 N N . ARG A 1 665 ? 13.384 -18.129 -31.570 1.00 77.06 665 ARG A N 1
ATOM 5352 C CA . ARG A 1 665 ? 13.482 -16.659 -31.549 1.00 77.06 665 ARG A CA 1
ATOM 5353 C C . ARG A 1 665 ? 14.360 -16.065 -32.661 1.00 77.06 665 ARG A C 1
ATOM 5355 O O . ARG A 1 665 ? 14.871 -14.949 -32.505 1.00 77.06 665 ARG A O 1
ATOM 5362 N N . SER A 1 666 ? 14.512 -16.749 -33.796 1.00 84.00 666 SER A N 1
ATOM 5363 C CA . SER A 1 666 ? 15.109 -16.150 -34.995 1.00 84.00 666 SER A CA 1
ATOM 5364 C C . SER A 1 666 ? 14.187 -15.071 -35.576 1.00 84.00 666 SER A C 1
ATOM 5366 O O . SER A 1 666 ? 12.979 -15.070 -35.352 1.00 84.00 666 SER A O 1
ATOM 5368 N N . LEU A 1 667 ? 14.745 -14.090 -36.296 1.00 87.00 667 LEU A N 1
ATOM 5369 C CA . LEU A 1 667 ? 13.948 -12.989 -36.853 1.00 87.00 667 LEU A CA 1
ATOM 5370 C C . LEU A 1 667 ? 13.098 -13.485 -38.045 1.00 87.00 667 LEU A C 1
ATOM 5372 O O . LEU A 1 667 ? 13.671 -13.719 -39.117 1.00 87.00 667 LEU A O 1
ATOM 5376 N N . PRO A 1 668 ? 11.756 -13.567 -37.938 1.00 89.12 668 PRO A N 1
ATOM 5377 C CA . PRO A 1 668 ? 10.904 -14.092 -39.009 1.00 89.12 668 PRO A CA 1
ATOM 5378 C C . PRO A 1 668 ? 10.905 -13.179 -40.247 1.00 89.12 668 PRO A C 1
ATOM 5380 O O . PRO A 1 668 ? 11.415 -12.054 -40.209 1.00 89.12 668 PRO A O 1
ATOM 5383 N N . LYS A 1 669 ? 10.341 -13.644 -41.373 1.00 90.44 669 LYS A N 1
ATOM 5384 C CA . LYS A 1 669 ? 10.228 -12.837 -42.610 1.00 90.44 669 LYS A CA 1
ATOM 5385 C C . LYS A 1 669 ? 9.393 -11.563 -42.400 1.00 90.44 669 LYS A C 1
ATOM 5387 O O . LYS A 1 669 ? 9.735 -10.531 -42.970 1.00 90.44 669 LYS A O 1
ATOM 5392 N N . LEU A 1 670 ? 8.362 -11.642 -41.559 1.00 91.44 670 LEU A N 1
ATOM 5393 C CA . LEU A 1 670 ? 7.498 -10.554 -41.096 1.00 91.44 670 LEU A CA 1
ATOM 5394 C C . LEU A 1 670 ? 7.143 -10.812 -39.620 1.00 91.44 670 LEU A C 1
ATOM 5396 O O . LEU A 1 670 ? 6.948 -11.963 -39.244 1.00 91.44 670 LEU A O 1
ATOM 5400 N N . TYR A 1 671 ? 7.057 -9.764 -38.798 1.00 91.88 671 TYR A N 1
ATOM 5401 C CA . TYR A 1 671 ? 6.451 -9.796 -37.456 1.00 91.88 671 TYR A CA 1
ATOM 5402 C C . TYR A 1 671 ? 6.028 -8.390 -37.029 1.00 91.88 671 TYR A C 1
ATOM 5404 O O . TYR A 1 671 ? 6.746 -7.423 -37.312 1.00 91.88 671 TYR A O 1
ATOM 5412 N N . ARG A 1 672 ? 4.918 -8.280 -36.287 1.00 89.62 672 ARG A N 1
ATOM 5413 C CA . ARG A 1 672 ? 4.422 -7.025 -35.705 1.00 89.62 672 ARG A CA 1
ATOM 5414 C C . ARG A 1 672 ? 4.002 -7.232 -34.247 1.00 89.62 672 ARG A C 1
ATOM 5416 O O . ARG A 1 672 ? 3.192 -8.095 -33.937 1.00 89.62 672 ARG A O 1
ATOM 5423 N N . SER A 1 673 ? 4.522 -6.409 -33.336 1.00 87.81 673 SER A N 1
ATOM 5424 C CA . SER A 1 673 ? 4.192 -6.488 -31.907 1.00 87.81 673 SER A CA 1
ATOM 5425 C C . SER A 1 673 ? 2.977 -5.632 -31.547 1.00 87.81 673 SER A C 1
ATOM 5427 O O . SER A 1 673 ? 2.943 -4.434 -31.832 1.00 87.81 673 SER A O 1
ATOM 5429 N N . ASP A 1 674 ? 2.031 -6.203 -30.799 1.00 83.56 674 ASP A N 1
ATOM 5430 C CA . ASP A 1 674 ? 0.912 -5.476 -30.175 1.00 83.56 674 ASP A CA 1
ATOM 5431 C C . ASP A 1 674 ? 1.357 -4.363 -29.206 1.00 83.56 674 ASP A C 1
ATOM 5433 O O . ASP A 1 674 ? 0.577 -3.458 -28.902 1.00 83.56 674 ASP A O 1
ATOM 5437 N N . GLN A 1 675 ? 2.627 -4.352 -28.778 1.00 85.31 675 GLN A N 1
ATOM 5438 C CA . GLN A 1 675 ? 3.208 -3.239 -28.017 1.00 85.31 675 GLN A CA 1
ATOM 5439 C C . GLN A 1 675 ? 3.184 -1.902 -28.780 1.00 85.31 675 GLN A C 1
ATOM 5441 O O . GLN A 1 675 ? 3.257 -0.850 -28.147 1.00 85.31 675 GLN A O 1
ATOM 5446 N N . LEU A 1 676 ? 3.044 -1.921 -30.112 1.00 86.50 676 LEU A N 1
ATOM 5447 C CA . LEU A 1 676 ? 2.846 -0.724 -30.936 1.00 86.50 676 LEU A CA 1
ATOM 5448 C C . LEU A 1 676 ? 1.504 -0.020 -30.668 1.00 86.50 676 LEU A C 1
ATOM 5450 O O . LEU A 1 676 ? 1.436 1.203 -30.785 1.00 86.50 676 LEU A O 1
ATOM 5454 N N . ASP A 1 677 ? 0.460 -0.752 -30.265 1.00 80.81 677 ASP A N 1
ATOM 5455 C CA . ASP A 1 677 ? -0.844 -0.157 -29.931 1.00 80.81 677 ASP A CA 1
ATOM 5456 C C . ASP A 1 677 ? -0.839 0.473 -28.532 1.00 80.81 677 ASP A C 1
ATOM 5458 O O . ASP A 1 677 ? -1.503 1.478 -28.284 1.00 80.81 677 ASP A O 1
ATOM 5462 N N . THR A 1 678 ? -0.060 -0.103 -27.613 1.00 77.88 678 THR A N 1
ATOM 5463 C CA . THR A 1 678 ? 0.064 0.334 -26.214 1.00 77.88 678 THR A CA 1
ATOM 5464 C C . THR A 1 678 ? 1.391 1.056 -25.959 1.00 77.88 678 THR A C 1
ATOM 5466 O O . THR A 1 678 ? 1.981 0.907 -24.888 1.00 77.88 678 THR A O 1
ATOM 5469 N N . LEU A 1 679 ? 1.904 1.794 -26.951 1.00 85.06 679 LEU A N 1
ATOM 5470 C CA . LEU A 1 679 ? 3.315 2.197 -27.014 1.00 85.06 679 LEU A CA 1
ATOM 5471 C C . LEU A 1 679 ? 3.801 3.019 -25.811 1.00 85.06 679 LEU A C 1
ATOM 5473 O O . LEU A 1 679 ? 4.898 2.767 -25.319 1.00 85.06 679 LEU A O 1
ATOM 5477 N N . ALA A 1 680 ? 2.986 3.947 -25.296 1.00 84.38 680 ALA A N 1
ATOM 5478 C CA . ALA A 1 680 ? 3.299 4.701 -24.077 1.00 84.38 680 ALA A CA 1
ATOM 5479 C C . ALA A 1 680 ? 3.508 3.767 -22.872 1.00 84.38 680 ALA A C 1
ATOM 5481 O O . ALA A 1 680 ? 4.576 3.782 -22.262 1.00 84.38 680 ALA A O 1
ATOM 5482 N N . ASN A 1 681 ? 2.538 2.888 -22.596 1.00 78.19 681 ASN A N 1
ATOM 5483 C CA . ASN A 1 681 ? 2.599 1.909 -21.507 1.00 78.19 681 ASN A CA 1
ATOM 5484 C C . ASN A 1 681 ? 3.778 0.935 -21.688 1.00 78.19 681 ASN A C 1
ATOM 5486 O O . ASN A 1 681 ? 4.425 0.556 -20.715 1.00 78.19 681 ASN A O 1
ATOM 5490 N N . ALA A 1 682 ? 4.066 0.528 -22.929 1.00 82.12 682 ALA A N 1
ATOM 5491 C CA . ALA A 1 682 ? 5.170 -0.374 -23.246 1.00 82.12 682 ALA A CA 1
ATOM 5492 C C . ALA A 1 682 ? 6.536 0.277 -22.969 1.00 82.12 682 ALA A C 1
ATOM 5494 O O . ALA A 1 682 ? 7.398 -0.349 -22.352 1.00 82.12 682 ALA A O 1
ATOM 5495 N N . VAL A 1 683 ? 6.719 1.540 -23.358 1.00 86.12 683 VAL A N 1
ATOM 5496 C CA . VAL A 1 683 ? 7.926 2.337 -23.079 1.00 86.12 683 VAL A CA 1
ATOM 5497 C C . VAL A 1 683 ? 8.075 2.615 -21.580 1.00 86.12 683 VAL A C 1
ATOM 5499 O O . VAL A 1 683 ? 9.132 2.344 -21.012 1.00 86.12 683 VAL A O 1
ATOM 5502 N N . GLU A 1 684 ? 7.011 3.074 -20.918 1.00 81.50 684 GLU A N 1
ATOM 5503 C CA . GLU A 1 684 ? 7.008 3.403 -19.487 1.00 81.50 684 GLU A CA 1
ATOM 5504 C C . GLU A 1 684 ? 7.321 2.176 -18.615 1.00 81.50 684 GLU A C 1
ATOM 5506 O O . GLU A 1 684 ? 8.258 2.213 -17.817 1.00 81.50 684 GLU A O 1
ATOM 5511 N N . ARG A 1 685 ? 6.622 1.049 -18.821 1.00 75.06 685 ARG A N 1
ATOM 5512 C CA . ARG A 1 685 ? 6.835 -0.180 -18.034 1.00 75.06 685 ARG A CA 1
ATOM 5513 C C . ARG A 1 685 ? 8.145 -0.908 -18.339 1.00 75.06 685 ARG A C 1
ATOM 5515 O O . ARG A 1 685 ? 8.651 -1.609 -17.468 1.00 75.06 685 ARG A O 1
ATOM 5522 N N . SER A 1 686 ? 8.676 -0.807 -19.559 1.00 78.94 686 SER A N 1
ATOM 5523 C CA . SER A 1 686 ? 9.961 -1.437 -19.909 1.00 78.94 686 SER A CA 1
ATOM 5524 C C . SER A 1 686 ? 11.176 -0.598 -19.509 1.00 78.94 686 SER A C 1
ATOM 5526 O O . SER A 1 686 ? 12.296 -1.108 -19.504 1.00 78.94 686 SER A O 1
ATOM 5528 N N . GLY A 1 687 ? 10.980 0.694 -19.218 1.00 83.00 687 GLY A N 1
ATOM 5529 C CA . GLY A 1 687 ? 12.053 1.655 -18.964 1.00 83.00 687 GLY A CA 1
ATOM 5530 C C . GLY A 1 687 ? 12.940 1.943 -20.183 1.00 83.00 687 GLY A C 1
ATOM 5531 O O . GLY A 1 687 ? 13.958 2.636 -20.049 1.00 83.00 687 GLY A O 1
ATOM 5532 N N . PHE A 1 688 ? 12.612 1.412 -21.368 1.00 86.62 688 PHE A N 1
ATOM 5533 C CA . PHE A 1 688 ? 13.341 1.723 -22.593 1.00 86.62 688 PHE A CA 1
ATOM 5534 C C . PHE A 1 688 ? 13.189 3.208 -22.918 1.00 86.62 688 PHE A C 1
ATOM 5536 O O . PHE A 1 688 ? 12.104 3.767 -22.841 1.00 86.62 688 PHE A O 1
ATOM 5543 N N . LYS A 1 689 ? 14.292 3.863 -23.289 1.00 89.38 689 LYS A N 1
ATOM 5544 C CA . LYS A 1 689 ? 14.285 5.308 -23.575 1.00 89.38 689 LYS A CA 1
ATOM 5545 C C . LYS A 1 689 ? 14.252 5.634 -25.063 1.00 89.38 689 LYS A C 1
ATOM 5547 O O . LYS A 1 689 ? 13.986 6.776 -25.421 1.00 89.38 689 LYS A O 1
ATOM 5552 N N . HIS A 1 690 ? 14.487 4.641 -25.922 1.00 92.44 690 HIS A N 1
ATOM 5553 C CA . HIS A 1 690 ? 14.586 4.854 -27.360 1.00 92.44 690 HIS A CA 1
ATOM 5554 C C . HIS A 1 690 ? 13.855 3.778 -28.152 1.00 92.44 690 HIS A C 1
ATOM 5556 O O . HIS A 1 690 ? 13.904 2.598 -27.793 1.00 92.44 690 HIS A O 1
ATOM 5562 N N . ILE A 1 691 ? 13.266 4.193 -29.271 1.00 94.88 691 ILE A N 1
ATOM 5563 C CA . ILE A 1 691 ? 12.963 3.301 -30.391 1.00 94.88 691 ILE A CA 1
ATOM 5564 C C . ILE A 1 691 ? 14.037 3.520 -31.452 1.00 94.88 691 ILE A C 1
ATOM 5566 O O . ILE A 1 691 ? 14.454 4.647 -31.720 1.00 94.88 691 ILE A O 1
ATOM 5570 N N . VAL A 1 692 ? 14.490 2.429 -32.051 1.00 94.44 692 VAL A N 1
ATOM 5571 C CA . VAL A 1 692 ? 15.392 2.422 -33.196 1.00 94.44 692 VAL A CA 1
ATOM 5572 C C . VAL A 1 692 ? 14.632 1.861 -34.382 1.00 94.44 692 VAL A C 1
ATOM 5574 O O . VAL A 1 692 ? 13.982 0.825 -34.253 1.00 94.44 692 VAL A O 1
ATOM 5577 N N . ALA A 1 693 ? 14.743 2.522 -35.528 1.00 95.88 693 ALA A N 1
ATOM 5578 C CA . ALA A 1 693 ? 14.463 1.917 -36.821 1.00 95.88 693 ALA A CA 1
ATOM 5579 C C . ALA A 1 693 ? 15.807 1.676 -37.528 1.00 95.88 693 ALA A C 1
ATOM 5581 O O . ALA A 1 693 ? 16.662 2.564 -37.525 1.00 95.88 693 ALA A O 1
ATOM 5582 N N . GLU A 1 694 ? 16.014 0.505 -38.128 1.00 95.12 694 GLU A N 1
ATOM 5583 C CA . GLU A 1 694 ? 17.226 0.186 -38.891 1.00 95.12 694 GLU A CA 1
ATOM 5584 C C . GLU A 1 694 ? 16.944 -0.653 -40.144 1.00 95.12 694 GLU A C 1
ATOM 5586 O O . GLU A 1 694 ? 16.039 -1.487 -40.171 1.00 95.12 694 GLU A O 1
ATOM 5591 N N . MET A 1 695 ? 17.756 -0.432 -41.175 1.00 95.25 695 MET A N 1
ATOM 5592 C CA . MET A 1 695 ? 17.882 -1.265 -42.367 1.00 95.25 695 MET A CA 1
ATOM 5593 C C . MET A 1 695 ? 19.190 -2.056 -42.309 1.00 95.25 695 MET A C 1
ATOM 5595 O O . MET A 1 695 ? 20.210 -1.559 -41.813 1.00 95.25 695 MET A O 1
ATOM 5599 N N . ARG A 1 696 ? 19.174 -3.278 -42.846 1.00 92.44 696 ARG A N 1
ATOM 5600 C CA . ARG A 1 696 ? 20.331 -4.178 -42.888 1.00 92.44 696 ARG A CA 1
ATOM 5601 C C . ARG A 1 696 ? 20.638 -4.704 -44.281 1.00 92.44 696 ARG A C 1
ATOM 5603 O O . ARG A 1 696 ? 19.752 -4.799 -45.121 1.00 92.44 696 ARG A O 1
ATOM 5610 N N . ALA A 1 697 ? 21.895 -5.084 -44.468 1.00 87.75 697 ALA A N 1
ATOM 5611 C CA . ALA A 1 697 ? 22.325 -6.011 -45.502 1.00 87.75 697 ALA A CA 1
ATOM 5612 C C . ALA A 1 697 ? 22.919 -7.239 -44.791 1.00 87.75 697 ALA A C 1
ATOM 5614 O O . ALA A 1 697 ? 24.025 -7.191 -44.239 1.00 87.75 697 ALA A O 1
ATOM 5615 N N . GLY A 1 698 ? 22.130 -8.309 -44.702 1.00 83.75 698 GLY A N 1
ATOM 5616 C CA . GLY A 1 698 ? 22.430 -9.491 -43.901 1.00 83.75 698 GLY A CA 1
ATOM 5617 C C . GLY A 1 698 ? 22.545 -9.146 -42.412 1.00 83.75 698 GLY A C 1
ATOM 5618 O O . GLY A 1 698 ? 21.602 -8.672 -41.775 1.00 83.75 698 GLY A O 1
ATOM 5619 N N . SER A 1 699 ? 23.725 -9.374 -41.832 1.00 77.31 699 SER A N 1
ATOM 5620 C CA . SER A 1 699 ? 24.012 -9.045 -40.428 1.00 77.31 699 SER A CA 1
ATOM 5621 C C . SER A 1 699 ? 24.447 -7.589 -40.200 1.00 77.31 699 SER A C 1
ATOM 5623 O O . SER A 1 699 ? 24.448 -7.130 -39.056 1.00 77.31 699 SER A O 1
ATOM 5625 N N . ARG A 1 700 ? 24.804 -6.840 -41.255 1.00 80.19 700 ARG A N 1
ATOM 5626 C CA . ARG A 1 700 ? 25.334 -5.469 -41.146 1.00 80.19 700 ARG A CA 1
ATOM 5627 C C . ARG A 1 700 ? 24.196 -4.451 -41.122 1.00 80.19 700 ARG A C 1
ATOM 5629 O O . ARG A 1 700 ? 23.351 -4.452 -42.010 1.00 80.19 700 ARG A O 1
ATOM 5636 N N . VAL A 1 701 ? 24.200 -3.544 -40.144 1.00 86.75 701 VAL A N 1
ATOM 5637 C CA . VAL A 1 701 ? 23.343 -2.345 -40.160 1.00 86.75 701 VAL A CA 1
ATOM 5638 C C . VAL A 1 701 ? 23.905 -1.362 -41.183 1.00 86.75 701 VAL A C 1
ATOM 5640 O O . VAL A 1 701 ? 25.081 -1.010 -41.104 1.00 86.75 701 VAL A O 1
ATOM 5643 N N . VAL A 1 702 ? 23.076 -0.938 -42.137 1.00 84.25 702 VAL A N 1
ATOM 5644 C CA . VAL A 1 702 ? 23.492 -0.070 -43.256 1.00 84.25 702 VAL A CA 1
ATOM 5645 C C . VAL A 1 702 ? 22.854 1.319 -43.217 1.00 84.25 702 VAL A C 1
ATOM 5647 O O . VAL A 1 702 ? 23.486 2.285 -43.632 1.00 84.25 702 VAL A O 1
ATOM 5650 N N . ALA A 1 703 ? 21.663 1.442 -42.625 1.00 88.75 703 ALA A N 1
ATOM 5651 C CA . ALA A 1 703 ? 21.068 2.722 -42.248 1.00 88.75 703 ALA A CA 1
ATOM 5652 C C . ALA A 1 703 ? 20.286 2.578 -40.931 1.00 88.75 703 ALA A C 1
ATOM 5654 O O . ALA A 1 703 ? 19.697 1.531 -40.668 1.00 88.75 703 ALA A O 1
ATOM 5655 N N . GLN A 1 704 ? 20.278 3.608 -40.085 1.00 93.88 704 GLN A N 1
ATOM 5656 C CA . GLN A 1 704 ? 19.618 3.591 -38.774 1.00 93.88 704 GLN A CA 1
ATOM 5657 C C . GLN A 1 704 ? 19.177 4.997 -38.353 1.00 93.88 704 GLN A C 1
ATOM 5659 O O . GLN A 1 704 ? 19.908 5.964 -38.566 1.00 93.88 704 GLN A O 1
ATOM 5664 N N . VAL A 1 705 ? 18.026 5.102 -37.681 1.00 92.38 705 VAL A N 1
ATOM 5665 C CA . VAL A 1 705 ? 17.573 6.315 -36.979 1.00 92.38 705 VAL A CA 1
ATOM 5666 C C . VAL A 1 705 ? 17.136 5.962 -35.556 1.00 92.38 705 VAL A C 1
ATOM 5668 O O . VAL A 1 705 ? 16.415 4.987 -35.336 1.00 92.38 705 VAL A O 1
ATOM 5671 N N . VAL A 1 706 ? 17.575 6.765 -34.584 1.00 92.06 706 VAL A N 1
ATOM 5672 C CA . VAL A 1 706 ? 17.274 6.610 -33.153 1.00 92.06 706 VAL A CA 1
ATOM 5673 C C . VAL A 1 706 ? 16.351 7.735 -32.690 1.00 92.06 706 VAL A C 1
ATOM 5675 O O . VAL A 1 706 ? 16.645 8.910 -32.920 1.00 92.06 706 VAL A O 1
ATOM 5678 N N . PHE A 1 707 ? 15.275 7.379 -31.989 1.00 92.50 707 PHE A N 1
ATOM 5679 C CA . PHE A 1 707 ? 14.246 8.288 -31.478 1.00 92.50 707 PHE A CA 1
ATOM 5680 C C . PHE A 1 707 ? 14.149 8.208 -29.953 1.00 92.50 707 PHE A C 1
ATOM 5682 O O . PHE A 1 707 ? 14.002 7.112 -29.418 1.00 92.50 707 PHE A O 1
ATOM 5689 N N . ASP A 1 708 ? 14.174 9.345 -29.253 1.00 91.06 708 ASP A N 1
ATOM 5690 C CA . ASP A 1 708 ? 13.885 9.421 -27.817 1.00 91.06 708 ASP A CA 1
ATOM 5691 C C . ASP A 1 708 ? 12.367 9.377 -27.579 1.00 91.06 708 ASP A C 1
ATOM 5693 O O . ASP A 1 708 ? 11.591 10.237 -28.020 1.00 91.06 708 ASP A O 1
ATOM 5697 N N . VAL A 1 709 ? 11.948 8.335 -26.869 1.00 90.25 709 VAL A N 1
ATOM 5698 C CA . VAL A 1 709 ? 10.556 8.085 -26.482 1.00 90.25 709 VAL A CA 1
ATOM 5699 C C . VAL A 1 709 ? 10.307 8.308 -24.990 1.00 90.25 709 VAL A C 1
ATOM 5701 O O . VAL A 1 709 ? 9.163 8.230 -24.555 1.00 90.25 709 VAL A O 1
ATOM 5704 N N . SER A 1 710 ? 11.350 8.652 -24.227 1.00 84.81 710 SER A N 1
ATOM 5705 C CA . SER A 1 710 ? 11.246 9.086 -22.829 1.00 84.81 710 SER A CA 1
ATOM 5706 C C . SER A 1 710 ? 10.873 10.568 -22.682 1.00 84.81 710 SER A C 1
ATOM 5708 O O . SER A 1 710 ? 10.326 10.969 -21.656 1.00 84.81 710 SER A O 1
ATOM 5710 N N . ILE A 1 711 ? 11.089 11.383 -23.722 1.00 76.38 711 ILE A N 1
ATOM 5711 C CA . ILE A 1 711 ? 10.529 12.741 -23.807 1.00 76.38 711 ILE A CA 1
ATOM 5712 C C . ILE A 1 711 ? 8.998 12.642 -23.902 1.00 76.38 711 ILE A C 1
ATOM 5714 O O . ILE A 1 711 ? 8.464 12.115 -24.881 1.00 76.38 711 ILE A O 1
ATOM 5718 N N . ASN A 1 712 ? 8.283 13.186 -22.915 1.00 80.19 712 ASN A N 1
ATOM 5719 C CA . ASN A 1 712 ? 6.816 13.238 -22.872 1.00 80.19 712 ASN A CA 1
ATOM 5720 C C . ASN A 1 712 ? 6.144 11.874 -23.149 1.00 80.19 712 ASN A C 1
ATOM 5722 O O . ASN A 1 712 ? 5.243 11.781 -23.984 1.00 80.19 712 ASN A O 1
ATOM 5726 N N . THR A 1 713 ? 6.566 10.806 -22.457 1.00 83.12 713 THR A N 1
ATOM 5727 C CA . THR A 1 713 ? 6.061 9.430 -22.662 1.00 83.12 713 THR A CA 1
ATOM 5728 C C . THR A 1 713 ? 4.531 9.335 -22.641 1.00 83.12 713 THR A C 1
ATOM 5730 O O . THR A 1 713 ? 3.953 8.621 -23.453 1.00 83.12 713 THR A O 1
ATOM 5733 N N . LYS A 1 714 ? 3.851 10.114 -21.786 1.00 75.44 714 LYS A N 1
ATOM 5734 C CA . LYS A 1 714 ? 2.377 10.132 -21.691 1.00 75.44 714 LYS A CA 1
ATOM 5735 C C . LYS A 1 714 ? 1.651 10.632 -22.952 1.00 75.44 714 LYS A C 1
ATOM 5737 O O . LYS A 1 714 ? 0.460 10.374 -23.089 1.00 75.44 714 LYS A O 1
ATOM 5742 N N . SER A 1 715 ? 2.327 11.332 -23.869 1.00 79.38 715 SER A N 1
ATOM 5743 C CA . SER A 1 715 ? 1.767 11.714 -25.177 1.00 79.38 715 SER A CA 1
ATOM 5744 C C . SER A 1 715 ? 2.290 10.858 -26.336 1.00 79.38 715 SER A C 1
ATOM 5746 O O . SER A 1 715 ? 1.921 11.098 -27.490 1.00 79.38 715 SER A O 1
ATOM 5748 N N . LEU A 1 716 ? 3.139 9.862 -26.059 1.00 86.25 716 LEU A N 1
ATOM 5749 C CA . LEU A 1 716 ? 3.657 8.930 -27.055 1.00 86.25 716 LEU A CA 1
ATOM 5750 C C . LEU A 1 716 ? 2.523 8.084 -27.645 1.00 86.25 716 LEU A C 1
ATOM 5752 O O . LEU A 1 716 ? 1.693 7.536 -26.925 1.00 86.25 716 LEU A O 1
ATOM 5756 N N . ASN A 1 717 ? 2.498 7.955 -28.967 1.00 83.62 717 ASN A N 1
ATOM 5757 C CA . ASN A 1 717 ? 1.520 7.136 -29.671 1.00 83.62 717 ASN A CA 1
ATOM 5758 C C . ASN A 1 717 ? 2.121 6.514 -30.939 1.00 83.62 717 ASN A C 1
ATOM 5760 O O . ASN A 1 717 ? 3.237 6.840 -31.345 1.00 83.62 717 ASN A O 1
ATOM 5764 N N . PHE A 1 718 ? 1.345 5.634 -31.572 1.00 83.75 718 PHE A N 1
ATOM 5765 C CA . PHE A 1 718 ? 1.709 4.892 -32.782 1.00 83.75 718 PHE A CA 1
ATOM 5766 C C . PHE A 1 718 ? 2.231 5.764 -33.944 1.00 83.75 718 PHE A C 1
ATOM 5768 O O . PHE A 1 718 ? 3.021 5.290 -34.756 1.00 83.75 718 PHE A O 1
ATOM 5775 N N . GLN A 1 719 ? 1.829 7.037 -34.019 1.00 81.56 719 GLN A N 1
ATOM 5776 C CA . GLN A 1 719 ? 2.238 7.957 -35.083 1.00 81.56 719 GLN A CA 1
ATOM 5777 C C . GLN A 1 719 ? 3.440 8.824 -34.680 1.00 81.56 719 GLN A C 1
ATOM 5779 O O . GLN A 1 719 ? 4.388 8.963 -35.449 1.00 81.56 719 GLN A O 1
ATOM 5784 N N . ASN A 1 720 ? 3.419 9.420 -33.481 1.00 87.25 720 ASN A N 1
ATOM 5785 C CA . ASN A 1 720 ? 4.351 10.500 -33.135 1.00 87.25 720 ASN A CA 1
ATOM 5786 C C . ASN A 1 720 ? 5.748 10.046 -32.677 1.00 87.25 720 ASN A C 1
ATOM 5788 O O . ASN A 1 720 ? 6.615 10.903 -32.485 1.00 87.25 720 ASN A O 1
ATOM 5792 N N . TRP A 1 721 ? 5.989 8.740 -32.510 1.00 92.12 721 TRP A N 1
ATOM 5793 C CA . TRP A 1 721 ? 7.315 8.214 -32.162 1.00 92.12 721 TRP A CA 1
ATOM 5794 C C . TRP A 1 721 ? 8.340 8.422 -33.294 1.00 92.12 721 TRP A C 1
ATOM 5796 O O . TRP A 1 721 ? 9.487 8.770 -33.020 1.00 92.12 721 TRP A O 1
ATOM 5806 N N . PHE A 1 722 ? 7.913 8.283 -34.556 1.00 93.06 722 PHE A N 1
ATOM 5807 C CA . PHE A 1 722 ? 8.743 8.446 -35.754 1.00 93.06 722 PHE A CA 1
ATOM 5808 C C . PHE A 1 722 ? 8.642 9.886 -36.283 1.00 93.06 722 PHE A C 1
ATOM 5810 O O . PHE A 1 722 ? 7.965 10.157 -37.273 1.00 93.06 722 PHE A O 1
ATOM 5817 N N . THR A 1 723 ? 9.270 10.836 -35.583 1.00 90.12 723 THR A N 1
ATOM 5818 C CA . THR A 1 723 ? 9.208 12.273 -35.917 1.00 90.12 723 THR A CA 1
ATOM 5819 C C . THR A 1 723 ? 10.565 12.979 -35.761 1.00 90.12 723 THR A C 1
ATOM 5821 O O . THR A 1 723 ? 11.361 12.582 -34.901 1.00 90.12 723 THR A O 1
ATOM 5824 N N . PRO A 1 724 ? 10.838 14.071 -36.513 1.00 88.88 724 PRO A N 1
ATOM 5825 C CA . PRO A 1 724 ? 12.090 14.834 -36.396 1.00 88.88 724 PRO A CA 1
ATOM 5826 C C . PRO A 1 724 ? 12.355 15.378 -34.986 1.00 88.88 724 PRO A C 1
ATOM 5828 O O . PRO A 1 724 ? 13.500 15.428 -34.534 1.00 88.88 724 PRO A O 1
ATOM 5831 N N . ALA A 1 725 ? 11.290 15.743 -34.262 1.00 87.88 725 ALA A N 1
ATOM 5832 C CA . ALA A 1 725 ? 11.369 16.238 -32.890 1.00 87.88 725 ALA A CA 1
ATOM 5833 C C . ALA A 1 725 ? 12.037 15.216 -31.952 1.00 87.88 725 ALA A C 1
ATOM 5835 O O . ALA A 1 725 ? 12.951 15.571 -31.203 1.00 87.88 725 ALA A O 1
ATOM 5836 N N . ARG A 1 726 ? 11.637 13.940 -32.052 1.00 89.69 726 ARG A N 1
ATOM 5837 C CA . ARG A 1 726 ? 12.157 12.832 -31.234 1.00 89.69 726 ARG A CA 1
ATOM 5838 C C . ARG A 1 726 ? 13.499 12.282 -31.703 1.00 89.69 726 ARG A C 1
ATOM 5840 O O . ARG A 1 726 ? 14.172 11.620 -30.920 1.00 89.69 726 ARG A O 1
ATOM 5847 N N . MET A 1 727 ? 13.904 12.534 -32.945 1.00 89.31 727 MET A N 1
ATOM 5848 C CA . MET A 1 727 ? 15.172 12.030 -33.478 1.00 89.31 727 MET A CA 1
ATOM 5849 C C . MET A 1 727 ? 16.373 12.510 -32.639 1.00 89.31 727 MET A C 1
ATOM 5851 O O . MET A 1 727 ? 16.464 13.686 -32.278 1.00 89.31 727 MET A O 1
ATOM 5855 N N . VAL A 1 728 ? 17.305 11.599 -32.351 1.00 86.62 728 VAL A N 1
ATOM 5856 C CA . VAL A 1 728 ? 18.532 11.861 -31.574 1.00 86.62 728 VAL A CA 1
ATOM 5857 C C . VAL A 1 728 ? 19.782 11.705 -32.439 1.00 86.62 728 VAL A C 1
ATOM 5859 O O . VAL A 1 728 ? 20.679 12.545 -32.394 1.00 86.62 728 VAL A O 1
ATOM 5862 N N . SER A 1 729 ? 19.830 10.652 -33.257 1.00 86.19 729 SER A N 1
ATOM 5863 C CA . SER A 1 729 ? 20.952 10.355 -34.151 1.00 86.19 729 SER A CA 1
ATOM 5864 C C . SER A 1 729 ? 20.522 9.514 -35.347 1.00 86.19 729 SER A C 1
ATOM 5866 O O . SER A 1 729 ? 19.521 8.798 -35.289 1.00 86.19 729 SER A O 1
ATOM 5868 N N . SER A 1 730 ? 21.341 9.543 -36.394 1.00 83.94 730 SER A N 1
ATOM 5869 C CA . SER A 1 730 ? 21.199 8.723 -37.593 1.00 83.94 730 SER A CA 1
ATOM 5870 C C . SER A 1 730 ? 22.567 8.250 -38.097 1.00 83.94 730 SER A C 1
ATOM 5872 O O . SER A 1 730 ? 23.586 8.892 -37.836 1.00 83.94 730 SER A O 1
ATOM 5874 N N . PHE A 1 731 ? 22.572 7.128 -38.811 1.00 82.69 731 PHE A N 1
ATOM 5875 C CA . PHE A 1 731 ? 23.725 6.497 -39.461 1.00 82.69 731 PHE A CA 1
ATOM 5876 C C . PHE A 1 731 ? 23.283 6.061 -40.872 1.00 82.69 731 PHE A C 1
ATOM 5878 O O . PHE A 1 731 ? 22.177 5.532 -40.970 1.00 82.69 731 PHE A O 1
ATOM 5885 N N . PRO A 1 732 ? 24.070 6.250 -41.950 1.00 75.56 732 PRO A N 1
ATOM 5886 C CA . PRO A 1 732 ? 25.514 6.516 -41.955 1.00 75.56 732 PRO A CA 1
ATOM 5887 C C . PRO A 1 732 ? 25.921 7.959 -41.630 1.00 75.56 732 PRO A C 1
ATOM 5889 O O . PRO A 1 732 ? 26.973 8.164 -41.030 1.00 75.56 732 PRO A O 1
ATOM 5892 N N . TYR A 1 733 ? 25.078 8.952 -41.924 1.00 80.19 733 TYR A N 1
ATOM 5893 C CA . TYR A 1 733 ? 25.347 10.366 -41.626 1.00 80.19 733 TYR A CA 1
ATOM 5894 C C . TYR A 1 733 ? 24.283 11.000 -40.719 1.00 80.19 733 TYR A C 1
ATOM 5896 O O . TYR A 1 733 ? 23.150 10.521 -40.609 1.00 80.19 733 TYR A O 1
ATOM 5904 N N . LYS A 1 734 ? 24.650 12.114 -40.070 1.00 83.12 734 LYS A N 1
ATOM 5905 C CA . LYS A 1 734 ? 23.791 12.867 -39.145 1.00 83.12 734 LYS A CA 1
ATOM 5906 C C . LYS A 1 734 ? 22.778 13.734 -39.900 1.00 83.12 734 LYS A C 1
ATOM 5908 O O . LYS A 1 734 ? 23.156 14.637 -40.641 1.00 83.12 734 LYS A O 1
ATOM 5913 N N . LEU A 1 735 ? 21.493 13.505 -39.651 1.00 83.62 735 LEU A N 1
ATOM 5914 C CA . LEU A 1 735 ? 20.395 14.327 -40.153 1.00 83.62 735 LEU A CA 1
ATOM 5915 C C . LEU A 1 735 ? 20.198 15.612 -39.323 1.00 83.62 735 LEU A C 1
ATOM 5917 O O . LEU A 1 735 ? 20.460 15.646 -38.117 1.00 83.62 735 LEU A O 1
ATOM 5921 N N . LYS A 1 736 ? 19.696 16.673 -39.973 1.00 84.06 736 LYS A N 1
ATOM 5922 C CA . LYS A 1 736 ? 19.184 17.890 -39.310 1.00 84.06 736 LYS A CA 1
ATOM 5923 C C . LYS A 1 736 ? 17.806 17.602 -38.687 1.00 84.06 736 LYS A C 1
ATOM 5925 O O . LYS A 1 736 ? 17.159 16.636 -39.068 1.00 84.06 736 LYS A O 1
ATOM 5930 N N . LYS A 1 737 ? 17.327 18.425 -37.742 1.00 82.69 737 LYS A N 1
ATOM 5931 C CA . LYS A 1 737 ? 15.956 18.294 -37.183 1.00 82.69 737 LYS A CA 1
ATOM 5932 C C . LYS A 1 737 ? 14.863 18.983 -38.015 1.00 82.69 737 LYS A C 1
ATOM 5934 O O . LYS A 1 737 ? 13.684 18.815 -37.724 1.00 82.69 737 LYS A O 1
ATOM 5939 N N . THR A 1 738 ? 15.250 19.742 -39.033 1.00 82.06 738 THR A N 1
ATOM 5940 C CA . THR A 1 738 ? 14.387 20.569 -39.887 1.00 82.06 738 THR A CA 1
ATOM 5941 C C . THR A 1 738 ? 14.805 20.425 -41.353 1.00 82.06 738 THR A C 1
ATOM 5943 O O . THR A 1 738 ? 15.879 19.891 -41.642 1.00 82.06 738 THR A O 1
ATOM 5946 N N . GLY A 1 739 ? 13.966 20.899 -42.280 1.00 81.75 739 GLY A N 1
ATOM 5947 C CA . GLY A 1 739 ? 14.222 20.787 -43.722 1.00 81.75 739 GLY A CA 1
ATOM 5948 C C . GLY A 1 739 ? 13.832 19.435 -44.328 1.00 81.75 739 GLY A C 1
ATOM 5949 O O . GLY A 1 739 ? 14.411 19.038 -45.333 1.00 81.75 739 GLY A O 1
ATOM 5950 N N . PHE A 1 740 ? 12.873 18.733 -43.716 1.00 87.25 740 PHE A N 1
ATOM 5951 C CA . PHE A 1 740 ? 12.208 17.568 -44.303 1.00 87.25 740 PHE A CA 1
ATOM 5952 C C . PHE A 1 740 ? 10.878 17.977 -44.927 1.00 87.25 740 PHE A C 1
ATOM 5954 O O . PHE A 1 740 ? 10.149 18.763 -44.325 1.00 87.25 740 PHE A O 1
ATOM 5961 N N . ASN A 1 741 ? 10.523 17.378 -46.062 1.00 85.06 741 ASN A N 1
ATOM 5962 C CA . ASN A 1 741 ? 9.162 17.442 -46.601 1.00 85.06 741 ASN A CA 1
ATOM 5963 C C . ASN A 1 741 ? 8.409 16.102 -46.490 1.00 85.06 741 ASN A C 1
ATOM 5965 O O . ASN A 1 741 ? 7.183 16.095 -46.510 1.00 85.06 741 ASN A O 1
ATOM 5969 N N . TYR A 1 742 ? 9.120 14.993 -46.253 1.00 85.88 742 TYR A N 1
ATOM 5970 C CA . TYR A 1 742 ? 8.541 13.757 -45.726 1.00 85.88 742 TYR A CA 1
ATOM 5971 C C . TYR A 1 742 ? 9.379 13.245 -44.553 1.00 85.88 742 TYR A C 1
ATOM 5973 O O . TYR A 1 742 ? 10.574 13.007 -44.696 1.00 85.88 742 TYR A O 1
ATOM 5981 N N . PHE A 1 743 ? 8.746 13.057 -43.394 1.00 91.12 743 PHE A N 1
ATOM 5982 C CA . PHE A 1 743 ? 9.303 12.318 -42.258 1.00 91.12 743 PHE A CA 1
ATOM 5983 C C . PHE A 1 743 ? 8.144 11.686 -41.479 1.00 91.12 743 PHE A C 1
ATOM 5985 O O . PHE A 1 743 ? 7.650 12.245 -40.500 1.00 91.12 743 PHE A O 1
ATOM 5992 N N . SER A 1 744 ? 7.654 10.538 -41.945 1.00 89.00 744 SER A N 1
ATOM 5993 C CA . SER A 1 744 ? 6.598 9.781 -41.261 1.00 89.00 744 SER A CA 1
ATOM 5994 C C . SER A 1 744 ? 6.618 8.308 -41.679 1.00 89.00 744 SER A C 1
ATOM 5996 O O . SER A 1 744 ? 7.109 7.966 -42.756 1.00 89.00 744 SER A O 1
ATOM 5998 N N . PHE A 1 745 ? 6.045 7.418 -40.859 1.00 88.62 745 PHE A N 1
ATOM 5999 C CA . PHE A 1 745 ? 5.881 6.018 -41.270 1.00 88.62 745 PHE A CA 1
ATOM 6000 C C . PHE A 1 745 ? 4.917 5.887 -42.464 1.00 88.62 745 PHE A C 1
ATOM 6002 O O . PHE A 1 745 ? 5.112 5.022 -43.307 1.00 88.62 745 PHE A O 1
ATOM 6009 N N . ALA A 1 746 ? 3.912 6.765 -42.575 1.00 87.12 746 ALA A N 1
ATOM 6010 C CA . ALA A 1 746 ? 2.959 6.765 -43.685 1.00 87.12 746 ALA A CA 1
ATOM 6011 C C . ALA A 1 746 ? 3.569 7.258 -45.013 1.00 87.12 746 ALA A C 1
ATOM 6013 O O . ALA A 1 746 ? 3.099 6.847 -46.074 1.00 87.12 746 ALA A O 1
ATOM 6014 N N . GLY A 1 747 ? 4.596 8.114 -44.950 1.00 87.88 747 GLY A N 1
ATOM 6015 C CA . GLY A 1 747 ? 5.333 8.645 -46.096 1.00 87.88 747 GLY A CA 1
ATOM 6016 C C . GLY A 1 747 ? 4.439 9.236 -47.192 1.00 87.88 747 GLY A C 1
ATOM 6017 O O . GLY A 1 747 ? 3.522 10.002 -46.894 1.00 87.88 747 GLY A O 1
ATOM 6018 N N . HIS A 1 748 ? 4.709 8.896 -48.456 1.00 88.19 748 HIS A N 1
ATOM 6019 C CA . HIS A 1 748 ? 3.932 9.370 -49.601 1.00 88.19 748 HIS A CA 1
ATOM 6020 C C . HIS A 1 748 ? 2.989 8.279 -50.139 1.00 88.19 748 HIS A C 1
ATOM 6022 O O . HIS A 1 748 ? 3.380 7.373 -50.883 1.00 88.19 748 HIS A O 1
ATOM 6028 N N . GLN A 1 749 ? 1.711 8.387 -49.764 1.00 85.25 749 GLN A N 1
ATOM 6029 C CA . GLN A 1 749 ? 0.690 7.363 -50.007 1.00 85.25 749 GLN A CA 1
ATOM 6030 C C . GLN A 1 749 ? 0.215 7.230 -51.464 1.00 85.25 749 GLN A C 1
ATOM 6032 O O . GLN A 1 749 ? -0.346 6.185 -51.795 1.00 85.25 749 GLN A O 1
ATOM 6037 N N . ALA A 1 750 ? 0.453 8.206 -52.349 1.00 84.44 750 ALA A N 1
ATOM 6038 C CA . ALA A 1 750 ? 0.138 8.049 -53.773 1.00 84.44 750 ALA A CA 1
ATOM 6039 C C . ALA A 1 750 ? 1.115 7.067 -54.449 1.00 84.44 750 ALA A C 1
ATOM 6041 O O . ALA A 1 750 ? 0.698 6.077 -55.051 1.00 84.44 750 ALA A O 1
ATOM 6042 N N . HIS A 1 751 ? 2.427 7.250 -54.258 1.00 83.25 751 HIS A N 1
ATOM 6043 C CA . HIS A 1 751 ? 3.434 6.318 -54.787 1.00 83.25 751 HIS A CA 1
ATOM 6044 C C . HIS A 1 751 ? 3.643 5.058 -53.920 1.00 83.25 751 HIS A C 1
ATOM 6046 O O . HIS A 1 751 ? 4.205 4.091 -54.419 1.00 83.25 751 HIS A O 1
ATOM 6052 N N . LYS A 1 752 ? 3.074 5.004 -52.702 1.00 89.88 752 LYS A N 1
ATOM 6053 C CA . LYS A 1 752 ? 3.225 3.917 -51.699 1.00 89.88 752 LYS A CA 1
ATOM 6054 C C . LYS A 1 752 ? 4.647 3.814 -51.126 1.00 89.88 752 LYS A C 1
ATOM 6056 O O . LYS A 1 752 ? 5.166 2.726 -50.884 1.00 89.88 752 LYS A O 1
ATOM 6061 N N . ARG A 1 753 ? 5.250 4.981 -50.888 1.00 90.88 753 ARG A N 1
ATOM 6062 C CA . ARG A 1 753 ? 6.538 5.141 -50.204 1.00 90.88 753 ARG A CA 1
ATOM 6063 C C . ARG A 1 753 ? 6.302 5.273 -48.699 1.00 90.88 753 ARG A C 1
ATOM 6065 O O . ARG A 1 753 ? 5.832 6.312 -48.249 1.00 90.88 753 ARG A O 1
ATOM 6072 N N . THR A 1 754 ? 6.631 4.237 -47.944 1.00 91.50 754 THR A N 1
ATOM 6073 C CA . THR A 1 754 ? 6.404 4.053 -46.501 1.00 91.50 754 THR A CA 1
ATOM 6074 C C . THR A 1 754 ? 7.731 4.246 -45.731 1.00 91.50 754 THR A C 1
ATOM 6076 O O . THR A 1 754 ? 8.813 4.163 -46.314 1.00 91.50 754 THR A O 1
ATOM 6079 N N . PHE A 1 755 ? 7.680 4.585 -44.434 1.00 92.31 755 PHE A N 1
ATOM 6080 C CA . PHE A 1 755 ? 8.848 4.956 -43.597 1.00 92.31 755 PHE A CA 1
ATOM 6081 C C . PHE A 1 755 ? 9.773 6.016 -44.225 1.00 92.31 755 PHE A C 1
ATOM 6083 O O . PHE A 1 755 ? 10.986 6.024 -44.023 1.00 92.31 755 PHE A O 1
ATOM 6090 N N . PHE A 1 756 ? 9.189 6.934 -44.991 1.00 91.75 756 PHE A N 1
ATOM 6091 C CA . PHE A 1 756 ? 9.927 7.831 -45.868 1.00 91.75 756 PHE A CA 1
ATOM 6092 C C . PHE A 1 756 ? 10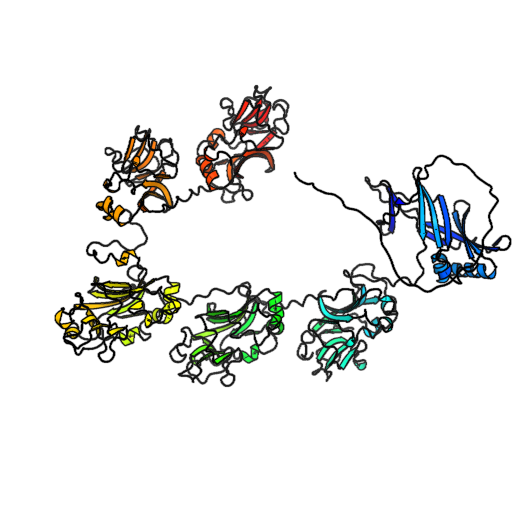.562 9.000 -45.097 1.00 91.75 756 PHE A C 1
ATOM 6094 O O . PHE A 1 756 ? 9.876 9.701 -44.348 1.00 91.75 756 PHE A O 1
ATOM 6101 N N . ILE A 1 757 ? 11.867 9.215 -45.311 1.00 92.12 757 ILE A N 1
ATOM 6102 C CA . ILE A 1 757 ? 12.620 10.379 -44.822 1.00 92.12 757 ILE A CA 1
ATOM 6103 C C . ILE A 1 757 ? 13.243 11.083 -46.036 1.00 92.12 757 ILE A C 1
ATOM 6105 O O . ILE A 1 757 ? 14.207 10.583 -46.623 1.00 92.12 757 ILE A O 1
ATOM 6109 N N . SER A 1 758 ? 12.696 12.245 -46.404 1.00 87.50 758 SER A N 1
ATOM 6110 C CA . SER A 1 758 ? 13.125 13.070 -47.538 1.00 87.50 758 SER A CA 1
ATOM 6111 C C . SER A 1 758 ? 13.297 14.537 -47.153 1.00 87.50 758 SER A C 1
ATOM 6113 O O . SER A 1 758 ? 12.466 15.117 -46.449 1.00 87.50 758 SER A O 1
ATOM 6115 N N . ASN A 1 759 ? 14.388 15.125 -47.648 1.00 81.31 759 ASN A N 1
ATOM 6116 C CA . ASN A 1 759 ? 14.722 16.540 -47.484 1.00 81.31 759 ASN A CA 1
ATOM 6117 C C . ASN A 1 759 ? 14.195 17.376 -48.662 1.00 81.31 759 ASN A C 1
ATOM 6119 O O . ASN A 1 759 ? 13.882 18.555 -48.516 1.00 81.31 759 ASN A O 1
ATOM 6123 N N . ARG A 1 760 ? 14.143 16.776 -49.857 1.00 77.50 760 ARG A N 1
ATOM 6124 C CA . ARG A 1 760 ? 13.679 17.412 -51.090 1.00 77.50 760 ARG A CA 1
ATOM 6125 C C . ARG A 1 760 ? 13.042 16.344 -51.974 1.00 77.50 760 ARG A C 1
ATOM 6127 O O . ARG A 1 760 ? 13.721 15.416 -52.398 1.00 77.50 760 ARG A O 1
ATOM 6134 N N . TYR A 1 761 ? 11.755 16.512 -52.254 1.00 74.56 761 TYR A N 1
ATOM 6135 C CA . TYR A 1 761 ? 10.966 15.672 -53.158 1.00 74.56 761 TYR A CA 1
ATOM 6136 C C . TYR A 1 761 ? 10.693 16.504 -54.408 1.00 74.56 761 TYR A C 1
ATOM 6138 O O . TYR A 1 761 ? 9.993 17.512 -54.316 1.00 74.56 761 TYR A O 1
ATOM 6146 N N . ARG A 1 762 ? 11.334 16.165 -55.527 1.00 72.75 762 ARG A N 1
ATOM 6147 C CA . ARG A 1 762 ? 11.268 16.927 -56.793 1.00 72.75 762 ARG A CA 1
ATOM 6148 C C . ARG A 1 762 ? 11.331 15.992 -58.008 1.00 72.75 762 ARG A C 1
ATOM 6150 O O . ARG A 1 762 ? 11.921 16.323 -59.032 1.00 72.75 762 ARG A O 1
ATOM 6157 N N . GLY A 1 763 ? 10.740 14.806 -57.876 1.00 70.19 763 GLY A N 1
ATOM 6158 C CA . GLY A 1 763 ? 10.729 13.790 -58.922 1.00 70.19 763 GLY A CA 1
ATOM 6159 C C . GLY A 1 763 ? 12.045 13.017 -59.008 1.00 70.19 763 GLY A C 1
ATOM 6160 O O . GLY A 1 763 ? 13.037 13.324 -58.346 1.00 70.19 763 GLY A O 1
ATOM 6161 N N . CYS A 1 764 ? 12.059 11.976 -59.839 1.00 73.44 764 CYS A N 1
ATOM 6162 C CA . CYS A 1 764 ? 13.041 10.897 -59.735 1.00 73.44 764 CYS A CA 1
ATOM 6163 C C . CYS A 1 764 ? 14.514 11.325 -59.808 1.00 73.44 764 CYS A C 1
ATOM 6165 O O . CYS A 1 764 ? 15.333 10.719 -59.119 1.00 73.44 764 CYS A O 1
ATOM 6167 N N . GLY A 1 765 ? 14.856 12.350 -60.595 1.00 68.94 765 GLY A N 1
ATOM 6168 C CA . GLY A 1 765 ? 16.224 12.878 -60.692 1.00 68.94 765 GLY A CA 1
ATOM 6169 C C . GLY A 1 765 ? 16.639 13.818 -59.549 1.00 68.94 765 GLY A C 1
ATOM 6170 O O . GLY A 1 765 ? 17.834 14.010 -59.331 1.00 68.94 765 GLY A O 1
ATOM 6171 N N . GLY A 1 766 ? 15.674 14.394 -58.821 1.00 72.62 766 GLY A N 1
ATOM 6172 C CA . GLY A 1 766 ? 15.881 15.412 -57.782 1.00 72.62 766 GLY A CA 1
ATOM 6173 C C . GLY A 1 766 ? 15.509 14.983 -56.357 1.00 72.62 766 GLY A C 1
ATOM 6174 O O . GLY A 1 766 ? 15.721 15.759 -55.424 1.00 72.62 766 GLY A O 1
ATOM 6175 N N . ASP A 1 767 ? 14.966 13.775 -56.177 1.00 78.38 767 ASP A N 1
ATOM 6176 C CA . ASP A 1 767 ? 14.597 13.215 -54.874 1.00 78.38 767 ASP A CA 1
ATOM 6177 C C . ASP A 1 767 ? 15.837 12.965 -53.995 1.00 78.38 767 ASP A C 1
ATOM 6179 O O . ASP A 1 767 ? 16.593 12.012 -54.200 1.00 78.38 767 ASP A O 1
ATOM 6183 N N . ILE A 1 768 ? 16.016 13.814 -52.980 1.00 81.31 768 ILE A N 1
ATOM 6184 C CA . ILE A 1 768 ? 17.055 13.714 -51.949 1.00 81.31 768 ILE A CA 1
ATOM 6185 C C . ILE A 1 768 ? 16.391 13.263 -50.648 1.00 81.31 768 ILE A C 1
ATOM 6187 O O . ILE A 1 768 ? 15.538 13.955 -50.077 1.00 81.31 768 ILE A O 1
ATOM 6191 N N . GLY A 1 769 ? 16.812 12.111 -50.138 1.00 83.81 769 GLY A N 1
ATOM 6192 C CA . GLY A 1 769 ? 16.366 11.596 -48.851 1.00 83.81 769 GLY A CA 1
ATOM 6193 C C . GLY A 1 769 ? 17.463 10.867 -48.099 1.00 83.81 769 GLY A C 1
ATOM 6194 O O . GLY A 1 769 ? 18.642 11.015 -48.396 1.00 83.81 769 GLY A O 1
ATOM 6195 N N . PHE A 1 770 ? 17.050 10.121 -47.084 1.00 89.56 770 PHE A N 1
ATOM 6196 C CA . PHE A 1 770 ? 17.916 9.270 -46.270 1.00 89.56 770 PHE A CA 1
ATOM 6197 C C . PHE A 1 770 ? 17.617 7.796 -46.544 1.00 89.56 770 PHE A C 1
ATOM 6199 O O . PHE A 1 770 ? 18.514 7.012 -46.850 1.00 89.56 770 PHE A O 1
ATOM 6206 N N . TRP A 1 771 ? 16.329 7.449 -46.512 1.00 93.06 771 TRP A N 1
ATOM 6207 C CA . TRP A 1 771 ? 15.819 6.146 -46.913 1.00 93.06 771 TRP A CA 1
ATOM 6208 C C . TRP A 1 771 ? 14.369 6.225 -47.397 1.00 93.06 771 TRP A C 1
ATOM 6210 O O . TRP A 1 771 ? 13.684 7.237 -47.206 1.00 93.06 771 TRP A O 1
ATOM 6220 N N . VAL A 1 772 ? 13.894 5.138 -47.994 1.00 92.06 772 VAL A N 1
ATOM 6221 C CA . VAL A 1 772 ? 12.490 4.899 -48.322 1.00 92.06 772 VAL A CA 1
ATOM 6222 C C . VAL A 1 772 ? 12.208 3.399 -48.358 1.00 92.06 772 VAL A C 1
ATOM 6224 O O . VAL A 1 772 ? 13.063 2.608 -48.753 1.00 92.06 772 VAL A O 1
ATOM 6227 N N . ILE A 1 773 ? 11.000 3.002 -47.964 1.00 94.44 773 ILE A N 1
ATOM 6228 C CA . ILE A 1 773 ? 10.465 1.669 -48.241 1.00 94.44 773 ILE A CA 1
ATOM 6229 C C . ILE A 1 773 ? 9.399 1.815 -49.321 1.00 94.44 773 ILE A C 1
ATOM 6231 O O . ILE A 1 773 ? 8.467 2.592 -49.134 1.00 94.44 773 ILE A O 1
ATOM 6235 N N . SER A 1 774 ? 9.514 1.106 -50.442 1.00 92.94 774 SER A N 1
ATOM 6236 C CA . SER A 1 774 ? 8.482 1.125 -51.485 1.00 92.94 774 SER A CA 1
ATOM 6237 C C . SER A 1 774 ? 7.659 -0.159 -51.463 1.00 92.94 774 SER A C 1
ATOM 6239 O O . SER A 1 774 ? 8.197 -1.249 -51.664 1.00 92.94 774 SER A O 1
ATOM 6241 N N . ASP A 1 775 ? 6.351 -0.026 -51.228 1.00 91.50 775 ASP A N 1
ATOM 6242 C CA . ASP A 1 775 ? 5.398 -1.144 -51.142 1.00 91.50 775 ASP A CA 1
ATOM 6243 C C . ASP A 1 775 ? 4.888 -1.609 -52.532 1.00 91.50 775 ASP A C 1
ATOM 6245 O O . ASP A 1 775 ? 4.048 -2.508 -52.620 1.00 91.50 775 ASP A O 1
ATOM 6249 N N . ARG A 1 776 ? 5.368 -1.004 -53.634 1.00 89.19 776 ARG A N 1
ATOM 6250 C CA . ARG A 1 776 ? 5.111 -1.415 -55.033 1.00 89.19 776 ARG A CA 1
ATOM 6251 C C . ARG A 1 776 ? 6.268 -1.027 -55.967 1.00 89.19 776 ARG A C 1
ATOM 6253 O O . ARG A 1 776 ? 7.121 -0.238 -55.567 1.00 89.19 776 ARG A O 1
ATOM 6260 N N . LYS A 1 777 ? 6.270 -1.524 -57.217 1.00 86.50 777 LYS A N 1
ATOM 6261 C CA . LYS A 1 777 ? 7.135 -0.972 -58.279 1.00 86.50 777 LYS A CA 1
ATOM 6262 C C . LYS A 1 777 ? 6.879 0.534 -58.374 1.00 86.50 777 LYS A C 1
ATOM 6264 O O . LYS A 1 777 ? 5.736 0.967 -58.523 1.00 86.50 777 LYS A O 1
ATOM 6269 N N . ASP A 1 778 ? 7.937 1.313 -58.213 1.00 84.00 778 ASP A N 1
ATOM 6270 C CA . ASP A 1 778 ? 7.889 2.767 -58.151 1.00 84.00 778 ASP A CA 1
ATOM 6271 C C . ASP A 1 778 ? 7.938 3.366 -59.569 1.00 84.00 778 ASP A C 1
ATOM 6273 O O . ASP A 1 778 ? 8.350 2.707 -60.524 1.00 84.00 778 ASP A O 1
ATOM 6277 N N . VAL A 1 779 ? 7.568 4.638 -59.711 1.00 84.81 779 VAL A N 1
ATOM 6278 C CA . VAL A 1 779 ? 7.791 5.397 -60.954 1.00 84.81 779 VAL A CA 1
ATOM 6279 C C . VAL A 1 779 ? 9.283 5.681 -61.190 1.00 84.81 779 VAL A C 1
ATOM 6281 O O . VAL A 1 779 ? 9.712 5.889 -62.322 1.00 84.81 779 VAL A O 1
ATOM 6284 N N . CYS A 1 780 ? 10.106 5.656 -60.137 1.00 83.88 780 CYS A N 1
ATOM 6285 C CA . CYS A 1 780 ? 11.531 5.947 -60.224 1.00 83.88 780 CYS A CA 1
ATOM 6286 C C . CYS A 1 780 ? 12.397 4.695 -60.412 1.00 83.88 780 CYS A C 1
ATOM 6288 O O . CYS A 1 780 ? 12.509 3.852 -59.518 1.00 83.88 780 CYS A O 1
ATOM 6290 N N . LYS A 1 781 ? 13.125 4.644 -61.540 1.00 84.12 781 LYS A N 1
ATOM 6291 C CA . LYS A 1 781 ? 14.059 3.556 -61.902 1.00 84.12 781 LYS A CA 1
ATOM 6292 C C . LYS A 1 781 ? 15.053 3.197 -60.779 1.00 84.12 781 LYS A C 1
ATOM 6294 O O . LYS A 1 781 ? 15.367 2.022 -60.613 1.00 84.12 781 LYS A O 1
ATOM 6299 N N . TRP A 1 782 ? 15.500 4.166 -59.970 1.00 84.50 782 TRP A N 1
ATOM 6300 C CA . TRP A 1 782 ? 16.412 3.922 -58.839 1.00 84.50 782 TRP A CA 1
ATOM 6301 C C . TRP A 1 782 ? 15.797 3.122 -57.682 1.00 84.50 782 TRP A C 1
ATOM 6303 O O . TRP A 1 782 ? 16.543 2.509 -56.932 1.00 84.50 782 TRP A O 1
ATOM 6313 N N . SER A 1 783 ? 14.469 3.075 -57.524 1.00 83.44 783 SER A N 1
ATOM 6314 C CA . SER A 1 783 ? 13.840 2.184 -56.534 1.00 83.44 783 SER A CA 1
ATOM 6315 C C . SER A 1 783 ? 13.593 0.787 -57.104 1.00 83.44 783 SER A C 1
ATOM 6317 O O . SER A 1 783 ? 13.553 -0.182 -56.351 1.00 83.44 783 SER A O 1
ATOM 6319 N N . ASN A 1 784 ? 13.432 0.673 -58.425 1.00 85.06 784 ASN A N 1
ATOM 6320 C CA . ASN A 1 784 ? 13.098 -0.588 -59.089 1.00 85.06 784 ASN A CA 1
ATOM 6321 C C . ASN A 1 784 ? 14.312 -1.505 -59.294 1.00 85.06 784 ASN A C 1
ATOM 6323 O O . ASN A 1 784 ? 14.127 -2.705 -59.440 1.00 85.06 784 ASN A O 1
ATOM 6327 N N . LYS A 1 785 ? 15.546 -0.982 -59.235 1.00 84.62 785 LYS A N 1
ATOM 6328 C CA . LYS A 1 785 ? 16.777 -1.797 -59.285 1.00 84.62 785 LYS A CA 1
ATOM 6329 C C . LYS A 1 785 ? 16.885 -2.835 -58.150 1.00 84.62 785 LYS A C 1
ATOM 6331 O O . LYS A 1 785 ? 17.561 -3.837 -58.332 1.00 84.62 785 LYS A O 1
ATOM 6336 N N . GLY A 1 786 ? 16.222 -2.612 -57.009 1.00 83.31 786 GLY A N 1
ATOM 6337 C CA . GLY A 1 786 ? 16.123 -3.577 -55.900 1.00 83.31 786 GLY A CA 1
ATOM 6338 C C . GLY A 1 786 ? 14.845 -4.433 -55.901 1.00 83.31 786 GLY A C 1
ATOM 6339 O O . GLY A 1 786 ? 14.563 -5.107 -54.907 1.00 83.31 786 GLY A O 1
ATOM 6340 N N . TRP A 1 787 ? 14.038 -4.362 -56.967 1.00 87.50 787 TRP A N 1
ATOM 6341 C CA . TRP A 1 787 ? 12.814 -5.147 -57.136 1.00 87.50 787 TRP A CA 1
ATOM 6342 C C . TRP A 1 787 ? 13.114 -6.399 -57.961 1.00 87.50 787 TRP A C 1
ATOM 6344 O O . TRP A 1 787 ? 13.293 -6.315 -59.173 1.00 87.50 787 TRP A O 1
ATOM 6354 N N . HIS A 1 788 ? 13.122 -7.563 -57.317 1.00 82.81 788 HIS A N 1
ATOM 6355 C CA . HIS A 1 788 ? 13.394 -8.843 -57.975 1.00 82.81 788 HIS A CA 1
ATOM 6356 C C . HIS A 1 788 ? 12.099 -9.557 -58.370 1.00 82.81 788 HIS A C 1
ATOM 6358 O O . HIS A 1 788 ? 11.929 -9.933 -59.524 1.00 82.81 788 HIS A O 1
ATOM 6364 N N . SER A 1 789 ? 11.151 -9.682 -57.437 1.00 77.88 789 SER A N 1
ATOM 6365 C CA . SER A 1 789 ? 9.863 -10.350 -57.680 1.00 77.88 789 SER A CA 1
ATOM 6366 C C . SER A 1 789 ? 8.684 -9.541 -57.145 1.00 77.88 789 SER A C 1
ATOM 6368 O O . SER A 1 789 ? 7.739 -9.242 -57.876 1.00 77.88 789 SER A O 1
ATOM 6370 N N . SER A 1 790 ? 8.758 -9.113 -55.887 1.00 87.75 790 SER A N 1
ATOM 6371 C CA . SER A 1 790 ? 7.627 -8.576 -55.130 1.00 87.75 790 SER A CA 1
ATOM 6372 C C . SER A 1 790 ? 8.039 -7.442 -54.181 1.00 87.75 790 SER A C 1
ATOM 6374 O O . SER A 1 790 ? 9.209 -7.075 -54.095 1.00 87.75 790 SER A O 1
ATOM 6376 N N . GLY A 1 791 ? 7.070 -6.862 -53.467 1.00 86.06 791 GLY A N 1
ATOM 6377 C CA . GLY A 1 791 ? 7.334 -5.830 -52.462 1.00 86.06 791 GLY A CA 1
ATOM 6378 C C . GLY A 1 791 ? 7.753 -6.410 -51.102 1.00 86.06 791 GLY A C 1
ATOM 6379 O O . GLY A 1 791 ? 7.601 -7.609 -50.874 1.00 86.06 791 GLY A O 1
ATOM 6380 N N . PRO A 1 792 ? 8.268 -5.584 -50.179 1.00 93.69 792 PRO A N 1
ATOM 6381 C CA . PRO A 1 792 ? 8.673 -4.201 -50.389 1.00 93.69 792 PRO A CA 1
ATOM 6382 C C . PRO A 1 792 ? 10.139 -4.122 -50.849 1.00 93.69 792 PRO A C 1
ATOM 6384 O O . PRO A 1 792 ? 10.906 -5.069 -50.668 1.00 93.69 792 PRO A O 1
ATOM 6387 N N . VAL A 1 793 ? 10.568 -2.967 -51.358 1.00 93.56 793 VAL A N 1
ATOM 6388 C CA . VAL A 1 793 ? 11.997 -2.670 -51.578 1.00 93.56 793 VAL A CA 1
ATOM 6389 C C . VAL A 1 793 ? 12.473 -1.650 -50.551 1.00 93.56 793 VAL A C 1
ATOM 6391 O O . VAL A 1 793 ? 11.807 -0.646 -50.303 1.00 93.56 793 VAL A O 1
ATOM 6394 N N . LEU A 1 794 ? 13.624 -1.924 -49.937 1.00 94.56 794 LEU A N 1
ATOM 6395 C CA . LEU A 1 794 ? 14.215 -1.127 -48.864 1.00 94.56 794 LEU A CA 1
ATOM 6396 C C . LEU A 1 794 ? 15.409 -0.352 -49.433 1.00 94.56 794 LEU A C 1
ATOM 6398 O O . LEU A 1 794 ? 16.429 -0.964 -49.744 1.00 94.56 794 LEU A O 1
ATOM 6402 N N . VAL A 1 795 ? 15.278 0.965 -49.595 1.00 92.19 795 VAL A N 1
ATOM 6403 C CA . VAL A 1 795 ? 16.264 1.816 -50.282 1.00 92.19 795 VAL A CA 1
ATOM 6404 C C . VAL A 1 795 ? 16.858 2.838 -49.316 1.00 92.19 795 VAL A C 1
ATOM 6406 O O . VAL A 1 795 ? 16.123 3.476 -48.564 1.00 92.19 795 VAL A O 1
ATOM 6409 N N . TYR A 1 796 ? 18.172 3.051 -49.362 1.00 91.19 796 TYR A N 1
ATOM 6410 C CA . TYR A 1 796 ? 18.875 4.070 -48.575 1.00 91.19 796 TYR A CA 1
ATOM 6411 C C . TYR A 1 796 ? 20.024 4.721 -49.366 1.00 91.19 796 TYR A C 1
ATOM 6413 O O . TYR A 1 796 ? 20.376 4.285 -50.463 1.00 91.19 796 TYR A O 1
ATOM 6421 N N . THR A 1 797 ? 20.603 5.791 -48.818 1.00 85.75 797 THR A N 1
ATOM 6422 C CA . THR A 1 797 ? 21.826 6.426 -49.341 1.00 85.75 797 THR A CA 1
ATOM 6423 C C . THR A 1 797 ? 22.918 6.487 -48.273 1.00 85.75 797 THR A C 1
ATOM 6425 O O . THR A 1 797 ? 22.637 6.591 -47.077 1.00 85.75 797 THR A O 1
ATOM 6428 N N . GLN A 1 798 ? 24.177 6.431 -48.712 1.00 81.31 798 GLN A N 1
ATOM 6429 C CA . GLN A 1 798 ? 25.349 6.626 -47.857 1.00 81.31 798 GLN A CA 1
ATOM 6430 C C . GLN A 1 798 ? 25.869 8.072 -47.861 1.00 81.31 798 GLN A C 1
ATOM 6432 O O . GLN A 1 798 ? 26.600 8.453 -46.948 1.00 81.31 798 GLN A O 1
ATOM 6437 N N . VAL A 1 799 ? 25.455 8.895 -48.833 1.00 79.69 799 VAL A N 1
ATOM 6438 C CA . VAL A 1 799 ? 25.977 10.255 -49.044 1.00 79.69 799 VAL A CA 1
ATOM 6439 C C . VAL A 1 799 ? 24.887 11.301 -48.767 1.00 79.69 799 VAL A C 1
ATOM 6441 O O . VAL A 1 799 ? 23.816 11.238 -49.379 1.00 79.69 799 VAL A O 1
ATOM 6444 N N . PRO A 1 800 ? 25.119 12.285 -47.875 1.00 82.69 800 PRO A N 1
ATOM 6445 C CA . PRO A 1 800 ? 24.151 13.343 -47.604 1.00 82.69 800 PRO A CA 1
ATOM 6446 C C . PRO A 1 800 ? 23.995 14.293 -48.797 1.00 82.69 800 PRO A C 1
ATOM 6448 O O . PRO A 1 800 ? 24.973 14.715 -49.404 1.00 82.69 800 PRO A O 1
ATOM 6451 N N . GLY A 1 801 ? 22.758 14.701 -49.088 1.00 76.88 801 GLY A N 1
ATOM 6452 C CA . GLY A 1 801 ? 22.466 15.789 -50.033 1.00 76.88 801 GLY A CA 1
ATOM 6453 C C . GLY A 1 801 ? 22.438 15.406 -51.518 1.00 76.88 801 GLY A C 1
ATOM 6454 O O . GLY A 1 801 ? 21.954 16.199 -52.320 1.00 76.88 801 GLY A O 1
ATOM 6455 N N . VAL A 1 802 ? 22.885 14.205 -51.890 1.00 78.12 802 VAL A N 1
ATOM 6456 C CA . VAL A 1 802 ? 22.872 13.726 -53.283 1.00 78.12 802 VAL A CA 1
ATOM 6457 C C . VAL A 1 802 ? 21.527 13.039 -53.599 1.00 78.12 802 VAL A C 1
ATOM 6459 O O . VAL A 1 802 ? 21.034 12.283 -52.759 1.00 78.12 802 VAL A O 1
ATOM 6462 N N . PRO A 1 803 ? 20.903 13.268 -54.776 1.00 80.44 803 PRO A N 1
ATOM 6463 C CA . PRO A 1 803 ? 19.674 12.570 -55.162 1.00 80.44 803 PRO A CA 1
ATOM 6464 C C . PRO A 1 803 ? 19.880 11.061 -55.339 1.00 80.44 803 PRO A C 1
ATOM 6466 O O . PRO A 1 803 ? 20.921 10.645 -55.850 1.00 80.44 803 PRO A O 1
ATOM 6469 N N . PHE A 1 804 ? 18.863 10.244 -55.042 1.00 78.44 804 PHE A N 1
ATOM 6470 C CA . PHE A 1 804 ? 18.930 8.775 -55.181 1.00 78.44 804 PHE A CA 1
ATOM 6471 C C . PHE A 1 804 ? 19.304 8.298 -56.602 1.00 78.44 804 PHE A C 1
ATOM 6473 O O . PHE A 1 804 ? 19.925 7.248 -56.763 1.00 78.44 804 PHE A O 1
ATOM 6480 N N . ALA A 1 805 ? 18.968 9.082 -57.634 1.00 75.50 805 ALA A N 1
ATOM 6481 C CA . ALA A 1 805 ? 19.364 8.824 -59.020 1.00 75.50 805 ALA A CA 1
ATOM 6482 C C . ALA A 1 805 ? 20.870 9.007 -59.290 1.00 75.50 805 ALA A C 1
ATOM 6484 O O . ALA A 1 805 ? 21.389 8.391 -60.215 1.00 75.50 805 ALA A O 1
ATOM 6485 N N . LYS A 1 806 ? 21.557 9.857 -58.512 1.00 68.00 806 LYS A N 1
ATOM 6486 C CA . LYS A 1 806 ? 22.975 10.218 -58.695 1.00 68.00 806 LYS A CA 1
ATOM 6487 C C . LYS A 1 806 ? 23.904 9.596 -57.647 1.00 68.00 806 LYS A C 1
ATOM 6489 O O . LYS A 1 806 ? 25.088 9.447 -57.909 1.00 68.00 806 LYS A O 1
ATOM 6494 N N . SER A 1 807 ? 23.392 9.219 -56.474 1.00 60.88 807 SER A N 1
ATOM 6495 C CA . SER A 1 807 ? 24.197 8.686 -55.363 1.00 60.88 807 SER A CA 1
ATOM 6496 C C . SER A 1 807 ? 24.506 7.186 -55.454 1.00 60.88 807 SER A C 1
ATOM 6498 O O . SER A 1 807 ? 25.059 6.652 -54.500 1.00 60.88 807 SER A O 1
ATOM 6500 N N . ASN A 1 808 ? 24.051 6.507 -56.518 1.00 65.81 808 ASN A N 1
ATOM 6501 C CA . ASN A 1 808 ? 23.749 5.070 -56.539 1.00 65.81 808 ASN A CA 1
ATOM 6502 C C . ASN A 1 808 ? 22.898 4.648 -55.327 1.00 65.81 808 ASN A C 1
ATOM 6504 O O . ASN A 1 808 ? 23.413 4.318 -54.267 1.00 65.81 808 ASN A O 1
ATOM 6508 N N . ALA A 1 809 ? 21.569 4.663 -55.471 1.00 81.56 809 ALA A N 1
ATOM 6509 C CA . ALA A 1 809 ? 20.664 4.142 -54.446 1.00 81.56 809 ALA A CA 1
ATOM 6510 C C . ALA A 1 809 ? 21.065 2.714 -54.007 1.00 81.56 809 ALA A C 1
ATOM 6512 O O . ALA A 1 809 ? 21.249 1.834 -54.851 1.00 81.56 809 ALA A O 1
ATOM 6513 N N . TYR A 1 810 ? 21.199 2.505 -52.693 1.00 88.62 810 TYR A N 1
ATOM 6514 C CA . TYR A 1 810 ? 21.615 1.240 -52.082 1.00 88.62 810 TYR A CA 1
ATOM 6515 C C . TYR A 1 810 ? 20.405 0.483 -51.523 1.00 88.62 810 TYR A C 1
ATOM 6517 O O . TYR A 1 810 ? 19.436 1.102 -51.080 1.00 88.62 810 TYR A O 1
ATOM 6525 N N . TYR A 1 811 ? 20.484 -0.850 -51.479 1.00 91.25 811 TYR A N 1
ATOM 6526 C CA . TYR A 1 811 ? 19.371 -1.720 -51.074 1.00 91.25 811 TYR A CA 1
ATOM 6527 C C . TYR A 1 811 ? 19.672 -2.500 -49.793 1.00 91.25 811 TYR A C 1
ATOM 6529 O O . TYR A 1 811 ? 20.823 -2.822 -49.492 1.00 91.25 811 TYR A O 1
ATOM 6537 N N . ALA A 1 812 ? 18.616 -2.796 -49.042 1.00 92.88 812 ALA A N 1
ATOM 6538 C CA . ALA A 1 812 ? 18.643 -3.571 -47.807 1.00 92.88 812 ALA A CA 1
ATOM 6539 C C . ALA A 1 812 ? 17.777 -4.842 -47.927 1.00 92.88 812 ALA A C 1
ATOM 6541 O O . ALA A 1 812 ? 16.748 -4.847 -48.607 1.00 92.88 812 ALA A O 1
ATOM 6542 N N . ASP A 1 813 ? 18.171 -5.923 -47.246 1.00 93.88 813 ASP A N 1
ATOM 6543 C CA . ASP A 1 813 ? 17.423 -7.191 -47.228 1.00 93.88 813 ASP A CA 1
ATOM 6544 C C . ASP A 1 813 ? 16.370 -7.238 -46.111 1.00 93.88 813 ASP A C 1
ATOM 6546 O O . ASP A 1 813 ? 15.403 -7.995 -46.200 1.00 93.88 813 ASP A O 1
ATOM 6550 N N . ARG A 1 814 ? 16.536 -6.423 -45.058 1.00 94.75 814 ARG A N 1
ATOM 6551 C CA . ARG A 1 814 ? 15.639 -6.384 -43.896 1.00 94.75 814 ARG A CA 1
ATOM 6552 C C . ARG A 1 814 ? 15.508 -4.990 -43.283 1.00 94.75 814 ARG A C 1
ATOM 6554 O O . ARG A 1 814 ? 16.497 -4.282 -43.099 1.00 94.75 814 ARG A O 1
ATOM 6561 N N . PHE A 1 815 ? 14.287 -4.647 -42.876 1.00 96.69 815 PHE A N 1
ATOM 6562 C CA . PHE A 1 815 ? 13.961 -3.509 -42.014 1.00 96.69 815 PHE A CA 1
ATOM 6563 C C . PHE A 1 815 ? 13.521 -4.000 -40.627 1.00 96.69 815 PHE A C 1
ATOM 6565 O O . PHE A 1 815 ? 12.875 -5.046 -40.499 1.00 96.69 815 PHE A O 1
ATOM 6572 N N . ILE A 1 816 ? 13.892 -3.268 -39.576 1.00 95.38 816 ILE A N 1
ATOM 6573 C CA . ILE A 1 816 ? 13.636 -3.625 -38.175 1.00 95.38 816 ILE A CA 1
ATOM 6574 C C . ILE A 1 816 ? 13.294 -2.365 -37.371 1.00 95.38 816 ILE A C 1
ATOM 6576 O O . ILE A 1 816 ? 13.994 -1.361 -37.464 1.00 95.38 816 ILE A O 1
ATOM 6580 N N . VAL A 1 817 ? 12.268 -2.440 -36.523 1.00 95.69 817 VAL A N 1
ATOM 6581 C CA . VAL A 1 817 ? 11.949 -1.442 -35.491 1.00 95.69 817 VAL A CA 1
ATOM 6582 C C . VAL A 1 817 ? 11.976 -2.121 -34.122 1.00 95.69 817 VAL A C 1
ATOM 6584 O O . VAL A 1 817 ? 11.355 -3.170 -33.940 1.00 95.69 817 VAL A O 1
ATOM 6587 N N . TYR A 1 818 ? 12.680 -1.548 -33.145 1.00 94.88 818 TYR A N 1
ATOM 6588 C CA . TYR A 1 818 ? 12.808 -2.127 -31.801 1.00 94.88 818 TYR A CA 1
ATOM 6589 C C . TYR A 1 818 ? 13.009 -1.076 -30.700 1.00 94.88 818 TYR A C 1
ATOM 6591 O O . TYR A 1 818 ? 13.558 -0.003 -30.941 1.00 94.88 818 TYR A O 1
ATOM 6599 N N . MET A 1 819 ? 12.618 -1.401 -29.465 1.00 93.25 819 MET A N 1
ATOM 6600 C CA . MET A 1 819 ? 12.959 -0.608 -28.276 1.00 93.25 819 MET A CA 1
ATOM 6601 C C . MET A 1 819 ? 14.332 -0.995 -27.702 1.00 93.25 819 MET A C 1
ATOM 6603 O O . MET A 1 819 ? 14.693 -2.177 -27.678 1.00 93.25 819 MET A O 1
ATOM 6607 N N . ALA A 1 820 ? 15.089 -0.004 -27.212 1.00 88.12 820 ALA A N 1
ATOM 6608 C CA . ALA A 1 820 ? 16.392 -0.205 -26.572 1.00 88.12 820 ALA A CA 1
ATOM 6609 C C . ALA A 1 820 ? 16.799 0.907 -25.578 1.00 88.12 820 ALA A C 1
ATOM 6611 O O . ALA A 1 820 ? 16.341 2.053 -25.624 1.00 88.12 820 ALA A O 1
ATOM 6612 N N . HIS A 1 821 ? 17.751 0.584 -24.695 1.00 80.00 821 HIS A N 1
ATOM 6613 C CA . HIS A 1 821 ? 18.526 1.586 -23.958 1.00 80.00 821 HIS A CA 1
ATOM 6614 C C . HIS A 1 821 ? 19.789 1.937 -24.758 1.00 80.00 821 HIS A C 1
ATOM 6616 O O . HIS A 1 821 ? 20.570 1.056 -25.117 1.00 80.00 821 HIS A O 1
ATOM 6622 N N . ILE A 1 822 ? 19.998 3.228 -25.010 1.00 70.00 822 ILE A N 1
ATOM 6623 C CA . ILE A 1 822 ? 21.156 3.780 -25.719 1.00 70.00 822 ILE A CA 1
ATOM 6624 C C . ILE A 1 822 ? 21.747 4.848 -24.793 1.00 70.00 822 ILE A C 1
ATOM 6626 O O . ILE A 1 822 ? 21.038 5.744 -24.339 1.00 70.00 822 ILE A O 1
ATOM 6630 N N . GLY A 1 823 ? 23.013 4.692 -24.401 1.00 52.81 823 GLY A N 1
ATOM 6631 C CA . GLY A 1 823 ? 23.671 5.610 -23.463 1.00 52.81 823 GLY A CA 1
ATOM 6632 C C . GLY A 1 823 ? 24.092 6.914 -24.142 1.00 52.81 823 GLY A C 1
ATOM 6633 O O . GLY A 1 823 ? 24.342 6.919 -25.344 1.00 52.81 823 GLY A O 1
ATOM 6634 N N . LYS A 1 824 ? 24.249 8.012 -23.385 1.00 40.22 824 LYS A N 1
ATOM 6635 C CA . LYS A 1 824 ? 24.659 9.314 -23.955 1.00 40.22 824 LYS A CA 1
ATOM 6636 C C . LYS A 1 824 ? 25.977 9.244 -24.755 1.00 40.22 824 LYS A C 1
ATOM 6638 O O . LYS A 1 824 ? 26.103 9.916 -25.770 1.00 40.22 824 LYS A O 1
ATOM 6643 N N . THR A 1 825 ? 26.914 8.377 -24.365 1.00 36.62 825 THR A N 1
ATOM 6644 C CA . THR A 1 825 ? 28.187 8.116 -25.072 1.00 36.62 825 THR A CA 1
ATOM 6645 C C . THR A 1 825 ? 28.063 7.253 -26.336 1.00 36.62 825 THR A C 1
ATOM 6647 O O . THR A 1 825 ? 29.015 7.160 -27.110 1.00 36.62 825 THR A O 1
ATOM 6650 N N . ALA A 1 826 ? 26.908 6.636 -26.604 1.00 37.25 826 ALA A N 1
ATOM 6651 C CA . ALA A 1 826 ? 26.670 5.927 -27.864 1.00 37.25 826 ALA A CA 1
ATOM 6652 C C . ALA A 1 826 ? 26.459 6.892 -29.047 1.00 37.25 826 ALA A C 1
ATOM 6654 O O . ALA A 1 826 ? 26.742 6.530 -30.185 1.00 37.25 826 ALA A O 1
ATOM 6655 N N . TYR A 1 827 ? 26.018 8.128 -28.781 1.00 38.22 827 TYR A N 1
ATOM 6656 C CA . TYR A 1 827 ? 25.710 9.126 -29.810 1.00 38.22 827 TYR A CA 1
ATOM 6657 C C . TYR A 1 827 ? 26.938 9.740 -30.498 1.00 38.22 827 TYR A C 1
ATOM 6659 O O . TYR A 1 827 ? 26.801 10.318 -31.573 1.00 38.22 827 TYR A O 1
ATOM 6667 N N . SER A 1 828 ? 28.136 9.587 -29.924 1.00 32.66 828 SER A N 1
ATOM 6668 C CA . SER A 1 828 ? 29.409 10.012 -30.527 1.00 32.66 828 SER A CA 1
ATOM 6669 C C . SER A 1 828 ? 30.254 8.856 -31.081 1.00 32.66 828 SER A C 1
ATOM 6671 O O . SER A 1 828 ? 31.156 9.089 -31.881 1.00 32.66 828 SER A O 1
ATOM 6673 N N . THR A 1 829 ? 29.970 7.602 -30.705 1.00 33.28 829 THR A N 1
ATOM 6674 C CA . THR A 1 829 ? 30.853 6.440 -30.956 1.00 33.28 829 THR A CA 1
ATOM 6675 C C . THR A 1 829 ? 30.497 5.605 -32.194 1.00 33.28 829 THR A C 1
ATOM 6677 O O . THR A 1 829 ? 30.952 4.472 -32.331 1.00 33.28 829 THR A O 1
ATOM 6680 N N . PHE A 1 830 ? 29.729 6.163 -33.137 1.00 35.34 830 PHE A N 1
ATOM 6681 C CA . PHE A 1 830 ? 29.544 5.571 -34.473 1.00 35.34 830 PHE A CA 1
ATOM 6682 C C . PHE A 1 830 ? 30.654 5.937 -35.474 1.00 35.34 830 PHE A C 1
ATOM 6684 O O . PHE A 1 830 ? 30.741 5.312 -36.526 1.00 35.34 830 PHE A O 1
ATOM 6691 N N . ARG A 1 831 ? 31.548 6.884 -35.146 1.00 33.06 831 ARG A N 1
ATOM 6692 C CA . ARG A 1 831 ? 32.655 7.315 -36.027 1.00 33.06 831 ARG A CA 1
ATOM 6693 C C . ARG A 1 831 ? 33.857 6.349 -36.059 1.00 33.06 831 ARG A C 1
ATOM 6695 O O . ARG A 1 831 ? 34.869 6.675 -36.662 1.00 33.06 831 ARG A O 1
ATOM 6702 N N . SER A 1 832 ? 33.772 5.197 -35.386 1.00 30.80 832 SER A N 1
ATOM 6703 C CA . SER A 1 832 ? 34.892 4.256 -35.200 1.00 30.80 832 SER A CA 1
ATOM 6704 C C . SER A 1 832 ? 34.415 2.817 -34.919 1.00 30.80 832 SER A C 1
ATOM 6706 O O . SER A 1 832 ? 34.754 2.240 -33.886 1.00 30.80 832 SER A O 1
ATOM 6708 N N . ARG A 1 833 ? 33.542 2.260 -35.776 1.00 34.19 833 ARG A N 1
ATOM 6709 C CA . ARG A 1 833 ? 33.018 0.880 -35.637 1.00 34.19 833 ARG A CA 1
ATOM 6710 C C . ARG A 1 833 ? 33.076 0.045 -36.921 1.00 34.19 833 ARG A C 1
ATOM 6712 O O . ARG A 1 833 ? 32.105 -0.597 -37.314 1.00 34.19 833 ARG A O 1
ATOM 6719 N N . ALA A 1 834 ? 34.258 0.014 -37.523 1.00 30.72 834 ALA A N 1
ATOM 6720 C CA . ALA A 1 834 ? 34.863 -1.285 -37.815 1.00 30.72 834 ALA A CA 1
ATOM 6721 C C . ALA A 1 834 ? 35.631 -1.758 -36.558 1.00 30.72 834 ALA A C 1
ATOM 6723 O O . ALA A 1 834 ? 35.789 -0.974 -35.622 1.00 30.72 834 ALA A O 1
ATOM 6724 N N . TYR A 1 835 ? 36.101 -3.005 -36.569 1.00 28.50 835 TYR A N 1
ATOM 6725 C CA . TYR A 1 835 ? 36.808 -3.700 -35.481 1.00 28.50 835 TYR A CA 1
ATOM 6726 C C . TYR A 1 835 ? 35.961 -4.117 -34.259 1.00 28.50 835 TYR A C 1
ATOM 6728 O O . TYR A 1 835 ? 35.504 -3.322 -33.441 1.00 28.50 835 TYR A O 1
ATOM 6736 N N . ASP A 1 836 ? 35.802 -5.441 -34.210 1.00 29.97 836 ASP A N 1
ATOM 6737 C CA . ASP A 1 836 ? 35.645 -6.367 -33.089 1.00 29.97 836 ASP A CA 1
ATOM 6738 C C . ASP A 1 836 ? 34.427 -6.339 -32.153 1.00 29.97 836 ASP A C 1
ATOM 6740 O O . ASP A 1 836 ? 33.896 -5.330 -31.687 1.00 29.97 836 ASP A O 1
ATOM 6744 N N . ARG A 1 837 ? 33.953 -7.565 -31.896 1.00 32.16 837 ARG A N 1
ATOM 6745 C CA . ARG A 1 837 ? 32.751 -7.880 -31.127 1.00 32.16 837 ARG A CA 1
ATOM 6746 C C . ARG A 1 837 ? 33.113 -8.082 -29.658 1.00 32.16 837 ARG A C 1
ATOM 6748 O O . ARG A 1 837 ? 33.802 -9.039 -29.328 1.00 32.16 837 ARG A O 1
ATOM 6755 N N . ILE A 1 838 ? 32.517 -7.292 -28.768 1.00 29.48 838 ILE A N 1
ATOM 6756 C CA . ILE A 1 838 ? 32.371 -7.668 -27.354 1.00 29.48 838 ILE A CA 1
ATOM 6757 C C . ILE A 1 838 ? 30.905 -8.091 -27.130 1.00 29.48 838 ILE A C 1
ATOM 6759 O O . ILE A 1 838 ? 30.007 -7.261 -27.328 1.00 29.48 838 ILE A O 1
ATOM 6763 N N . PRO A 1 839 ? 30.623 -9.361 -26.770 1.00 32.38 839 PRO A N 1
ATOM 6764 C CA . PRO A 1 839 ? 29.259 -9.853 -26.567 1.00 32.38 839 PRO A CA 1
ATOM 6765 C C . PRO A 1 839 ? 28.488 -9.109 -25.467 1.00 32.38 839 PRO A C 1
ATOM 6767 O O . PRO A 1 839 ? 29.040 -8.719 -24.442 1.00 32.38 839 PRO A O 1
ATOM 6770 N N . LYS A 1 840 ? 27.171 -8.947 -25.651 1.00 34.75 840 LYS A N 1
ATOM 6771 C CA . LYS A 1 840 ? 26.280 -8.272 -24.688 1.00 34.75 840 LYS A CA 1
ATOM 6772 C C . LYS A 1 840 ? 25.553 -9.245 -23.757 1.00 34.75 840 LYS A C 1
ATOM 6774 O O . LYS A 1 840 ? 24.324 -9.291 -23.747 1.00 34.75 840 LYS A O 1
ATOM 6779 N N . HIS A 1 841 ? 26.305 -9.953 -22.922 1.00 32.09 841 HIS A N 1
ATOM 6780 C CA . HIS A 1 841 ? 25.784 -10.469 -21.650 1.00 32.09 841 HIS A CA 1
ATOM 6781 C C . HIS A 1 841 ? 26.331 -9.631 -20.486 1.00 32.09 841 HIS A C 1
ATOM 6783 O O . HIS A 1 841 ? 27.308 -8.906 -20.642 1.00 32.09 841 HIS A O 1
ATOM 6789 N N . ARG A 1 842 ? 25.653 -9.652 -19.331 1.00 42.16 842 ARG A N 1
ATOM 6790 C CA . ARG A 1 842 ? 26.040 -8.875 -18.133 1.00 42.16 842 ARG A CA 1
ATOM 6791 C C . ARG A 1 842 ? 27.003 -9.630 -17.201 1.00 42.16 842 ARG A C 1
ATOM 6793 O O . ARG A 1 842 ? 27.021 -9.383 -16.001 1.00 42.16 842 ARG A O 1
ATOM 6800 N N . SER A 1 843 ? 27.828 -10.509 -17.757 1.00 47.56 843 SER A N 1
ATOM 6801 C CA . SER A 1 843 ? 29.096 -10.902 -17.147 1.00 47.56 843 SER A CA 1
ATOM 6802 C C . SER A 1 843 ? 30.180 -9.910 -17.581 1.00 47.56 843 SER A C 1
ATOM 6804 O O . SER A 1 843 ? 30.200 -9.455 -18.724 1.00 47.56 843 SER A O 1
ATOM 6806 N N . LEU A 1 844 ? 31.094 -9.569 -16.672 1.00 51.12 844 LEU A N 1
ATOM 6807 C CA . LEU A 1 844 ? 32.425 -9.150 -17.108 1.00 51.12 844 LEU A CA 1
ATOM 6808 C C . LEU A 1 844 ? 33.125 -10.416 -17.633 1.00 51.12 844 LEU A C 1
ATOM 6810 O O . LEU A 1 844 ? 33.029 -11.440 -16.947 1.00 51.12 844 LEU A O 1
ATOM 6814 N N . PRO A 1 845 ? 33.769 -10.383 -18.813 1.00 58.16 845 PRO A N 1
ATOM 6815 C CA . PRO A 1 845 ? 34.606 -11.491 -19.262 1.00 58.16 845 PRO A CA 1
ATOM 6816 C C . PRO A 1 845 ? 35.789 -11.659 -18.304 1.00 58.16 845 PRO A C 1
ATOM 6818 O O . PRO A 1 845 ? 36.205 -10.702 -17.646 1.00 58.16 845 PRO A O 1
ATOM 6821 N N . ASP A 1 846 ? 36.336 -12.868 -18.234 1.00 61.59 846 ASP A N 1
ATOM 6822 C CA . ASP A 1 846 ? 37.341 -13.221 -17.224 1.00 61.59 846 ASP A CA 1
ATOM 6823 C C . ASP A 1 846 ? 38.691 -12.524 -17.440 1.00 61.59 846 ASP A C 1
ATOM 6825 O O . ASP A 1 846 ? 39.421 -12.275 -16.482 1.00 61.59 846 ASP A O 1
ATOM 6829 N N . LEU A 1 847 ? 38.959 -12.087 -18.675 1.00 65.75 847 LEU A N 1
ATOM 6830 C CA . LEU A 1 847 ? 40.004 -11.123 -19.000 1.00 65.75 847 LEU A CA 1
ATOM 6831 C C . LEU A 1 847 ? 39.466 -10.057 -19.969 1.00 65.75 847 LEU A C 1
ATOM 6833 O O . LEU A 1 847 ? 38.844 -10.373 -20.982 1.00 65.75 847 LEU A O 1
ATOM 6837 N N . TYR A 1 848 ? 39.727 -8.781 -19.673 1.00 68.75 848 TYR A N 1
ATOM 6838 C CA . TYR A 1 848 ? 39.465 -7.659 -20.580 1.00 68.75 848 TYR A CA 1
ATOM 6839 C C . TYR A 1 848 ? 40.377 -6.467 -20.277 1.00 68.75 848 TYR A C 1
ATOM 6841 O O . TYR A 1 848 ? 40.535 -6.061 -19.126 1.00 68.75 848 TYR A O 1
ATOM 6849 N N . ARG A 1 849 ? 40.919 -5.862 -21.338 1.00 70.94 849 ARG A N 1
ATOM 6850 C CA . ARG A 1 849 ? 41.699 -4.622 -21.307 1.00 70.94 849 ARG A CA 1
ATOM 6851 C C . ARG A 1 849 ? 41.103 -3.652 -22.323 1.00 70.94 849 ARG A C 1
ATOM 6853 O O . ARG A 1 849 ? 40.996 -3.977 -23.499 1.00 70.94 849 ARG A O 1
ATOM 6860 N N . SER A 1 850 ? 40.728 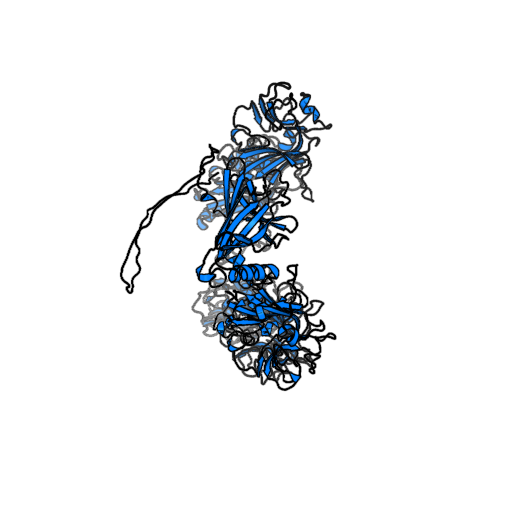-2.453 -21.881 1.00 63.28 850 SER A N 1
ATOM 6861 C CA . SER A 1 850 ? 40.266 -1.394 -22.788 1.00 63.28 850 SER A CA 1
ATOM 6862 C C . SER A 1 850 ? 41.456 -0.765 -23.511 1.00 63.28 850 SER A C 1
ATOM 6864 O O . SER A 1 850 ? 42.339 -0.231 -22.846 1.00 63.28 850 SER A O 1
ATOM 6866 N N . ASN A 1 851 ? 41.453 -0.738 -24.846 1.00 63.09 851 ASN A N 1
ATOM 6867 C CA . ASN A 1 851 ? 42.469 -0.036 -25.650 1.00 63.09 851 ASN A CA 1
ATOM 6868 C C . ASN A 1 851 ? 42.503 1.490 -25.413 1.00 63.09 851 ASN A C 1
ATOM 6870 O O . ASN A 1 851 ? 43.453 2.176 -25.775 1.00 63.09 851 ASN A O 1
ATOM 6874 N N . GLN A 1 852 ? 41.491 2.051 -24.745 1.00 64.69 852 GLN A N 1
ATOM 6875 C CA . GLN A 1 852 ? 41.511 3.450 -24.312 1.00 64.69 852 GLN A CA 1
ATOM 6876 C C . GLN A 1 852 ? 42.642 3.727 -23.307 1.00 64.69 852 GLN A C 1
ATOM 6878 O O . GLN A 1 852 ? 43.143 4.854 -23.259 1.00 64.69 852 GLN A O 1
ATOM 6883 N N . LEU A 1 853 ? 43.055 2.704 -22.543 1.00 63.56 853 LEU A N 1
ATOM 6884 C CA . LEU A 1 853 ? 44.166 2.752 -21.588 1.00 63.56 853 LEU A CA 1
ATOM 6885 C C . LEU A 1 853 ? 45.494 3.123 -22.264 1.00 63.56 853 LEU A C 1
ATOM 6887 O O . LEU A 1 853 ? 46.281 3.855 -21.673 1.00 63.56 853 LEU A O 1
ATOM 6891 N N . ASP A 1 854 ? 45.708 2.726 -23.518 1.00 71.75 854 ASP A N 1
ATOM 6892 C CA . ASP A 1 854 ? 46.913 3.076 -24.283 1.00 71.75 854 ASP A CA 1
ATOM 6893 C C . ASP A 1 854 ? 47.025 4.587 -24.561 1.00 71.75 854 ASP A C 1
ATOM 6895 O O . ASP A 1 854 ? 48.108 5.101 -24.816 1.00 71.75 854 ASP A O 1
ATOM 6899 N N . THR A 1 855 ? 45.922 5.334 -24.420 1.00 76.44 855 THR A N 1
ATOM 6900 C CA . THR A 1 855 ? 45.887 6.801 -24.561 1.00 76.44 855 THR A CA 1
ATOM 6901 C C . THR A 1 855 ? 45.769 7.540 -23.221 1.00 76.44 855 THR A C 1
ATOM 6903 O O . THR A 1 855 ? 45.244 8.653 -23.195 1.00 76.44 855 THR A O 1
ATOM 6906 N N . LEU A 1 856 ? 46.199 6.942 -22.096 1.00 71.88 856 LEU A N 1
ATOM 6907 C CA . LEU A 1 856 ? 45.845 7.390 -20.734 1.00 71.88 856 LEU A CA 1
ATOM 6908 C C . LEU A 1 856 ? 45.965 8.914 -20.476 1.00 71.88 856 LEU A C 1
ATOM 6910 O O . LEU A 1 856 ? 44.968 9.470 -20.012 1.00 71.88 856 LEU A O 1
ATOM 6914 N N . PRO A 1 857 ? 47.061 9.634 -20.811 1.00 78.56 857 PRO A N 1
ATOM 6915 C CA . PRO A 1 857 ? 47.131 11.095 -20.638 1.00 78.56 857 PRO A CA 1
ATOM 6916 C C . PRO A 1 857 ? 45.991 11.839 -21.345 1.00 78.56 857 PRO A C 1
ATOM 6918 O O . PRO A 1 857 ? 45.267 12.634 -20.739 1.00 78.56 857 PRO A O 1
ATOM 6921 N N . SER A 1 858 ? 45.780 11.531 -22.626 1.00 74.88 858 SER A N 1
ATOM 6922 C CA . SER A 1 858 ? 44.728 12.123 -23.453 1.00 74.88 858 SER A CA 1
ATOM 6923 C C . SER A 1 858 ? 43.336 11.662 -23.017 1.00 74.88 858 SER A C 1
ATOM 6925 O O . SER A 1 858 ? 42.375 12.416 -23.132 1.00 74.88 858 SER A O 1
ATOM 6927 N N . LEU A 1 859 ? 43.195 10.435 -22.505 1.00 76.38 859 LEU A N 1
ATOM 6928 C CA . LEU A 1 859 ? 41.943 9.920 -21.958 1.00 76.38 859 LEU A CA 1
ATOM 6929 C C . LEU A 1 859 ? 41.532 10.707 -20.712 1.00 76.38 859 LEU A C 1
ATOM 6931 O O . LEU A 1 859 ? 40.402 11.189 -20.666 1.00 76.38 859 LEU A O 1
ATOM 6935 N N . ILE A 1 860 ? 42.437 10.889 -19.747 1.00 79.38 860 ILE A N 1
ATOM 6936 C CA . ILE A 1 860 ? 42.184 11.691 -18.543 1.00 79.38 860 ILE A CA 1
ATOM 6937 C C . ILE A 1 860 ? 41.853 13.137 -18.924 1.00 79.38 860 ILE A C 1
ATOM 6939 O O . ILE A 1 860 ? 40.832 13.657 -18.478 1.00 79.38 860 ILE A O 1
ATOM 6943 N N . HIS A 1 861 ? 42.633 13.752 -19.819 1.00 74.19 861 HIS A N 1
ATOM 6944 C CA . HIS A 1 861 ? 42.380 15.117 -20.285 1.00 74.19 861 HIS A CA 1
ATOM 6945 C C . HIS A 1 861 ? 40.999 15.279 -20.955 1.00 74.19 861 HIS A C 1
ATOM 6947 O O . HIS A 1 861 ? 40.263 16.200 -20.615 1.00 74.19 861 HIS A O 1
ATOM 6953 N N . ARG A 1 862 ? 40.597 14.355 -21.844 1.00 76.00 862 ARG A N 1
ATOM 6954 C CA . ARG A 1 862 ? 39.292 14.400 -22.544 1.00 76.00 862 ARG A CA 1
ATOM 6955 C C . ARG A 1 862 ? 38.086 14.038 -21.670 1.00 76.00 862 ARG A C 1
ATOM 6957 O O . ARG A 1 862 ? 36.969 14.408 -22.016 1.00 76.00 862 ARG A O 1
ATOM 6964 N N . THR A 1 863 ? 38.270 13.255 -20.605 1.00 77.12 863 THR A N 1
ATOM 6965 C CA . THR A 1 863 ? 37.161 12.744 -19.765 1.00 77.12 863 THR A CA 1
ATOM 6966 C C . THR A 1 863 ? 37.012 13.467 -18.431 1.00 77.12 863 THR A C 1
ATOM 6968 O O . THR A 1 863 ? 35.963 13.359 -17.798 1.00 77.12 863 THR A O 1
ATOM 6971 N N . GLY A 1 864 ? 38.049 14.177 -17.979 1.00 80.19 864 GLY A N 1
ATOM 6972 C CA . GLY A 1 864 ? 38.079 14.829 -16.673 1.00 80.19 864 GLY A CA 1
ATOM 6973 C C . GLY A 1 864 ? 38.089 13.861 -15.483 1.00 80.19 864 GLY A C 1
ATOM 6974 O O . GLY A 1 864 ? 37.824 14.301 -14.365 1.00 80.19 864 GLY A O 1
ATOM 6975 N N . TYR A 1 865 ? 38.359 12.562 -15.690 1.00 84.62 865 TYR A N 1
ATOM 6976 C CA . TYR A 1 865 ? 38.367 11.576 -14.605 1.00 84.62 865 TYR A CA 1
ATOM 6977 C C . TYR A 1 865 ? 39.519 11.815 -13.622 1.00 84.62 865 TYR A C 1
ATOM 6979 O O . TYR A 1 865 ? 40.688 11.778 -13.994 1.00 84.62 865 TYR A O 1
ATOM 6987 N N . LYS A 1 866 ? 39.191 12.037 -12.344 1.00 87.81 866 LYS A N 1
ATOM 6988 C CA . LYS A 1 866 ? 40.176 12.401 -11.308 1.00 87.81 866 LYS A CA 1
ATOM 6989 C C . LYS A 1 866 ? 40.796 11.208 -10.578 1.00 87.81 866 LYS A C 1
ATOM 6991 O O . LYS A 1 866 ? 41.850 11.357 -9.951 1.00 87.81 866 LYS A O 1
ATOM 6996 N N . ARG A 1 867 ? 40.147 10.039 -10.617 1.00 90.25 867 ARG A N 1
ATOM 6997 C CA . ARG A 1 867 ? 40.566 8.827 -9.902 1.00 90.25 867 ARG A CA 1
ATOM 6998 C C . ARG A 1 867 ? 40.738 7.645 -10.846 1.00 90.25 867 ARG A C 1
ATOM 7000 O O . ARG A 1 867 ? 39.923 7.429 -11.739 1.00 90.25 867 ARG A O 1
ATOM 7007 N N . MET A 1 868 ? 41.763 6.847 -10.576 1.00 90.56 868 MET A N 1
ATOM 7008 C CA . MET A 1 868 ? 41.923 5.507 -11.132 1.00 90.56 868 MET A CA 1
ATOM 7009 C C . MET A 1 868 ? 41.889 4.522 -9.968 1.00 90.56 868 MET A C 1
ATOM 7011 O O . MET A 1 868 ? 42.591 4.705 -8.975 1.00 90.56 868 MET A O 1
ATOM 7015 N N . VAL A 1 869 ? 41.003 3.538 -10.046 1.00 91.38 869 VAL A N 1
ATOM 7016 C CA . VAL A 1 869 ? 40.717 2.588 -8.971 1.00 91.38 869 VAL A CA 1
ATOM 7017 C C . VAL A 1 869 ? 41.188 1.219 -9.419 1.00 91.38 869 VAL A C 1
ATOM 7019 O O . VAL A 1 869 ? 40.819 0.775 -10.504 1.00 91.38 869 VAL A O 1
ATOM 7022 N N . ALA A 1 870 ? 41.977 0.560 -8.578 1.00 91.81 870 ALA A N 1
ATOM 7023 C CA . ALA A 1 870 ? 42.203 -0.874 -8.649 1.00 91.81 870 ALA A CA 1
ATOM 7024 C C . ALA A 1 870 ? 41.412 -1.539 -7.514 1.00 91.81 870 ALA A C 1
ATOM 7026 O O . ALA A 1 870 ? 41.381 -1.014 -6.398 1.00 91.81 870 ALA A O 1
ATOM 7027 N N . GLU A 1 871 ? 40.788 -2.686 -7.758 1.00 92.06 871 GLU A N 1
ATOM 7028 C CA . GLU A 1 871 ? 40.101 -3.452 -6.715 1.00 92.06 871 GLU A CA 1
ATOM 7029 C C . GLU A 1 871 ? 40.057 -4.954 -6.991 1.00 92.06 871 GLU A C 1
ATOM 7031 O O . GLU A 1 871 ? 40.065 -5.400 -8.135 1.00 92.06 871 GLU A O 1
ATOM 7036 N N . MET A 1 872 ? 39.976 -5.727 -5.913 1.00 89.06 872 MET A N 1
ATOM 7037 C CA . MET A 1 872 ? 39.718 -7.162 -5.918 1.00 89.06 872 MET A CA 1
ATOM 7038 C C . MET A 1 872 ? 38.305 -7.442 -5.408 1.00 89.06 872 MET A C 1
ATOM 7040 O O . MET A 1 872 ? 37.806 -6.744 -4.514 1.00 89.06 872 MET A O 1
ATOM 7044 N N . ARG A 1 873 ? 37.666 -8.479 -5.954 1.00 85.25 873 ARG A N 1
ATOM 7045 C CA . ARG A 1 873 ? 36.306 -8.898 -5.602 1.00 85.25 873 ARG A CA 1
ATOM 7046 C C . ARG A 1 873 ? 36.202 -10.377 -5.216 1.00 85.25 873 ARG A C 1
ATOM 7048 O O . ARG A 1 873 ? 37.084 -11.170 -5.526 1.00 85.25 873 ARG A O 1
ATOM 7055 N N . THR A 1 874 ? 35.116 -10.705 -4.521 1.00 79.69 874 THR A N 1
ATOM 7056 C CA . THR A 1 874 ? 34.626 -12.072 -4.272 1.00 79.69 874 THR A CA 1
ATOM 7057 C C . THR A 1 874 ? 33.095 -12.035 -4.275 1.00 79.69 874 THR A C 1
ATOM 7059 O O . THR A 1 874 ? 32.506 -11.151 -3.646 1.00 79.69 874 THR A O 1
ATOM 7062 N N . ASP A 1 875 ? 32.434 -12.927 -5.011 1.00 73.56 875 ASP A N 1
ATOM 7063 C CA . ASP A 1 875 ? 30.991 -12.897 -5.313 1.00 73.56 875 ASP A CA 1
ATOM 7064 C C . ASP A 1 875 ? 30.525 -11.532 -5.861 1.00 73.56 875 ASP A C 1
ATOM 7066 O O . ASP A 1 875 ? 29.448 -11.023 -5.532 1.00 73.56 875 ASP A O 1
ATOM 7070 N N . GLY A 1 876 ? 31.391 -10.851 -6.617 1.00 69.56 876 GLY A N 1
ATOM 7071 C CA . GLY A 1 876 ? 31.149 -9.487 -7.093 1.00 69.56 876 GLY A CA 1
ATOM 7072 C C . GLY A 1 876 ? 31.161 -8.380 -6.020 1.00 69.56 876 GLY A C 1
ATOM 7073 O O . GLY A 1 876 ? 30.983 -7.212 -6.380 1.00 69.56 876 GLY A O 1
ATOM 7074 N N . LYS A 1 877 ? 31.407 -8.691 -4.738 1.00 74.75 877 LYS A N 1
ATOM 7075 C CA . LYS A 1 877 ? 31.589 -7.728 -3.628 1.00 74.75 877 LYS A CA 1
ATOM 7076 C C . LYS A 1 877 ? 33.049 -7.267 -3.581 1.00 74.75 877 LYS A C 1
ATOM 7078 O O . LYS A 1 877 ? 33.938 -8.072 -3.822 1.00 74.75 877 LYS A O 1
ATOM 7083 N N . VAL A 1 878 ? 33.320 -6.007 -3.236 1.00 83.50 878 VAL A N 1
ATOM 7084 C CA . VAL A 1 878 ? 34.698 -5.480 -3.124 1.00 83.50 878 VAL A CA 1
ATOM 7085 C C . VAL A 1 878 ? 35.354 -5.953 -1.826 1.00 83.50 878 VAL A C 1
ATOM 7087 O O . VAL A 1 878 ? 34.848 -5.670 -0.739 1.00 83.50 878 VAL A O 1
ATOM 7090 N N . VAL A 1 879 ? 36.490 -6.647 -1.936 1.00 80.00 879 VAL A N 1
ATOM 7091 C CA . VAL A 1 879 ? 37.223 -7.221 -0.791 1.00 80.00 879 VAL A CA 1
ATOM 7092 C C . VAL A 1 879 ? 38.563 -6.538 -0.507 1.00 80.00 879 VAL A C 1
ATOM 7094 O O . VAL A 1 879 ? 38.967 -6.483 0.652 1.00 80.00 879 VAL A O 1
ATOM 7097 N N . ALA A 1 880 ? 39.185 -5.932 -1.521 1.00 87.00 880 ALA A N 1
ATOM 7098 C CA . ALA A 1 880 ? 40.280 -4.972 -1.374 1.00 87.00 880 ALA A CA 1
ATOM 7099 C C . ALA A 1 880 ? 40.185 -3.894 -2.465 1.00 87.00 880 ALA A C 1
ATOM 7101 O O . ALA A 1 880 ? 39.724 -4.177 -3.567 1.00 87.00 880 ALA A O 1
ATOM 7102 N N . GLN A 1 881 ? 40.610 -2.664 -2.180 1.00 91.88 881 GLN A N 1
ATOM 7103 C CA . GLN A 1 881 ? 40.576 -1.539 -3.123 1.00 91.88 881 GLN A CA 1
ATOM 7104 C C . GLN A 1 881 ? 41.736 -0.574 -2.851 1.00 91.88 881 GLN A C 1
ATOM 7106 O O . GLN A 1 881 ? 42.085 -0.334 -1.695 1.00 91.88 881 GLN A O 1
ATOM 7111 N N . VAL A 1 882 ? 42.300 0.012 -3.909 1.00 90.62 882 VAL A N 1
ATOM 7112 C CA . VAL A 1 882 ? 43.294 1.095 -3.852 1.00 90.62 882 VAL A CA 1
ATOM 7113 C C . VAL A 1 882 ? 42.914 2.176 -4.860 1.00 90.62 882 VAL A C 1
ATOM 7115 O O . VAL A 1 882 ? 42.604 1.887 -6.017 1.00 90.62 882 VAL A O 1
ATOM 7118 N N . VAL A 1 883 ? 42.928 3.432 -4.416 1.00 91.00 883 VAL A N 1
ATOM 7119 C CA . VAL A 1 883 ? 42.516 4.597 -5.206 1.00 91.00 883 VAL A CA 1
ATOM 7120 C C . VAL A 1 883 ? 43.718 5.495 -5.480 1.00 91.00 883 VAL A C 1
ATOM 7122 O O . VAL A 1 883 ? 44.434 5.879 -4.553 1.00 91.00 883 VAL A O 1
ATOM 7125 N N . PHE A 1 884 ? 43.896 5.877 -6.744 1.00 91.25 884 PHE A N 1
ATOM 7126 C CA . PHE A 1 884 ? 44.997 6.706 -7.230 1.00 91.25 884 PHE A CA 1
ATOM 7127 C C . PHE A 1 884 ? 44.520 8.048 -7.803 1.00 91.25 884 PHE A C 1
ATOM 7129 O O . PHE A 1 884 ? 43.446 8.142 -8.402 1.00 91.25 884 PHE A O 1
ATOM 7136 N N . ASP A 1 885 ? 45.337 9.090 -7.643 1.00 89.94 885 ASP A N 1
ATOM 7137 C CA . ASP A 1 885 ? 45.158 10.417 -8.231 1.00 89.94 885 ASP A CA 1
ATOM 7138 C C . ASP A 1 885 ? 45.842 10.492 -9.604 1.00 89.94 885 ASP A C 1
ATOM 7140 O O . ASP A 1 885 ? 47.071 10.531 -9.731 1.00 89.94 885 ASP A O 1
ATOM 7144 N N . VAL A 1 886 ? 45.010 10.529 -10.641 1.00 89.19 886 VAL A N 1
ATOM 7145 C CA . VAL A 1 886 ? 45.422 10.714 -12.039 1.00 89.19 886 VAL A CA 1
ATOM 7146 C C . VAL A 1 886 ? 45.176 12.146 -12.532 1.00 89.19 886 VAL A C 1
ATOM 7148 O O . VAL A 1 886 ? 45.561 12.482 -13.644 1.00 89.19 886 VAL A O 1
ATOM 7151 N N . SER A 1 887 ? 44.600 13.024 -11.700 1.00 84.38 887 SER A N 1
ATOM 7152 C CA . SER A 1 887 ? 44.429 14.446 -12.035 1.00 84.38 887 SER A CA 1
ATOM 7153 C C . SER A 1 887 ? 45.709 15.265 -11.840 1.00 84.38 887 SER A C 1
ATOM 7155 O O . SER A 1 887 ? 45.943 16.232 -12.562 1.00 84.38 887 SER A O 1
ATOM 7157 N N . ARG A 1 888 ? 46.569 14.868 -10.894 1.00 76.19 888 ARG A N 1
ATOM 7158 C CA . ARG A 1 888 ? 47.867 15.514 -10.632 1.00 76.19 888 ARG A CA 1
ATOM 7159 C C . ARG A 1 888 ? 48.888 15.139 -11.704 1.00 76.19 888 ARG A C 1
ATOM 7161 O O . ARG A 1 888 ? 49.141 13.954 -11.895 1.00 76.19 888 ARG A O 1
ATOM 7168 N N . ASN A 1 889 ? 49.498 16.129 -12.361 1.00 74.44 889 ASN A N 1
ATOM 7169 C CA . ASN A 1 889 ? 50.448 15.951 -13.472 1.00 74.44 889 ASN A CA 1
ATOM 7170 C C . ASN A 1 889 ? 50.016 14.831 -14.458 1.00 74.44 889 ASN A C 1
ATOM 7172 O O . ASN A 1 889 ? 50.586 13.734 -14.442 1.00 74.44 889 ASN A O 1
ATOM 7176 N N . PRO A 1 890 ? 48.974 15.071 -15.279 1.00 75.06 890 PRO A N 1
ATOM 7177 C CA . PRO A 1 890 ? 48.438 14.060 -16.187 1.00 75.06 890 PRO A CA 1
ATOM 7178 C C . PRO A 1 890 ? 49.304 13.869 -17.441 1.00 75.06 890 PRO A C 1
ATOM 7180 O O . PRO A 1 890 ? 49.235 12.809 -18.056 1.00 75.06 890 PRO A O 1
ATOM 7183 N N . LYS A 1 891 ? 50.145 14.855 -17.806 1.00 76.56 891 LYS A N 1
ATOM 7184 C CA . LYS A 1 891 ? 51.067 14.765 -18.955 1.00 76.56 891 LYS A CA 1
ATOM 7185 C C . LYS A 1 891 ? 52.094 13.639 -18.788 1.00 76.56 891 LYS A C 1
ATOM 7187 O O . LYS A 1 891 ? 52.467 13.025 -19.776 1.00 76.56 891 LYS A O 1
ATOM 7192 N N . SER A 1 892 ? 52.517 13.352 -17.555 1.00 78.50 892 SER A N 1
ATOM 7193 C CA . SER A 1 892 ? 53.487 12.292 -17.250 1.00 78.50 892 SER A CA 1
ATOM 7194 C C . SER A 1 892 ? 52.864 10.913 -17.000 1.00 78.50 892 SER A C 1
ATOM 7196 O O . SER A 1 892 ? 53.587 9.989 -16.633 1.00 78.50 892 SER A O 1
ATOM 7198 N N . LEU A 1 893 ? 51.544 10.733 -17.154 1.00 83.56 893 LEU A N 1
ATOM 7199 C CA . LEU A 1 893 ? 50.911 9.423 -16.962 1.00 83.56 893 LEU A CA 1
ATOM 7200 C C . LEU A 1 893 ? 51.340 8.418 -18.039 1.00 83.56 893 LEU A C 1
ATOM 7202 O O . LEU A 1 893 ? 51.398 8.732 -19.222 1.00 83.56 893 LEU A O 1
ATOM 7206 N N . ASN A 1 894 ? 51.562 7.171 -17.637 1.00 81.50 894 ASN A N 1
ATOM 7207 C CA . ASN A 1 894 ? 51.763 6.047 -18.548 1.00 81.50 894 ASN A CA 1
ATOM 7208 C C . ASN A 1 894 ? 51.113 4.774 -17.980 1.00 81.50 894 ASN A C 1
ATOM 7210 O O . ASN A 1 894 ? 50.470 4.814 -16.930 1.00 81.50 894 ASN A O 1
ATOM 7214 N N . MET A 1 895 ? 51.269 3.636 -18.661 1.00 77.25 895 MET A N 1
ATOM 7215 C CA . MET A 1 895 ? 50.599 2.384 -18.285 1.00 77.25 895 MET A CA 1
ATOM 7216 C C . MET A 1 895 ? 51.046 1.742 -16.966 1.00 77.25 895 MET A C 1
ATOM 7218 O O . MET A 1 895 ? 50.337 0.869 -16.465 1.00 77.25 895 MET A O 1
ATOM 7222 N N . VAL A 1 896 ? 52.154 2.190 -16.368 1.00 79.56 896 VAL A N 1
ATOM 7223 C CA . VAL A 1 896 ? 52.678 1.633 -15.109 1.00 79.56 896 VAL A CA 1
ATOM 7224 C C . VAL A 1 896 ? 52.679 2.631 -13.950 1.00 79.56 896 VAL A C 1
ATOM 7226 O O . VAL A 1 896 ? 52.451 2.231 -12.812 1.00 79.56 896 VAL A O 1
ATOM 7229 N N . ASN A 1 897 ? 52.887 3.926 -14.204 1.00 84.56 897 ASN A N 1
ATOM 7230 C CA . ASN A 1 897 ? 53.118 4.914 -13.146 1.00 84.56 897 ASN A CA 1
ATOM 7231 C C . ASN A 1 897 ? 51.846 5.519 -12.527 1.00 84.56 897 ASN A C 1
ATOM 7233 O O . ASN A 1 897 ? 51.943 6.206 -11.507 1.00 84.56 897 ASN A O 1
ATOM 7237 N N . TRP A 1 898 ? 50.658 5.245 -13.082 1.00 88.00 898 TRP A N 1
ATOM 7238 C CA . TRP A 1 898 ? 49.381 5.541 -12.418 1.00 88.00 898 TRP A CA 1
ATOM 7239 C C . TRP A 1 898 ? 49.256 4.771 -11.092 1.00 88.00 898 TRP A C 1
ATOM 7241 O O . TRP A 1 898 ? 48.723 5.298 -10.117 1.00 88.00 898 TRP A O 1
ATOM 7251 N N . PHE A 1 899 ? 49.818 3.560 -11.046 1.00 90.44 899 PHE A N 1
ATOM 7252 C CA . PHE A 1 899 ? 49.888 2.684 -9.882 1.00 90.44 899 PHE A CA 1
ATOM 7253 C C . PHE A 1 899 ? 51.184 2.966 -9.104 1.00 90.44 899 PHE A C 1
ATOM 7255 O O . PHE A 1 899 ? 52.182 2.258 -9.231 1.00 90.44 899 PHE A O 1
ATOM 7262 N N . SER A 1 900 ? 51.207 4.056 -8.335 1.00 86.50 900 SER A N 1
ATOM 7263 C CA . SER A 1 900 ? 52.415 4.498 -7.624 1.00 86.50 900 SER A CA 1
ATOM 7264 C C . SER A 1 900 ? 52.120 5.166 -6.279 1.00 86.50 900 SER A C 1
ATOM 7266 O O . SER A 1 900 ? 51.066 5.771 -6.073 1.00 86.50 900 SER A O 1
ATOM 7268 N N . LYS A 1 901 ? 53.089 5.081 -5.353 1.00 85.12 901 LYS A N 1
ATOM 7269 C CA . LYS A 1 901 ? 52.999 5.611 -3.975 1.00 85.12 901 LYS A CA 1
ATOM 7270 C C . LYS A 1 901 ? 52.673 7.111 -3.943 1.00 85.12 901 LYS A C 1
ATOM 7272 O O . LYS A 1 901 ? 51.866 7.552 -3.131 1.00 85.12 901 LYS A O 1
ATOM 7277 N N . SER A 1 902 ? 53.262 7.890 -4.853 1.00 84.19 902 SER A N 1
ATOM 7278 C CA . SER A 1 902 ? 53.053 9.341 -4.978 1.00 84.19 902 SER A CA 1
ATOM 7279 C C . SER A 1 902 ? 51.643 9.721 -5.447 1.00 84.19 902 SER A C 1
ATOM 7281 O O . SER A 1 902 ? 51.202 10.844 -5.204 1.00 84.19 902 SER A O 1
ATOM 7283 N N . ARG A 1 903 ? 50.919 8.787 -6.078 1.00 88.19 903 ARG A N 1
ATOM 7284 C CA . ARG A 1 903 ? 49.530 8.954 -6.524 1.00 88.19 903 ARG A CA 1
ATOM 7285 C C . ARG A 1 903 ? 48.506 8.339 -5.565 1.00 88.19 903 ARG A C 1
ATOM 7287 O O . ARG A 1 903 ? 47.316 8.520 -5.794 1.00 88.19 903 ARG A O 1
ATOM 7294 N N . LEU A 1 904 ? 48.914 7.634 -4.509 1.00 88.31 904 LEU A N 1
ATOM 7295 C CA . LEU A 1 904 ? 48.001 6.979 -3.564 1.00 88.31 904 LEU A CA 1
ATOM 7296 C C . LEU A 1 904 ? 47.089 7.993 -2.840 1.00 88.31 904 LEU A C 1
ATOM 7298 O O . LEU A 1 904 ? 47.564 8.941 -2.213 1.00 88.31 904 LEU A O 1
ATOM 7302 N N . VAL A 1 905 ? 45.775 7.752 -2.896 1.00 86.69 905 VAL A N 1
ATOM 7303 C CA . VAL A 1 905 ? 44.728 8.556 -2.236 1.00 86.69 905 VAL A CA 1
ATOM 7304 C C . VAL A 1 905 ? 44.176 7.840 -1.007 1.00 86.69 905 VAL A C 1
ATOM 7306 O O . VAL A 1 905 ? 44.077 8.438 0.062 1.00 86.69 905 VAL A O 1
ATOM 7309 N N . SER A 1 906 ? 43.786 6.575 -1.164 1.00 85.19 906 SER A N 1
ATOM 7310 C CA . SER A 1 906 ? 43.190 5.755 -0.106 1.00 85.19 906 SER A CA 1
ATOM 7311 C C . SER A 1 906 ? 43.228 4.269 -0.462 1.00 85.19 906 SER A C 1
ATOM 7313 O O . SER A 1 906 ? 43.478 3.886 -1.607 1.00 85.19 906 SER A O 1
ATOM 7315 N N . SER A 1 907 ? 42.994 3.420 0.536 1.00 84.94 907 SER A N 1
ATOM 7316 C CA . SER A 1 907 ? 42.935 1.959 0.398 1.00 84.94 907 SER A CA 1
ATOM 7317 C C . SER A 1 907 ? 41.930 1.322 1.370 1.00 84.94 907 SER A C 1
ATOM 7319 O O . SER A 1 907 ? 41.434 1.968 2.294 1.00 84.94 907 SER A O 1
ATOM 7321 N N . TYR A 1 908 ? 41.568 0.069 1.110 1.00 81.38 908 TYR A N 1
ATOM 7322 C CA . TYR A 1 908 ? 40.622 -0.748 1.875 1.00 81.38 908 TYR A CA 1
ATOM 7323 C C . TYR A 1 908 ? 41.035 -2.225 1.714 1.00 81.38 908 TYR A C 1
ATOM 7325 O O . TYR A 1 908 ? 41.374 -2.598 0.590 1.00 81.38 908 TYR A O 1
ATOM 7333 N N . PRO A 1 909 ? 41.019 -3.079 2.759 1.00 68.12 909 PRO A N 1
ATOM 7334 C CA . PRO A 1 909 ? 40.321 -2.910 4.042 1.00 68.12 909 PRO A CA 1
ATOM 7335 C C . PRO A 1 909 ? 40.983 -1.970 5.062 1.00 68.12 909 PRO A C 1
ATOM 7337 O O . PRO A 1 909 ? 40.291 -1.448 5.933 1.00 68.12 909 PRO A O 1
ATOM 7340 N N . TYR A 1 910 ? 42.279 -1.684 4.931 1.00 74.69 910 TYR A N 1
ATOM 7341 C CA . TYR A 1 910 ? 43.005 -0.723 5.770 1.00 74.69 910 TYR A CA 1
ATOM 7342 C C . TYR A 1 910 ? 43.754 0.312 4.918 1.00 74.69 910 TYR A C 1
ATOM 7344 O O . TYR A 1 910 ? 43.957 0.104 3.723 1.00 74.69 910 TYR A O 1
ATOM 7352 N N . GLN A 1 911 ? 44.156 1.436 5.528 1.00 80.69 911 GLN A N 1
ATOM 7353 C CA . GLN A 1 911 ? 44.930 2.470 4.832 1.00 80.69 911 GLN A CA 1
ATOM 7354 C C . GLN A 1 911 ? 46.412 2.095 4.746 1.00 80.69 911 GLN A C 1
ATOM 7356 O O . GLN A 1 911 ? 47.046 1.778 5.753 1.00 80.69 911 GLN A O 1
ATOM 7361 N N . LEU A 1 912 ? 46.958 2.185 3.539 1.00 80.69 912 LEU A N 1
ATOM 7362 C CA . LEU A 1 912 ? 48.382 2.116 3.236 1.00 80.69 912 LEU A CA 1
ATOM 7363 C C . LEU A 1 912 ? 49.072 3.459 3.521 1.00 80.69 912 LEU A C 1
ATOM 7365 O O . LEU A 1 912 ? 48.483 4.528 3.347 1.00 80.69 912 LEU A O 1
ATOM 7369 N N . GLY A 1 913 ? 50.335 3.396 3.943 1.00 68.00 913 GLY A N 1
ATOM 7370 C CA . GLY A 1 913 ? 51.197 4.569 4.093 1.00 68.00 913 GLY A CA 1
ATOM 7371 C C . GLY A 1 913 ? 51.749 5.069 2.753 1.00 68.00 913 GLY A C 1
ATOM 7372 O O . GLY A 1 913 ? 51.520 4.474 1.701 1.00 68.00 913 GLY A O 1
ATOM 7373 N N . LYS A 1 914 ? 52.530 6.156 2.788 1.00 63.62 914 LYS A N 1
ATOM 7374 C CA . LYS A 1 914 ? 53.252 6.678 1.606 1.00 63.62 914 LYS A CA 1
ATOM 7375 C C . LYS A 1 914 ? 54.695 6.157 1.489 1.00 63.62 914 LYS A C 1
ATOM 7377 O O . LYS A 1 914 ? 55.272 6.191 0.406 1.00 63.62 914 LYS A O 1
ATOM 7382 N N . SER A 1 915 ? 55.257 5.656 2.587 1.00 60.50 915 SER A N 1
ATOM 7383 C CA . SER A 1 915 ? 56.614 5.110 2.733 1.00 60.50 915 SER A CA 1
ATOM 7384 C C . SER A 1 915 ? 56.563 3.683 3.308 1.00 60.50 915 SER A C 1
ATOM 7386 O O . SER A 1 915 ? 55.485 3.201 3.651 1.00 60.50 915 SER A O 1
ATOM 7388 N N . GLY A 1 916 ? 57.705 2.986 3.385 1.00 69.44 916 GLY A N 1
ATOM 7389 C CA . GLY A 1 916 ? 57.773 1.629 3.958 1.00 69.44 916 GLY A CA 1
ATOM 7390 C C . GLY A 1 916 ? 57.277 0.504 3.037 1.00 69.44 916 GLY A C 1
ATOM 7391 O O . GLY A 1 916 ? 56.726 -0.481 3.519 1.00 69.44 916 GLY A O 1
ATOM 7392 N N . TYR A 1 917 ? 57.455 0.653 1.717 1.00 80.12 917 TYR A N 1
ATOM 7393 C CA . TYR A 1 917 ? 57.114 -0.366 0.713 1.00 80.12 917 TYR A CA 1
ATOM 7394 C C . TYR A 1 917 ? 58.297 -0.657 -0.203 1.00 80.12 917 TYR A C 1
ATOM 7396 O O . TYR A 1 917 ? 58.802 0.277 -0.834 1.00 80.12 917 TYR A O 1
ATOM 7404 N N . ASN A 1 918 ? 58.689 -1.927 -0.326 1.00 79.44 918 ASN A N 1
ATOM 7405 C CA . ASN A 1 918 ? 59.738 -2.365 -1.249 1.00 79.44 918 ASN A CA 1
ATOM 7406 C C . ASN A 1 918 ? 59.192 -2.738 -2.636 1.00 79.44 918 ASN A C 1
ATOM 7408 O O . ASN A 1 918 ? 59.830 -2.410 -3.631 1.00 79.44 918 ASN A O 1
ATOM 7412 N N . TYR A 1 919 ? 57.962 -3.255 -2.726 1.00 81.19 919 TYR A N 1
ATOM 7413 C CA . TYR A 1 919 ? 57.223 -3.344 -3.990 1.00 81.19 919 TYR A CA 1
ATOM 7414 C C . TYR A 1 919 ? 55.942 -2.512 -3.929 1.00 81.19 919 TYR A C 1
ATOM 7416 O O . TYR A 1 919 ? 55.159 -2.611 -2.989 1.00 81.19 919 TYR A O 1
ATOM 7424 N N . PHE A 1 920 ? 55.749 -1.654 -4.930 1.00 87.88 920 PHE A N 1
ATOM 7425 C CA . PHE A 1 920 ? 54.510 -0.908 -5.166 1.00 87.88 920 PHE A CA 1
ATOM 7426 C C . PHE A 1 920 ? 54.485 -0.505 -6.647 1.00 87.88 920 PHE A C 1
ATOM 7428 O O . PHE A 1 920 ? 54.794 0.636 -6.995 1.00 87.88 920 PHE A O 1
ATOM 7435 N N . SER A 1 921 ? 54.210 -1.463 -7.532 1.00 85.75 921 SER A N 1
ATOM 7436 C CA . SER A 1 921 ? 54.227 -1.249 -8.985 1.00 85.75 921 SER A CA 1
ATOM 7437 C C . SER A 1 921 ? 53.397 -2.300 -9.729 1.00 85.75 921 SER A C 1
ATOM 7439 O O . SER A 1 921 ? 53.128 -3.383 -9.208 1.00 85.75 921 SER A O 1
ATOM 7441 N N . VAL A 1 922 ? 53.021 -2.003 -10.979 1.00 83.69 922 VAL A N 1
ATOM 7442 C CA . VAL A 1 922 ? 52.381 -2.987 -11.876 1.00 83.69 922 VAL A CA 1
ATOM 7443 C C . VAL A 1 922 ? 53.315 -4.174 -12.145 1.00 83.69 922 VAL A C 1
ATOM 7445 O O . VAL A 1 922 ? 52.873 -5.318 -12.107 1.00 83.69 922 VAL A O 1
ATOM 7448 N N . ALA A 1 923 ? 54.610 -3.913 -12.356 1.00 78.38 923 ALA A N 1
ATOM 7449 C CA . ALA A 1 923 ? 55.609 -4.945 -12.638 1.00 78.38 923 ALA A CA 1
ATOM 7450 C C . ALA A 1 923 ? 55.920 -5.853 -11.431 1.00 78.38 923 ALA A C 1
ATOM 7452 O O . ALA A 1 923 ? 56.211 -7.031 -11.625 1.00 78.38 923 ALA A O 1
ATOM 7453 N N . GLY A 1 924 ? 55.857 -5.327 -10.202 1.00 82.38 924 GLY A N 1
ATOM 7454 C CA . GLY A 1 924 ? 56.122 -6.073 -8.969 1.00 82.38 924 GLY A CA 1
ATOM 7455 C C . GLY A 1 924 ? 57.447 -6.851 -8.977 1.00 82.38 924 GLY A C 1
ATOM 7456 O O . GLY A 1 924 ? 58.493 -6.274 -9.263 1.00 82.38 924 GLY A O 1
ATOM 7457 N N . HIS A 1 925 ? 57.409 -8.144 -8.636 1.00 80.75 925 HIS A N 1
ATOM 7458 C CA . HIS A 1 925 ? 58.595 -9.011 -8.553 1.00 80.75 925 HIS A CA 1
ATOM 7459 C C . HIS A 1 925 ? 58.684 -9.951 -9.767 1.00 80.75 925 HIS A C 1
ATOM 7461 O O . HIS A 1 925 ? 58.108 -11.046 -9.773 1.00 80.75 925 HIS A O 1
ATOM 7467 N N . GLN A 1 926 ? 59.434 -9.527 -10.789 1.00 75.25 926 GLN A N 1
ATOM 7468 C CA . GLN A 1 926 ? 59.527 -10.191 -12.097 1.00 75.25 926 GLN A CA 1
ATOM 7469 C C . GLN A 1 926 ? 59.993 -11.656 -12.023 1.00 75.25 926 GLN A C 1
ATOM 7471 O O . GLN A 1 926 ? 59.320 -12.524 -12.575 1.00 75.25 926 GLN A O 1
ATOM 7476 N N . ALA A 1 927 ? 61.044 -11.972 -11.257 1.00 74.19 927 ALA A N 1
ATOM 7477 C CA . ALA A 1 927 ? 61.586 -13.338 -11.149 1.00 74.19 927 ALA A CA 1
ATOM 7478 C C . ALA A 1 927 ? 60.644 -14.363 -10.467 1.00 74.19 927 ALA A C 1
ATOM 7480 O O . ALA A 1 927 ? 60.915 -15.559 -10.468 1.00 74.19 927 ALA A O 1
ATOM 7481 N N . HIS A 1 928 ? 59.502 -13.918 -9.927 1.00 70.56 928 HIS A N 1
ATOM 7482 C CA . HIS A 1 928 ? 58.408 -14.797 -9.479 1.00 70.56 928 HIS A CA 1
ATOM 7483 C C . HIS A 1 928 ? 57.057 -14.399 -10.094 1.00 70.56 928 HIS A C 1
ATOM 7485 O O . HIS A 1 928 ? 56.005 -14.748 -9.564 1.00 70.56 928 HIS A O 1
ATOM 7491 N N . LYS A 1 929 ? 57.077 -13.625 -11.189 1.00 72.44 929 LYS A N 1
ATOM 7492 C CA . LYS A 1 929 ? 55.907 -13.198 -11.973 1.00 72.44 929 LYS A CA 1
ATOM 7493 C C . LYS A 1 929 ? 54.785 -12.556 -11.123 1.00 72.44 929 LYS A C 1
ATOM 7495 O O . LYS A 1 929 ? 53.612 -12.616 -11.488 1.00 72.44 929 LYS A O 1
ATOM 7500 N N . ARG A 1 930 ? 55.131 -11.925 -9.988 1.00 81.19 930 ARG A N 1
ATOM 7501 C CA . ARG A 1 930 ? 54.175 -11.278 -9.067 1.00 81.19 930 ARG A CA 1
ATOM 7502 C C . ARG A 1 930 ? 53.890 -9.851 -9.538 1.00 81.19 930 ARG A C 1
ATOM 7504 O O . ARG A 1 930 ? 54.690 -8.957 -9.279 1.00 81.19 930 ARG A O 1
ATOM 7511 N N . THR A 1 931 ? 52.762 -9.637 -10.206 1.00 82.50 931 THR A N 1
ATOM 7512 C CA . THR A 1 931 ? 52.326 -8.338 -10.754 1.00 82.50 931 THR A CA 1
ATOM 7513 C C . THR A 1 931 ? 51.354 -7.605 -9.819 1.00 82.50 931 THR A C 1
ATOM 7515 O O . THR A 1 931 ? 50.851 -8.184 -8.852 1.00 82.50 931 THR A O 1
ATOM 7518 N N . PHE A 1 932 ? 51.121 -6.309 -10.075 1.00 87.38 932 PHE A N 1
ATOM 7519 C CA . PHE A 1 932 ? 50.298 -5.401 -9.250 1.00 87.38 932 PHE A CA 1
ATOM 7520 C C . PHE A 1 932 ? 50.655 -5.439 -7.749 1.00 87.38 932 PHE A C 1
ATOM 7522 O O . PHE A 1 932 ? 49.809 -5.258 -6.873 1.00 87.38 932 PHE A O 1
ATOM 7529 N N . PHE A 1 933 ? 51.929 -5.696 -7.449 1.00 88.38 933 PHE A N 1
ATOM 7530 C CA . PHE A 1 933 ? 52.400 -6.076 -6.123 1.00 88.38 933 PHE A CA 1
ATOM 7531 C C . PHE A 1 933 ? 52.516 -4.847 -5.214 1.00 88.38 933 PHE A C 1
ATOM 7533 O O . PHE A 1 933 ? 53.199 -3.877 -5.557 1.00 88.38 933 PHE A O 1
ATOM 7540 N N . ILE A 1 934 ? 51.868 -4.901 -4.046 1.00 90.44 934 ILE A N 1
ATOM 7541 C CA . ILE A 1 934 ? 52.037 -3.928 -2.958 1.00 90.44 934 ILE A CA 1
ATOM 7542 C C . ILE A 1 934 ? 52.532 -4.684 -1.727 1.00 90.44 934 ILE A C 1
ATOM 7544 O O . ILE A 1 934 ? 51.801 -5.489 -1.146 1.00 90.44 934 ILE A O 1
ATOM 7548 N N . ASN A 1 935 ? 53.772 -4.414 -1.326 1.00 86.44 935 ASN A N 1
ATOM 7549 C CA . ASN A 1 935 ? 54.500 -5.174 -0.321 1.00 86.44 935 ASN A CA 1
ATOM 7550 C C . ASN A 1 935 ? 55.389 -4.269 0.543 1.00 86.44 935 ASN A C 1
ATOM 7552 O O . ASN A 1 935 ? 56.089 -3.401 0.016 1.00 86.44 935 ASN A O 1
ATOM 7556 N N . SER A 1 936 ? 55.344 -4.454 1.864 1.00 81.19 936 SER A N 1
ATOM 7557 C CA . SER A 1 936 ? 56.109 -3.666 2.837 1.00 81.19 936 SER A CA 1
ATOM 7558 C C . SER A 1 936 ? 57.404 -4.340 3.281 1.00 81.19 936 SER A C 1
ATOM 7560 O O . SER A 1 936 ? 58.431 -3.672 3.351 1.00 81.19 936 SER A O 1
ATOM 7562 N N . VAL A 1 937 ? 57.387 -5.656 3.510 1.00 79.81 937 VAL A N 1
ATOM 7563 C CA . VAL A 1 937 ? 58.582 -6.451 3.842 1.00 79.81 937 VAL A CA 1
ATOM 7564 C C . VAL A 1 937 ? 58.640 -7.654 2.915 1.00 79.81 937 VAL A C 1
ATOM 7566 O O . VAL A 1 937 ? 57.647 -8.362 2.765 1.00 79.81 937 VAL A O 1
ATOM 7569 N N . TYR A 1 938 ? 59.789 -7.872 2.278 1.00 72.88 938 TYR A N 1
ATOM 7570 C CA . TYR A 1 938 ? 60.017 -8.961 1.329 1.00 72.88 938 TYR A CA 1
ATOM 7571 C C . TYR A 1 938 ? 61.153 -9.815 1.875 1.00 72.88 938 TYR A C 1
ATOM 7573 O O . TYR A 1 938 ? 62.261 -9.313 2.043 1.00 72.88 938 TYR A O 1
ATOM 7581 N N . ALA A 1 939 ? 60.835 -11.045 2.262 1.00 68.38 939 ALA A N 1
ATOM 7582 C CA . ALA A 1 939 ? 61.707 -11.902 3.067 1.00 68.38 939 ALA A CA 1
ATOM 7583 C C . ALA A 1 939 ? 61.417 -13.387 2.780 1.00 68.38 939 ALA A C 1
ATOM 7585 O O . ALA A 1 939 ? 61.341 -14.219 3.687 1.00 68.38 939 ALA A O 1
ATOM 7586 N N . GLY A 1 940 ? 61.167 -13.693 1.505 1.00 62.06 940 GLY A N 1
ATOM 7587 C CA . GLY A 1 940 ? 60.718 -15.001 1.042 1.00 62.06 940 GLY A CA 1
ATOM 7588 C C . GLY A 1 940 ? 59.265 -15.313 1.421 1.00 62.06 940 GLY A C 1
ATOM 7589 O O . GLY A 1 940 ? 58.644 -14.662 2.263 1.00 62.06 940 GLY A O 1
ATOM 7590 N N . CYS A 1 941 ? 58.712 -16.368 0.821 1.00 58.00 941 CYS A N 1
ATOM 7591 C CA . CYS A 1 941 ? 57.281 -16.695 0.887 1.00 58.00 941 CYS A CA 1
ATOM 7592 C C . CYS A 1 941 ? 56.719 -16.865 2.315 1.00 58.00 941 CYS A C 1
ATOM 7594 O O . CYS A 1 941 ? 55.524 -16.655 2.525 1.00 58.00 941 CYS A O 1
ATOM 7596 N N . ALA A 1 942 ? 57.552 -17.224 3.298 1.00 60.38 942 ALA A N 1
ATOM 7597 C CA . ALA A 1 942 ? 57.166 -17.318 4.709 1.00 60.38 942 ALA A CA 1
ATOM 7598 C C . ALA A 1 942 ? 57.346 -16.002 5.495 1.00 60.38 942 ALA A C 1
ATOM 7600 O O . ALA A 1 942 ? 56.736 -15.840 6.557 1.00 60.38 942 ALA A O 1
ATOM 7601 N N . GLY A 1 943 ? 58.177 -15.076 5.006 1.00 67.44 943 GLY A N 1
ATOM 7602 C CA . GLY A 1 943 ? 58.519 -13.805 5.645 1.00 67.44 943 GLY A CA 1
ATOM 7603 C C . GLY A 1 943 ? 57.719 -12.594 5.158 1.00 67.44 943 GLY A C 1
ATOM 7604 O O . GLY A 1 943 ? 57.575 -11.646 5.929 1.00 67.44 943 GLY A O 1
ATOM 7605 N N . ASP A 1 944 ? 57.188 -12.641 3.933 1.00 78.06 944 ASP A N 1
ATOM 7606 C CA . ASP A 1 944 ? 56.542 -11.511 3.253 1.00 78.06 944 ASP A CA 1
ATOM 7607 C C . ASP A 1 944 ? 55.379 -10.873 4.046 1.00 78.06 944 ASP A C 1
ATOM 7609 O O . ASP A 1 944 ? 54.473 -11.558 4.533 1.00 78.06 944 ASP A O 1
ATOM 7613 N N . ILE A 1 945 ? 55.370 -9.536 4.108 1.00 81.06 945 ILE A N 1
ATOM 7614 C CA . ILE A 1 945 ? 54.292 -8.693 4.649 1.00 81.06 945 ILE A CA 1
ATOM 7615 C C . ILE A 1 945 ? 53.888 -7.705 3.555 1.00 81.06 945 ILE A C 1
ATOM 7617 O O . ILE A 1 945 ? 54.709 -6.900 3.116 1.00 81.06 945 ILE A O 1
ATOM 7621 N N . GLY A 1 946 ? 52.621 -7.717 3.145 1.00 84.44 946 GLY A N 1
ATOM 7622 C CA . GLY A 1 946 ? 52.124 -6.845 2.085 1.00 84.44 946 GLY A CA 1
ATOM 7623 C C . GLY A 1 946 ? 50.616 -6.639 2.124 1.00 84.44 946 GLY A C 1
ATOM 7624 O O . GLY A 1 946 ? 49.966 -6.950 3.116 1.00 84.44 946 GLY A O 1
ATOM 7625 N N . PHE A 1 947 ? 50.079 -6.066 1.049 1.00 86.75 947 PHE A N 1
ATOM 7626 C CA . PHE A 1 947 ? 48.663 -5.736 0.900 1.00 86.75 947 PHE A CA 1
ATOM 7627 C C . PHE A 1 947 ? 47.970 -6.632 -0.127 1.00 86.75 947 PHE A C 1
ATOM 7629 O O . PHE A 1 947 ? 46.944 -7.223 0.205 1.00 86.75 947 PHE A O 1
ATOM 7636 N N . TRP A 1 948 ? 48.531 -6.757 -1.337 1.00 91.12 948 TRP A N 1
ATOM 7637 C CA . TRP A 1 948 ? 48.032 -7.670 -2.370 1.00 91.12 948 TRP A CA 1
ATOM 7638 C C . TRP A 1 948 ? 49.081 -8.034 -3.435 1.00 91.12 948 TRP A C 1
ATOM 7640 O O . TRP A 1 948 ? 50.142 -7.406 -3.518 1.00 91.12 948 TRP A O 1
ATOM 7650 N N . MET A 1 949 ? 48.760 -9.024 -4.272 1.00 87.81 949 MET A N 1
ATOM 7651 C CA . MET A 1 949 ? 49.495 -9.412 -5.483 1.00 87.81 949 MET A CA 1
ATOM 7652 C C . MET A 1 949 ? 48.603 -10.170 -6.479 1.00 87.81 949 MET A C 1
ATOM 7654 O O . MET A 1 949 ? 47.633 -10.816 -6.081 1.00 87.81 949 MET A O 1
ATOM 7658 N N . ALA A 1 950 ? 48.974 -10.143 -7.762 1.00 85.69 950 ALA A N 1
ATOM 7659 C CA . ALA A 1 950 ? 48.395 -10.976 -8.815 1.00 85.69 950 ALA A CA 1
ATOM 7660 C C . ALA A 1 950 ? 49.507 -11.736 -9.562 1.00 85.69 950 ALA A C 1
ATOM 7662 O O . ALA A 1 950 ? 50.394 -11.115 -10.151 1.00 85.69 950 ALA A O 1
ATOM 7663 N N . GLY A 1 951 ? 49.495 -13.071 -9.554 1.00 76.12 951 GLY A N 1
ATOM 7664 C CA . GLY A 1 951 ? 50.513 -13.865 -10.260 1.00 76.12 951 GLY A CA 1
ATOM 7665 C C . GLY A 1 951 ? 50.378 -15.378 -10.065 1.00 76.12 951 GLY A C 1
ATOM 7666 O O . GLY A 1 951 ? 49.525 -15.820 -9.297 1.00 76.12 951 GLY A O 1
ATOM 7667 N N . PRO A 1 952 ? 51.191 -16.198 -10.754 1.00 62.28 952 PRO A N 1
ATOM 7668 C CA . PRO A 1 952 ? 51.260 -17.630 -10.488 1.00 62.28 952 PRO A CA 1
ATOM 7669 C C . PRO A 1 952 ? 51.852 -17.874 -9.092 1.00 62.28 952 PRO A C 1
ATOM 7671 O O . PRO A 1 952 ? 52.809 -17.214 -8.686 1.00 62.28 952 PRO A O 1
ATOM 7674 N N . MET A 1 953 ? 51.280 -18.822 -8.352 1.00 56.97 953 MET A N 1
ATOM 7675 C CA . MET A 1 953 ? 51.716 -19.172 -7.002 1.00 56.97 953 MET A CA 1
ATOM 7676 C C . MET A 1 953 ? 52.210 -20.616 -6.999 1.00 56.97 953 MET A C 1
ATOM 7678 O O . MET A 1 953 ? 51.437 -21.520 -7.285 1.00 56.97 953 MET A O 1
ATOM 7682 N N . GLN A 1 954 ? 53.494 -20.820 -6.699 1.00 53.00 954 GLN A N 1
ATOM 7683 C CA . GLN A 1 954 ? 54.158 -22.114 -6.905 1.00 53.00 954 GLN A CA 1
ATOM 7684 C C . GLN A 1 954 ? 54.647 -22.787 -5.607 1.00 53.00 954 GLN A C 1
ATOM 7686 O O . GLN A 1 954 ? 55.221 -23.867 -5.674 1.00 53.00 954 GLN A O 1
ATOM 7691 N N . VAL A 1 955 ? 54.440 -22.175 -4.426 1.00 45.25 955 VAL A N 1
ATOM 7692 C CA . VAL A 1 955 ? 54.938 -22.711 -3.140 1.00 45.25 955 VAL A CA 1
ATOM 7693 C C . VAL A 1 955 ? 53.997 -22.427 -1.955 1.00 45.25 955 VAL A C 1
ATOM 7695 O O . VAL A 1 955 ? 53.678 -21.276 -1.660 1.00 45.25 955 VAL A O 1
ATOM 7698 N N . GLY A 1 956 ? 53.661 -23.477 -1.197 1.00 49.06 956 GLY A N 1
ATOM 7699 C CA . GLY A 1 956 ? 53.633 -23.441 0.277 1.00 49.06 956 GLY A CA 1
ATOM 7700 C C . GLY A 1 956 ? 52.368 -22.995 1.026 1.00 49.06 956 GLY A C 1
ATOM 7701 O O . GLY A 1 956 ? 52.347 -23.117 2.249 1.00 49.06 956 GLY A O 1
ATOM 7702 N N . TYR A 1 957 ? 51.315 -22.504 0.368 1.00 49.16 957 TYR A N 1
ATOM 7703 C CA . TYR A 1 957 ? 50.104 -22.026 1.059 1.00 49.16 957 TYR A CA 1
ATOM 7704 C C . TYR A 1 957 ? 48.954 -23.041 0.954 1.00 49.16 957 TYR A C 1
ATOM 7706 O O . TYR A 1 957 ? 48.474 -23.332 -0.140 1.00 49.16 957 TYR A O 1
ATOM 7714 N N . LYS A 1 958 ? 48.487 -23.572 2.097 1.00 40.16 958 LYS A N 1
ATOM 7715 C CA . LYS A 1 958 ? 47.350 -24.514 2.142 1.00 40.16 958 LYS A CA 1
ATOM 7716 C C . LYS A 1 958 ? 46.081 -23.865 1.565 1.00 40.16 958 LYS A C 1
ATOM 7718 O O . LYS A 1 958 ? 45.709 -22.772 1.988 1.00 40.16 958 LYS A O 1
ATOM 7723 N N . GLY A 1 959 ? 45.412 -24.568 0.646 1.00 45.91 959 GLY A N 1
ATOM 7724 C CA . GLY A 1 959 ? 44.155 -24.138 0.011 1.00 45.91 959 GLY A CA 1
ATOM 7725 C C . GLY A 1 959 ? 44.268 -23.622 -1.433 1.00 45.91 959 GLY A C 1
ATOM 7726 O O . GLY A 1 959 ? 43.344 -22.963 -1.899 1.00 45.91 959 GLY A O 1
ATOM 7727 N N . TRP A 1 960 ? 45.375 -23.874 -2.142 1.00 43.66 960 TRP A N 1
ATOM 7728 C CA . TRP A 1 960 ? 45.493 -23.527 -3.565 1.00 43.66 960 TRP A CA 1
ATOM 7729 C C . TRP A 1 960 ? 44.813 -24.564 -4.477 1.00 43.66 960 TRP A C 1
ATOM 7731 O O . TRP A 1 960 ? 45.039 -25.762 -4.325 1.00 43.66 960 TRP A O 1
ATOM 7741 N N . HIS A 1 961 ? 44.026 -24.094 -5.452 1.00 46.62 961 HIS A N 1
ATOM 7742 C CA . HIS A 1 961 ? 43.326 -24.924 -6.439 1.00 46.62 961 HIS A CA 1
ATOM 7743 C C . HIS A 1 961 ? 43.754 -24.583 -7.880 1.00 46.62 961 HIS A C 1
ATOM 7745 O O . HIS A 1 961 ? 43.081 -23.825 -8.572 1.00 46.62 961 HIS A O 1
ATOM 7751 N N . GLY A 1 962 ? 44.851 -25.187 -8.342 1.00 45.41 962 GLY A N 1
ATOM 7752 C CA . GLY A 1 962 ? 45.111 -25.527 -9.752 1.00 45.41 962 GLY A CA 1
ATOM 7753 C C . GLY A 1 962 ? 45.454 -24.416 -10.757 1.00 45.41 962 GLY A C 1
ATOM 7754 O O . GLY A 1 962 ? 46.293 -24.649 -11.624 1.00 45.41 962 GLY A O 1
ATOM 7755 N N . SER A 1 963 ? 44.836 -23.234 -10.697 1.00 53.62 963 SER A N 1
ATOM 7756 C CA . SER A 1 963 ? 44.884 -22.245 -11.787 1.00 53.62 963 SER A CA 1
ATOM 7757 C C . SER A 1 963 ? 45.517 -20.902 -11.399 1.00 53.62 963 SER A C 1
ATOM 7759 O O . SER A 1 963 ? 45.451 -20.434 -10.261 1.00 53.62 963 SER A O 1
ATOM 7761 N N . ALA A 1 964 ? 46.177 -20.279 -12.379 1.00 57.41 964 ALA A N 1
ATOM 7762 C CA . ALA A 1 964 ? 46.822 -18.971 -12.274 1.00 57.41 964 ALA A CA 1
ATOM 7763 C C . ALA A 1 964 ? 46.103 -17.939 -13.172 1.00 57.41 964 ALA A C 1
ATOM 7765 O O . ALA A 1 964 ? 45.543 -18.330 -14.196 1.00 57.41 964 ALA A O 1
ATOM 7766 N N . PRO A 1 965 ? 46.156 -16.628 -12.855 1.00 65.69 965 PRO A N 1
ATOM 7767 C CA . PRO A 1 965 ? 46.856 -16.010 -11.728 1.00 65.69 965 PRO A CA 1
ATOM 7768 C C . PRO A 1 965 ? 46.067 -16.095 -10.412 1.00 65.69 965 PRO A C 1
ATOM 7770 O O . PRO A 1 965 ? 44.870 -15.828 -10.370 1.00 65.69 965 PRO A O 1
ATOM 7773 N N . ALA A 1 966 ? 46.765 -16.367 -9.310 1.00 76.06 966 ALA A N 1
ATOM 7774 C CA . ALA A 1 966 ? 46.210 -16.200 -7.975 1.00 76.06 966 ALA A CA 1
ATOM 7775 C C . ALA A 1 966 ? 46.095 -14.702 -7.650 1.00 76.06 966 ALA A C 1
ATOM 7777 O O . ALA A 1 966 ? 47.078 -13.958 -7.741 1.00 76.06 966 ALA A O 1
ATOM 7778 N N . LEU A 1 967 ? 44.897 -14.268 -7.256 1.00 85.69 967 LEU A N 1
ATOM 7779 C CA . LEU A 1 967 ? 44.615 -12.914 -6.782 1.00 85.69 967 LEU A CA 1
ATOM 7780 C C . LEU A 1 967 ? 44.585 -12.935 -5.254 1.00 85.69 967 LEU A C 1
ATOM 7782 O O . LEU A 1 967 ? 43.631 -13.435 -4.660 1.00 85.69 967 LEU A O 1
ATOM 7786 N N . ILE A 1 968 ? 45.646 -12.434 -4.621 1.00 83.88 968 ILE A N 1
ATOM 7787 C CA . ILE A 1 968 ? 45.846 -12.530 -3.170 1.00 83.88 968 ILE A CA 1
ATOM 7788 C C . ILE A 1 968 ? 45.788 -11.136 -2.562 1.00 83.88 968 ILE A C 1
ATOM 7790 O O . ILE A 1 968 ? 46.487 -10.241 -3.027 1.00 83.88 968 ILE A O 1
ATOM 7794 N N . TYR A 1 969 ? 45.023 -10.966 -1.488 1.00 87.56 969 TYR A N 1
ATOM 7795 C CA . TYR A 1 969 ? 44.983 -9.751 -0.676 1.00 87.56 969 TYR A CA 1
ATOM 7796 C C . TYR A 1 969 ? 45.092 -10.074 0.819 1.00 87.56 969 TYR A C 1
ATOM 7798 O O . TYR A 1 969 ? 45.009 -11.232 1.231 1.00 87.56 969 TYR A O 1
ATOM 7806 N N . THR A 1 970 ? 45.273 -9.044 1.642 1.00 81.44 970 THR A N 1
ATOM 7807 C CA . THR A 1 970 ? 45.327 -9.160 3.104 1.00 81.44 970 THR A CA 1
ATOM 7808 C C . THR A 1 970 ? 44.241 -8.341 3.790 1.00 81.44 970 THR A C 1
ATOM 7810 O O . THR A 1 970 ? 43.694 -7.391 3.226 1.00 81.44 970 THR A O 1
ATOM 7813 N N . ARG A 1 971 ? 43.904 -8.717 5.031 1.00 76.06 971 ARG A N 1
ATOM 7814 C CA . ARG A 1 971 ? 42.885 -8.014 5.836 1.00 76.06 971 ARG A CA 1
ATOM 7815 C C . ARG A 1 971 ? 43.467 -7.232 7.010 1.00 76.06 971 ARG A C 1
ATOM 7817 O O . ARG A 1 971 ? 42.821 -6.295 7.471 1.00 76.06 971 ARG A O 1
ATOM 7824 N N . LEU A 1 972 ? 44.672 -7.578 7.467 1.00 71.31 972 LEU A N 1
ATOM 7825 C CA . LEU A 1 972 ? 45.336 -6.955 8.613 1.00 71.31 972 LEU A CA 1
ATOM 7826 C C . LEU A 1 972 ? 46.697 -6.352 8.209 1.00 71.31 972 LEU A C 1
ATOM 7828 O O . LEU A 1 972 ? 47.509 -7.063 7.609 1.00 71.31 972 LEU A O 1
ATOM 7832 N N . PRO A 1 973 ? 47.001 -5.089 8.567 1.00 74.31 973 PRO A N 1
ATOM 7833 C CA . PRO A 1 973 ? 48.319 -4.504 8.332 1.00 74.31 973 PRO A CA 1
ATOM 7834 C C . PRO A 1 973 ? 49.391 -5.172 9.205 1.00 74.31 973 PRO A C 1
ATOM 7836 O O . PRO A 1 973 ? 49.118 -5.631 10.314 1.00 74.31 973 PRO A O 1
ATOM 7839 N N . GLY A 1 974 ? 50.635 -5.204 8.720 1.00 70.44 974 GLY A N 1
ATOM 7840 C CA . GLY A 1 974 ? 51.795 -5.662 9.500 1.00 70.44 974 GLY A CA 1
ATOM 7841 C C . GLY A 1 974 ? 51.845 -7.167 9.806 1.00 70.44 974 GLY A C 1
ATOM 7842 O O . GLY A 1 974 ? 52.753 -7.613 10.504 1.00 70.44 974 GLY A O 1
ATOM 7843 N N . LYS A 1 975 ? 50.896 -7.967 9.302 1.00 74.81 975 LYS A N 1
ATOM 7844 C CA . LYS A 1 975 ? 50.881 -9.428 9.457 1.00 74.81 975 LYS A CA 1
ATOM 7845 C C . LYS A 1 975 ? 51.399 -10.119 8.204 1.00 74.81 975 LYS A C 1
ATOM 7847 O O . LYS A 1 975 ? 50.925 -9.835 7.104 1.00 74.81 975 LYS A O 1
ATOM 7852 N N . LYS A 1 976 ? 52.340 -11.052 8.389 1.00 77.81 976 LYS A N 1
ATOM 7853 C CA . LYS A 1 976 ? 52.889 -11.874 7.303 1.00 77.81 976 LYS A CA 1
ATOM 7854 C C . LYS A 1 976 ? 51.764 -12.625 6.595 1.00 77.81 976 LYS A C 1
ATOM 7856 O O . LYS A 1 976 ? 50.857 -13.113 7.272 1.00 77.81 976 LYS A O 1
ATOM 7861 N N . TYR A 1 977 ? 51.836 -12.764 5.270 1.00 73.56 977 TYR A N 1
ATOM 7862 C CA . TYR A 1 977 ? 50.857 -13.547 4.499 1.00 73.56 977 TYR A CA 1
ATOM 7863 C C . TYR A 1 977 ? 50.687 -14.957 5.105 1.00 73.56 977 TYR A C 1
ATOM 7865 O O . TYR A 1 977 ? 49.562 -15.415 5.322 1.00 73.56 977 TYR A O 1
ATOM 7873 N N . SER A 1 978 ? 51.810 -15.575 5.489 1.00 67.44 978 SER A N 1
ATOM 7874 C CA . SER A 1 978 ? 51.942 -16.905 6.102 1.00 67.44 978 SER A CA 1
ATOM 7875 C C . SER A 1 978 ? 51.225 -17.073 7.447 1.00 67.44 978 SER A C 1
ATOM 7877 O O . SER A 1 978 ? 50.889 -18.190 7.828 1.00 67.44 978 SER A O 1
ATOM 7879 N N . GLN A 1 979 ? 50.921 -15.985 8.163 1.00 68.44 979 GLN A N 1
ATOM 7880 C CA . GLN A 1 979 ? 50.221 -16.011 9.456 1.00 68.44 979 GLN A CA 1
ATOM 7881 C C . GLN A 1 979 ? 48.687 -16.046 9.298 1.00 68.44 979 GLN A C 1
ATOM 7883 O O . GLN A 1 979 ? 47.961 -15.469 10.106 1.00 68.44 979 GLN A O 1
ATOM 7888 N N . GLY A 1 980 ? 48.182 -16.685 8.236 1.00 64.56 980 GLY A N 1
ATOM 7889 C CA . GLY A 1 980 ? 46.748 -16.750 7.928 1.00 64.56 980 GLY A CA 1
ATOM 7890 C C . GLY A 1 980 ? 46.128 -15.402 7.533 1.00 64.56 980 GLY A C 1
ATOM 7891 O O . GLY A 1 980 ? 44.923 -15.216 7.702 1.00 64.56 980 GLY A O 1
ATOM 7892 N N . ASN A 1 981 ? 46.949 -14.461 7.046 1.00 76.62 981 ASN A N 1
ATOM 7893 C CA . ASN A 1 981 ? 46.521 -13.136 6.580 1.00 76.62 981 ASN A CA 1
ATOM 7894 C C . ASN A 1 981 ? 46.356 -13.067 5.050 1.00 76.62 981 ASN A C 1
ATOM 7896 O O . ASN A 1 981 ? 45.861 -12.064 4.549 1.00 76.62 981 ASN A O 1
ATOM 7900 N N . ALA A 1 982 ? 46.761 -14.101 4.306 1.00 78.00 982 ALA A N 1
ATOM 7901 C CA . ALA A 1 982 ? 46.476 -14.227 2.879 1.00 78.00 982 ALA A CA 1
ATOM 7902 C C . ALA A 1 982 ? 45.016 -14.659 2.640 1.00 78.00 982 ALA A C 1
ATOM 7904 O O . ALA A 1 982 ? 44.546 -15.630 3.233 1.00 78.00 982 ALA A O 1
ATOM 7905 N N . PHE A 1 983 ? 44.318 -13.956 1.749 1.00 81.38 983 PHE A N 1
ATOM 7906 C CA . PHE A 1 983 ? 42.960 -14.261 1.298 1.00 81.38 983 PHE A CA 1
ATOM 7907 C C . PHE A 1 983 ? 42.892 -14.181 -0.229 1.00 81.38 983 PHE A C 1
ATOM 7909 O O . PHE A 1 983 ? 43.577 -13.357 -0.833 1.00 81.38 983 PHE A O 1
ATOM 7916 N N . TYR A 1 984 ? 42.045 -15.005 -0.845 1.00 81.62 984 TYR A N 1
ATOM 7917 C CA . TYR A 1 984 ? 41.895 -15.073 -2.301 1.00 81.62 984 TYR A CA 1
ATOM 7918 C C . TYR A 1 984 ? 40.679 -14.280 -2.802 1.00 81.62 984 TYR A C 1
ATOM 7920 O O . TYR A 1 984 ? 39.668 -14.161 -2.106 1.00 81.62 984 TYR A O 1
ATOM 7928 N N . ALA A 1 985 ? 40.790 -13.748 -4.017 1.00 81.62 985 ALA A N 1
ATOM 7929 C CA . ALA A 1 985 ? 39.754 -13.012 -4.736 1.00 81.62 985 ALA A CA 1
ATOM 7930 C C . ALA A 1 985 ? 39.394 -13.715 -6.060 1.00 81.62 985 ALA A C 1
ATOM 7932 O O . ALA A 1 985 ? 40.248 -14.359 -6.664 1.00 81.62 985 ALA A O 1
ATOM 7933 N N . ASP A 1 986 ? 38.147 -13.572 -6.521 1.00 80.12 986 ASP A N 1
ATOM 7934 C CA . ASP A 1 986 ? 37.671 -14.153 -7.788 1.00 80.12 986 ASP A CA 1
ATOM 7935 C C . ASP A 1 986 ? 38.013 -13.293 -9.012 1.00 80.12 986 ASP A C 1
ATOM 7937 O O . ASP A 1 986 ? 38.109 -13.796 -10.131 1.00 80.12 986 ASP A O 1
ATOM 7941 N N . ARG A 1 987 ? 38.194 -11.981 -8.816 1.00 83.12 987 ARG A N 1
ATOM 7942 C CA . ARG A 1 987 ? 38.334 -11.025 -9.914 1.00 83.12 987 ARG A CA 1
ATOM 7943 C C . ARG A 1 987 ? 39.095 -9.776 -9.490 1.00 83.12 987 ARG A C 1
ATOM 7945 O O . ARG A 1 987 ? 38.871 -9.232 -8.410 1.00 83.12 987 ARG A O 1
ATOM 7952 N N . PHE A 1 988 ? 39.956 -9.288 -10.379 1.00 86.69 988 PHE A N 1
ATOM 7953 C CA . PHE A 1 988 ? 40.665 -8.015 -10.254 1.00 86.69 988 PHE A CA 1
ATOM 7954 C C . PHE A 1 988 ? 40.148 -7.039 -11.313 1.00 86.69 988 PHE A C 1
ATOM 7956 O O . PHE A 1 988 ? 39.926 -7.426 -12.459 1.00 86.69 988 PHE A O 1
ATOM 7963 N N . LEU A 1 989 ? 39.923 -5.783 -10.931 1.00 86.69 989 LEU A N 1
ATOM 7964 C CA . LEU A 1 989 ? 39.349 -4.744 -11.783 1.00 86.69 989 LEU A CA 1
ATOM 7965 C C . LEU A 1 989 ? 40.170 -3.461 -11.689 1.00 86.69 989 LEU A C 1
ATOM 7967 O O . LEU A 1 989 ? 40.563 -3.046 -10.601 1.00 86.69 989 LEU A O 1
ATOM 7971 N N . VAL A 1 990 ? 40.352 -2.794 -12.829 1.00 86.69 990 VAL A N 1
ATOM 7972 C CA . VAL A 1 990 ? 40.937 -1.452 -12.915 1.00 86.69 990 VAL A CA 1
ATOM 7973 C C . VAL A 1 990 ? 40.003 -0.558 -13.726 1.00 86.69 990 VAL A C 1
ATOM 7975 O O . VAL A 1 990 ? 39.640 -0.904 -14.850 1.00 86.69 990 VAL A O 1
ATOM 7978 N N . TYR A 1 991 ? 39.592 0.584 -13.170 1.00 86.44 991 TYR A N 1
ATOM 7979 C CA . TYR A 1 991 ? 38.656 1.505 -13.825 1.00 86.44 991 TYR A CA 1
ATOM 7980 C C . TYR A 1 991 ? 38.882 2.976 -13.447 1.00 86.44 991 TYR A C 1
ATOM 7982 O O . TYR A 1 991 ? 39.543 3.296 -12.460 1.00 86.44 991 TYR A O 1
ATOM 7990 N N . LEU A 1 992 ? 38.328 3.887 -14.253 1.00 86.12 992 LEU A N 1
ATOM 7991 C CA . LEU A 1 992 ? 38.352 5.331 -14.006 1.00 86.12 992 LEU A CA 1
ATOM 7992 C C . LEU A 1 992 ? 37.069 5.800 -13.315 1.00 86.12 992 LEU A C 1
ATOM 7994 O O . LEU A 1 992 ? 35.976 5.318 -13.617 1.00 86.12 992 LEU A O 1
ATOM 7998 N N . ALA A 1 993 ? 37.206 6.756 -12.399 1.00 80.94 993 ALA A N 1
ATOM 7999 C CA . ALA A 1 993 ? 36.117 7.289 -11.591 1.00 80.94 993 ALA A CA 1
ATOM 8000 C C . ALA A 1 993 ? 36.321 8.777 -11.257 1.00 80.94 993 ALA A C 1
ATOM 8002 O O . ALA A 1 993 ? 37.430 9.309 -11.318 1.00 80.94 993 ALA A O 1
ATOM 8003 N N . ASN A 1 994 ? 35.235 9.449 -10.873 1.00 75.88 994 ASN A N 1
ATOM 8004 C CA . ASN A 1 994 ? 35.280 10.779 -10.251 1.00 75.88 994 ASN A CA 1
ATOM 8005 C C . ASN A 1 994 ? 34.925 10.670 -8.771 1.00 75.88 994 ASN A C 1
ATOM 8007 O O . ASN A 1 994 ? 35.717 11.045 -7.909 1.00 75.88 994 ASN A O 1
ATOM 8011 N N . GLU A 1 995 ? 33.787 10.044 -8.490 1.00 69.19 995 GLU A N 1
ATOM 8012 C CA . GLU A 1 995 ? 33.420 9.560 -7.166 1.00 69.19 995 GLU A CA 1
ATOM 8013 C C . GLU A 1 995 ? 33.735 8.066 -7.083 1.00 69.19 995 GLU A C 1
ATOM 8015 O O . GLU A 1 995 ? 33.356 7.294 -7.965 1.00 69.19 995 GLU A O 1
ATOM 8020 N N . VAL A 1 996 ? 34.440 7.656 -6.028 1.00 69.62 996 VAL A N 1
ATOM 8021 C CA . VAL A 1 996 ? 34.661 6.241 -5.715 1.00 69.62 996 VAL A CA 1
ATOM 8022 C C . VAL A 1 996 ? 33.680 5.871 -4.606 1.00 69.62 996 VAL A C 1
ATOM 8024 O O . VAL A 1 996 ? 33.793 6.432 -3.511 1.00 69.62 996 VAL A O 1
ATOM 8027 N N . PRO A 1 997 ? 32.717 4.962 -4.844 1.00 55.84 997 PRO A N 1
ATOM 8028 C CA . PRO A 1 997 ? 31.864 4.456 -3.779 1.00 55.84 997 PRO A CA 1
ATOM 8029 C C . PRO A 1 997 ? 32.744 3.833 -2.697 1.00 55.84 997 PRO A C 1
ATOM 8031 O O . PRO A 1 997 ? 33.536 2.937 -2.994 1.00 55.84 997 PRO A O 1
ATOM 8034 N N . LYS A 1 998 ? 32.614 4.297 -1.448 1.00 56.78 998 LYS A N 1
ATOM 8035 C CA . LYS A 1 998 ? 33.287 3.652 -0.313 1.00 56.78 998 LYS A CA 1
ATOM 8036 C C . LYS A 1 998 ? 32.873 2.173 -0.307 1.00 56.78 998 LYS A C 1
ATOM 8038 O O . LYS A 1 998 ? 31.663 1.924 -0.299 1.00 56.78 998 LYS A O 1
ATOM 8043 N N . PRO A 1 999 ? 33.816 1.210 -0.323 1.00 57.91 999 PRO A N 1
ATOM 8044 C CA . PRO A 1 999 ? 33.478 -0.204 -0.266 1.00 57.91 999 PRO A CA 1
ATOM 8045 C C . PRO A 1 999 ? 32.531 -0.487 0.894 1.00 57.91 999 PRO A C 1
ATOM 8047 O O . PRO A 1 999 ? 32.691 0.059 1.990 1.00 57.91 999 PRO A O 1
ATOM 8050 N N . ALA A 1 1000 ? 31.529 -1.327 0.644 1.00 48.34 1000 ALA A N 1
ATOM 8051 C CA . ALA A 1 1000 ? 30.591 -1.726 1.675 1.00 48.34 1000 ALA A CA 1
ATOM 8052 C C . ALA A 1 1000 ? 31.333 -2.554 2.729 1.00 48.34 1000 ALA A C 1
ATOM 8054 O O . ALA A 1 1000 ? 31.569 -3.744 2.525 1.00 48.34 1000 ALA A O 1
ATOM 8055 N N . ALA A 1 1001 ? 31.689 -1.875 3.825 1.00 46.09 1001 ALA A N 1
ATOM 8056 C CA . ALA A 1 1001 ? 31.788 -2.381 5.189 1.00 46.09 1001 ALA A CA 1
ATOM 8057 C C . ALA A 1 1001 ? 31.599 -3.908 5.272 1.00 46.09 1001 ALA A C 1
ATOM 8059 O O . ALA A 1 1001 ? 30.452 -4.359 5.152 1.00 46.09 1001 ALA A O 1
ATOM 8060 N N . PRO A 1 1002 ? 32.676 -4.709 5.414 1.00 42.22 1002 PRO A N 1
ATOM 8061 C CA . PRO A 1 1002 ? 32.576 -6.149 5.246 1.00 42.22 1002 PRO A CA 1
ATOM 8062 C C . PRO A 1 1002 ? 31.603 -6.690 6.288 1.00 42.22 1002 PRO A C 1
ATOM 8064 O O . PRO A 1 1002 ? 31.841 -6.581 7.491 1.00 42.22 1002 PRO A O 1
ATOM 8067 N N . LYS A 1 1003 ? 30.484 -7.256 5.819 1.00 47.38 1003 LYS A N 1
ATOM 8068 C CA . LYS A 1 1003 ? 29.465 -7.871 6.675 1.00 47.38 1003 LYS A CA 1
ATOM 8069 C C . LYS A 1 1003 ? 29.970 -9.205 7.225 1.00 47.38 1003 LYS A C 1
ATOM 8071 O O . LYS A 1 1003 ? 29.457 -10.263 6.877 1.00 47.38 1003 LYS A O 1
ATOM 8076 N N . ILE A 1 1004 ? 30.972 -9.134 8.096 1.00 54.03 1004 ILE A N 1
ATOM 8077 C CA . ILE A 1 1004 ? 31.241 -10.184 9.071 1.00 54.03 1004 ILE A CA 1
ATOM 8078 C C . ILE A 1 1004 ? 29.953 -10.309 9.909 1.00 54.03 1004 ILE A C 1
ATOM 8080 O O . ILE A 1 1004 ? 29.468 -9.291 10.421 1.00 54.03 1004 ILE A O 1
ATOM 8084 N N . PRO A 1 1005 ? 29.329 -11.495 9.998 1.00 57.59 1005 PRO A N 1
ATOM 8085 C CA . PRO A 1 1005 ? 28.066 -11.642 10.707 1.00 57.59 1005 PRO A CA 1
ATOM 8086 C C . PRO A 1 1005 ? 28.244 -11.328 12.198 1.00 57.59 1005 PRO A C 1
ATOM 8088 O O . PRO A 1 1005 ? 29.174 -11.799 12.849 1.00 57.59 1005 PRO A O 1
ATOM 8091 N N . LEU A 1 1006 ? 27.332 -10.519 12.735 1.00 68.50 1006 LEU A N 1
ATOM 8092 C CA . LEU A 1 1006 ? 27.178 -10.302 14.171 1.00 68.50 1006 LEU A CA 1
ATOM 8093 C C . LEU A 1 1006 ? 26.128 -11.299 14.659 1.00 68.50 1006 LEU A C 1
ATOM 8095 O O . LEU A 1 1006 ? 25.009 -11.302 14.147 1.00 68.50 1006 LEU A O 1
ATOM 8099 N N . PHE A 1 1007 ? 26.482 -12.151 15.620 1.00 79.31 1007 PHE A N 1
ATOM 8100 C CA . PHE A 1 1007 ? 25.505 -13.026 16.258 1.00 79.31 1007 PHE A CA 1
ATOM 8101 C C . PHE A 1 1007 ? 24.723 -12.223 17.301 1.00 79.31 1007 PHE A C 1
ATOM 8103 O O . PHE A 1 1007 ? 25.254 -11.871 18.357 1.00 79.31 1007 PHE A O 1
ATOM 8110 N N . HIS A 1 1008 ? 23.474 -11.888 16.976 1.00 83.56 1008 HIS A N 1
ATOM 8111 C CA . HIS A 1 1008 ? 22.575 -11.176 17.880 1.00 83.56 1008 HIS A CA 1
ATOM 8112 C C . HIS A 1 1008 ? 21.847 -12.139 18.814 1.00 83.56 1008 HIS A C 1
ATOM 8114 O O . HIS A 1 1008 ? 21.154 -13.046 18.354 1.00 83.56 1008 HIS A O 1
ATOM 8120 N N . PHE A 1 1009 ? 21.960 -11.891 20.118 1.00 81.06 1009 PHE A N 1
ATOM 8121 C CA . PHE A 1 1009 ? 21.235 -12.595 21.176 1.00 81.06 1009 PHE A CA 1
ATOM 8122 C C . PHE A 1 1009 ? 20.517 -11.579 22.077 1.00 81.06 1009 PHE A C 1
ATOM 8124 O O . PHE A 1 1009 ? 20.865 -10.398 22.086 1.00 81.06 1009 PHE A O 1
ATOM 8131 N N . GLU A 1 1010 ? 19.483 -12.012 22.806 1.00 80.38 1010 GLU A N 1
ATOM 8132 C CA . GLU A 1 1010 ? 18.725 -11.157 23.746 1.00 80.38 1010 GLU A CA 1
ATOM 8133 C C . GLU A 1 1010 ? 18.287 -9.801 23.140 1.00 80.38 1010 GLU A C 1
ATOM 8135 O O . GLU A 1 1010 ? 18.382 -8.737 23.754 1.00 80.38 1010 GLU A O 1
ATOM 8140 N N . GLY A 1 1011 ? 17.817 -9.839 21.890 1.00 78.44 1011 GLY A N 1
ATOM 8141 C CA . GLY A 1 1011 ? 17.419 -8.657 21.130 1.00 78.44 1011 GLY A CA 1
ATOM 8142 C C . GLY A 1 1011 ? 18.578 -8.042 20.345 1.00 78.44 1011 GLY A C 1
ATOM 8143 O O . GLY A 1 1011 ? 18.844 -8.458 19.222 1.00 78.44 1011 GLY A O 1
ATOM 8144 N N . HIS A 1 1012 ? 19.214 -7.006 20.897 1.00 79.56 1012 HIS A N 1
ATOM 8145 C CA . HIS A 1 1012 ? 20.152 -6.137 20.164 1.00 79.56 1012 HIS A CA 1
ATOM 8146 C C . HIS A 1 1012 ? 21.634 -6.318 20.538 1.00 79.56 1012 HIS A C 1
ATOM 8148 O O . HIS A 1 1012 ? 22.494 -5.679 19.924 1.00 79.56 1012 HIS A O 1
ATOM 8154 N N . ARG A 1 1013 ? 21.949 -7.191 21.506 1.00 88.38 1013 ARG A N 1
ATOM 8155 C CA . ARG A 1 1013 ? 23.327 -7.486 21.930 1.00 88.38 1013 ARG A CA 1
ATOM 8156 C C . ARG A 1 1013 ? 24.036 -8.297 20.856 1.00 88.38 1013 ARG A C 1
ATOM 8158 O O . ARG A 1 1013 ? 23.530 -9.342 20.456 1.00 88.38 1013 ARG A O 1
ATOM 8165 N N . ALA A 1 1014 ? 25.206 -7.852 20.406 1.00 90.12 1014 ALA A N 1
ATOM 8166 C CA . ALA A 1 1014 ? 26.025 -8.630 19.475 1.00 90.12 1014 ALA A CA 1
ATOM 8167 C C . ALA A 1 1014 ? 27.145 -9.363 20.220 1.00 90.12 1014 ALA A C 1
ATOM 8169 O O . ALA A 1 1014 ? 28.010 -8.726 20.824 1.00 90.12 1014 ALA A O 1
ATOM 8170 N N . LEU A 1 1015 ? 27.135 -10.694 20.178 1.00 91.06 1015 LEU A N 1
ATOM 8171 C CA . LEU A 1 1015 ? 28.123 -11.531 20.852 1.00 91.06 1015 LEU A CA 1
ATOM 8172 C C . LEU A 1 1015 ? 29.487 -11.447 20.152 1.00 91.06 1015 LEU A C 1
ATOM 8174 O O . LEU A 1 1015 ? 29.591 -11.645 18.942 1.00 91.06 1015 LEU A O 1
ATOM 8178 N N . LEU A 1 1016 ? 30.541 -11.199 20.930 1.00 90.81 1016 LEU A N 1
ATOM 8179 C CA . LEU A 1 1016 ? 31.933 -11.265 20.477 1.00 90.81 1016 LEU A CA 1
ATOM 8180 C C . LEU A 1 1016 ? 32.621 -12.551 20.942 1.00 90.81 1016 LEU A C 1
ATOM 8182 O O . LEU A 1 1016 ? 33.428 -13.109 20.203 1.00 90.81 1016 LEU A O 1
ATOM 8186 N N . TYR A 1 1017 ? 32.314 -13.014 22.155 1.00 92.81 1017 TYR A N 1
ATOM 8187 C CA . TYR A 1 1017 ? 32.888 -14.227 22.729 1.00 92.81 1017 TYR A CA 1
ATOM 8188 C C . TYR A 1 1017 ? 31.955 -14.851 23.772 1.00 92.81 1017 TYR A C 1
ATOM 8190 O O . TYR A 1 1017 ? 31.309 -14.129 24.531 1.00 92.81 1017 TYR A O 1
ATOM 8198 N N . THR A 1 1018 ? 31.927 -16.179 23.866 1.00 93.12 1018 THR A N 1
ATOM 8199 C CA . THR A 1 1018 ? 31.368 -16.896 25.022 1.00 93.12 1018 THR A CA 1
ATOM 8200 C C . THR A 1 1018 ? 32.168 -18.158 25.306 1.00 93.12 1018 THR A C 1
ATOM 8202 O O . THR A 1 1018 ? 32.709 -18.763 24.384 1.00 93.12 1018 THR A O 1
ATOM 8205 N N . VAL A 1 1019 ? 32.211 -18.572 26.572 1.00 92.69 1019 VAL A N 1
ATOM 8206 C CA . VAL A 1 1019 ? 32.763 -19.863 27.002 1.00 92.69 1019 VAL A CA 1
ATOM 8207 C C . VAL A 1 1019 ? 32.044 -20.362 28.257 1.00 92.69 1019 VAL A C 1
ATOM 8209 O O . VAL A 1 1019 ? 31.736 -19.574 29.154 1.00 92.69 1019 VAL A O 1
ATOM 8212 N N . LYS A 1 1020 ? 31.760 -21.660 28.322 1.00 93.31 1020 LYS A N 1
ATOM 8213 C CA . LYS A 1 1020 ? 31.216 -22.344 29.502 1.00 93.31 1020 LYS A CA 1
ATOM 8214 C C . LYS A 1 1020 ? 32.343 -22.798 30.439 1.00 93.31 1020 LYS A C 1
ATOM 8216 O O . LYS A 1 1020 ? 33.452 -23.083 29.989 1.00 93.31 1020 LYS A O 1
ATOM 8221 N N . SER A 1 1021 ? 32.064 -22.866 31.736 1.00 93.00 1021 SER A N 1
ATOM 8222 C CA . SER A 1 1021 ? 32.971 -23.469 32.717 1.00 93.00 1021 SER A CA 1
ATOM 8223 C C . SER A 1 1021 ? 33.240 -24.933 32.339 1.00 93.00 1021 SER A C 1
ATOM 8225 O O . SER A 1 1021 ? 32.317 -25.654 31.959 1.00 93.00 1021 SER A O 1
ATOM 8227 N N . GLY A 1 1022 ? 34.500 -25.364 32.374 1.00 90.25 1022 GLY A N 1
ATOM 8228 C CA . GLY A 1 1022 ? 34.898 -26.723 31.991 1.00 90.25 1022 GLY A CA 1
ATOM 8229 C C . GLY A 1 1022 ? 34.845 -27.064 30.489 1.00 90.25 1022 GLY A C 1
ATOM 8230 O O . GLY A 1 1022 ? 34.926 -28.240 30.139 1.00 90.25 1022 GLY A O 1
ATOM 8231 N N . ALA A 1 1023 ? 34.749 -26.086 29.580 1.00 88.19 1023 ALA A N 1
ATOM 8232 C CA . ALA A 1 1023 ? 34.669 -26.320 28.126 1.00 88.19 1023 ALA A CA 1
ATOM 8233 C C . ALA A 1 1023 ? 35.922 -26.948 27.451 1.00 88.19 1023 ALA A C 1
ATOM 8235 O O . ALA A 1 1023 ? 35.941 -27.098 26.235 1.00 88.19 1023 ALA A O 1
ATOM 8236 N N . GLY A 1 1024 ? 36.983 -27.285 28.191 1.00 87.94 1024 GLY A N 1
ATOM 8237 C CA . GLY A 1 1024 ? 38.203 -27.928 27.680 1.00 87.94 1024 GLY A CA 1
ATOM 8238 C C . GLY A 1 1024 ? 39.222 -26.985 27.022 1.00 87.94 1024 GLY A C 1
ATOM 8239 O O . GLY A 1 1024 ? 40.143 -27.447 26.347 1.00 87.94 1024 GLY A O 1
ATOM 8240 N N . HIS A 1 1025 ? 39.085 -25.665 27.189 1.00 86.56 1025 HIS A N 1
ATOM 8241 C CA . HIS A 1 1025 ? 39.821 -24.680 26.387 1.00 86.56 1025 HIS A CA 1
ATOM 8242 C C . HIS A 1 1025 ? 40.422 -23.522 27.204 1.00 86.56 1025 HIS A C 1
ATOM 8244 O O . HIS A 1 1025 ? 39.746 -22.919 28.034 1.00 86.56 1025 HIS A O 1
ATOM 8250 N N . GLU A 1 1026 ? 41.678 -23.153 26.907 1.00 88.12 1026 GLU A N 1
ATOM 8251 C CA . GLU A 1 1026 ? 42.301 -21.924 27.428 1.00 88.12 1026 GLU A CA 1
ATOM 8252 C C . GLU A 1 1026 ? 41.663 -20.679 26.791 1.00 88.12 1026 GLU A C 1
ATOM 8254 O O . GLU A 1 1026 ? 41.840 -20.426 25.595 1.00 88.12 1026 GLU A O 1
ATOM 8259 N N . VAL A 1 1027 ? 40.994 -19.851 27.590 1.00 90.00 1027 VAL A N 1
ATOM 8260 C CA . VAL A 1 1027 ? 40.269 -18.659 27.137 1.00 90.00 1027 VAL A CA 1
ATOM 8261 C C . VAL A 1 1027 ? 41.201 -17.609 26.547 1.00 90.00 1027 VAL A C 1
ATOM 8263 O O . VAL A 1 1027 ? 40.859 -16.999 25.534 1.00 90.00 1027 VAL A O 1
ATOM 8266 N N . PHE A 1 1028 ? 42.412 -17.417 27.084 1.00 88.00 1028 PHE A N 1
ATOM 8267 C CA . PHE A 1 1028 ? 43.363 -16.485 26.463 1.00 88.00 1028 PHE A CA 1
ATOM 8268 C C . PHE A 1 1028 ? 43.820 -16.949 25.071 1.00 88.00 1028 PHE A C 1
ATOM 8270 O O . PHE A 1 1028 ? 44.147 -16.120 24.216 1.00 88.00 1028 PHE A O 1
ATOM 8277 N N . LYS A 1 1029 ? 43.827 -18.264 24.819 1.00 86.00 1029 LYS A N 1
ATOM 8278 C CA . LYS A 1 1029 ? 44.145 -18.840 23.509 1.00 86.00 1029 LYS A CA 1
ATOM 8279 C C . LYS A 1 1029 ? 42.968 -18.632 22.555 1.00 86.00 1029 LYS A C 1
ATOM 8281 O O . LYS A 1 1029 ? 43.132 -17.922 21.567 1.00 86.00 1029 LYS A O 1
ATOM 8286 N N . THR A 1 1030 ? 41.787 -19.156 22.882 1.00 86.94 1030 THR A N 1
ATOM 8287 C CA . THR A 1 1030 ? 40.585 -19.119 22.022 1.00 86.94 1030 THR A CA 1
ATOM 8288 C C . THR A 1 1030 ? 40.028 -17.720 21.775 1.00 86.94 1030 THR A C 1
ATOM 8290 O O . THR A 1 1030 ? 39.431 -17.494 20.729 1.00 86.94 1030 THR A O 1
ATOM 8293 N N . PHE A 1 1031 ? 40.234 -16.761 22.681 1.00 86.12 1031 PHE A N 1
ATOM 8294 C CA . PHE A 1 1031 ? 39.878 -15.358 22.445 1.00 86.12 1031 PHE A CA 1
ATOM 8295 C C . PHE A 1 1031 ? 40.823 -14.696 21.421 1.00 86.12 1031 PHE A C 1
ATOM 8297 O O . PHE A 1 1031 ? 40.382 -13.939 20.552 1.00 86.12 1031 PHE A O 1
ATOM 8304 N N . ARG A 1 1032 ? 42.131 -14.997 21.507 1.00 82.00 1032 ARG A N 1
ATOM 8305 C CA . ARG A 1 1032 ? 43.213 -14.323 20.763 1.00 82.00 1032 ARG A CA 1
ATOM 8306 C C . ARG A 1 1032 ? 43.553 -14.966 19.412 1.00 82.00 1032 ARG A C 1
ATOM 8308 O O . ARG A 1 1032 ? 44.113 -14.288 18.554 1.00 82.00 1032 ARG A O 1
ATOM 8315 N N . THR A 1 1033 ? 43.284 -16.254 19.225 1.00 74.00 1033 THR A N 1
ATOM 8316 C CA . THR A 1 1033 ? 43.395 -16.949 17.931 1.00 74.00 1033 THR A CA 1
ATOM 8317 C C . THR A 1 1033 ? 42.009 -17.190 17.341 1.00 74.00 1033 THR A C 1
ATOM 8319 O O . THR A 1 1033 ? 41.014 -17.109 18.055 1.00 74.00 1033 THR A O 1
ATOM 8322 N N . LYS A 1 1034 ? 41.923 -17.524 16.047 1.00 60.47 1034 LYS A N 1
ATOM 8323 C CA . LYS A 1 1034 ? 40.670 -18.043 15.478 1.00 60.47 1034 LYS A CA 1
ATOM 8324 C C . LYS A 1 1034 ? 40.224 -19.274 16.277 1.00 60.47 1034 LYS A C 1
ATOM 8326 O O . LYS A 1 1034 ? 41.041 -20.154 16.551 1.00 60.47 1034 LYS A O 1
ATOM 8331 N N . GLY A 1 1035 ? 38.955 -19.288 16.663 1.00 58.75 1035 GLY A N 1
ATOM 8332 C CA . GLY A 1 1035 ? 38.261 -20.404 17.306 1.00 58.75 1035 GLY A CA 1
ATOM 8333 C C . GLY A 1 1035 ? 36.989 -20.738 16.520 1.00 58.75 1035 GLY A C 1
ATOM 8334 O O . GLY A 1 1035 ? 36.822 -20.202 15.421 1.00 58.75 1035 GLY A O 1
ATOM 8335 N N . PRO A 1 1036 ? 36.087 -21.580 17.053 1.00 65.25 1036 PRO A N 1
ATOM 8336 C CA . PRO A 1 1036 ? 34.798 -21.824 16.416 1.00 65.25 1036 PRO A CA 1
ATOM 8337 C C . PRO A 1 1036 ? 33.993 -20.519 16.339 1.00 65.25 1036 PRO A C 1
ATOM 8339 O O . PRO A 1 1036 ? 33.784 -19.831 17.344 1.00 65.25 1036 PRO A O 1
ATOM 8342 N N . SER A 1 1037 ? 33.568 -20.177 15.125 1.00 62.34 1037 SER A N 1
ATOM 8343 C CA . SER A 1 1037 ? 32.717 -19.023 14.811 1.00 62.34 1037 SER A CA 1
ATOM 8344 C C . SER A 1 1037 ? 31.359 -19.440 14.232 1.00 62.34 1037 SER A C 1
ATOM 8346 O O . SER A 1 1037 ? 30.535 -18.578 13.916 1.00 62.34 1037 SER A O 1
ATOM 8348 N N . ASP A 1 1038 ? 31.113 -20.749 14.137 1.00 65.25 1038 ASP A N 1
ATOM 8349 C CA . ASP A 1 1038 ? 29.844 -21.332 13.721 1.00 65.25 1038 ASP A CA 1
ATOM 8350 C C . ASP A 1 1038 ? 28.725 -20.979 14.706 1.00 65.25 1038 ASP A C 1
ATOM 8352 O O . ASP A 1 1038 ? 28.907 -20.943 15.926 1.00 65.25 1038 ASP A O 1
ATOM 8356 N N . ILE A 1 1039 ? 27.551 -20.685 14.153 1.00 66.62 1039 ILE A N 1
ATOM 8357 C CA . ILE A 1 1039 ? 26.370 -20.263 14.903 1.00 66.62 1039 ILE A CA 1
ATOM 8358 C C . ILE A 1 1039 ? 25.389 -21.443 14.934 1.00 66.62 1039 ILE A C 1
ATOM 8360 O O . ILE A 1 1039 ? 24.998 -21.901 13.857 1.00 66.62 1039 ILE A O 1
ATOM 8364 N N . PRO A 1 1040 ? 24.956 -21.919 16.118 1.00 67.19 1040 PRO A N 1
ATOM 8365 C CA . PRO A 1 1040 ? 23.924 -22.947 16.232 1.00 67.19 1040 PRO A CA 1
ATOM 8366 C C . PRO A 1 1040 ? 22.661 -22.602 15.432 1.00 67.19 1040 PRO A C 1
ATOM 8368 O O . PRO A 1 1040 ? 22.201 -21.457 15.438 1.00 67.19 1040 PRO A O 1
ATOM 8371 N N . ALA A 1 1041 ? 22.083 -23.592 14.745 1.00 65.75 1041 ALA A N 1
ATOM 8372 C CA . ALA A 1 1041 ? 20.930 -23.385 13.862 1.00 65.75 1041 ALA A CA 1
ATOM 8373 C C . ALA A 1 1041 ? 19.675 -22.884 14.610 1.00 65.75 1041 ALA A C 1
ATOM 8375 O O . ALA A 1 1041 ? 18.882 -22.124 14.054 1.00 65.75 1041 ALA A O 1
ATOM 8376 N N . ASP A 1 1042 ? 19.538 -23.259 15.883 1.00 71.88 1042 ASP A N 1
ATOM 8377 C CA . ASP A 1 1042 ? 18.502 -22.803 16.819 1.00 71.88 1042 ASP A CA 1
ATOM 8378 C C . ASP A 1 1042 ? 18.765 -21.398 17.403 1.00 71.88 1042 ASP A C 1
ATOM 8380 O O . ASP A 1 1042 ? 17.886 -20.811 18.034 1.00 71.88 1042 ASP A O 1
ATOM 8384 N N . ARG A 1 1043 ? 19.964 -20.839 17.174 1.00 68.56 1043 ARG A N 1
ATOM 8385 C CA . ARG A 1 1043 ? 20.487 -19.599 17.771 1.00 68.56 1043 ARG A CA 1
ATOM 8386 C C . ARG A 1 1043 ? 20.582 -19.625 19.302 1.00 68.56 1043 ARG A C 1
ATOM 8388 O O . ARG A 1 1043 ? 20.503 -18.572 19.940 1.00 68.56 1043 ARG A O 1
ATOM 8395 N N . SER A 1 1044 ? 20.801 -20.797 19.893 1.00 81.12 1044 SER A N 1
ATOM 8396 C CA . SER A 1 1044 ? 21.236 -20.912 21.288 1.00 81.12 1044 SER A CA 1
ATOM 8397 C C . SER A 1 1044 ? 22.634 -20.305 21.500 1.00 81.12 1044 SER A C 1
ATOM 8399 O O . SER A 1 1044 ? 23.360 -19.993 20.553 1.00 81.12 1044 SER A O 1
ATOM 8401 N N . LEU A 1 1045 ? 23.026 -20.104 22.765 1.00 84.38 1045 LEU A N 1
ATOM 8402 C CA . LEU A 1 1045 ? 24.396 -19.718 23.118 1.00 84.38 1045 LEU A CA 1
ATOM 8403 C C . LEU A 1 1045 ? 25.293 -20.975 23.126 1.00 84.38 1045 LEU A C 1
ATOM 8405 O O . LEU A 1 1045 ? 25.156 -21.785 24.047 1.00 84.38 1045 LEU A O 1
ATOM 8409 N N . PRO A 1 1046 ? 26.241 -21.140 22.184 1.00 85.25 1046 PRO A N 1
ATOM 8410 C CA . PRO A 1 1046 ? 27.140 -22.294 22.170 1.00 85.25 1046 PRO A CA 1
ATOM 8411 C C . PRO A 1 1046 ? 28.117 -22.267 23.353 1.00 85.25 1046 PRO A C 1
ATOM 8413 O O . PRO A 1 1046 ? 28.424 -21.208 23.908 1.00 85.25 1046 PRO A O 1
ATOM 8416 N N . ASP A 1 1047 ? 28.624 -23.437 23.741 1.00 87.62 1047 ASP A N 1
ATOM 8417 C CA . ASP A 1 1047 ? 29.508 -23.591 24.908 1.00 87.62 1047 ASP A CA 1
ATOM 8418 C C . ASP A 1 1047 ? 30.924 -23.015 24.687 1.00 87.62 1047 ASP A C 1
ATOM 8420 O O . ASP A 1 1047 ? 31.607 -22.684 25.658 1.00 87.62 1047 ASP A O 1
ATOM 8424 N N . LEU A 1 1048 ? 31.321 -22.787 23.429 1.00 88.69 1048 LEU A N 1
ATOM 8425 C CA . LEU A 1 1048 ? 32.404 -21.889 23.016 1.00 88.69 1048 LEU A CA 1
ATOM 8426 C C . LEU A 1 1048 ? 32.019 -21.211 21.689 1.00 88.69 1048 LEU A C 1
ATOM 8428 O O . LEU A 1 1048 ? 31.598 -21.887 20.756 1.00 88.69 1048 LEU A O 1
ATOM 8432 N N . TYR A 1 1049 ? 32.209 -19.894 21.578 1.00 89.31 1049 TYR A N 1
ATOM 8433 C CA . TYR A 1 1049 ? 32.154 -19.164 20.300 1.00 89.31 1049 TYR A CA 1
ATOM 8434 C C . TYR A 1 1049 ? 33.036 -17.920 20.347 1.00 89.31 1049 TYR A C 1
ATOM 8436 O O . TYR A 1 1049 ? 33.133 -17.259 21.386 1.00 89.31 1049 TYR A O 1
ATOM 8444 N N . ARG A 1 1050 ? 33.638 -17.567 19.207 1.00 87.06 1050 ARG A N 1
ATOM 8445 C CA . ARG A 1 1050 ? 34.450 -16.358 19.038 1.00 87.06 1050 ARG A CA 1
ATOM 8446 C C . ARG A 1 1050 ? 34.170 -15.698 17.686 1.00 87.06 1050 ARG A C 1
ATOM 8448 O O . ARG A 1 1050 ? 34.435 -16.275 16.638 1.00 87.06 1050 ARG A O 1
ATOM 8455 N N . SER A 1 1051 ? 33.691 -14.456 17.708 1.00 84.62 1051 SER A N 1
ATOM 8456 C CA . SER A 1 1051 ? 33.370 -13.686 16.501 1.00 84.62 1051 SER A CA 1
ATOM 8457 C C . SER A 1 1051 ? 34.618 -13.128 15.811 1.00 84.62 1051 SER A C 1
ATOM 8459 O O . SER A 1 1051 ? 35.468 -12.509 16.453 1.00 84.62 1051 SER A O 1
ATOM 8461 N N . ASP A 1 1052 ? 34.680 -13.231 14.482 1.00 77.38 1052 ASP A N 1
ATOM 8462 C CA . ASP A 1 1052 ? 35.684 -12.554 13.643 1.00 77.38 1052 ASP A CA 1
ATOM 8463 C C . ASP A 1 1052 ? 35.650 -11.015 13.781 1.00 77.38 1052 ASP A C 1
ATOM 8465 O O . ASP A 1 1052 ? 36.654 -10.343 13.538 1.00 77.38 1052 ASP A O 1
ATOM 8469 N N . GLN A 1 1053 ? 34.535 -10.439 14.254 1.00 77.94 1053 GLN A N 1
ATOM 8470 C CA . GLN A 1 1053 ? 34.432 -9.004 14.565 1.00 77.94 1053 GLN A CA 1
ATOM 8471 C C . GLN A 1 1053 ? 35.424 -8.552 15.652 1.00 77.94 1053 GLN A C 1
ATOM 8473 O O . GLN A 1 1053 ? 35.737 -7.364 15.752 1.00 77.94 1053 GLN A O 1
ATOM 8478 N N . LEU A 1 1054 ? 35.948 -9.486 16.453 1.00 81.75 1054 LEU A N 1
ATOM 8479 C CA . LEU A 1 1054 ? 36.936 -9.210 17.492 1.00 81.75 1054 LEU A CA 1
ATOM 8480 C C . LEU A 1 1054 ? 38.329 -8.870 16.919 1.00 81.75 1054 LEU A C 1
ATOM 8482 O O . LEU A 1 1054 ? 39.031 -8.039 17.496 1.00 81.75 1054 LEU A O 1
ATOM 8486 N N . ASP A 1 1055 ? 38.707 -9.429 15.760 1.00 77.50 1055 ASP A N 1
ATOM 8487 C CA . ASP A 1 1055 ? 39.924 -9.014 15.035 1.00 77.50 1055 ASP A CA 1
ATOM 8488 C C . ASP A 1 1055 ? 39.754 -7.625 14.403 1.00 77.50 1055 ASP A C 1
ATOM 8490 O O . ASP A 1 1055 ? 40.703 -6.846 14.308 1.00 77.50 1055 ASP A O 1
ATOM 8494 N N . ALA A 1 1056 ? 38.524 -7.298 14.005 1.00 73.19 1056 ALA A N 1
ATOM 8495 C CA . ALA A 1 1056 ? 38.148 -6.040 13.373 1.00 73.19 1056 ALA A CA 1
ATOM 8496 C C . ALA A 1 1056 ? 37.589 -4.999 14.367 1.00 73.19 1056 ALA A C 1
ATOM 8498 O O . ALA A 1 1056 ? 36.904 -4.071 13.946 1.00 73.19 1056 ALA A O 1
ATOM 8499 N N . LEU A 1 1057 ? 37.827 -5.121 15.680 1.00 80.00 1057 LEU A N 1
ATOM 8500 C CA . LEU A 1 1057 ? 37.032 -4.440 16.719 1.00 80.00 1057 LEU A CA 1
ATOM 8501 C C . LEU A 1 1057 ? 36.895 -2.910 16.544 1.00 80.00 1057 LEU A C 1
ATOM 8503 O O . LEU A 1 1057 ? 35.773 -2.401 16.523 1.00 80.00 1057 LEU A O 1
ATOM 8507 N N . ALA A 1 1058 ? 37.999 -2.181 16.334 1.00 79.12 1058 ALA A N 1
ATOM 8508 C CA . ALA A 1 1058 ? 37.971 -0.740 16.040 1.00 79.12 1058 ALA A CA 1
ATOM 8509 C C . ALA A 1 1058 ? 37.121 -0.409 14.800 1.00 79.12 1058 ALA A C 1
ATOM 8511 O O . ALA A 1 1058 ? 36.373 0.568 14.790 1.00 79.12 1058 ALA A O 1
ATOM 8512 N N . TRP A 1 1059 ? 37.229 -1.231 13.752 1.00 75.38 1059 TRP A N 1
ATOM 8513 C CA . TRP A 1 1059 ? 36.458 -1.076 12.524 1.00 75.38 1059 TRP A CA 1
ATOM 8514 C C . TRP A 1 1059 ? 34.966 -1.364 12.764 1.00 75.38 1059 TRP A C 1
ATOM 8516 O O . TRP A 1 1059 ? 34.125 -0.563 12.354 1.00 75.38 1059 TRP A O 1
ATOM 8526 N N . THR A 1 1060 ? 34.643 -2.435 13.492 1.00 78.12 1060 THR A N 1
ATOM 8527 C CA . THR A 1 1060 ? 33.275 -2.841 13.853 1.00 78.12 1060 THR A CA 1
ATOM 8528 C C . THR A 1 1060 ? 32.539 -1.706 14.550 1.00 78.12 1060 THR A C 1
ATOM 8530 O O . THR A 1 1060 ? 31.471 -1.285 14.105 1.00 78.12 1060 THR A O 1
ATOM 8533 N N . LEU A 1 1061 ? 33.132 -1.151 15.608 1.00 81.75 1061 LEU A N 1
ATOM 8534 C CA . LEU A 1 1061 ? 32.533 -0.084 16.411 1.00 81.75 1061 LEU A CA 1
ATOM 8535 C C . LEU A 1 1061 ? 32.281 1.190 15.584 1.00 81.75 1061 LEU A C 1
ATOM 8537 O O . LEU A 1 1061 ? 31.205 1.781 15.670 1.00 81.75 1061 LEU A O 1
ATOM 8541 N N . LEU A 1 1062 ? 33.223 1.563 14.706 1.00 77.31 1062 LEU A N 1
ATOM 8542 C CA . LEU A 1 1062 ? 33.096 2.724 13.810 1.00 77.31 1062 LEU A CA 1
ATOM 8543 C C . LEU A 1 1062 ? 31.952 2.617 12.782 1.00 77.31 1062 LEU A C 1
ATOM 8545 O O . LEU A 1 1062 ? 31.535 3.648 12.259 1.00 77.31 1062 LEU A O 1
ATOM 8549 N N . HIS A 1 1063 ? 31.458 1.411 12.475 1.00 72.75 1063 HIS A N 1
ATOM 8550 C CA . HIS A 1 1063 ? 30.458 1.178 11.418 1.00 72.75 1063 HIS A CA 1
ATOM 8551 C C . HIS A 1 1063 ? 29.135 0.574 11.921 1.00 72.75 1063 HIS A C 1
ATOM 8553 O O . HIS A 1 1063 ? 28.195 0.448 11.140 1.00 72.75 1063 HIS A O 1
ATOM 8559 N N . THR A 1 1064 ? 29.042 0.214 13.205 1.00 76.06 1064 THR A N 1
ATOM 8560 C CA . THR A 1 1064 ? 27.838 -0.381 13.822 1.00 76.06 1064 THR A CA 1
ATOM 8561 C C . THR A 1 1064 ? 27.129 0.547 14.806 1.00 76.06 1064 THR A C 1
ATOM 8563 O O . THR A 1 1064 ? 25.941 0.368 15.052 1.00 76.06 1064 THR A O 1
ATOM 8566 N N . GLY A 1 1065 ? 27.826 1.544 15.362 1.00 78.94 1065 GLY A N 1
ATOM 8567 C CA . GLY A 1 1065 ? 27.247 2.509 16.301 1.00 78.94 1065 GLY A CA 1
ATOM 8568 C C . GLY A 1 1065 ? 27.136 2.031 17.754 1.00 78.94 1065 GLY A C 1
ATOM 8569 O O . GLY A 1 1065 ? 26.713 2.823 18.597 1.00 78.94 1065 GLY A O 1
ATOM 8570 N N . TYR A 1 1066 ? 27.553 0.794 18.056 1.00 89.69 1066 TYR A N 1
ATOM 8571 C CA . TYR A 1 1066 ? 27.733 0.298 19.425 1.00 89.69 1066 TYR A CA 1
ATOM 8572 C C . TYR A 1 1066 ? 28.735 1.169 20.197 1.00 89.69 1066 TYR A C 1
ATOM 8574 O O . TYR A 1 1066 ? 29.733 1.636 19.641 1.00 89.69 1066 TYR A O 1
ATOM 8582 N N . LYS A 1 1067 ? 28.469 1.404 21.485 1.00 92.38 1067 LYS A N 1
ATOM 8583 C CA . LYS A 1 1067 ? 29.229 2.359 22.320 1.00 92.38 1067 LYS A CA 1
ATOM 8584 C C . LYS A 1 1067 ? 29.897 1.702 23.519 1.00 92.38 1067 LYS A C 1
ATOM 8586 O O . LYS A 1 1067 ? 30.805 2.297 24.104 1.00 92.38 1067 LYS A O 1
ATOM 8591 N N . ARG A 1 1068 ? 29.464 0.496 23.881 1.00 94.56 1068 ARG A N 1
ATOM 8592 C CA . ARG A 1 1068 ? 29.929 -0.257 25.038 1.00 94.56 1068 ARG A CA 1
ATOM 8593 C C . ARG A 1 1068 ? 30.423 -1.633 24.627 1.00 94.56 1068 ARG A C 1
ATOM 8595 O O . ARG A 1 1068 ? 29.892 -2.254 23.709 1.00 94.56 1068 ARG A O 1
ATOM 8602 N N . ILE A 1 1069 ? 31.407 -2.121 25.372 1.00 96.38 1069 ILE A N 1
ATOM 8603 C CA . ILE A 1 1069 ? 31.698 -3.552 25.447 1.00 96.38 1069 ILE A CA 1
ATOM 8604 C C . ILE A 1 1069 ? 31.350 -4.000 26.857 1.00 96.38 1069 ILE A C 1
ATOM 8606 O O . ILE A 1 1069 ? 31.744 -3.364 27.838 1.00 96.38 1069 ILE A O 1
ATOM 8610 N N . VAL A 1 1070 ? 30.591 -5.081 26.950 1.00 97.19 1070 VAL A N 1
ATOM 8611 C CA . VAL A 1 1070 ? 30.195 -5.705 28.204 1.00 97.19 1070 VAL A CA 1
ATOM 8612 C C . VAL A 1 1070 ? 30.917 -7.033 28.330 1.00 97.19 1070 VAL A C 1
ATOM 8614 O O . VAL A 1 1070 ? 30.878 -7.846 27.410 1.00 97.19 1070 VAL A O 1
ATOM 8617 N N . ALA A 1 1071 ? 31.546 -7.256 29.480 1.00 97.12 1071 ALA A N 1
ATOM 8618 C CA . ALA A 1 1071 ? 31.925 -8.582 29.939 1.00 97.12 1071 ALA A CA 1
ATOM 8619 C C . ALA A 1 1071 ? 30.940 -9.019 31.036 1.00 97.12 1071 ALA A C 1
ATOM 8621 O O . ALA A 1 1071 ? 30.547 -8.207 31.878 1.00 97.12 1071 ALA A O 1
ATOM 8622 N N . GLU A 1 1072 ? 30.546 -10.289 31.056 1.00 96.50 1072 GLU A N 1
ATOM 8623 C CA . GLU A 1 1072 ? 29.531 -10.811 31.977 1.00 96.50 1072 GLU A CA 1
ATOM 8624 C C . GLU A 1 1072 ? 29.810 -12.269 32.366 1.00 96.50 1072 GLU A C 1
ATOM 8626 O O . GLU A 1 1072 ? 30.229 -13.070 31.536 1.00 96.50 1072 GLU A O 1
ATOM 8631 N N . MET A 1 1073 ? 29.540 -12.618 33.624 1.00 97.44 1073 MET A N 1
ATOM 8632 C CA . MET A 1 1073 ? 29.472 -13.994 34.116 1.00 97.44 1073 MET A CA 1
ATOM 8633 C C . MET A 1 1073 ? 28.032 -14.338 34.499 1.00 97.44 1073 MET A C 1
ATOM 8635 O O . MET A 1 1073 ? 27.325 -13.521 35.101 1.00 97.44 1073 MET A O 1
ATOM 8639 N N . ARG A 1 1074 ? 27.615 -15.565 34.183 1.00 95.56 1074 ARG A N 1
ATOM 8640 C CA . ARG A 1 1074 ? 26.287 -16.104 34.489 1.00 95.56 1074 ARG A CA 1
ATOM 8641 C C . ARG A 1 1074 ? 26.355 -17.434 35.218 1.00 95.56 1074 ARG A C 1
ATOM 8643 O O . ARG A 1 1074 ? 27.237 -18.237 34.931 1.00 95.56 1074 ARG A O 1
ATOM 8650 N N . SER A 1 1075 ? 25.374 -17.674 36.079 1.00 93.81 1075 SER A N 1
ATOM 8651 C CA . SER A 1 1075 ? 25.057 -18.997 36.619 1.00 93.81 1075 SER A CA 1
ATOM 8652 C C . SER A 1 1075 ? 23.549 -19.233 36.535 1.00 93.81 1075 SER A C 1
ATOM 8654 O O . SER A 1 1075 ? 22.785 -18.272 36.650 1.00 93.81 1075 SER A O 1
ATOM 8656 N N . ASP A 1 1076 ? 23.125 -20.452 36.196 1.00 89.12 1076 ASP A N 1
ATOM 8657 C CA . ASP A 1 1076 ? 21.725 -20.799 35.864 1.00 89.12 1076 ASP A CA 1
ATOM 8658 C C . ASP A 1 1076 ? 21.054 -19.808 34.888 1.00 89.12 1076 ASP A C 1
ATOM 8660 O O . ASP A 1 1076 ? 19.913 -19.370 35.050 1.00 89.12 1076 ASP A O 1
ATOM 8664 N N . GLY A 1 1077 ? 21.817 -19.350 33.889 1.00 84.88 1077 GLY A N 1
ATOM 8665 C CA . GLY A 1 1077 ? 21.389 -18.340 32.912 1.00 84.88 1077 GLY A CA 1
ATOM 8666 C C . GLY A 1 1077 ? 21.233 -16.910 33.458 1.00 84.88 1077 GLY A C 1
ATOM 8667 O O . GLY A 1 1077 ? 21.086 -15.978 32.665 1.00 84.88 1077 GLY A O 1
ATOM 8668 N N . ARG A 1 1078 ? 21.321 -16.698 34.776 1.00 91.62 1078 ARG A N 1
ATOM 8669 C CA . ARG A 1 1078 ? 21.206 -15.397 35.453 1.00 91.62 1078 ARG A CA 1
ATOM 8670 C C . ARG A 1 1078 ? 22.566 -14.703 35.552 1.00 91.62 1078 ARG A C 1
ATOM 8672 O O . ARG A 1 1078 ? 23.584 -15.340 35.805 1.00 91.62 1078 ARG A O 1
ATOM 8679 N N . ARG A 1 1079 ? 22.588 -13.377 35.394 1.00 95.12 1079 ARG A N 1
ATOM 8680 C CA . ARG A 1 1079 ? 23.780 -12.529 35.587 1.00 95.12 1079 ARG A CA 1
ATOM 8681 C C . ARG A 1 1079 ? 24.235 -12.564 37.049 1.00 95.12 1079 ARG A C 1
ATOM 8683 O O . ARG A 1 1079 ? 23.471 -12.170 37.923 1.00 95.12 1079 ARG A O 1
ATOM 8690 N N . VAL A 1 1080 ? 25.484 -12.965 37.295 1.00 96.31 1080 VAL A N 1
ATOM 8691 C CA . VAL A 1 1080 ? 26.087 -12.986 38.646 1.00 96.31 1080 VAL A CA 1
ATOM 8692 C C . VAL A 1 1080 ? 27.230 -11.984 38.820 1.00 96.31 1080 VAL A C 1
ATOM 8694 O O . VAL A 1 1080 ? 27.398 -11.446 39.910 1.00 96.31 1080 VAL A O 1
ATOM 8697 N N . ALA A 1 1081 ? 27.955 -11.655 37.745 1.00 96.62 1081 ALA A N 1
ATOM 8698 C CA . ALA A 1 1081 ? 28.902 -10.539 37.715 1.00 96.62 1081 ALA A CA 1
ATOM 8699 C C . ALA A 1 1081 ? 28.938 -9.878 36.327 1.00 96.62 1081 ALA A C 1
ATOM 8701 O O . ALA A 1 1081 ? 28.673 -10.526 35.316 1.00 96.62 1081 ALA A O 1
ATOM 8702 N N . GLN A 1 1082 ? 29.256 -8.585 36.259 1.00 97.19 1082 GLN A N 1
ATOM 8703 C CA . GLN A 1 1082 ? 29.309 -7.813 35.013 1.00 97.19 1082 GLN A CA 1
ATOM 8704 C C . GLN A 1 1082 ? 30.304 -6.654 35.125 1.00 97.19 1082 GLN A C 1
ATOM 8706 O O . GLN A 1 1082 ? 30.405 -6.030 36.181 1.00 97.19 1082 GLN A O 1
ATOM 8711 N N . VAL A 1 1083 ? 30.971 -6.313 34.019 1.00 97.06 1083 VAL A N 1
ATOM 8712 C CA . VAL A 1 1083 ? 31.772 -5.088 33.873 1.00 97.06 1083 VAL A CA 1
ATOM 8713 C C . VAL A 1 1083 ? 31.484 -4.446 32.514 1.00 97.06 1083 VAL A C 1
ATOM 8715 O O . VAL A 1 1083 ? 31.485 -5.126 31.487 1.00 97.06 1083 VAL A O 1
ATOM 8718 N N . VAL A 1 1084 ? 31.226 -3.136 32.504 1.00 97.25 1084 VAL A N 1
ATOM 8719 C CA . VAL A 1 1084 ? 30.846 -2.362 31.310 1.00 97.25 1084 VAL A CA 1
ATOM 8720 C C . VAL A 1 1084 ? 31.927 -1.332 30.985 1.00 97.25 1084 VAL A C 1
ATOM 8722 O O . VAL A 1 1084 ? 32.357 -0.586 31.867 1.00 97.25 1084 VAL A O 1
ATOM 8725 N N . PHE A 1 1085 ? 32.335 -1.256 29.715 1.00 96.06 1085 PHE A N 1
ATOM 8726 C CA . PHE A 1 1085 ? 33.424 -0.400 29.228 1.00 96.06 1085 PHE A CA 1
ATOM 8727 C C . PHE A 1 1085 ? 32.967 0.548 28.110 1.00 96.06 1085 PHE A C 1
ATOM 8729 O O . PHE A 1 1085 ? 32.267 0.121 27.196 1.00 96.06 1085 PHE A O 1
ATOM 8736 N N . ASP A 1 1086 ? 33.403 1.811 28.139 1.00 94.19 1086 ASP A N 1
ATOM 8737 C CA . ASP A 1 1086 ? 33.173 2.811 27.086 1.00 94.19 1086 ASP A CA 1
ATOM 8738 C C . ASP A 1 1086 ? 34.221 2.698 25.964 1.00 94.19 1086 ASP A C 1
ATOM 8740 O O . ASP A 1 1086 ? 35.435 2.842 26.171 1.00 94.19 1086 ASP A O 1
ATOM 8744 N N . VAL A 1 1087 ? 33.731 2.477 24.745 1.00 93.12 1087 VAL A N 1
ATOM 8745 C CA . VAL A 1 1087 ? 34.522 2.421 23.506 1.00 93.12 1087 VAL A CA 1
ATOM 8746 C C . VAL A 1 1087 ? 34.093 3.464 22.467 1.00 93.12 1087 VAL A C 1
ATOM 8748 O O . VAL A 1 1087 ? 34.662 3.524 21.373 1.00 93.12 1087 VAL A O 1
ATOM 8751 N N . SER A 1 1088 ? 33.163 4.356 22.825 1.00 87.50 1088 SER A N 1
ATOM 8752 C CA . SER A 1 1088 ? 32.790 5.523 22.013 1.00 87.50 1088 SER A CA 1
ATOM 8753 C C . SER A 1 1088 ? 33.905 6.575 21.942 1.00 87.50 1088 SER A C 1
ATOM 8755 O O . SER A 1 1088 ? 34.009 7.314 20.963 1.00 87.50 1088 SER A O 1
ATOM 8757 N N . ARG A 1 1089 ? 34.788 6.620 22.951 1.00 80.50 1089 ARG A N 1
ATOM 8758 C CA . ARG A 1 1089 ? 35.970 7.493 22.979 1.00 80.50 1089 ARG A CA 1
ATOM 8759 C C . ARG A 1 1089 ? 37.203 6.775 22.431 1.00 80.50 1089 ARG A C 1
ATOM 8761 O O . ARG A 1 1089 ? 37.527 5.657 22.847 1.00 80.50 1089 ARG A O 1
ATOM 8768 N N . HIS A 1 1090 ? 37.926 7.451 21.537 1.00 81.31 1090 HIS A N 1
ATOM 8769 C CA . HIS A 1 1090 ? 39.130 6.943 20.867 1.00 81.31 1090 HIS A CA 1
ATOM 8770 C C . HIS A 1 1090 ? 38.922 5.593 20.148 1.00 81.31 1090 HIS A C 1
ATOM 8772 O O . HIS A 1 1090 ? 39.803 4.742 20.151 1.00 81.31 1090 HIS A O 1
ATOM 8778 N N . THR A 1 1091 ? 37.766 5.377 19.512 1.00 80.56 1091 THR A N 1
ATOM 8779 C CA . THR A 1 1091 ? 37.380 4.088 18.898 1.00 80.56 1091 THR A CA 1
ATOM 8780 C C . THR A 1 1091 ? 38.414 3.528 17.910 1.00 80.56 1091 THR A C 1
ATOM 8782 O O . THR A 1 1091 ? 38.608 2.319 17.841 1.00 80.56 1091 THR A O 1
ATOM 8785 N N . LYS A 1 1092 ? 39.155 4.396 17.203 1.00 77.31 1092 LYS A N 1
ATOM 8786 C CA . LYS A 1 1092 ? 40.245 4.001 16.288 1.00 77.31 1092 LYS A CA 1
ATOM 8787 C C . LYS A 1 1092 ? 41.405 3.255 16.970 1.00 77.31 1092 LYS A C 1
ATOM 8789 O O . LYS A 1 1092 ? 42.115 2.537 16.277 1.00 77.31 1092 LYS A O 1
ATOM 8794 N N . SER A 1 1093 ? 41.612 3.417 18.281 1.00 78.38 1093 SER A N 1
ATOM 8795 C CA . SER A 1 1093 ? 42.656 2.713 19.043 1.00 78.38 1093 SER A CA 1
ATOM 8796 C C . SER A 1 1093 ? 42.131 1.519 19.854 1.00 78.38 1093 SER A C 1
ATOM 8798 O O . SER A 1 1093 ? 42.893 0.926 20.615 1.00 78.38 1093 SER A O 1
ATOM 8800 N N . VAL A 1 1094 ? 40.854 1.140 19.696 1.00 85.19 1094 VAL A N 1
ATOM 8801 C CA . VAL A 1 1094 ? 40.237 0.004 20.403 1.00 85.19 1094 VAL A CA 1
ATOM 8802 C C . VAL A 1 1094 ? 40.586 -1.321 19.711 1.00 85.19 1094 VAL A C 1
ATOM 8804 O O . VAL A 1 1094 ? 39.962 -1.723 18.733 1.00 85.19 1094 VAL A O 1
ATOM 8807 N N . GLY A 1 1095 ? 41.595 -2.010 20.236 1.00 81.69 1095 GLY A N 1
ATOM 8808 C CA . GLY A 1 1095 ? 42.004 -3.353 19.826 1.00 81.69 1095 GLY A CA 1
ATOM 8809 C C . GLY A 1 1095 ? 41.502 -4.439 20.781 1.00 81.69 1095 GLY A C 1
ATOM 8810 O O . GLY A 1 1095 ? 41.102 -4.160 21.911 1.00 81.69 1095 GLY A O 1
ATOM 8811 N N . MET A 1 1096 ? 41.582 -5.697 20.336 1.00 81.38 1096 MET A N 1
ATOM 8812 C CA . MET A 1 1096 ? 41.031 -6.901 20.986 1.00 81.38 1096 MET A CA 1
ATOM 8813 C C . MET A 1 1096 ? 41.259 -7.031 22.508 1.00 81.38 1096 MET A C 1
ATOM 8815 O O . MET A 1 1096 ? 40.438 -7.652 23.175 1.00 81.38 1096 MET A O 1
ATOM 8819 N N . THR A 1 1097 ? 42.324 -6.459 23.082 1.00 83.50 1097 THR A N 1
ATOM 8820 C CA . THR A 1 1097 ? 42.639 -6.564 24.522 1.00 83.50 1097 THR A CA 1
ATOM 8821 C C . THR A 1 1097 ? 42.682 -5.242 25.298 1.00 83.50 1097 THR A C 1
ATOM 8823 O O . THR A 1 1097 ? 42.796 -5.292 26.520 1.00 83.50 1097 THR A O 1
ATOM 8826 N N . ASN A 1 1098 ? 42.589 -4.071 24.649 1.00 87.19 1098 ASN A N 1
ATOM 8827 C CA . ASN A 1 1098 ? 42.790 -2.761 25.305 1.00 87.19 1098 ASN A CA 1
ATOM 8828 C C . ASN A 1 1098 ? 41.491 -1.969 25.578 1.00 87.19 1098 ASN A C 1
ATOM 8830 O O . ASN A 1 1098 ? 41.538 -0.824 26.031 1.00 87.19 1098 ASN A O 1
ATOM 8834 N N . TRP A 1 1099 ? 40.329 -2.576 25.323 1.00 92.50 1099 TRP A N 1
ATOM 8835 C CA . TRP A 1 1099 ? 39.036 -2.094 25.819 1.00 92.50 1099 TRP A CA 1
ATOM 8836 C C . TRP A 1 1099 ? 38.834 -2.408 27.309 1.00 92.50 1099 TRP A C 1
ATOM 8838 O O . TRP A 1 1099 ? 38.172 -1.653 28.015 1.00 92.50 1099 TRP A O 1
ATOM 8848 N N . PHE A 1 1100 ? 39.429 -3.507 27.784 1.00 94.38 1100 PHE A N 1
ATOM 8849 C CA . PHE A 1 1100 ? 39.317 -4.018 29.148 1.00 94.38 1100 PHE A CA 1
ATOM 8850 C C . PHE A 1 1100 ? 40.330 -3.322 30.072 1.00 94.38 1100 PHE A C 1
ATOM 8852 O O . PHE A 1 1100 ? 41.349 -3.901 30.449 1.00 94.38 1100 PHE A O 1
ATOM 8859 N N . THR A 1 1101 ? 40.088 -2.047 30.386 1.00 91.19 1101 THR A N 1
ATOM 8860 C CA . THR A 1 1101 ? 40.981 -1.222 31.221 1.00 91.19 1101 THR A CA 1
ATOM 8861 C C . THR A 1 1101 ? 40.205 -0.401 32.261 1.00 91.19 1101 THR A C 1
ATOM 8863 O O . THR A 1 1101 ? 39.071 0.007 31.988 1.00 91.19 1101 THR A O 1
ATOM 8866 N N . PRO A 1 1102 ? 40.813 -0.055 33.417 1.00 90.19 1102 PRO A N 1
ATOM 8867 C CA . PRO A 1 1102 ? 40.174 0.805 34.423 1.00 90.19 1102 PRO A CA 1
ATOM 8868 C C . PRO A 1 1102 ? 39.768 2.181 33.874 1.00 90.19 1102 PRO A C 1
ATOM 8870 O O . PRO A 1 1102 ? 38.741 2.742 34.253 1.00 90.19 1102 PRO A O 1
ATOM 8873 N N . THR A 1 1103 ? 40.540 2.716 32.923 1.00 89.62 1103 THR A N 1
ATOM 8874 C CA . THR A 1 1103 ? 40.274 4.009 32.274 1.00 89.62 1103 THR A CA 1
ATOM 8875 C C . THR A 1 1103 ? 38.964 4.023 31.481 1.00 89.62 1103 THR A C 1
ATOM 8877 O O . THR A 1 1103 ? 38.275 5.046 31.457 1.00 89.62 1103 THR A O 1
ATOM 8880 N N . ARG A 1 1104 ? 38.583 2.887 30.881 1.00 91.69 1104 ARG A N 1
ATOM 8881 C CA . ARG A 1 1104 ? 37.346 2.725 30.099 1.00 91.69 1104 ARG A CA 1
ATOM 8882 C C . ARG A 1 1104 ? 36.148 2.255 30.922 1.00 91.69 1104 ARG A C 1
ATOM 8884 O O . ARG A 1 1104 ? 35.041 2.249 30.394 1.00 91.69 1104 ARG A O 1
ATOM 8891 N N . LEU A 1 1105 ? 36.337 1.886 32.187 1.00 93.69 1105 LEU A N 1
ATOM 8892 C CA . LEU A 1 1105 ? 35.270 1.404 33.065 1.00 93.69 1105 LEU A CA 1
ATOM 8893 C C . LEU A 1 1105 ? 34.112 2.416 33.180 1.00 93.69 1105 LEU A C 1
ATOM 8895 O O . LEU A 1 1105 ? 34.328 3.613 33.398 1.00 93.69 1105 LEU A O 1
ATOM 8899 N N . VAL A 1 1106 ? 32.882 1.917 33.052 1.00 94.94 1106 VAL A N 1
ATOM 8900 C CA . VAL A 1 1106 ? 31.624 2.667 33.210 1.00 94.94 1106 VAL A CA 1
ATOM 8901 C C . VAL A 1 1106 ? 30.891 2.229 34.473 1.00 94.94 1106 VAL A C 1
ATOM 8903 O O . VAL A 1 1106 ? 30.460 3.075 35.250 1.00 94.94 1106 VAL A O 1
ATOM 8906 N N . SER A 1 1107 ? 30.742 0.919 34.671 1.00 96.00 1107 SER A N 1
ATOM 8907 C CA . SER A 1 1107 ? 30.053 0.331 35.821 1.00 96.00 1107 SER A CA 1
ATOM 8908 C C . SER A 1 1107 ? 30.409 -1.147 35.989 1.00 96.00 1107 SER A C 1
ATOM 8910 O O . SER A 1 1107 ? 30.956 -1.784 35.081 1.00 96.00 1107 SER A O 1
ATOM 8912 N N . SER A 1 1108 ? 30.074 -1.699 37.154 1.00 95.62 1108 SER A N 1
ATOM 8913 C CA . SER A 1 1108 ? 30.222 -3.117 37.476 1.00 95.62 1108 SER A CA 1
ATOM 8914 C C . SER A 1 1108 ? 29.123 -3.596 38.428 1.00 95.62 1108 SER A C 1
ATOM 8916 O O . SER A 1 1108 ? 28.514 -2.801 39.143 1.00 95.62 1108 SER A O 1
ATOM 8918 N N . TYR A 1 1109 ? 28.887 -4.905 38.430 1.00 95.88 1109 TYR A N 1
ATOM 8919 C CA . TYR A 1 1109 ? 27.934 -5.622 39.280 1.00 95.88 1109 TYR A CA 1
ATOM 8920 C C . TYR A 1 1109 ? 28.609 -6.921 39.755 1.00 95.88 1109 TYR A C 1
ATOM 8922 O O . TYR A 1 1109 ? 29.275 -7.543 38.926 1.00 95.88 1109 TYR A O 1
ATOM 8930 N N . PRO A 1 1110 ? 28.476 -7.365 41.021 1.00 93.19 1110 PRO A N 1
ATOM 8931 C CA . PRO A 1 1110 ? 27.480 -6.936 42.011 1.00 93.19 1110 PRO A CA 1
ATOM 8932 C C . PRO A 1 1110 ? 27.814 -5.666 42.806 1.00 93.19 1110 PRO A C 1
ATOM 8934 O O . PRO A 1 1110 ? 26.911 -5.077 43.389 1.00 93.19 1110 PRO A O 1
ATOM 8937 N N . TYR A 1 1111 ? 29.065 -5.199 42.797 1.00 93.56 1111 TYR A N 1
ATOM 8938 C CA . TYR A 1 1111 ? 29.468 -3.953 43.460 1.00 93.56 1111 TYR A CA 1
ATOM 8939 C C . TYR A 1 1111 ? 30.305 -3.047 42.546 1.00 93.56 1111 TYR A C 1
ATOM 8941 O O . TYR A 1 1111 ? 30.858 -3.490 41.535 1.00 93.56 1111 TYR A O 1
ATOM 8949 N N . HIS A 1 1112 ? 30.390 -1.763 42.905 1.00 91.12 1112 HIS A N 1
ATOM 8950 C CA . HIS A 1 1112 ? 31.061 -0.734 42.111 1.00 91.12 1112 HIS A CA 1
ATOM 8951 C C . HIS A 1 1112 ? 32.595 -0.819 42.206 1.00 91.12 1112 HIS A C 1
ATOM 8953 O O . HIS A 1 1112 ? 33.175 -0.764 43.291 1.00 91.12 1112 HIS A O 1
ATOM 8959 N N . LEU A 1 1113 ? 33.255 -0.898 41.052 1.00 91.31 1113 LEU A N 1
ATOM 8960 C CA . LEU A 1 1113 ? 34.705 -0.839 40.891 1.00 91.31 1113 LEU A CA 1
ATOM 8961 C C . LEU A 1 1113 ? 35.166 0.608 40.652 1.00 91.31 1113 LEU A C 1
ATOM 8963 O O . LEU A 1 1113 ? 34.577 1.339 39.859 1.00 91.31 1113 LEU A O 1
ATOM 8967 N N . GLY A 1 1114 ? 36.236 1.027 41.332 1.00 84.38 1114 GLY A N 1
ATOM 8968 C CA . GLY A 1 1114 ? 36.906 2.302 41.059 1.00 84.38 1114 GLY A CA 1
ATOM 8969 C C . GLY A 1 1114 ? 37.697 2.274 39.744 1.00 84.38 1114 GLY A C 1
ATOM 8970 O O . GLY A 1 1114 ? 37.786 1.249 39.075 1.00 84.38 1114 GLY A O 1
ATOM 8971 N N . LYS A 1 1115 ? 38.317 3.400 39.371 1.00 85.00 1115 LYS A N 1
ATOM 8972 C CA . LYS A 1 1115 ? 39.171 3.492 38.163 1.00 85.00 1115 LYS A CA 1
ATOM 8973 C C . LYS A 1 1115 ? 40.673 3.359 38.436 1.00 85.00 1115 LYS A C 1
ATOM 8975 O O . LYS A 1 1115 ? 41.468 3.411 37.504 1.00 85.00 1115 LYS A O 1
ATOM 8980 N N . THR A 1 1116 ? 41.065 3.195 39.695 1.00 80.19 1116 THR A N 1
ATOM 8981 C CA . THR A 1 1116 ? 42.456 3.207 40.171 1.00 80.19 1116 THR A CA 1
ATOM 8982 C C . THR A 1 1116 ? 42.670 2.149 41.257 1.00 80.19 1116 THR A C 1
ATOM 8984 O O . THR A 1 1116 ? 41.711 1.595 41.797 1.00 80.19 1116 THR A O 1
ATOM 8987 N N . GLY A 1 1117 ? 43.936 1.862 41.580 1.00 82.56 1117 GLY A N 1
ATOM 8988 C CA . GLY A 1 1117 ? 44.297 0.951 42.670 1.00 82.56 1117 GLY A CA 1
ATOM 8989 C C . GLY A 1 1117 ? 44.144 -0.537 42.346 1.00 82.56 1117 GLY A C 1
ATOM 8990 O O . GLY A 1 1117 ? 43.795 -1.299 43.238 1.00 82.56 1117 GLY A O 1
ATOM 8991 N N . TYR A 1 1118 ? 44.385 -0.946 41.096 1.00 89.50 1118 TYR A N 1
ATOM 8992 C CA . TYR A 1 1118 ? 44.489 -2.354 40.688 1.00 89.50 1118 TYR A CA 1
ATOM 8993 C C . TYR A 1 1118 ? 45.917 -2.651 40.253 1.00 89.50 1118 TYR A C 1
ATOM 8995 O O . TYR A 1 1118 ? 46.432 -1.944 39.388 1.00 89.50 1118 TYR A O 1
ATOM 9003 N N . ASN A 1 1119 ? 46.523 -3.721 40.770 1.00 87.25 1119 ASN A N 1
ATOM 9004 C CA . ASN A 1 1119 ? 47.769 -4.239 40.200 1.00 87.25 1119 ASN A CA 1
ATOM 9005 C C . ASN A 1 1119 ? 47.529 -5.244 39.053 1.00 87.25 1119 ASN A C 1
ATOM 9007 O O . ASN A 1 1119 ? 48.425 -5.445 38.240 1.00 87.25 1119 ASN A O 1
ATOM 9011 N N . TYR A 1 1120 ? 46.314 -5.798 38.909 1.00 89.62 1120 TYR A N 1
ATOM 9012 C CA . TYR A 1 1120 ? 45.902 -6.554 37.718 1.00 89.62 1120 TYR A CA 1
ATOM 9013 C C . TYR A 1 1120 ? 44.519 -6.124 37.218 1.00 89.62 1120 TYR A C 1
ATOM 9015 O O . TYR A 1 1120 ? 43.511 -6.328 37.886 1.00 89.62 1120 TYR A O 1
ATOM 9023 N N . PHE A 1 1121 ? 44.463 -5.576 36.002 1.00 93.88 1121 PHE A N 1
ATOM 9024 C CA . PHE A 1 1121 ? 43.219 -5.327 35.268 1.00 93.88 1121 PHE A CA 1
ATOM 9025 C C . PHE A 1 1121 ? 43.502 -5.455 33.762 1.00 93.88 1121 PHE A C 1
ATOM 9027 O O . PHE A 1 1121 ? 43.823 -4.470 33.098 1.00 93.88 1121 PHE A O 1
ATOM 9034 N N . SER A 1 1122 ? 43.455 -6.674 33.211 1.00 92.69 1122 SER A N 1
ATOM 9035 C CA . SER A 1 1122 ? 43.661 -6.892 31.766 1.00 92.69 1122 SER A CA 1
ATOM 9036 C C . SER A 1 1122 ? 43.100 -8.230 31.264 1.00 92.69 1122 SER A C 1
ATOM 9038 O O . SER A 1 1122 ? 42.955 -9.184 32.027 1.00 92.69 1122 SER A O 1
ATOM 9040 N N . VAL A 1 1123 ? 42.855 -8.334 29.948 1.00 92.56 1123 VAL A N 1
ATOM 9041 C CA . VAL A 1 1123 ? 42.462 -9.606 29.305 1.00 92.56 1123 VAL A CA 1
ATOM 9042 C C . VAL A 1 1123 ? 43.527 -10.691 29.493 1.00 92.56 1123 VAL A C 1
ATOM 9044 O O . VAL A 1 1123 ? 43.186 -11.829 29.789 1.00 92.56 1123 VAL A O 1
ATOM 9047 N N . ALA A 1 1124 ? 44.811 -10.347 29.348 1.00 87.06 1124 ALA A N 1
ATOM 9048 C CA . ALA A 1 1124 ? 45.917 -11.303 29.471 1.00 87.06 1124 ALA A CA 1
ATOM 9049 C C . ALA A 1 1124 ? 46.235 -11.704 30.925 1.00 87.06 1124 ALA A C 1
ATOM 9051 O O . ALA A 1 1124 ? 46.990 -12.655 31.125 1.00 87.06 1124 ALA A O 1
ATOM 9052 N N . GLY A 1 1125 ? 45.693 -10.958 31.897 1.00 88.50 1125 GLY A N 1
ATOM 9053 C CA . GLY A 1 1125 ? 45.816 -11.174 33.336 1.00 88.50 1125 GLY A CA 1
ATOM 9054 C C . GLY A 1 1125 ? 47.221 -11.570 33.791 1.00 88.50 1125 GLY A C 1
ATOM 9055 O O . GLY A 1 1125 ? 48.194 -10.899 33.446 1.00 88.50 1125 GLY A O 1
ATOM 9056 N N . HIS A 1 1126 ? 47.325 -12.643 34.579 1.00 88.69 1126 HIS A N 1
ATOM 9057 C CA . HIS A 1 1126 ? 48.607 -13.170 35.041 1.00 88.69 1126 HIS A CA 1
ATOM 9058 C C . HIS A 1 1126 ? 48.975 -14.458 34.293 1.00 88.69 1126 HIS A C 1
ATOM 9060 O O . HIS A 1 1126 ? 48.488 -15.547 34.607 1.00 88.69 1126 HIS A O 1
ATOM 9066 N N . ARG A 1 1127 ? 49.868 -14.328 33.302 1.00 82.62 1127 ARG A N 1
ATOM 9067 C CA . ARG A 1 1127 ? 50.240 -15.415 32.379 1.00 82.62 1127 ARG A CA 1
ATOM 9068 C C . ARG A 1 1127 ? 50.865 -16.629 33.067 1.00 82.62 1127 ARG A C 1
ATOM 9070 O O . ARG A 1 1127 ? 50.508 -17.746 32.707 1.00 82.62 1127 ARG A O 1
ATOM 9077 N N . ALA A 1 1128 ? 51.748 -16.439 34.052 1.00 83.81 1128 ALA A N 1
ATOM 9078 C CA . ALA A 1 1128 ? 52.439 -17.551 34.715 1.00 83.81 1128 ALA A CA 1
ATOM 9079 C C . ALA A 1 1128 ? 51.466 -18.463 35.488 1.00 83.81 1128 ALA A C 1
ATOM 9081 O O . ALA A 1 1128 ? 51.579 -19.689 35.447 1.00 83.81 1128 ALA A O 1
ATOM 9082 N N . HIS A 1 1129 ? 50.430 -17.892 36.108 1.00 84.38 1129 HIS A N 1
ATOM 9083 C CA . HIS A 1 1129 ? 49.348 -18.665 36.729 1.00 84.38 1129 HIS A CA 1
ATOM 9084 C C . HIS A 1 1129 ? 48.126 -18.871 35.818 1.00 84.38 1129 HIS A C 1
ATOM 9086 O O . HIS A 1 1129 ? 47.151 -19.458 36.266 1.00 84.38 1129 HIS A O 1
ATOM 9092 N N . LYS A 1 1130 ? 48.212 -18.507 34.524 1.00 88.75 1130 LYS A N 1
ATOM 9093 C CA . LYS A 1 1130 ? 47.171 -18.729 33.496 1.00 88.75 1130 LYS A CA 1
ATOM 9094 C C . LYS A 1 1130 ? 45.796 -18.161 33.898 1.00 88.75 1130 LYS A C 1
ATOM 9096 O O . LYS A 1 1130 ? 44.759 -18.773 33.659 1.00 88.75 1130 LYS A O 1
ATOM 9101 N N . ARG A 1 1131 ? 45.802 -16.972 34.511 1.00 92.44 1131 ARG A N 1
ATOM 9102 C CA . ARG A 1 1131 ? 44.590 -16.229 34.890 1.00 92.44 1131 ARG A CA 1
ATOM 9103 C C . ARG A 1 1131 ? 44.298 -15.142 33.868 1.00 92.44 1131 ARG A C 1
ATOM 9105 O O . ARG A 1 1131 ? 45.118 -14.249 33.676 1.00 92.44 1131 ARG A O 1
ATOM 9112 N N . THR A 1 1132 ? 43.116 -15.198 33.281 1.00 93.12 1132 THR A N 1
ATOM 9113 C CA . THR A 1 1132 ? 42.652 -14.440 32.114 1.00 93.12 1132 THR A CA 1
ATOM 9114 C C . THR A 1 1132 ? 41.448 -13.571 32.510 1.00 93.12 1132 THR A C 1
ATOM 9116 O O . THR A 1 1132 ? 40.778 -13.849 33.507 1.00 93.12 1132 THR A O 1
ATOM 9119 N N . PHE A 1 1133 ? 41.199 -12.465 31.794 1.00 94.38 1133 PHE A N 1
ATOM 9120 C CA . PHE A 1 1133 ? 40.189 -11.442 32.150 1.00 94.38 1133 PHE A CA 1
ATOM 9121 C C . PHE A 1 1133 ? 40.276 -10.965 33.615 1.00 94.38 1133 PHE A C 1
ATOM 9123 O O . PHE A 1 1133 ? 39.277 -10.644 34.258 1.00 94.38 1133 PHE A O 1
ATOM 9130 N N . PHE A 1 1134 ? 41.493 -10.936 34.158 1.00 94.06 1134 PHE A N 1
ATOM 9131 C CA . PHE A 1 1134 ? 41.745 -10.825 35.590 1.00 94.06 1134 PHE A CA 1
ATOM 9132 C C . PHE A 1 1134 ? 41.522 -9.390 36.083 1.00 94.06 1134 PHE A C 1
ATOM 9134 O O . PHE A 1 1134 ? 42.119 -8.455 35.542 1.00 94.06 1134 PHE A O 1
ATOM 9141 N N . ILE A 1 1135 ? 40.692 -9.232 37.122 1.00 95.06 1135 ILE A N 1
ATOM 9142 C CA . ILE A 1 1135 ? 40.519 -7.977 37.867 1.00 95.06 1135 ILE A CA 1
ATOM 9143 C C . ILE A 1 1135 ? 40.852 -8.249 39.336 1.00 95.06 1135 ILE A C 1
ATOM 9145 O O . ILE A 1 1135 ? 40.064 -8.856 40.070 1.00 95.06 1135 ILE A O 1
ATOM 9149 N N . ASN A 1 1136 ? 42.020 -7.776 39.767 1.00 91.25 1136 ASN A N 1
ATOM 9150 C CA . ASN A 1 1136 ? 42.506 -7.875 41.134 1.00 91.25 1136 ASN A CA 1
ATOM 9151 C C . ASN A 1 1136 ? 42.973 -6.511 41.657 1.00 91.25 1136 ASN A C 1
ATOM 9153 O O . ASN A 1 1136 ? 43.767 -5.824 41.011 1.00 91.25 1136 ASN A O 1
ATOM 9157 N N . LYS A 1 1137 ? 42.451 -6.114 42.825 1.00 87.38 1137 LYS A N 1
ATOM 9158 C CA . LYS A 1 1137 ? 42.832 -4.870 43.497 1.00 87.38 1137 LYS A CA 1
ATOM 9159 C C . LYS A 1 1137 ? 44.214 -5.023 44.136 1.00 87.38 1137 LYS A C 1
ATOM 9161 O O . LYS A 1 1137 ? 45.080 -4.179 43.940 1.00 87.38 1137 LYS A O 1
ATOM 9166 N N . VAL A 1 1138 ? 44.416 -6.134 44.848 1.00 86.94 1138 VAL A N 1
ATOM 9167 C CA . VAL A 1 1138 ? 45.678 -6.489 45.508 1.00 86.94 1138 VAL A CA 1
ATOM 9168 C C . VAL A 1 1138 ? 45.981 -7.957 45.222 1.00 86.94 1138 VAL A C 1
ATOM 9170 O O . VAL A 1 1138 ? 45.560 -8.848 45.957 1.00 86.94 1138 VAL A O 1
ATOM 9173 N N . TYR A 1 1139 ? 46.689 -8.206 44.121 1.00 84.94 1139 TYR A N 1
ATOM 9174 C CA . TYR A 1 1139 ? 47.314 -9.493 43.834 1.00 84.94 1139 TYR A CA 1
ATOM 9175 C C . TYR A 1 1139 ? 48.549 -9.656 44.720 1.00 84.94 1139 TYR A C 1
ATOM 9177 O O . TYR A 1 1139 ? 49.487 -8.869 44.593 1.00 84.94 1139 TYR A O 1
ATOM 9185 N N . ALA A 1 1140 ? 48.510 -10.619 45.640 1.00 84.12 1140 ALA A N 1
ATOM 9186 C CA . ALA A 1 1140 ? 49.513 -10.805 46.694 1.00 84.12 1140 ALA A CA 1
ATOM 9187 C C . ALA A 1 1140 ? 49.573 -12.278 47.151 1.00 84.12 1140 ALA A C 1
ATOM 9189 O O . ALA A 1 1140 ? 49.673 -12.589 48.338 1.00 84.12 1140 ALA A O 1
ATOM 9190 N N . GLY A 1 1141 ? 49.439 -13.198 46.192 1.00 81.56 1141 GLY A N 1
ATOM 9191 C CA . GLY A 1 1141 ? 49.408 -14.638 46.435 1.00 81.56 1141 GLY A CA 1
ATOM 9192 C C . GLY A 1 1141 ? 48.089 -15.129 47.043 1.00 81.56 1141 GLY A C 1
ATOM 9193 O O . GLY A 1 1141 ? 47.213 -14.358 47.437 1.00 81.56 1141 GLY A O 1
ATOM 9194 N N . CYS A 1 1142 ? 47.937 -16.452 47.138 1.00 85.62 1142 CYS A N 1
ATOM 9195 C CA . CYS A 1 1142 ? 46.650 -17.092 47.428 1.00 85.62 1142 CYS A CA 1
ATOM 9196 C C . CYS A 1 1142 ? 45.946 -16.601 48.701 1.00 85.62 1142 CYS A C 1
ATOM 9198 O O . CYS A 1 1142 ? 44.717 -16.554 48.722 1.00 85.62 1142 CYS A O 1
ATOM 9200 N N . ALA A 1 1143 ? 46.690 -16.245 49.750 1.00 85.31 1143 ALA A N 1
ATOM 9201 C CA . ALA A 1 1143 ? 46.125 -15.714 50.990 1.00 85.31 1143 ALA A CA 1
ATOM 9202 C C . ALA A 1 1143 ? 45.779 -14.214 50.903 1.00 85.31 1143 ALA A C 1
ATOM 9204 O O . ALA A 1 1143 ? 44.868 -13.763 51.602 1.00 85.31 1143 ALA A O 1
ATOM 9205 N N . GLY A 1 1144 ? 46.484 -13.452 50.058 1.00 83.88 1144 GLY A N 1
ATOM 9206 C CA . GLY A 1 1144 ? 46.357 -12.003 49.902 1.00 83.88 1144 GLY A CA 1
ATOM 9207 C C . GLY A 1 1144 ? 45.305 -11.546 48.888 1.00 83.88 1144 GLY A C 1
ATOM 9208 O O . GLY A 1 1144 ? 44.674 -10.519 49.129 1.00 83.88 1144 GLY A O 1
ATOM 9209 N N . ASP A 1 1145 ? 45.094 -12.312 47.811 1.00 89.00 1145 ASP A N 1
ATOM 9210 C CA . ASP A 1 1145 ? 44.341 -11.906 46.614 1.00 89.00 1145 ASP A CA 1
ATOM 9211 C C . ASP A 1 1145 ? 42.953 -11.280 46.888 1.00 89.00 1145 ASP A C 1
ATOM 9213 O O . ASP A 1 1145 ? 41.999 -11.962 47.281 1.00 89.00 1145 ASP A O 1
ATOM 9217 N N . LEU A 1 1146 ? 42.831 -9.978 46.594 1.00 89.25 1146 LEU A N 1
ATOM 9218 C CA . LEU A 1 1146 ? 41.632 -9.144 46.768 1.00 89.25 1146 LEU A CA 1
ATOM 9219 C C . LEU A 1 1146 ? 41.018 -8.762 45.410 1.00 89.25 1146 LEU A C 1
ATOM 9221 O O . LEU A 1 1146 ? 41.181 -7.637 44.926 1.00 89.25 1146 LEU A O 1
ATOM 9225 N N . GLY A 1 1147 ? 40.332 -9.708 44.767 1.00 88.00 1147 GLY A N 1
ATOM 9226 C CA . GLY A 1 1147 ? 39.792 -9.521 43.419 1.00 88.00 1147 GLY A CA 1
ATOM 9227 C C . GLY A 1 1147 ? 38.286 -9.311 43.306 1.00 88.00 1147 GLY A C 1
ATOM 9228 O O . GLY A 1 1147 ? 37.529 -9.413 44.268 1.00 88.00 1147 GLY A O 1
ATOM 9229 N N . PHE A 1 1148 ? 37.883 -8.993 42.077 1.00 94.06 1148 PHE A N 1
ATOM 9230 C CA . PHE A 1 1148 ? 36.489 -8.933 41.642 1.00 94.06 1148 PHE A CA 1
ATOM 9231 C C . PHE A 1 1148 ? 36.115 -10.190 40.858 1.00 94.06 1148 PHE A C 1
ATOM 9233 O O . PHE A 1 1148 ? 35.111 -10.827 41.164 1.00 94.06 1148 PHE A O 1
ATOM 9240 N N . TRP A 1 1149 ? 36.942 -10.569 39.875 1.00 95.06 1149 TRP A N 1
ATOM 9241 C CA . TRP A 1 1149 ? 36.807 -11.843 39.170 1.00 95.06 1149 TRP A CA 1
ATOM 9242 C C . TRP A 1 1149 ? 38.114 -12.330 38.526 1.00 95.06 1149 TRP A C 1
ATOM 9244 O O . TRP A 1 1149 ? 39.100 -11.586 38.427 1.00 95.06 1149 TRP A O 1
ATOM 9254 N N . MET A 1 1150 ? 38.108 -13.576 38.055 1.00 93.25 1150 MET A N 1
ATOM 9255 C CA . MET A 1 1150 ? 39.099 -14.139 37.139 1.00 93.25 1150 MET A CA 1
ATOM 9256 C C . MET A 1 1150 ? 38.531 -15.318 36.340 1.00 93.25 1150 MET A C 1
ATOM 9258 O O . MET A 1 1150 ? 37.621 -16.013 36.790 1.00 93.25 1150 MET A O 1
ATOM 9262 N N . VAL A 1 1151 ? 39.131 -15.579 35.183 1.00 94.81 1151 VAL A N 1
ATOM 9263 C CA . VAL A 1 1151 ? 38.969 -16.814 34.409 1.00 94.81 1151 VAL A CA 1
ATOM 9264 C C . VAL A 1 1151 ? 40.270 -17.601 34.555 1.00 94.81 1151 VAL A C 1
ATOM 9266 O O . VAL A 1 1151 ? 41.316 -17.095 34.160 1.00 94.81 1151 VAL A O 1
ATOM 9269 N N . SER A 1 1152 ? 40.257 -18.793 35.153 1.00 93.31 1152 SER A N 1
ATOM 9270 C CA . SER A 1 1152 ? 41.463 -19.631 35.246 1.00 93.31 1152 SER A CA 1
ATOM 9271 C C . SER A 1 1152 ? 41.495 -20.644 34.109 1.00 93.31 1152 SER A C 1
ATOM 9273 O O . SER A 1 1152 ? 40.631 -21.515 34.034 1.00 93.31 1152 SER A O 1
ATOM 9275 N N . ASP A 1 1153 ? 42.514 -20.554 33.253 1.00 90.56 1153 ASP A N 1
ATOM 9276 C CA . ASP A 1 1153 ? 42.689 -21.395 32.061 1.00 90.56 1153 ASP A CA 1
ATOM 9277 C C . ASP A 1 1153 ? 43.354 -22.757 32.369 1.00 90.56 1153 ASP A C 1
ATOM 9279 O O . ASP A 1 1153 ? 43.680 -23.517 31.460 1.00 90.56 1153 ASP A O 1
ATOM 9283 N N . ARG A 1 1154 ? 43.558 -23.080 33.654 1.00 88.75 1154 ARG A N 1
ATOM 9284 C CA . ARG A 1 1154 ? 44.011 -24.387 34.168 1.00 88.75 1154 ARG A CA 1
ATOM 9285 C C . ARG A 1 1154 ? 43.613 -24.580 35.637 1.00 88.75 1154 ARG A C 1
ATOM 9287 O O . ARG A 1 1154 ? 43.126 -23.639 36.270 1.00 88.75 1154 ARG A O 1
ATOM 9294 N N . ARG A 1 1155 ? 43.896 -25.768 36.190 1.00 88.50 1155 ARG A N 1
ATOM 9295 C CA . ARG A 1 1155 ? 43.852 -26.032 37.638 1.00 88.50 1155 ARG A CA 1
ATOM 9296 C C . ARG A 1 1155 ? 44.807 -25.058 38.335 1.00 88.50 1155 ARG A C 1
ATOM 9298 O O . ARG A 1 1155 ? 45.995 -25.010 38.015 1.00 88.50 1155 ARG A O 1
ATOM 9305 N N . ASP A 1 1156 ? 44.262 -24.226 39.210 1.00 90.00 1156 ASP A N 1
ATOM 9306 C CA . ASP A 1 1156 ? 44.936 -23.049 39.761 1.00 90.00 1156 ASP A CA 1
ATOM 9307 C C . ASP A 1 1156 ? 45.795 -23.442 40.983 1.00 90.00 1156 ASP A C 1
ATOM 9309 O O . ASP A 1 1156 ? 45.414 -24.357 41.717 1.00 90.00 1156 ASP A O 1
ATOM 9313 N N . PRO A 1 1157 ? 46.941 -22.792 41.264 1.00 87.81 1157 PRO A N 1
ATOM 9314 C CA . PRO A 1 1157 ? 47.700 -23.059 42.492 1.00 87.81 1157 PRO A CA 1
ATOM 9315 C C . PRO A 1 1157 ? 46.913 -22.768 43.787 1.00 87.81 1157 PRO A C 1
ATOM 9317 O O . PRO A 1 1157 ? 47.211 -23.339 44.835 1.00 87.81 1157 PRO A O 1
ATOM 9320 N N . CYS A 1 1158 ? 45.897 -21.903 43.754 1.00 89.38 1158 CYS A N 1
ATOM 9321 C CA . CYS A 1 1158 ? 45.140 -21.525 44.939 1.00 89.38 1158 CYS A CA 1
ATOM 9322 C C . CYS A 1 1158 ? 43.946 -22.453 45.203 1.00 89.38 1158 CYS A C 1
ATOM 9324 O O . CYS A 1 1158 ? 42.978 -22.496 44.441 1.00 89.38 1158 CYS A O 1
ATOM 9326 N N . LYS A 1 1159 ? 43.953 -23.109 46.376 1.00 88.81 1159 LYS A N 1
ATOM 9327 C CA . LYS A 1 1159 ? 42.873 -24.001 46.854 1.00 88.81 1159 LYS A CA 1
ATOM 9328 C C . LYS A 1 1159 ? 41.464 -23.385 46.762 1.00 88.81 1159 LYS A C 1
ATOM 9330 O O . LYS A 1 1159 ? 40.509 -24.115 46.523 1.00 88.81 1159 LYS A O 1
ATOM 9335 N N . TRP A 1 1160 ? 41.318 -22.063 46.914 1.00 89.31 1160 TRP A N 1
ATOM 9336 C CA . TRP A 1 1160 ? 40.019 -21.381 46.807 1.00 89.31 1160 TRP A CA 1
ATOM 9337 C C . TRP A 1 1160 ? 39.453 -21.323 45.383 1.00 89.31 1160 TRP A C 1
ATOM 9339 O O . TRP A 1 1160 ? 38.238 -21.289 45.243 1.00 89.31 1160 TRP A O 1
ATOM 9349 N N . ALA A 1 1161 ? 40.287 -21.347 44.339 1.00 87.38 1161 ALA A N 1
ATOM 9350 C CA . ALA A 1 1161 ? 39.830 -21.363 42.947 1.00 87.38 1161 ALA A CA 1
ATOM 9351 C C . ALA A 1 1161 ? 39.444 -22.782 42.502 1.00 87.38 1161 ALA A C 1
ATOM 9353 O O . ALA A 1 1161 ? 38.438 -22.975 41.824 1.00 87.38 1161 ALA A O 1
ATOM 9354 N N . ASN A 1 1162 ? 40.194 -23.792 42.957 1.00 87.81 1162 ASN A N 1
ATOM 9355 C CA . ASN A 1 1162 ? 39.948 -25.195 42.610 1.00 87.81 1162 ASN A CA 1
ATOM 9356 C C . ASN A 1 1162 ? 38.625 -25.765 43.152 1.00 87.81 1162 ASN A C 1
ATOM 9358 O O . ASN A 1 1162 ? 38.216 -26.826 42.697 1.00 87.81 1162 ASN A O 1
ATOM 9362 N N . LYS A 1 1163 ? 37.926 -25.072 44.065 1.00 86.94 1163 LYS A N 1
ATOM 9363 C CA . LYS A 1 1163 ? 36.574 -25.468 44.506 1.00 86.94 1163 LYS A CA 1
ATOM 9364 C C . LYS A 1 1163 ? 35.531 -25.459 43.374 1.00 86.94 1163 LYS A C 1
ATOM 9366 O O . LYS A 1 1163 ? 34.506 -26.108 43.521 1.00 86.94 1163 LYS A O 1
ATOM 9371 N N . GLY A 1 1164 ? 3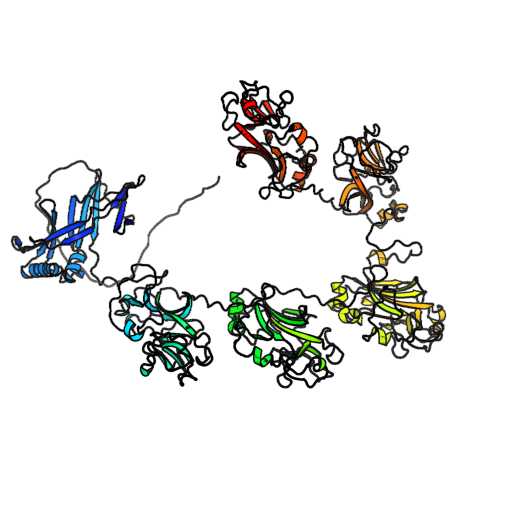5.794 -24.757 42.268 1.00 83.62 1164 GLY A N 1
ATOM 9372 C CA . GLY A 1 1164 ? 34.971 -24.777 41.054 1.00 83.62 1164 GLY A CA 1
ATOM 9373 C C . GLY A 1 1164 ? 35.561 -25.591 39.897 1.00 83.62 1164 GLY A C 1
ATOM 9374 O O . GLY A 1 1164 ? 35.118 -25.422 38.765 1.00 83.62 1164 GLY A O 1
ATOM 9375 N N . TRP A 1 1165 ? 36.591 -26.415 40.132 1.00 88.50 1165 TRP A N 1
ATOM 9376 C CA . TRP A 1 1165 ? 37.227 -27.221 39.083 1.00 88.50 1165 TRP A CA 1
ATOM 9377 C C . TRP A 1 1165 ? 36.444 -28.517 38.827 1.00 88.50 1165 TRP A C 1
ATOM 9379 O O . TRP A 1 1165 ? 36.558 -29.476 39.586 1.00 88.50 1165 TRP A O 1
ATOM 9389 N N . SER A 1 1166 ? 35.693 -28.564 37.725 1.00 81.31 1166 SER A N 1
ATOM 9390 C CA . SER A 1 1166 ? 34.869 -29.711 37.303 1.00 81.31 1166 SER A CA 1
ATOM 9391 C C . SER A 1 1166 ? 35.632 -30.815 36.550 1.00 81.31 1166 SER A C 1
ATOM 9393 O O . SER A 1 1166 ? 35.017 -31.728 36.011 1.00 81.31 1166 SER A O 1
ATOM 9395 N N . GLY A 1 1167 ? 36.966 -30.734 36.488 1.00 84.00 1167 GLY A N 1
ATOM 9396 C CA . GLY A 1 1167 ? 37.834 -31.652 35.735 1.00 84.00 1167 GLY A CA 1
ATOM 9397 C C . GLY A 1 1167 ? 38.598 -30.968 34.597 1.00 84.00 1167 GLY A C 1
ATOM 9398 O O . GLY A 1 1167 ? 39.708 -31.384 34.270 1.00 84.00 1167 GLY A O 1
ATOM 9399 N N . SER A 1 1168 ? 38.061 -29.871 34.062 1.00 89.88 1168 SER A N 1
ATOM 9400 C CA . SER A 1 1168 ? 38.552 -29.179 32.865 1.00 89.88 1168 SER A CA 1
ATOM 9401 C C . SER A 1 1168 ? 38.560 -27.649 33.020 1.00 89.88 1168 SER A C 1
ATOM 9403 O O . SER A 1 1168 ? 37.907 -27.076 33.890 1.00 89.88 1168 SER A O 1
ATOM 9405 N N . ALA A 1 1169 ? 39.314 -26.967 32.151 1.00 87.81 1169 ALA A N 1
ATOM 9406 C CA . ALA A 1 1169 ? 39.351 -25.504 32.064 1.00 87.81 1169 ALA A CA 1
ATOM 9407 C C . ALA A 1 1169 ? 38.227 -24.957 31.154 1.00 87.81 1169 ALA A C 1
ATOM 9409 O O . ALA A 1 1169 ? 37.784 -25.679 30.262 1.00 87.81 1169 ALA A O 1
ATOM 9410 N N . PRO A 1 1170 ? 37.806 -23.687 31.290 1.00 94.00 1170 PRO A N 1
ATOM 9411 C CA . PRO A 1 1170 ? 38.201 -22.734 32.326 1.00 94.00 1170 PRO A CA 1
ATOM 9412 C C . PRO A 1 1170 ? 37.353 -22.862 33.597 1.00 94.00 1170 PRO A C 1
ATOM 9414 O O . PRO A 1 1170 ? 36.238 -23.371 33.547 1.00 94.00 1170 PRO A O 1
ATOM 9417 N N . VAL A 1 1171 ? 37.838 -22.302 34.708 1.00 94.31 1171 VAL A N 1
ATOM 9418 C CA . VAL A 1 1171 ? 37.023 -22.029 35.908 1.00 94.31 1171 VAL A CA 1
ATOM 9419 C C . VAL A 1 1171 ? 36.742 -20.533 35.993 1.00 94.31 1171 VAL A C 1
ATOM 9421 O O . VAL A 1 1171 ? 37.662 -19.717 35.905 1.00 94.31 1171 VAL A O 1
ATOM 9424 N N . LEU A 1 1172 ? 35.475 -20.169 36.177 1.00 95.81 1172 LEU A N 1
ATOM 9425 C CA . LEU A 1 1172 ? 35.015 -18.782 36.249 1.00 95.81 1172 LEU A CA 1
ATOM 9426 C C . LEU A 1 1172 ? 34.762 -18.411 37.716 1.00 95.81 1172 LEU A C 1
ATOM 9428 O O . LEU A 1 1172 ? 33.875 -18.986 38.344 1.00 95.81 1172 LEU A O 1
ATOM 9432 N N . VAL A 1 1173 ? 35.540 -17.474 38.267 1.00 95.12 1173 VAL A N 1
ATOM 9433 C CA . VAL A 1 1173 ? 35.481 -17.091 39.691 1.00 95.12 1173 VAL A CA 1
ATOM 9434 C C . VAL A 1 1173 ? 35.164 -15.606 39.827 1.00 95.12 1173 VAL A C 1
ATOM 9436 O O . VAL A 1 1173 ? 35.812 -14.792 39.176 1.00 95.12 1173 VAL A O 1
ATOM 9439 N N . TYR A 1 1174 ? 34.231 -15.236 40.703 1.00 96.00 1174 TYR A N 1
ATOM 9440 C CA . TYR A 1 1174 ? 33.887 -13.845 41.030 1.00 96.00 1174 TYR A CA 1
ATOM 9441 C C . TYR A 1 1174 ? 33.654 -13.650 42.537 1.00 96.00 1174 TYR A C 1
ATOM 9443 O O . TYR A 1 1174 ? 33.582 -14.621 43.293 1.00 96.00 1174 TYR A O 1
ATOM 9451 N N . THR A 1 1175 ? 33.526 -12.400 42.987 1.00 95.06 1175 THR A N 1
ATOM 9452 C CA . THR A 1 1175 ? 33.180 -12.047 44.373 1.00 95.06 1175 THR A CA 1
ATOM 9453 C C . THR A 1 1175 ? 31.839 -11.309 44.454 1.00 95.06 1175 THR A C 1
ATOM 9455 O O . THR A 1 1175 ? 31.504 -10.480 43.608 1.00 95.06 1175 THR A O 1
ATOM 9458 N N . LYS A 1 1176 ? 31.037 -11.600 45.492 1.00 93.06 1176 LYS A N 1
ATOM 9459 C CA . LYS A 1 1176 ? 29.737 -10.928 45.723 1.00 93.06 1176 LYS A CA 1
ATOM 9460 C C . LYS A 1 1176 ? 29.855 -9.574 46.435 1.00 93.06 1176 LYS A C 1
ATOM 9462 O O . LYS A 1 1176 ? 28.952 -8.750 46.343 1.00 93.06 1176 LYS A O 1
ATOM 9467 N N . LYS A 1 1177 ? 30.968 -9.347 47.134 1.00 90.56 1177 LYS A N 1
ATOM 9468 C CA . LYS A 1 1177 ? 31.316 -8.126 47.875 1.00 90.56 1177 LYS A CA 1
ATOM 9469 C C . LYS A 1 1177 ? 32.844 -7.963 47.889 1.00 90.56 1177 LYS A C 1
ATOM 9471 O O . LYS A 1 1177 ? 33.532 -8.973 47.717 1.00 90.56 1177 LYS A O 1
ATOM 9476 N N . PRO A 1 1178 ? 33.394 -6.756 48.124 1.00 88.75 1178 PRO A N 1
ATOM 9477 C CA . PRO A 1 1178 ? 34.836 -6.575 48.279 1.00 88.75 1178 PRO A CA 1
ATOM 9478 C C . PRO A 1 1178 ? 35.384 -7.460 49.409 1.00 88.75 1178 PRO A C 1
ATOM 9480 O O . PRO A 1 1178 ? 34.992 -7.314 50.564 1.00 88.75 1178 PRO A O 1
ATOM 9483 N N . GLY A 1 1179 ? 36.290 -8.383 49.087 1.00 87.81 1179 GLY A N 1
ATOM 9484 C CA . GLY A 1 1179 ? 36.863 -9.303 50.067 1.00 87.81 1179 GLY A CA 1
ATOM 9485 C C . GLY A 1 1179 ? 37.889 -10.251 49.453 1.00 87.81 1179 GLY A C 1
ATOM 9486 O O . GLY A 1 1179 ? 37.846 -10.539 48.258 1.00 87.81 1179 GLY A O 1
ATOM 9487 N N . LYS A 1 1180 ? 38.839 -10.727 50.266 1.00 90.81 1180 LYS A N 1
ATOM 9488 C CA . LYS A 1 1180 ? 39.874 -11.670 49.811 1.00 90.81 1180 LYS A CA 1
ATOM 9489 C C . LYS A 1 1180 ? 39.235 -13.001 49.411 1.00 90.81 1180 LYS A C 1
ATOM 9491 O O . LYS A 1 1180 ? 38.420 -13.528 50.176 1.00 90.81 1180 LYS A O 1
ATOM 9496 N N . TYR A 1 1181 ? 39.626 -13.570 48.269 1.00 90.19 1181 TYR A N 1
ATOM 9497 C CA . TYR A 1 1181 ? 39.070 -14.847 47.786 1.00 90.19 1181 TYR A CA 1
ATOM 9498 C C . TYR A 1 1181 ? 39.265 -15.986 48.803 1.00 90.19 1181 TYR A C 1
ATOM 9500 O O . TYR A 1 1181 ? 38.361 -16.793 49.014 1.00 90.19 1181 TYR A O 1
ATOM 9508 N N . SER A 1 1182 ? 40.414 -15.990 49.488 1.00 87.94 1182 SER A N 1
ATOM 9509 C CA . SER A 1 1182 ? 40.774 -16.918 50.569 1.00 87.94 1182 SER A CA 1
ATOM 9510 C C . SER A 1 1182 ? 39.772 -16.941 51.728 1.00 87.94 1182 SER A C 1
ATOM 9512 O O . SER A 1 1182 ? 39.511 -18.005 52.283 1.00 87.94 1182 SER A O 1
ATOM 9514 N N . ARG A 1 1183 ? 39.160 -15.798 52.068 1.00 89.38 1183 ARG A N 1
ATOM 9515 C CA . ARG A 1 1183 ? 38.173 -15.656 53.157 1.00 89.38 1183 ARG A CA 1
ATOM 9516 C C . ARG A 1 1183 ? 36.739 -15.955 52.691 1.00 89.38 1183 ARG A C 1
ATOM 9518 O O . ARG A 1 1183 ? 35.822 -15.196 52.985 1.00 89.38 1183 ARG A O 1
ATOM 9525 N N . GLY A 1 1184 ? 36.558 -17.017 51.905 1.00 86.12 1184 GLY A N 1
ATOM 9526 C CA . GLY A 1 1184 ? 35.240 -17.495 51.458 1.00 86.12 1184 GLY A CA 1
ATOM 9527 C C . GLY A 1 1184 ? 34.494 -16.595 50.462 1.00 86.12 1184 GLY A C 1
ATOM 9528 O O . GLY A 1 1184 ? 33.321 -16.835 50.205 1.00 86.12 1184 GLY A O 1
ATOM 9529 N N . ASN A 1 1185 ? 35.140 -15.572 49.885 1.00 90.44 1185 ASN A N 1
ATOM 9530 C CA . ASN A 1 1185 ? 34.481 -14.651 48.943 1.00 90.44 1185 ASN A CA 1
ATOM 9531 C C . ASN A 1 1185 ? 34.496 -15.142 47.484 1.00 90.44 1185 ASN A C 1
ATOM 9533 O O . ASN A 1 1185 ? 33.922 -14.473 46.630 1.00 90.44 1185 ASN A O 1
ATOM 9537 N N . ALA A 1 1186 ? 35.153 -16.270 47.188 1.00 92.56 1186 ALA A N 1
ATOM 9538 C CA . ALA A 1 1186 ? 35.175 -16.883 45.861 1.00 92.56 1186 ALA A CA 1
ATOM 9539 C C . ALA A 1 1186 ? 33.861 -17.628 45.561 1.00 92.56 1186 ALA A C 1
ATOM 9541 O O . ALA A 1 1186 ? 33.559 -18.641 46.190 1.00 92.56 1186 ALA A O 1
ATOM 9542 N N . PHE A 1 1187 ? 33.113 -17.137 44.574 1.00 95.19 1187 PHE A N 1
ATOM 9543 C CA . PHE A 1 1187 ? 31.922 -17.772 44.008 1.00 95.19 1187 PHE A CA 1
ATOM 9544 C C . PHE A 1 1187 ? 32.173 -18.156 42.547 1.00 95.19 1187 PHE A C 1
ATOM 9546 O O . PHE A 1 1187 ? 33.003 -17.541 41.878 1.00 95.19 1187 PHE A O 1
ATOM 9553 N N . PHE A 1 1188 ? 31.439 -19.150 42.047 1.00 95.12 1188 PHE A N 1
ATOM 9554 C CA . PHE A 1 1188 ? 31.642 -19.718 40.711 1.00 95.12 1188 PHE A CA 1
ATOM 9555 C C . PHE A 1 1188 ? 30.496 -19.391 39.756 1.00 95.12 1188 PHE A C 1
ATOM 9557 O O . PHE A 1 1188 ? 29.380 -19.097 40.187 1.00 95.12 1188 PHE A O 1
ATOM 9564 N N . ALA A 1 1189 ? 30.799 -19.405 38.461 1.00 95.94 1189 ALA A N 1
ATOM 9565 C CA . ALA A 1 1189 ? 29.853 -19.142 37.386 1.00 95.94 1189 ALA A CA 1
ATOM 9566 C C . ALA A 1 1189 ? 29.979 -20.192 36.273 1.00 95.94 1189 ALA A C 1
ATOM 9568 O O . ALA A 1 1189 ? 31.060 -20.723 36.022 1.00 95.94 1189 ALA A O 1
ATOM 9569 N N . ASP A 1 1190 ? 28.879 -20.442 35.570 1.00 94.25 1190 ASP A N 1
ATOM 9570 C CA . ASP A 1 1190 ? 28.767 -21.506 34.569 1.00 94.25 1190 ASP A CA 1
ATOM 9571 C C . ASP A 1 1190 ? 29.126 -21.022 33.162 1.00 94.25 1190 ASP A C 1
ATOM 9573 O O . ASP A 1 1190 ? 29.508 -21.821 32.309 1.00 94.25 1190 ASP A O 1
ATOM 9577 N N . ARG A 1 1191 ? 29.011 -19.714 32.888 1.00 94.88 1191 ARG A N 1
ATOM 9578 C CA . ARG A 1 1191 ? 29.313 -19.131 31.570 1.00 94.88 1191 ARG A CA 1
ATOM 9579 C C . ARG A 1 1191 ? 29.889 -17.722 31.662 1.00 94.88 1191 ARG A C 1
ATOM 9581 O O . ARG A 1 1191 ? 29.417 -16.904 32.449 1.00 94.88 1191 ARG A O 1
ATOM 9588 N N . PHE A 1 1192 ? 30.867 -17.428 30.810 1.00 96.38 1192 PHE A N 1
ATOM 9589 C CA . PHE A 1 1192 ? 31.435 -16.099 30.589 1.00 96.38 1192 PHE A CA 1
ATOM 9590 C C . PHE A 1 1192 ? 31.087 -15.605 29.182 1.00 96.38 1192 PHE A C 1
ATOM 9592 O O . PHE A 1 1192 ? 31.093 -16.380 28.227 1.00 96.38 1192 PHE A O 1
ATOM 9599 N N . LEU A 1 1193 ? 30.784 -14.314 29.063 1.00 95.38 1193 LEU A N 1
ATOM 9600 C CA . LEU A 1 1193 ? 30.256 -13.647 27.873 1.00 95.38 1193 LEU A CA 1
ATOM 9601 C C . LEU A 1 1193 ? 31.002 -12.326 27.636 1.00 95.38 1193 LEU A C 1
ATOM 9603 O O . LEU A 1 1193 ? 31.253 -11.578 28.580 1.00 95.38 1193 LEU A O 1
ATOM 9607 N N . VAL A 1 1194 ? 31.276 -11.997 26.372 1.00 95.81 1194 VAL A N 1
ATOM 9608 C CA . VAL A 1 1194 ? 31.706 -10.661 25.929 1.00 95.81 1194 VAL A CA 1
ATOM 9609 C C . VAL A 1 1194 ? 30.857 -10.233 24.735 1.00 95.81 1194 VAL A C 1
ATOM 9611 O O . VAL A 1 1194 ? 30.766 -10.967 23.749 1.00 95.81 1194 VAL A O 1
ATOM 9614 N N . TYR A 1 1195 ? 30.242 -9.052 24.800 1.00 94.88 1195 TYR A N 1
ATOM 9615 C CA . TYR A 1 1195 ? 29.310 -8.565 23.777 1.00 94.88 1195 TYR A CA 1
ATOM 9616 C C . TYR A 1 1195 ? 29.267 -7.032 23.663 1.00 94.88 1195 TYR A C 1
ATOM 9618 O O . TYR A 1 1195 ? 29.825 -6.317 24.496 1.00 94.88 1195 TYR A O 1
ATOM 9626 N N . LEU A 1 1196 ? 28.622 -6.537 22.604 1.00 94.19 1196 LEU A N 1
ATOM 9627 C CA . LEU A 1 1196 ? 28.432 -5.112 22.310 1.00 94.19 1196 LEU A CA 1
ATOM 9628 C C . LEU A 1 1196 ? 27.031 -4.608 22.707 1.00 94.19 1196 LEU A C 1
ATOM 9630 O O . LEU A 1 1196 ? 26.043 -5.316 22.487 1.00 94.19 1196 LEU A O 1
ATOM 9634 N N . GLU A 1 1197 ? 26.973 -3.372 23.223 1.00 90.44 1197 GLU A N 1
ATOM 9635 C CA . GLU A 1 1197 ? 25.763 -2.565 23.524 1.00 90.44 1197 GLU A CA 1
ATOM 9636 C C . GLU A 1 1197 ? 25.925 -1.088 23.091 1.00 90.44 1197 GLU A C 1
ATOM 9638 O O . GLU A 1 1197 ? 27.072 -0.589 22.987 1.00 90.44 1197 GLU A O 1
#

Sequence (1197 aa):
MRRLAASLLLLLILGVSVSAGVKLEQLDDVDALEELDGLDGEIGGLTQDSASEAAAGVHHYNHNGVELFYHVFRGYRVVEPQLGVVMGEDTVLHRHHHRYRVSLEMVIKNDYELPHSTSISWMNFPVKSITSRFVQRVACGNLCRGVKSAVTKRGGQFWLNFYCHSKKVCSRVRRYFSINSPQSQRLFGFLEFTLVGIIHEHQFVFHWRSGEAGEKPVEAFHFEDGKALLYTIKSNIGQTVYATYTTKGQRVIPSKKSLPKLYRSDQLDSLSSNIGDYKLIVAEMRKHGRVVAQLVFDVSTNKKTLNLMNWFSPTRLVSSFPYEIGKTGFNYFSMAGHKALKRTFFVNYVYRGCPGDTGFWMIADKKDVCSWAKKGWKGSAPELVYSQVSGIKYSQGNAFYADRFLVYLTNETPKPRPVPYPFFRFEGDKALLYTIKSNIGQTAYKTFKKKGTTMIPSDGKLPNLYRSKLLDTLPFAVKRSGYGKIVAEMRTGSKVVAQVVFDVSTNTKKLNFQNWFTRTRMVSSFPYELKKTGFNFFSFAGHQAHKRTFFINNRYRGCGGDVGFWVVSDRKDVCSWDNKGWHGSAPVLVYTQVPNKRYSEGNAFFADRFIVYLTSKVPELHPELPPVFRFEGNKNLLYTIKSNIGEKVYTTFKNRGNNEIPSDRSLPKLYRSDQLDTLANAVERSGFKHIVAEMRAGSRVVAQVVFDVSINTKSLNFQNWFTPARMVSSFPYKLKKTGFNYFSFAGHQAHKRTFFISNRYRGCGGDIGFWVISDRKDVCKWSNKGWHSSGPVLVYTQVPGVPFAKSNAYYADRFIVYMAHIGKTAYSTFRSRAYDRIPKHRSLPDLYRSNQLDTLPSLIHRTGYKRMVAEMRTDGKVVAQVVFDVSRNPKSLNMVNWFSKSRLVSSYPYQLGKSGYNYFSVAGHQAHKRTFFINSVYAGCAGDIGFWMAGPMQVGYKGWHGSAPALIYTRLPGKKYSQGNAFYADRFLVYLANEVPKPAAPKIPLFHFEGHRALLYTVKSGAGHEVFKTFRTKGPSDIPADRSLPDLYRSDQLDALAWTLLHTGYKRIVAEMRSDGRRVAQVVFDVSRHTKSVGMTNWFTPTRLVSSYPYHLGKTGYNYFSVAGHRAHKRTFFINKVYAGCAGDLGFWMVSDRRDPCKWANKGWSGSAPVLVYTKKPGKYSRGNAFFADRFLVYLE

Radius of gyration: 51.19 Å; chains: 1; bounding box: 119×83×154 Å

Foldseek 3Di:
DDDDDDDDDDDDDDDDDDDDDDDDDDDDDDDDDDDDDDDDDDDDDFDCPPPPVQPPDWDWDADPNDIWTWGADPQATETDKDKDWADDPPQDFDDDPQKTKGKIFIDIHQPDDDDDDPRGHYDTFAFPDKFKAFAPVVVLPPLCVQWTWTWDADPNTIMIMIIGNDPVNVVVQSVCRVVVHLSVLQSQQRMWMWTWGDDPSDIDIDTDGSHHSDPPLQDFQDLDPQKGFAWKAFFFDFDFPLCLLPDDDDDDRDPDSDDDNIDHTPCQQLVLPNQPPFQWKKKFFAAPNATQWIWIFGCVPPSVPDHNWPSQALVRTDAIPPDGDHSDQWPDRTQCGPVVQSWGNFAFRDDDPQQTTFGAWTWGQDCGPHPLQNPQDPPHDIWTWGAHDHPDHSNVVRTDTGGMITIITGRDDDDGDHDDPDFLDDPPFWRFAWKAFFFPQDQPLVLQPPQADDDRDPVSDDDNTHHGNCLQVVLCVCVVSVFQKKKKFFAAPPHTQKIWIFGCVPPSVPDHSWPRQALVRTDAMPPDGDDSDQWPDGGQCTDVVQSWGNFAFRDDDPQVTTFGAWTFGQDCGPHPLQNVQCPPHGTWIWGFNFHPDHSVLVRTDTGGMITMTTHNDDDDDHNDAFDFLDDLHRWTFAWKAFFPPADAQVDLAPDDDAADQDPVSDDDNIHHTPCQRVVLSSCVVVVFQWKKKFFAAVPDTQKIWIFGCVVPSVPDHNWPRQALVRTDAMPPDGDDSDQWPAGTQCGDVVQSWGNFAFNDDDDQQQTFGAWTWGQACGPHPLQCVQPDDGDIWIWGARDHPHGSVGRNIDTGRMITMTTHHDDPVNRVPPVDPDDDDDRPDPDDPQDDDDPVLQVQLVSCVVPVFQKKKKFFAAPNATDKIWIFGCPPPSVPDHNKPSQALVGTDAMPPHGDDSDQWPDGIQCGPVVQQWGNFAWRDDDPLQTTFGAWTWWDDDDDDPPDDDDGGWTWGFHDHPDRCNVVRIDTGSGMDIDTHNDDPDRPDPCQDFLDDPPRWGFAWKAFAQNQFQPLDCLVDPDAQDADPVRDDDNTHHGPCQQVVLSCCVPPVFFKKKKFFAAPNDTQKIWIFGCNPPSNPDHNKPRFALVRTDAMPPDGDHSDQWPFTIQCTDVVQSKGNWAFNDDDPQQTTFGAWIWGQDCGPHPLQCVQRPPHDTWTWGFNDGDRSNVVRTDTGGMITIITD